Protein AF-0000000079720265 (afdb_homodimer)

pLDDT: mean 91.58, std 14.28, range [25.3, 98.75]

Structure (mmCIF, N/CA/C/O backbone):
data_AF-0000000079720265-model_v1
#
loop_
_entity.id
_entity.type
_entity.pdbx_description
1 polymer 'Stress responsive alpha/beta barrel protein'
#
loop_
_atom_site.group_PDB
_atom_site.id
_atom_site.type_symbol
_atom_site.label_atom_id
_atom_site.label_alt_id
_atom_site.label_comp_id
_atom_site.label_asym_id
_atom_site.label_entity_id
_atom_site.label_seq_id
_atom_site.pdbx_PDB_ins_code
_atom_site.Cartn_x
_atom_site.Cartn_y
_atom_site.Cartn_z
_atom_site.occupancy
_atom_site.B_iso_or_equiv
_atom_site.auth_seq_id
_atom_site.auth_comp_id
_atom_site.auth_asym_id
_atom_site.auth_atom_id
_atom_site.pdbx_PDB_model_num
ATOM 1 N N . MET A 1 1 ? 69.688 6.43 7.168 1 25.67 1 MET A N 1
ATOM 2 C CA . MET A 1 1 ? 68.438 6.352 7.965 1 25.67 1 MET A CA 1
ATOM 3 C C . MET A 1 1 ? 67.75 7.707 8.016 1 25.67 1 MET A C 1
ATOM 5 O O . MET A 1 1 ? 66.875 7.93 8.867 1 25.67 1 MET A O 1
ATOM 9 N N . ASN A 1 2 ? 68.062 8.562 7.059 1 28.03 2 ASN A N 1
ATOM 10 C CA . ASN A 1 2 ? 67.688 9.969 6.941 1 28.03 2 ASN A CA 1
ATOM 11 C C . ASN A 1 2 ? 66.188 10.156 6.898 1 28.03 2 ASN A C 1
ATOM 13 O O . ASN A 1 2 ? 65.438 9.445 6.164 1 28.03 2 ASN A O 1
ATOM 17 N N . ILE A 1 3 ? 65.625 10.688 8.023 1 25.3 3 ILE A N 1
ATOM 18 C CA . ILE A 1 3 ? 64.312 11.031 8.57 1 25.3 3 ILE A CA 1
ATOM 19 C C . ILE A 1 3 ? 63.594 12.008 7.633 1 25.3 3 ILE A C 1
ATOM 21 O O . ILE A 1 3 ? 64 13.164 7.5 1 25.3 3 ILE A O 1
ATOM 25 N N . ILE A 1 4 ? 63.344 11.609 6.371 1 27.45 4 ILE A N 1
ATOM 26 C CA . ILE A 1 4 ? 62.656 12.516 5.449 1 27.45 4 ILE A CA 1
ATOM 27 C C . ILE A 1 4 ? 61.375 13.023 6.09 1 27.45 4 ILE A C 1
ATOM 29 O O . ILE A 1 4 ? 60.469 12.242 6.406 1 27.45 4 ILE A O 1
ATOM 33 N N . LYS A 1 5 ? 61.562 14.031 7 1 27.06 5 LYS A N 1
ATOM 34 C CA . LYS A 1 5 ? 60.531 14.766 7.707 1 27.06 5 LYS A CA 1
ATOM 35 C C . LYS A 1 5 ? 59.469 15.312 6.734 1 27.06 5 LYS A C 1
ATOM 37 O O . LYS A 1 5 ? 59.781 16.234 5.965 1 27.06 5 LYS A O 1
ATOM 42 N N . ILE A 1 6 ? 58.594 14.43 6.055 1 28.48 6 ILE A N 1
ATOM 43 C CA . ILE A 1 6 ? 57.531 14.875 5.148 1 28.48 6 ILE A CA 1
ATOM 44 C C . ILE A 1 6 ? 56.625 15.852 5.871 1 28.48 6 ILE A C 1
ATOM 46 O O . ILE A 1 6 ? 56.062 15.523 6.91 1 28.48 6 ILE A O 1
ATOM 50 N N . SER A 1 7 ? 57.031 17.125 5.887 1 27.53 7 SER A N 1
ATOM 51 C CA . SER A 1 7 ? 56.188 18.234 6.348 1 27.53 7 SER A CA 1
ATOM 52 C C . SER A 1 7 ? 54.781 18.172 5.762 1 27.53 7 SER A C 1
ATOM 54 O O . SER A 1 7 ? 54.625 18.172 4.543 1 27.53 7 SER A O 1
ATOM 56 N N . ILE A 1 8 ? 53.938 17.406 6.434 1 28 8 ILE A N 1
ATOM 57 C CA . ILE A 1 8 ? 52.5 17.266 6.152 1 28 8 ILE A CA 1
ATOM 58 C C . ILE A 1 8 ? 51.844 18.625 6.223 1 28 8 ILE A C 1
ATOM 60 O O . ILE A 1 8 ? 51.781 19.25 7.281 1 28 8 ILE A O 1
ATOM 64 N N . VAL A 1 9 ? 52.031 19.484 5.164 1 28.59 9 VAL A N 1
ATOM 65 C CA . VAL A 1 9 ? 51.312 20.75 5.035 1 28.59 9 VAL A CA 1
ATOM 66 C C . VAL A 1 9 ? 49.812 20.5 5.164 1 28.59 9 VAL A C 1
ATOM 68 O O . VAL A 1 9 ? 49.25 19.703 4.422 1 28.59 9 VAL A O 1
ATOM 71 N N . PHE A 1 10 ? 49.312 20.672 6.363 1 27.56 10 PHE A N 1
ATOM 72 C CA . PHE A 1 10 ? 47.906 20.719 6.742 1 27.56 10 PHE A CA 1
ATOM 73 C C . PHE A 1 10 ? 47.156 21.75 5.91 1 27.56 10 PHE A C 1
ATOM 75 O O . PHE A 1 10 ? 47.375 22.953 6.039 1 27.56 10 PHE A O 1
ATOM 82 N N . ILE A 1 11 ? 46.938 21.516 4.598 1 28.59 11 ILE A N 1
ATOM 83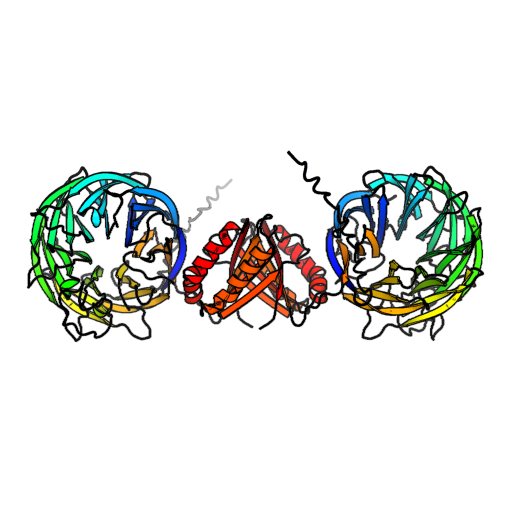 C CA . ILE A 1 11 ? 46.062 22.391 3.83 1 28.59 11 ILE A CA 1
ATOM 84 C C . ILE A 1 11 ? 44.688 22.469 4.512 1 28.59 11 ILE A C 1
ATOM 86 O O . ILE A 1 11 ? 44 21.453 4.656 1 28.59 11 ILE A O 1
ATOM 90 N N . ALA A 1 12 ? 44.469 23.406 5.449 1 29.94 12 ALA A N 1
ATOM 91 C CA . ALA A 1 12 ? 43.219 23.875 6.016 1 29.94 12 ALA A CA 1
ATOM 92 C C . ALA A 1 12 ? 42.219 24.188 4.914 1 29.94 12 ALA A C 1
ATOM 94 O O . ALA A 1 12 ? 42.375 25.156 4.172 1 29.94 12 ALA A O 1
ATOM 95 N N . LEU A 1 13 ? 41.688 23.234 4.227 1 27.17 13 LEU A N 1
ATOM 96 C CA . LEU A 1 13 ? 40.531 23.5 3.375 1 27.17 13 LEU A CA 1
ATOM 97 C C . LEU A 1 13 ? 39.469 24.25 4.148 1 27.17 13 LEU A C 1
ATOM 99 O O . LEU A 1 13 ? 38.906 23.719 5.117 1 27.17 13 LEU A O 1
ATOM 103 N N . LEU A 1 14 ? 39.594 25.562 4.18 1 27.28 14 LEU A N 1
ATOM 104 C CA . LEU A 1 14 ? 38.5 26.438 4.551 1 27.28 14 LEU A CA 1
ATOM 105 C C . LEU A 1 14 ? 37.188 26 3.9 1 27.28 14 LEU A C 1
ATOM 107 O O . LEU A 1 14 ? 37.062 26.016 2.674 1 27.28 14 LEU A O 1
ATOM 111 N N . LEU A 1 15 ? 36.594 24.984 4.395 1 28.19 15 LEU A N 1
ATOM 112 C CA . LEU A 1 15 ? 35.219 24.688 4.086 1 28.19 15 LEU A CA 1
ATOM 113 C C . LEU A 1 15 ? 34.375 25.953 4.176 1 28.19 15 LEU A C 1
ATOM 115 O O . LEU A 1 15 ? 34.219 26.531 5.258 1 28.19 15 LEU A O 1
ATOM 119 N N . SER A 1 16 ? 34.5 26.844 3.189 1 27.86 16 SER A N 1
ATOM 120 C CA . SER A 1 16 ? 33.469 27.875 3.014 1 27.86 16 SER A CA 1
ATOM 121 C C . SER A 1 16 ? 32.062 27.328 3.227 1 27.86 16 SER A C 1
ATOM 123 O O . SER A 1 16 ? 31.672 26.344 2.584 1 27.86 16 SER A O 1
ATOM 125 N N . GLN A 1 17 ? 31.609 27.344 4.363 1 29 17 GLN A N 1
ATOM 126 C CA . GLN A 1 17 ? 30.172 27.234 4.621 1 29 17 GLN A CA 1
ATOM 127 C C . GLN A 1 17 ? 29.375 28.062 3.635 1 29 17 GLN A C 1
ATOM 129 O O . GLN A 1 17 ? 29.375 29.297 3.713 1 29 17 GLN A O 1
ATOM 134 N N . ILE A 1 18 ? 29.312 27.766 2.381 1 32.91 18 ILE A N 1
ATOM 135 C CA . ILE A 1 18 ? 28.219 28.281 1.554 1 32.91 18 ILE A CA 1
ATOM 136 C C . ILE A 1 18 ? 26.906 28.234 2.332 1 32.91 18 ILE A C 1
ATOM 138 O O . ILE A 1 18 ? 26.391 27.156 2.609 1 32.91 18 ILE A O 1
ATOM 142 N N . SER A 1 19 ? 26.734 29.078 3.236 1 32.56 19 SER A N 1
ATOM 143 C CA . SER A 1 19 ? 25.375 29.312 3.707 1 32.56 19 SER A CA 1
ATOM 144 C C . SER A 1 19 ? 24.406 29.422 2.543 1 32.56 19 SER A C 1
ATOM 146 O O . SER A 1 19 ? 24.5 30.344 1.732 1 32.56 19 SER A O 1
ATOM 148 N N . TRP A 1 20 ? 24.031 28.422 1.814 1 37.41 20 TRP A N 1
ATOM 149 C CA . TRP A 1 20 ? 22.844 28.5 0.97 1 37.41 20 TRP A CA 1
ATOM 150 C C . TRP A 1 20 ? 21.75 29.344 1.626 1 37.41 20 TRP A C 1
ATOM 152 O O . TRP A 1 20 ? 21.094 28.891 2.559 1 37.41 20 TRP A O 1
ATOM 162 N N . SER A 1 21 ? 21.953 30.562 1.741 1 40.72 21 SER A N 1
ATOM 163 C CA . SER A 1 21 ? 20.859 31.469 2.051 1 40.72 21 SER A CA 1
ATOM 164 C C . SER A 1 21 ? 19.609 31.141 1.226 1 40.72 21 SER A C 1
ATOM 166 O O . SER A 1 21 ? 19.641 31.234 -0.003 1 40.72 21 SER A O 1
ATOM 168 N N . GLN A 1 22 ? 18.828 30.203 1.482 1 51.47 22 GLN A N 1
ATOM 169 C CA . GLN A 1 22 ? 17.531 29.891 0.902 1 51.47 22 GLN A CA 1
ATOM 170 C C . GLN A 1 22 ? 16.781 31.172 0.519 1 51.47 22 GLN A C 1
ATOM 172 O O . GLN A 1 22 ? 16.594 32.062 1.349 1 51.47 22 GLN A O 1
ATOM 177 N N . SER A 1 23 ? 16.797 31.516 -0.761 1 61.38 23 SER A N 1
ATOM 178 C CA . SER A 1 23 ? 16.031 32.656 -1.226 1 61.38 23 SER A CA 1
ATOM 179 C C . SER A 1 23 ? 14.633 32.688 -0.611 1 61.38 23 SER A C 1
ATOM 181 O O . SER A 1 23 ? 13.883 31.719 -0.726 1 61.38 23 SER A O 1
ATOM 183 N N . SER A 1 24 ? 14.297 33.531 0.271 1 71.69 24 SER A N 1
ATOM 184 C CA . SER A 1 24 ? 13.031 33.75 0.964 1 71.69 24 SER A CA 1
ATOM 185 C C . SER A 1 24 ? 11.914 34.094 -0.017 1 71.69 24 SER A C 1
ATOM 187 O O . SER A 1 24 ? 10.75 34.219 0.374 1 71.69 24 SER A O 1
ATOM 189 N N . ASP A 1 25 ? 12.164 33.969 -1.338 1 83.81 25 ASP A N 1
ATOM 190 C CA . ASP A 1 25 ? 11.195 34.562 -2.264 1 83.81 25 ASP A CA 1
ATOM 191 C C . ASP A 1 25 ? 10.203 33.5 -2.748 1 83.81 25 ASP A C 1
ATOM 193 O O . ASP A 1 25 ? 9.203 33.844 -3.396 1 83.81 25 ASP A O 1
ATOM 197 N N . ASP A 1 26 ? 10.438 32.344 -2.35 1 94.44 26 ASP A N 1
ATOM 198 C CA . ASP A 1 26 ? 9.508 31.359 -2.863 1 94.44 26 ASP A CA 1
ATOM 199 C C . ASP A 1 26 ? 9.273 30.25 -1.835 1 94.44 26 ASP A C 1
ATOM 201 O O . ASP A 1 26 ? 9.414 29.062 -2.145 1 94.44 26 ASP A O 1
ATOM 205 N N . VAL A 1 27 ? 8.883 30.609 -0.659 1 97.19 27 VAL A N 1
ATOM 206 C CA . VAL A 1 27 ? 8.656 29.641 0.407 1 97.19 27 VAL A CA 1
ATOM 207 C C . VAL A 1 27 ? 7.172 29.312 0.501 1 97.19 27 VAL A C 1
ATOM 209 O O . VAL A 1 27 ? 6.324 30.109 0.092 1 97.19 27 VAL A O 1
ATOM 212 N N . MET A 1 28 ? 6.906 28.172 0.991 1 97.25 28 MET A N 1
ATOM 213 C CA . MET A 1 28 ? 5.559 27.641 1.189 1 97.25 28 MET A CA 1
ATOM 214 C C . MET A 1 28 ? 5.492 26.766 2.438 1 97.25 28 MET A C 1
ATOM 216 O O . MET A 1 28 ? 6.488 26.141 2.818 1 97.25 28 MET A O 1
ATOM 220 N N . PRO A 1 29 ? 4.332 26.797 3.107 1 98.19 29 PRO A N 1
ATOM 221 C CA . PRO A 1 29 ? 4.18 25.875 4.223 1 98.19 29 PRO A CA 1
ATOM 222 C C . PRO A 1 29 ? 3.91 24.438 3.762 1 98.19 29 PRO A C 1
ATOM 224 O O . PRO A 1 29 ? 3.166 24.219 2.801 1 98.19 29 PRO A O 1
ATOM 227 N N . TYR A 1 30 ? 4.551 23.5 4.445 1 97.81 30 TYR A N 1
ATOM 228 C CA . TYR A 1 30 ? 4.301 22.078 4.199 1 97.81 30 TYR A CA 1
ATOM 229 C C . TYR A 1 30 ? 3.963 21.359 5.496 1 97.81 30 TYR A C 1
ATOM 231 O O . TYR A 1 30 ? 4.719 21.422 6.469 1 97.81 30 TYR A O 1
ATOM 239 N N . LEU A 1 31 ? 2.893 20.672 5.516 1 97.69 31 LEU A N 1
ATOM 240 C CA . LEU A 1 31 ? 2.451 19.922 6.68 1 97.69 31 LEU A CA 1
ATOM 241 C C . LEU A 1 31 ? 3.516 18.922 7.105 1 97.69 31 LEU A C 1
ATOM 243 O O . LEU A 1 31 ? 4.105 18.234 6.266 1 97.69 31 LEU A O 1
ATOM 247 N N . GLN A 1 32 ? 3.758 18.812 8.414 1 97.38 32 GLN A N 1
ATOM 248 C CA . GLN A 1 32 ? 4.754 17.891 8.938 1 97.38 32 GLN A CA 1
ATOM 249 C C . GLN A 1 32 ? 4.109 16.844 9.859 1 97.38 32 GLN A C 1
ATOM 251 O O . GLN A 1 32 ? 4.543 15.695 9.906 1 97.38 32 GLN A O 1
ATOM 256 N N . ASP A 1 33 ? 3.211 17.328 10.656 1 95.94 33 ASP A N 1
ATOM 257 C CA . ASP A 1 33 ? 2.588 16.484 11.672 1 95.94 33 ASP A CA 1
ATOM 258 C C . ASP A 1 33 ? 1.251 17.062 12.125 1 95.94 33 ASP A C 1
ATOM 260 O O . ASP A 1 33 ? 1 18.266 11.961 1 95.94 33 ASP A O 1
ATOM 264 N N . PHE A 1 34 ? 0.459 16.25 12.594 1 94.94 34 PHE A N 1
ATOM 265 C CA . PHE A 1 34 ? -0.745 16.688 13.289 1 94.94 34 PHE A CA 1
ATOM 266 C C . PHE A 1 34 ? -1.145 15.672 14.359 1 94.94 34 PHE A C 1
ATOM 268 O O . PHE A 1 34 ? -0.93 14.469 14.203 1 94.94 34 PHE A O 1
ATOM 275 N N . LYS A 1 35 ? -1.627 16.203 15.453 1 93.31 35 LYS A N 1
ATOM 276 C CA . LYS A 1 35 ? -1.983 15.391 16.609 1 93.31 35 LYS A CA 1
ATOM 277 C C . LYS A 1 35 ? -3.35 15.789 17.156 1 93.31 35 LYS A C 1
ATOM 279 O O . LYS A 1 35 ? -3.76 16.938 17.047 1 93.31 35 LYS A O 1
ATOM 284 N N . SER A 1 36 ? -3.945 14.82 17.766 1 90.44 36 SER A N 1
ATOM 285 C CA . SER A 1 36 ? -5.199 15.078 18.469 1 90.44 36 SER A CA 1
ATOM 286 C C . SER A 1 36 ? -4.965 15.875 19.734 1 90.44 36 SER A C 1
ATOM 288 O O . SER A 1 36 ? -3.92 15.742 20.375 1 90.44 36 SER A O 1
ATOM 290 N N . VAL A 1 37 ? -5.918 16.688 20.078 1 90.56 37 VAL A N 1
ATOM 291 C CA . VAL A 1 37 ? -5.883 17.469 21.312 1 90.56 37 VAL A CA 1
ATOM 292 C C . VAL A 1 37 ? -7.047 17.047 22.219 1 90.56 37 VAL A C 1
ATOM 294 O O . VAL A 1 37 ? -8.086 16.594 21.719 1 90.56 37 VAL A O 1
ATOM 297 N N . SER A 1 38 ? -6.777 17.141 23.469 1 84.5 38 SER A N 1
ATOM 298 C CA . SER A 1 38 ? -7.809 16.797 24.453 1 84.5 38 SER A CA 1
ATOM 299 C C . SER A 1 38 ? -8.805 17.938 24.625 1 84.5 38 SER A C 1
ATOM 301 O O . SER A 1 38 ? -9.977 17.703 24.906 1 84.5 38 SER A O 1
ATOM 303 N N . ALA A 1 39 ? -8.211 19.156 24.562 1 77.31 39 ALA A N 1
ATOM 304 C CA . ALA A 1 39 ? -9.07 20.344 24.688 1 77.31 39 ALA A CA 1
ATOM 305 C C . ALA A 1 39 ? -9.93 20.516 23.438 1 77.31 39 ALA A C 1
ATOM 307 O O . ALA A 1 39 ? -9.484 20.234 22.328 1 77.31 39 ALA A O 1
ATOM 308 N N . ASN A 1 40 ? -11.227 20.891 23.781 1 79.19 40 ASN A N 1
ATOM 309 C CA . ASN A 1 40 ? -12.078 21.188 22.625 1 79.19 40 ASN A CA 1
ATOM 310 C C . ASN A 1 40 ? -11.648 22.484 21.938 1 79.19 40 ASN A C 1
ATOM 312 O O . ASN A 1 40 ? -11.5 23.516 22.578 1 79.19 40 ASN A O 1
ATOM 316 N N . ASN A 1 41 ? -11.422 22.391 20.75 1 73.88 41 ASN A N 1
ATOM 317 C CA . ASN A 1 41 ? -11.023 23.516 19.906 1 73.88 41 ASN A CA 1
ATOM 318 C C . ASN A 1 41 ? -9.656 24.047 20.297 1 73.88 41 ASN A C 1
ATOM 320 O O . ASN A 1 41 ? -9.18 23.812 21.406 1 73.88 41 ASN A O 1
ATOM 324 N N . THR A 1 42 ? -8.906 24.438 19.391 1 77.81 42 THR A N 1
ATOM 325 C CA . THR A 1 42 ? -7.691 25.203 19.641 1 77.81 42 THR A CA 1
ATOM 326 C C . THR A 1 42 ? -7.938 26.703 19.453 1 77.81 42 THR A C 1
ATOM 328 O O . THR A 1 42 ? -8.07 27.172 18.328 1 77.81 42 THR A O 1
ATOM 331 N N . VAL A 1 43 ? -7.906 27.406 20.562 1 78.38 43 VAL A N 1
ATOM 332 C CA . VAL A 1 43 ? -8.211 28.828 20.531 1 78.38 43 VAL A CA 1
ATOM 333 C C . VAL A 1 43 ? -6.91 29.641 20.5 1 78.38 43 VAL A C 1
ATOM 335 O O . VAL A 1 43 ? -6.852 30.703 19.891 1 78.38 43 VAL A O 1
ATOM 338 N N . THR A 1 44 ? -5.938 29.125 21.125 1 92.31 44 THR A N 1
ATOM 339 C CA . THR A 1 44 ? -4.66 29.828 21.141 1 92.31 44 THR A CA 1
ATOM 340 C C . THR A 1 44 ? -3.5 28.844 21.188 1 92.31 44 THR A C 1
ATOM 342 O O . THR A 1 44 ? -3.641 27.734 21.703 1 92.31 44 THR A O 1
ATOM 345 N N . ILE A 1 45 ? -2.475 29.203 20.578 1 95.5 45 ILE A N 1
ATOM 346 C CA . ILE A 1 45 ? -1.252 28.422 20.609 1 95.5 45 ILE A CA 1
ATOM 347 C C . ILE A 1 45 ? -0.055 29.312 20.906 1 95.5 45 ILE A C 1
ATOM 349 O O . ILE A 1 45 ? 0.033 30.438 20.391 1 95.5 45 ILE A O 1
ATOM 353 N N . THR A 1 46 ? 0.807 28.891 21.781 1 96.62 46 THR A N 1
ATOM 354 C CA . THR A 1 46 ? 2.109 29.516 21.969 1 96.62 46 THR A CA 1
ATOM 355 C C . THR A 1 46 ? 3.207 28.469 22.078 1 96.62 46 THR A C 1
ATOM 357 O O . THR A 1 46 ? 2.932 27.266 22.031 1 96.62 46 THR A O 1
ATOM 360 N N . SER A 1 47 ? 4.395 28.891 22 1 98 47 SER A N 1
ATOM 361 C CA . SER A 1 47 ? 5.543 28 22.094 1 98 47 SER A CA 1
ATOM 362 C C . SER A 1 47 ? 6.652 28.609 22.938 1 98 47 SER A C 1
ATOM 364 O O . SER A 1 47 ? 6.656 29.812 23.188 1 98 47 SER A O 1
ATOM 366 N N . TYR A 1 48 ? 7.527 27.75 23.422 1 98.38 48 TYR A N 1
ATOM 367 C CA . TYR A 1 48 ? 8.578 28.203 24.312 1 98.38 48 TYR A CA 1
ATOM 368 C C . TYR A 1 48 ? 9.781 27.281 24.266 1 98.38 48 TYR A C 1
ATOM 370 O O . TYR A 1 48 ? 9.625 26.047 24.219 1 98.38 48 TYR A O 1
ATOM 378 N N . GLU A 1 49 ? 10.914 27.859 24.188 1 98.19 49 GLU A N 1
ATOM 379 C CA . GLU A 1 49 ? 12.156 27.094 24.281 1 98.19 49 GLU A CA 1
ATOM 380 C C . GLU A 1 49 ? 12.734 27.156 25.703 1 98.19 49 GLU A C 1
ATOM 382 O O . GLU A 1 49 ? 12.969 28.25 26.234 1 98.19 49 GLU A O 1
ATOM 387 N N . LYS A 1 50 ? 12.945 26.078 26.312 1 97.75 50 LYS A N 1
ATOM 388 C CA . LYS A 1 50 ? 13.562 25.984 27.625 1 97.75 50 LYS A CA 1
ATOM 389 C C . LYS A 1 50 ? 14.75 25.031 27.609 1 97.75 50 LYS A C 1
ATOM 391 O O . LYS A 1 50 ? 14.578 23.812 27.438 1 97.75 50 LYS A O 1
ATOM 396 N N . ASP A 1 51 ? 15.953 25.578 27.828 1 95.81 51 ASP A N 1
ATOM 397 C CA . ASP A 1 51 ? 17.188 24.812 27.938 1 95.81 51 ASP A CA 1
ATOM 398 C C . ASP A 1 51 ? 17.375 23.891 26.734 1 95.81 51 ASP A C 1
ATOM 400 O O . ASP A 1 51 ? 17.672 22.703 26.875 1 95.81 51 ASP A O 1
ATOM 404 N N . GLY A 1 52 ? 17.047 24.375 25.594 1 96.19 52 GLY A N 1
ATOM 405 C CA . GLY A 1 52 ? 17.297 23.656 24.359 1 96.19 52 GLY A CA 1
ATOM 406 C C . GLY A 1 52 ? 16.125 22.797 23.922 1 96.19 52 GLY A C 1
ATOM 407 O O . GLY A 1 52 ? 16.109 22.297 22.797 1 96.19 52 GLY A O 1
ATOM 408 N N . SER A 1 53 ? 15.188 22.625 24.797 1 98.19 53 SER A N 1
ATOM 409 C CA . SER A 1 53 ? 13.969 21.906 24.453 1 98.19 53 SER A CA 1
ATOM 410 C C . SER A 1 53 ? 12.859 22.844 24.016 1 98.19 53 SER A C 1
ATOM 412 O O . SER A 1 53 ? 12.781 23.984 24.484 1 98.19 53 SER A O 1
ATOM 414 N N . HIS A 1 54 ? 12.055 22.391 23.141 1 98.75 54 HIS A N 1
ATOM 415 C CA . HIS A 1 54 ? 11.008 23.219 22.562 1 98.75 54 HIS A CA 1
ATOM 416 C C . HIS A 1 54 ? 9.625 22.656 22.875 1 98.75 54 HIS A C 1
ATOM 418 O O . HIS A 1 54 ? 9.359 21.469 22.656 1 98.75 54 HIS A O 1
ATOM 424 N N . TYR A 1 55 ? 8.758 23.469 23.375 1 98.69 55 TYR A N 1
ATOM 425 C CA . TYR A 1 55 ? 7.434 23.031 23.797 1 98.69 55 TYR A CA 1
ATOM 426 C C . TYR A 1 55 ? 6.344 23.859 23.125 1 98.69 55 TYR A C 1
ATOM 428 O O . TYR A 1 55 ? 6.559 25.031 22.797 1 98.69 55 TYR A O 1
ATOM 436 N N . VAL A 1 56 ? 5.219 23.25 22.859 1 98 56 VAL A N 1
ATOM 437 C CA . VAL A 1 56 ? 4.023 23.891 22.312 1 98 56 VAL A CA 1
ATOM 438 C C . VAL A 1 56 ? 2.871 23.766 23.312 1 98 56 VAL A C 1
ATOM 440 O O . VAL A 1 56 ? 2.623 22.688 23.844 1 98 56 VAL A O 1
ATOM 443 N N . TYR A 1 57 ? 2.25 24.859 23.594 1 97.56 57 TYR A N 1
ATOM 444 C CA . TYR A 1 57 ? 1.068 24.906 24.453 1 97.56 57 TYR A CA 1
ATOM 445 C C . TYR A 1 57 ? -0.168 25.297 23.641 1 97.56 57 TYR A C 1
ATOM 447 O O . TYR A 1 57 ? -0.26 26.422 23.141 1 97.56 57 TYR A O 1
ATOM 455 N N . ALA A 1 58 ? -1.069 24.359 23.531 1 95.5 58 ALA A N 1
ATOM 456 C CA . ALA A 1 58 ? -2.322 24.594 22.828 1 95.5 58 ALA A CA 1
ATOM 457 C C . ALA A 1 58 ? -3.488 24.75 23.797 1 95.5 58 ALA A C 1
ATOM 459 O O . ALA A 1 58 ? -3.852 23.797 24.5 1 95.5 58 ALA A O 1
ATOM 460 N N . GLY A 1 59 ? -4.055 25.984 23.812 1 93.94 59 GLY A N 1
ATOM 461 C CA . GLY A 1 59 ? -5.121 26.281 24.75 1 93.94 59 GLY A CA 1
ATOM 462 C C . GLY A 1 59 ? -6.504 26.219 24.125 1 93.94 59 GLY A C 1
ATOM 463 O O . GLY A 1 59 ? -6.719 26.719 23.016 1 93.94 59 GLY A O 1
ATOM 464 N N . GLY A 1 60 ? -7.41 25.531 24.766 1 90.94 60 GLY A N 1
ATOM 465 C CA . GLY A 1 60 ? -8.812 25.453 24.391 1 90.94 60 GLY A CA 1
ATOM 466 C C . GLY A 1 60 ? -9.75 25.375 25.562 1 90.94 60 GLY A C 1
ATOM 467 O O . GLY A 1 60 ? -9.453 25.906 26.641 1 90.94 60 GLY A O 1
ATOM 468 N N . PHE A 1 61 ? -10.945 24.953 25.234 1 90.69 61 PHE A N 1
ATOM 469 C CA . PHE A 1 61 ? -11.898 24.75 26.312 1 90.69 61 PHE A CA 1
ATOM 470 C C . PHE A 1 61 ? -11.453 23.609 27.234 1 90.69 61 PHE A C 1
ATOM 472 O O . PHE A 1 61 ? -11.031 22.547 26.75 1 90.69 61 PHE A O 1
ATOM 479 N N . GLY A 1 62 ? -11.391 23.906 28.438 1 86.81 62 GLY A N 1
ATOM 480 C CA . GLY A 1 62 ? -11.086 22.859 29.406 1 86.81 62 GLY A CA 1
ATOM 481 C C . GLY A 1 62 ? -9.641 22.891 29.875 1 86.81 62 GLY A C 1
ATOM 482 O O . GLY A 1 62 ? -9.344 22.625 31.031 1 86.81 62 GLY A O 1
ATOM 483 N N . GLY A 1 63 ? -8.82 23.219 28.938 1 93.38 63 GLY A N 1
ATOM 484 C CA . GLY A 1 63 ? -7.438 23.172 29.391 1 93.38 63 GLY A CA 1
ATOM 485 C C . GLY A 1 63 ? -6.441 23.453 28.281 1 93.38 63 GLY A C 1
ATOM 486 O O . GLY A 1 63 ? -6.758 24.172 27.328 1 93.38 63 GLY A O 1
ATOM 487 N N . ILE A 1 64 ? -5.18 23.031 28.625 1 95.88 64 ILE A N 1
ATOM 488 C CA . ILE A 1 64 ? -4.039 23.234 27.734 1 95.88 64 ILE A CA 1
ATOM 489 C C . ILE A 1 64 ? -3.395 21.891 27.406 1 95.88 64 ILE A C 1
ATOM 491 O O . ILE A 1 64 ? -3.088 21.109 28.312 1 95.88 64 ILE A O 1
ATOM 495 N N . ASP A 1 65 ? -3.281 21.594 26.141 1 96.5 65 ASP A N 1
ATOM 496 C CA . ASP A 1 65 ? -2.484 20.438 25.719 1 96.5 65 ASP A CA 1
ATOM 497 C C . ASP A 1 65 ? -1.017 20.828 25.547 1 96.5 65 ASP A C 1
ATOM 499 O O . ASP A 1 65 ? -0.708 21.891 25 1 96.5 65 ASP A O 1
ATOM 503 N N . ILE A 1 66 ? -0.127 19.969 26.016 1 97.88 66 ILE A N 1
ATOM 504 C CA . ILE A 1 66 ? 1.303 20.266 26.016 1 97.88 66 ILE A CA 1
ATOM 505 C C . ILE A 1 66 ? 2.031 19.266 25.109 1 97.88 66 ILE A C 1
ATOM 507 O O . ILE A 1 66 ? 1.87 18.047 25.266 1 97.88 66 ILE A O 1
ATOM 511 N N . PHE A 1 67 ? 2.848 19.812 24.203 1 98 67 PHE A N 1
ATOM 512 C CA . PHE A 1 67 ? 3.615 18.969 23.297 1 98 67 PHE A CA 1
ATOM 513 C C . PHE A 1 67 ? 5.09 19.344 23.328 1 98 67 PHE A C 1
ATOM 515 O O . PHE A 1 67 ? 5.438 20.5 23.547 1 98 67 PHE A O 1
ATOM 522 N N . SER A 1 68 ? 5.914 18.391 23.172 1 98.62 68 SER A N 1
ATOM 523 C CA . SER A 1 68 ? 7.27 18.688 22.719 1 98.62 68 SER A CA 1
ATOM 524 C C . SER A 1 68 ? 7.34 18.766 21.203 1 98.62 68 SER A C 1
ATOM 526 O O . SER A 1 68 ? 6.605 18.062 20.5 1 98.62 68 SER A O 1
ATOM 528 N N . LEU A 1 69 ? 8.141 19.672 20.719 1 98.56 69 LEU A N 1
ATOM 529 C CA . LEU A 1 69 ? 8.32 19.906 19.297 1 98.56 69 LEU A CA 1
ATOM 530 C C . LEU A 1 69 ? 9.773 19.703 18.891 1 98.56 69 LEU A C 1
ATOM 532 O O . LEU A 1 69 ? 10.68 20.219 19.547 1 98.56 69 LEU A O 1
ATOM 536 N N . ASP A 1 70 ? 10.016 18.969 17.844 1 98.38 70 ASP A N 1
ATOM 537 C CA . ASP A 1 70 ? 11.398 18.797 17.391 1 98.38 70 ASP A CA 1
ATOM 538 C C . ASP A 1 70 ? 11.617 19.469 16.031 1 98.38 70 ASP A C 1
ATOM 540 O O . ASP A 1 70 ? 10.719 20.109 15.5 1 98.38 70 ASP A O 1
ATOM 544 N N . LYS A 1 71 ? 12.836 19.344 15.562 1 98.06 71 LYS A N 1
ATOM 545 C CA . LYS A 1 71 ? 13.25 20.062 14.359 1 98.06 71 LYS A CA 1
ATOM 546 C C . LYS A 1 71 ? 12.531 19.531 13.125 1 98.06 71 LYS A C 1
ATOM 548 O O . LYS A 1 71 ? 12.438 20.234 12.109 1 98.06 71 LYS A O 1
ATOM 553 N N . GLU A 1 72 ? 11.992 18.359 13.156 1 97.12 72 GLU A N 1
ATOM 554 C CA . GLU A 1 72 ? 11.273 17.766 12.031 1 97.12 72 GLU A CA 1
ATOM 555 C C . GLU A 1 72 ? 9.812 18.203 12.023 1 97.12 72 GLU A C 1
ATOM 557 O O . GLU A 1 72 ? 9.078 17.922 11.07 1 97.12 72 GLU A O 1
ATOM 562 N N . GLY A 1 73 ? 9.445 18.922 13.031 1 98 73 GLY A N 1
ATOM 563 C CA . GLY A 1 73 ? 8.07 19.375 13.141 1 98 73 GLY A CA 1
ATOM 564 C C . GLY A 1 73 ? 7.16 18.359 13.812 1 98 73 GLY A C 1
ATOM 565 O O . GLY A 1 73 ? 5.938 18.453 13.703 1 98 73 GLY A O 1
ATOM 566 N N . LYS A 1 74 ? 7.758 17.391 14.469 1 97.69 74 LYS A N 1
ATOM 567 C CA . LYS A 1 74 ? 6.98 16.344 15.125 1 97.69 74 LYS A CA 1
ATOM 568 C C . LYS A 1 74 ? 6.488 16.812 16.5 1 97.69 74 LYS A C 1
ATOM 570 O O . LYS A 1 74 ? 7.27 17.328 17.297 1 97.69 74 LYS A O 1
ATOM 575 N N . LEU A 1 75 ? 5.238 16.609 16.719 1 97.62 75 LEU A N 1
ATOM 576 C CA . LEU A 1 75 ? 4.617 16.875 18 1 97.62 75 LEU A CA 1
ATOM 577 C C . LEU A 1 75 ? 4.508 15.609 18.844 1 97.62 75 LEU A C 1
ATOM 579 O O . LEU A 1 75 ? 3.891 14.633 18.406 1 97.62 75 LEU A O 1
ATOM 583 N N . THR A 1 76 ? 5.059 15.656 20 1 97.88 76 THR A N 1
ATOM 584 C CA . THR A 1 76 ? 4.918 14.555 20.938 1 97.88 76 THR A CA 1
ATOM 585 C C . THR A 1 76 ? 4.148 14.992 22.188 1 97.88 76 THR A C 1
ATOM 587 O O . THR A 1 76 ? 4.594 15.875 22.922 1 97.88 76 THR A O 1
ATOM 590 N N . PRO A 1 77 ? 3.043 14.406 22.422 1 97.25 77 PRO A N 1
ATOM 591 C CA . PRO A 1 77 ? 2.293 14.789 23.625 1 97.25 77 PRO A CA 1
ATOM 592 C C . PRO A 1 77 ? 3.049 14.484 24.922 1 97.25 77 PRO A C 1
ATOM 594 O O . PRO A 1 77 ? 3.57 13.375 25.094 1 97.25 77 PRO A O 1
ATOM 597 N N . ILE A 1 78 ? 3.07 15.414 25.781 1 96.69 78 ILE A N 1
ATOM 598 C CA . ILE A 1 78 ? 3.803 15.148 27.016 1 96.69 78 ILE A CA 1
ATOM 599 C C . ILE A 1 78 ? 2.893 15.383 28.219 1 96.69 78 ILE A C 1
ATOM 601 O O . ILE A 1 78 ? 3.266 15.086 29.359 1 96.69 78 ILE A O 1
ATOM 605 N N . GLY A 1 79 ? 1.734 16.047 27.984 1 95.31 79 GLY A N 1
ATOM 606 C CA . GLY A 1 79 ? 0.8 16.203 29.094 1 95.31 79 GLY A CA 1
ATOM 607 C C . GLY A 1 79 ? -0.321 17.172 28.781 1 95.31 79 GLY A C 1
ATOM 608 O O . GLY A 1 79 ? -0.414 17.703 27.672 1 95.31 79 GLY A O 1
ATOM 609 N N . THR A 1 80 ? -1.198 17.312 29.766 1 96.19 80 THR A N 1
ATOM 610 C CA . THR A 1 80 ? -2.281 18.297 29.75 1 96.19 80 THR A CA 1
ATOM 611 C C . THR A 1 80 ? -2.332 19.062 31.062 1 96.19 80 THR A C 1
ATOM 613 O O . THR A 1 80 ? -1.78 18.609 32.062 1 96.19 80 THR A O 1
ATOM 616 N N . GLN A 1 81 ? -2.875 20.266 31.016 1 96.06 81 GLN A N 1
ATOM 617 C CA . GLN A 1 81 ? -3.061 21.109 32.188 1 96.06 81 GLN A CA 1
ATOM 618 C C . GLN A 1 81 ? -4.488 21.641 32.281 1 96.06 81 GLN A C 1
ATOM 620 O O . GLN A 1 81 ? -4.969 22.281 31.328 1 96.06 81 GLN A O 1
ATOM 625 N N . GLU A 1 82 ? -5.148 21.359 33.375 1 94.75 82 GLU A N 1
ATOM 626 C CA . GLU A 1 82 ? -6.488 21.891 33.562 1 94.75 82 GLU A CA 1
ATOM 627 C C . GLU A 1 82 ? -6.441 23.375 33.969 1 94.75 82 GLU A C 1
ATOM 629 O O . GLU A 1 82 ? -5.562 23.781 34.719 1 94.75 82 GLU A O 1
ATOM 634 N N . LEU A 1 83 ? -7.363 24.125 33.5 1 95.12 83 LEU A N 1
ATOM 635 C CA . LEU A 1 83 ? -7.484 25.516 33.906 1 95.12 83 LEU A CA 1
ATOM 636 C C . LEU A 1 83 ? -8.414 25.672 35.094 1 95.12 83 LEU A C 1
ATOM 638 O O . LEU A 1 83 ? -9.211 24.781 35.375 1 95.12 83 LEU A O 1
ATOM 642 N N . TYR A 1 84 ? -8.234 26.812 35.719 1 94 84 TYR A N 1
ATOM 643 C CA . TYR A 1 84 ? -9.141 27.172 36.812 1 94 84 TYR A CA 1
ATOM 644 C C . TYR A 1 84 ? -10.594 27.109 36.344 1 94 84 TYR A C 1
ATOM 646 O O . TYR A 1 84 ? -10.938 27.609 35.281 1 94 84 TYR A O 1
ATOM 654 N N . LYS A 1 85 ? -11.516 26.359 37.031 1 93.75 85 LYS A N 1
ATOM 655 C CA . LYS A 1 85 ? -12.938 26.125 36.781 1 93.75 85 LYS A CA 1
ATOM 656 C C . LYS A 1 85 ? -13.148 25.141 35.625 1 93.75 85 LYS A C 1
ATOM 658 O O . LYS A 1 85 ? -14.289 24.812 35.312 1 93.75 85 LYS A O 1
ATOM 663 N N . GLN A 1 86 ? -12.18 24.828 34.906 1 91.31 86 GLN A N 1
ATOM 664 C CA . GLN A 1 86 ? -12.164 23.797 33.875 1 91.31 86 GLN A CA 1
ATOM 665 C C . GLN A 1 86 ? -13.086 24.156 32.719 1 91.31 86 GLN A C 1
ATOM 667 O O . GLN A 1 86 ? -13.648 23.266 32.094 1 91.31 86 GLN A O 1
ATOM 672 N N . GLU A 1 87 ? -13.234 25.391 32.562 1 89.69 87 GLU A N 1
ATOM 673 C CA . GLU A 1 87 ? -14.102 25.844 31.484 1 89.69 87 GLU A CA 1
ATOM 674 C C . GLU A 1 87 ? -13.297 26.438 30.328 1 89.69 87 GLU A C 1
ATOM 676 O O . GLU A 1 87 ? -13.531 26.109 29.156 1 89.69 87 GLU A O 1
ATOM 681 N N . GLY A 1 88 ? -12.328 27.297 30.812 1 88.44 88 GLY A N 1
ATOM 682 C CA . GLY A 1 88 ? -11.578 27.984 29.781 1 88.44 88 GLY A CA 1
ATOM 683 C C . GLY A 1 88 ? -12.445 28.906 28.938 1 88.44 88 GLY A C 1
ATOM 684 O O . GLY A 1 88 ? -13.445 29.453 29.422 1 88.44 88 GLY A O 1
ATOM 685 N N . PRO A 1 89 ? -12.094 29 27.641 1 90.38 89 PRO A N 1
ATOM 686 C CA . PRO A 1 89 ? -10.836 28.609 27 1 90.38 89 PRO A CA 1
ATOM 687 C C . PRO A 1 89 ? -9.656 29.469 27.453 1 90.38 89 PRO A C 1
ATOM 689 O O . PRO A 1 89 ? -9.852 30.547 28.031 1 90.38 89 PRO A O 1
ATOM 692 N N . ALA A 1 90 ? -8.484 28.984 27.234 1 92.56 90 ALA A N 1
ATOM 693 C CA . ALA A 1 90 ? -7.293 29.828 27.25 1 92.56 90 ALA A CA 1
ATOM 694 C C . ALA A 1 90 ? -7.27 30.766 26.031 1 92.56 90 ALA A C 1
ATOM 696 O O . ALA A 1 90 ? -6.898 30.359 24.938 1 92.56 90 ALA A O 1
ATOM 697 N N . ARG A 1 91 ? -7.586 31.984 26.172 1 90.12 91 ARG A N 1
ATOM 698 C CA . ARG A 1 91 ? -7.746 32.906 25.062 1 90.12 91 ARG A CA 1
ATOM 699 C C . ARG A 1 91 ? -6.434 33.625 24.734 1 90.12 91 ARG A C 1
ATOM 701 O O . ARG A 1 91 ? -6.223 34.031 23.594 1 90.12 91 ARG A O 1
ATOM 708 N N . GLY A 1 92 ? -5.602 33.75 25.641 1 92.5 92 GLY A N 1
ATOM 709 C CA . GLY A 1 92 ? -4.277 34.312 25.469 1 92.5 92 GLY A CA 1
ATOM 710 C C . GLY A 1 92 ? -3.209 33.594 26.266 1 92.5 92 GLY A C 1
ATOM 711 O O . GLY A 1 92 ? -3.445 33.219 27.406 1 92.5 92 GLY A O 1
ATOM 712 N N . MET A 1 93 ? -2.162 33.406 25.609 1 96.12 93 MET A N 1
ATOM 713 C CA . MET A 1 93 ? -1.034 32.781 26.281 1 96.12 93 MET A CA 1
ATOM 714 C C . MET A 1 93 ? 0.283 33.438 25.875 1 96.12 93 MET A C 1
ATOM 716 O O . MET A 1 93 ? 0.466 33.781 24.703 1 96.12 93 MET A O 1
ATOM 720 N N . VAL A 1 94 ? 1.156 33.625 26.859 1 97.44 94 VAL A N 1
ATOM 721 C CA . VAL A 1 94 ? 2.512 34.094 26.578 1 97.44 94 VAL A CA 1
ATOM 722 C C . VAL A 1 94 ? 3.484 33.469 27.578 1 97.44 94 VAL A C 1
ATOM 724 O O . VAL A 1 94 ? 3.16 33.312 28.766 1 97.44 94 VAL A O 1
ATOM 727 N N . ALA A 1 95 ? 4.559 33.031 27.062 1 98.19 95 ALA A N 1
ATOM 728 C CA . ALA A 1 95 ? 5.598 32.438 27.906 1 98.19 95 ALA A CA 1
ATOM 729 C C . ALA A 1 95 ? 6.852 33.312 27.922 1 98.19 95 ALA A C 1
ATOM 731 O O . ALA A 1 95 ? 7.137 34 26.938 1 98.19 95 ALA A O 1
ATOM 732 N N . GLY A 1 96 ? 7.574 33.281 29.031 1 97.62 96 GLY A N 1
ATOM 733 C CA . GLY A 1 96 ? 8.828 34 29.141 1 97.62 96 GLY A CA 1
ATOM 734 C C . GLY A 1 96 ? 9.57 33.719 30.438 1 97.62 96 GLY A C 1
ATOM 735 O O . GLY A 1 96 ? 9.008 33.094 31.344 1 97.62 96 GLY A O 1
ATOM 736 N N . SER A 1 97 ? 10.781 34.156 30.453 1 97.75 97 SER A N 1
ATOM 737 C CA . SER A 1 97 ? 11.625 34 31.625 1 97.75 97 SER A CA 1
ATOM 738 C C . SER A 1 97 ? 11.672 35.25 32.469 1 97.75 97 SER A C 1
ATOM 740 O O . SER A 1 97 ? 11.883 36.344 31.938 1 97.75 97 SER A O 1
ATOM 742 N N . ILE A 1 98 ? 11.406 35.156 33.719 1 97.56 98 ILE A N 1
ATOM 743 C CA . ILE A 1 98 ? 11.461 36.25 34.688 1 97.56 98 ILE A CA 1
ATOM 744 C C . ILE A 1 98 ? 12.5 35.938 35.75 1 97.56 98 ILE A C 1
ATOM 746 O O . ILE A 1 98 ? 12.258 35.094 36.625 1 97.56 98 ILE A O 1
ATOM 750 N N . LYS A 1 99 ? 13.625 36.625 35.688 1 94.5 99 LYS A N 1
ATOM 751 C CA . LYS A 1 99 ? 14.711 36.438 36.625 1 94.5 99 LYS A CA 1
ATOM 752 C C . LYS A 1 99 ? 15.07 34.969 36.781 1 94.5 99 LYS A C 1
ATOM 754 O O . LYS A 1 99 ? 15.156 34.469 37.906 1 94.5 99 LYS A O 1
ATOM 759 N N . GLY A 1 100 ? 15.102 34.25 35.719 1 94.25 100 GLY A N 1
ATOM 760 C CA . GLY A 1 100 ? 15.594 32.906 35.719 1 94.25 100 GLY A CA 1
ATOM 761 C C . GLY A 1 100 ? 14.492 31.859 35.812 1 94.25 100 GLY A C 1
ATOM 762 O O . GLY A 1 100 ? 14.742 30.656 35.625 1 94.25 100 GLY A O 1
ATOM 763 N N . THR A 1 101 ? 13.336 32.281 36.156 1 97.5 101 THR A N 1
ATOM 764 C CA . THR A 1 101 ? 12.211 31.359 36.219 1 97.5 101 THR A CA 1
ATOM 765 C C . THR A 1 101 ? 11.336 31.484 34.969 1 97.5 101 THR A C 1
ATOM 767 O O . THR A 1 101 ? 10.969 32.594 34.594 1 97.5 101 THR A O 1
ATOM 770 N N . ASP A 1 102 ? 11.023 30.312 34.406 1 98.5 102 ASP A N 1
ATOM 771 C CA . ASP A 1 102 ? 10.211 30.312 33.188 1 98.5 102 ASP A CA 1
ATOM 772 C C . ASP A 1 102 ? 8.727 30.188 33.531 1 98.5 102 ASP A C 1
ATOM 774 O O . ASP A 1 102 ? 8.32 29.266 34.25 1 98.5 102 ASP A O 1
ATOM 778 N N . PHE A 1 103 ? 7.93 31.125 32.969 1 98.75 103 PHE A N 1
ATOM 779 C CA . PHE A 1 103 ? 6.5 31.125 33.281 1 98.75 103 PHE A CA 1
ATOM 780 C C . PHE A 1 103 ? 5.684 31.094 31.984 1 98.75 103 PHE A C 1
ATOM 782 O O . PHE A 1 103 ? 6.141 31.547 30.938 1 98.75 103 PHE A O 1
ATOM 789 N N . LEU A 1 104 ? 4.562 30.469 32.031 1 98.69 104 LEU A N 1
ATOM 790 C CA . LEU A 1 104 ? 3.469 30.625 31.094 1 98.69 104 LEU A CA 1
ATOM 791 C C . LEU A 1 104 ? 2.301 31.375 31.734 1 98.69 104 LEU A C 1
ATOM 793 O O . LEU A 1 104 ? 1.767 30.953 32.75 1 98.69 104 LEU A O 1
ATOM 797 N N . PHE A 1 105 ? 1.967 32.5 31.156 1 98.5 105 PHE A N 1
ATOM 798 C CA . PHE A 1 105 ? 0.799 33.25 31.578 1 98.5 105 PHE A CA 1
ATOM 799 C C . PHE A 1 105 ? -0.399 32.969 30.688 1 98.5 105 PHE A C 1
ATOM 801 O O . PHE A 1 105 ? -0.278 32.938 29.469 1 98.5 105 PHE A O 1
ATOM 808 N N . VAL A 1 106 ? -1.566 32.719 31.344 1 97.06 106 VAL A N 1
ATOM 809 C CA . VAL A 1 106 ? -2.75 32.281 30.594 1 97.06 106 VAL A CA 1
ATOM 810 C C . VAL A 1 106 ? -3.938 33.156 30.969 1 97.06 106 VAL A C 1
ATOM 812 O O . VAL A 1 106 ? -4.273 33.312 32.156 1 97.06 106 VAL A O 1
ATOM 815 N N . ALA A 1 107 ? -4.492 33.781 29.969 1 95.06 107 ALA A N 1
ATOM 816 C CA . ALA A 1 107 ? -5.766 34.469 30.141 1 95.06 107 ALA A CA 1
ATOM 817 C C . ALA A 1 107 ? -6.938 33.5 30.062 1 95.06 107 ALA A C 1
ATOM 819 O O . ALA A 1 107 ? -7.277 33 28.969 1 95.06 107 ALA A O 1
ATOM 820 N N . ASN A 1 108 ? -7.516 33.188 31.141 1 93.31 108 ASN A N 1
ATOM 821 C CA . ASN A 1 108 ? -8.648 32.281 31.25 1 93.31 108 ASN A CA 1
ATOM 822 C C . ASN A 1 108 ? -9.977 33.031 31.141 1 93.31 108 ASN A C 1
ATOM 824 O O . ASN A 1 108 ? -10.414 33.688 32.094 1 93.31 108 ASN A O 1
ATOM 828 N N . LYS A 1 109 ? -10.633 32.906 30.062 1 89.88 109 LYS A N 1
ATOM 829 C CA . LYS A 1 109 ? -11.797 33.719 29.734 1 89.88 109 LYS A CA 1
ATOM 830 C C . LYS A 1 109 ? -12.914 33.5 30.766 1 89.88 109 LYS A C 1
ATOM 832 O O . LYS A 1 109 ? -13.328 34.469 31.422 1 89.88 109 LYS A O 1
ATOM 837 N N . TYR A 1 110 ? -13.367 32.312 30.922 1 89.62 110 TYR A N 1
ATOM 838 C CA . TYR A 1 110 ? -14.531 32.094 31.781 1 89.62 110 TYR A CA 1
ATOM 839 C C . TYR A 1 110 ? -14.125 31.984 33.25 1 89.62 110 TYR A C 1
ATOM 841 O O . TYR A 1 110 ? -14.977 32.062 34.125 1 89.62 110 TYR A O 1
ATOM 849 N N . GLY A 1 111 ? -12.875 31.844 33.438 1 88.12 111 GLY A N 1
ATOM 850 C CA . GLY A 1 111 ? -12.375 31.984 34.812 1 88.12 111 GLY A CA 1
ATOM 851 C C . GLY A 1 111 ? -12.242 33.438 35.25 1 88.12 111 GLY A C 1
ATOM 852 O O . GLY A 1 111 ? -12.109 33.719 36.438 1 88.12 111 GLY A O 1
ATOM 853 N N . ASN A 1 112 ? -12.25 34.281 34.281 1 85.81 112 ASN A N 1
ATOM 854 C CA . ASN A 1 112 ? -12.047 35.719 34.531 1 85.81 112 ASN A CA 1
ATOM 855 C C . ASN A 1 112 ? -10.781 35.969 35.344 1 85.81 112 ASN A C 1
ATOM 857 O O . ASN A 1 112 ? -10.82 36.625 36.406 1 85.81 112 ASN A O 1
ATOM 861 N N . ALA A 1 113 ? -9.773 35.375 34.906 1 91.75 113 ALA A N 1
ATOM 862 C CA . ALA A 1 113 ? -8.531 35.406 35.656 1 91.75 113 ALA A CA 1
ATOM 863 C C . ALA A 1 113 ? -7.316 35.25 34.781 1 91.75 113 ALA A C 1
ATOM 865 O O . ALA A 1 113 ? -7.445 34.812 33.625 1 91.75 113 ALA A O 1
ATOM 866 N N . ILE A 1 114 ? -6.273 35.688 35.344 1 96.12 114 ILE A N 1
ATOM 867 C CA . ILE A 1 114 ? -4.969 35.344 34.781 1 96.12 114 ILE A CA 1
ATOM 868 C C . ILE A 1 114 ? -4.309 34.25 35.625 1 96.12 114 ILE A C 1
ATOM 870 O O . ILE A 1 114 ? -4.133 34.406 36.812 1 96.12 114 ILE A O 1
ATOM 874 N N . GLU A 1 115 ? -4.027 33.188 34.938 1 97.38 115 GLU A N 1
ATOM 875 C CA . GLU A 1 115 ? -3.307 32.094 35.594 1 97.38 115 GLU A CA 1
ATOM 876 C C . GLU A 1 115 ? -1.825 32.125 35.25 1 97.38 115 GLU A C 1
ATOM 878 O O . GLU A 1 115 ? -1.471 32.25 34.062 1 97.38 115 GLU A O 1
ATOM 883 N N . THR A 1 116 ? -1.001 32.062 36.281 1 98.5 116 THR A N 1
ATOM 884 C CA . THR A 1 116 ? 0.44 31.953 36.062 1 98.5 116 THR A CA 1
ATOM 885 C C . THR A 1 116 ? 0.928 30.531 36.375 1 98.5 116 THR A C 1
ATOM 887 O O . THR A 1 116 ? 0.697 30 37.469 1 98.5 116 THR A O 1
ATOM 890 N N . PHE A 1 117 ? 1.582 29.969 35.375 1 98.69 117 PHE A N 1
ATOM 891 C CA . PHE A 1 117 ? 2.152 28.625 35.531 1 98.69 117 PHE A CA 1
ATOM 892 C C . PHE A 1 117 ? 3.674 28.672 35.438 1 98.69 117 PHE A C 1
ATOM 894 O O . PHE A 1 117 ? 4.23 29.375 34.594 1 98.69 117 PHE A O 1
ATOM 901 N N . LYS A 1 118 ? 4.324 28 36.312 1 98.62 118 LYS A N 1
ATOM 902 C CA . LYS A 1 118 ? 5.746 27.719 36.156 1 98.62 118 LYS A CA 1
ATOM 903 C C . LYS A 1 118 ? 5.961 26.609 35.125 1 98.62 118 LYS A C 1
ATOM 905 O O . LYS A 1 118 ? 5.285 25.578 35.156 1 98.62 118 LYS A O 1
ATOM 910 N N . ILE A 1 119 ? 6.82 26.828 34.188 1 98.62 119 ILE A N 1
ATOM 911 C CA . ILE A 1 119 ? 7.188 25.797 33.25 1 98.62 119 ILE A CA 1
ATOM 912 C C . ILE A 1 119 ? 8.297 24.922 33.844 1 98.62 119 ILE A C 1
ATOM 914 O O . ILE A 1 119 ? 9.406 25.406 34.062 1 98.62 119 ILE A O 1
ATOM 918 N N . LEU A 1 120 ? 8.039 23.703 34 1 98.38 120 LEU A N 1
ATOM 919 C CA . LEU A 1 120 ? 8.984 22.781 34.594 1 98.38 120 LEU A CA 1
ATOM 920 C C . LEU A 1 120 ? 9.992 22.266 33.594 1 98.38 120 LEU A C 1
ATOM 922 O O . LEU A 1 120 ? 9.859 22.547 32.375 1 98.38 120 LEU A O 1
ATOM 926 N N . ASP A 1 121 ? 10.977 21.516 34.031 1 97.31 121 ASP A N 1
ATOM 927 C CA . ASP A 1 121 ? 12.086 21.078 33.156 1 97.31 121 ASP A CA 1
ATOM 928 C C . ASP A 1 121 ? 11.594 20.172 32.031 1 97.31 121 ASP A C 1
ATOM 930 O O . ASP A 1 121 ? 12.18 20.156 30.953 1 97.31 121 ASP A O 1
ATOM 934 N N . ASN A 1 122 ? 10.5 19.5 32.344 1 97.19 122 ASN A N 1
ATOM 935 C CA . ASN A 1 122 ? 9.977 18.594 31.328 1 97.19 122 ASN A CA 1
ATOM 936 C C . ASN A 1 122 ? 8.906 19.25 30.469 1 97.19 122 ASN A C 1
ATOM 938 O O . ASN A 1 122 ? 8.227 18.594 29.688 1 97.19 122 ASN A O 1
ATOM 942 N N . GLY A 1 123 ? 8.719 20.562 30.625 1 98.06 123 GLY A N 1
ATOM 943 C CA . GLY A 1 123 ? 7.781 21.312 29.812 1 98.06 123 GLY A CA 1
ATOM 944 C C . GLY A 1 123 ? 6.387 21.375 30.406 1 98.06 123 GLY A C 1
ATOM 945 O O . GLY A 1 123 ? 5.566 22.188 30 1 98.06 123 GLY A O 1
ATOM 946 N N . THR A 1 124 ? 6.09 20.5 31.375 1 98.31 124 THR A N 1
ATOM 947 C CA . THR A 1 124 ? 4.777 20.531 32 1 98.31 124 THR A CA 1
ATOM 948 C C . THR A 1 124 ? 4.625 21.781 32.875 1 98.31 124 THR A C 1
ATOM 950 O O . THR A 1 124 ? 5.566 22.562 33.031 1 98.31 124 THR A O 1
ATOM 953 N N . LEU A 1 125 ? 3.43 21.922 33.406 1 98.25 125 LEU A N 1
ATOM 954 C CA . LEU A 1 125 ? 3.1 23.188 34.062 1 98.25 125 LEU A CA 1
ATOM 955 C C . LEU A 1 125 ? 2.707 22.984 35.5 1 98.25 125 LEU A C 1
ATOM 957 O O . LEU A 1 125 ? 2.09 21.969 35.844 1 98.25 125 LEU A O 1
ATOM 961 N N . GLU A 1 126 ? 3.094 23.906 36.281 1 98 126 GLU A N 1
ATOM 962 C CA . GLU A 1 126 ? 2.654 24.016 37.688 1 98 126 GLU A CA 1
ATOM 963 C C . GLU A 1 126 ? 2.051 25.391 37.969 1 98 126 GLU A C 1
ATOM 965 O O . GLU A 1 126 ? 2.73 26.406 37.844 1 98 126 GLU A O 1
ATOM 970 N N . GLN A 1 127 ? 0.787 25.438 38.344 1 97.75 127 GLN A N 1
ATOM 971 C CA . GLN A 1 127 ? 0.168 26.719 38.625 1 97.75 127 GLN A CA 1
ATOM 972 C C . GLN A 1 127 ? 0.77 27.344 39.875 1 97.75 127 GLN A C 1
ATOM 974 O O . GLN A 1 127 ? 0.812 26.703 40.938 1 97.75 127 GLN A O 1
ATOM 979 N N . VAL A 1 128 ? 1.147 28.609 39.812 1 98.12 128 VAL A N 1
ATOM 980 C CA . VAL A 1 128 ? 1.811 29.219 40.969 1 98.12 128 VAL A CA 1
ATOM 981 C C . VAL A 1 128 ? 1.034 30.453 41.406 1 98.12 128 VAL A C 1
ATOM 983 O O . VAL A 1 128 ? 1.238 30.953 42.531 1 98.12 128 VAL A O 1
ATOM 986 N N . SER A 1 129 ? 0.19 30.953 40.594 1 97.5 129 SER A N 1
ATOM 987 C CA . SER A 1 129 ? -0.588 32.125 40.969 1 97.5 129 SER A CA 1
ATOM 988 C C . SER A 1 129 ? -1.886 32.219 40.156 1 97.5 129 SER A C 1
ATOM 990 O O . SER A 1 129 ? -1.974 31.688 39.062 1 97.5 129 SER A O 1
ATOM 992 N N . LEU A 1 130 ? -2.887 32.719 40.781 1 96.12 130 LEU A N 1
ATOM 993 C CA . LEU A 1 130 ? -4.184 33.031 40.188 1 96.12 130 LEU A CA 1
ATOM 994 C C . LEU A 1 130 ? -4.574 34.469 40.5 1 96.12 130 LEU A C 1
ATOM 996 O O . LEU A 1 130 ? -4.762 34.812 41.656 1 96.12 130 LEU A O 1
ATOM 1000 N N . THR A 1 131 ? -4.641 35.25 39.438 1 93.88 131 THR A N 1
ATOM 1001 C CA . THR A 1 131 ? -5.016 36.656 39.594 1 93.88 131 THR A CA 1
ATOM 1002 C C . THR A 1 131 ? -6.43 36.906 39.094 1 93.88 131 THR A C 1
ATOM 1004 O O . THR A 1 131 ? -6.68 36.844 37.875 1 93.88 131 THR A O 1
ATOM 1007 N N . MET A 1 132 ? -7.258 37.312 39.938 1 89.94 132 MET A N 1
ATOM 1008 C CA . MET A 1 132 ? -8.664 37.5 39.594 1 89.94 132 MET A CA 1
ATOM 1009 C C . MET A 1 132 ? -8.914 38.938 39.156 1 89.94 132 MET A C 1
ATOM 1011 O O . MET A 1 132 ? -8.203 39.875 39.594 1 89.94 132 MET A O 1
ATOM 1015 N N . ASP A 1 133 ? -9.867 39.062 38.344 1 83.31 133 ASP A N 1
ATOM 1016 C CA . ASP A 1 133 ? -10.312 40.406 37.969 1 83.31 133 ASP A CA 1
ATOM 1017 C C . ASP A 1 133 ? -10.977 41.125 39.125 1 83.31 133 ASP A C 1
ATOM 1019 O O . ASP A 1 133 ? -11.617 40.5 39.969 1 83.31 133 ASP A O 1
ATOM 1023 N N . THR A 1 134 ? -10.688 42.406 39.188 1 79.56 134 THR A N 1
ATOM 1024 C CA . THR A 1 134 ? -11.352 43.281 40.156 1 79.56 134 THR A CA 1
ATOM 1025 C C . THR A 1 134 ? -11.867 44.531 39.469 1 79.56 134 THR A C 1
ATOM 1027 O O . THR A 1 134 ? -11.555 44.781 38.312 1 79.56 134 THR A O 1
ATOM 1030 N N . ASP A 1 135 ? -12.625 45.344 40.219 1 75.69 135 ASP A N 1
ATOM 1031 C CA . ASP A 1 135 ? -13.133 46.594 39.656 1 75.69 135 ASP A CA 1
ATOM 1032 C C . ASP A 1 135 ? -11.984 47.531 39.312 1 75.69 135 ASP A C 1
ATOM 1034 O O . ASP A 1 135 ? -12.117 48.375 38.406 1 75.69 135 ASP A O 1
ATOM 1038 N N . GLY A 1 136 ? -10.883 47.375 39.906 1 76.56 136 GLY A N 1
ATOM 1039 C CA . GLY A 1 136 ? -9.75 48.281 39.688 1 76.56 136 GLY A CA 1
ATOM 1040 C C . GLY A 1 136 ? -8.82 47.781 38.594 1 76.56 136 GLY A C 1
ATOM 1041 O O . GLY A 1 136 ? -8.047 48.562 38.031 1 76.56 136 GLY A O 1
ATOM 1042 N N . THR A 1 137 ? -8.914 46.562 38.25 1 78.75 137 THR A N 1
ATOM 1043 C CA . THR A 1 137 ? -7.898 46.031 37.344 1 78.75 137 THR A CA 1
ATOM 1044 C C . THR A 1 137 ? -8.406 46.031 35.906 1 78.75 137 THR A C 1
ATOM 1046 O O . THR A 1 137 ? -7.609 45.906 34.969 1 78.75 137 THR A O 1
ATOM 1049 N N . HIS A 1 138 ? -9.664 46.156 35.625 1 72.81 138 HIS A N 1
ATOM 1050 C CA . HIS A 1 138 ? -10.266 46.219 34.312 1 72.81 138 HIS A CA 1
ATOM 1051 C C . HIS A 1 138 ? -9.781 45.062 33.438 1 72.81 138 HIS A C 1
ATOM 1053 O O . HIS A 1 138 ? -9.398 45.281 32.281 1 72.81 138 HIS A O 1
ATOM 1059 N N . LEU A 1 139 ? -9.656 43.875 33.969 1 75.06 139 LEU A N 1
ATOM 1060 C CA . LEU A 1 139 ? -9.25 42.75 33.125 1 75.06 139 LEU A CA 1
ATOM 1061 C C . LEU A 1 139 ? -10.383 42.312 32.188 1 75.06 139 LEU A C 1
ATOM 1063 O O . LEU A 1 139 ? -10.141 41.969 31.031 1 75.06 139 LEU A O 1
ATOM 1067 N N . GLY A 1 140 ? -11.641 42.469 32.781 1 70.94 140 GLY A N 1
ATOM 1068 C CA . GLY A 1 140 ? -12.75 41.969 32 1 70.94 140 GLY A CA 1
ATOM 1069 C C . GLY A 1 140 ? -12.539 40.562 31.484 1 70.94 140 GLY A C 1
ATOM 1070 O O . GLY A 1 140 ? -12.172 39.688 32.25 1 70.94 140 GLY A O 1
ATOM 1071 N N . ILE A 1 141 ? -12.859 40.375 30.219 1 82.25 141 ILE A N 1
ATOM 1072 C CA . ILE A 1 141 ? -12.461 39.125 29.547 1 82.25 141 ILE A CA 1
ATOM 1073 C C . ILE A 1 141 ? -11.07 39.312 28.922 1 82.25 141 ILE A C 1
ATOM 1075 O O . ILE A 1 141 ? -10.93 39.906 27.859 1 82.25 141 ILE A O 1
ATOM 1079 N N . ALA A 1 142 ? -10.102 38.844 29.656 1 83.81 142 ALA A N 1
ATOM 1080 C CA . ALA A 1 142 ? -8.719 38.938 29.203 1 83.81 142 ALA A CA 1
ATOM 1081 C C . ALA A 1 142 ? -8.484 38.094 27.953 1 83.81 142 ALA A C 1
ATOM 1083 O O . ALA A 1 142 ? -8.875 36.938 27.906 1 83.81 142 ALA A O 1
ATOM 1084 N N . ILE A 1 143 ? -7.887 38.719 26.969 1 86.88 143 ILE A N 1
ATOM 1085 C CA . ILE A 1 143 ? -7.719 38.031 25.688 1 86.88 143 ILE A CA 1
ATOM 1086 C C . ILE A 1 143 ? -6.238 38.031 25.312 1 86.88 143 ILE A C 1
ATOM 1088 O O . ILE A 1 143 ? -5.727 37 24.844 1 86.88 143 ILE A O 1
ATOM 1092 N N . THR A 1 144 ? -5.559 39.125 25.5 1 92.56 144 THR A N 1
ATOM 1093 C CA . THR A 1 144 ? -4.195 39.25 25 1 92.56 144 THR A CA 1
ATOM 1094 C C . THR A 1 144 ? -3.232 39.594 26.141 1 92.56 144 THR A C 1
ATOM 1096 O O . THR A 1 144 ? -3.555 40.375 27.016 1 92.56 144 THR A O 1
ATOM 1099 N N . LEU A 1 145 ? -2.133 38.969 26.094 1 96.25 145 LEU A N 1
ATOM 1100 C CA . LEU A 1 145 ? -1.067 39.156 27.078 1 96.25 145 LEU A CA 1
ATOM 1101 C C . LEU A 1 145 ? 0.25 39.5 26.375 1 96.25 145 LEU A C 1
ATOM 1103 O O . LEU A 1 145 ? 0.534 39 25.297 1 96.25 145 LEU A O 1
ATOM 1107 N N . GLN A 1 146 ? 1.004 40.312 27.031 1 97.5 146 GLN A N 1
ATOM 1108 C CA . GLN A 1 146 ? 2.336 40.656 26.547 1 97.5 146 GLN A CA 1
ATOM 1109 C C . GLN A 1 146 ? 3.303 40.906 27.703 1 97.5 146 GLN A C 1
ATOM 1111 O O . GLN A 1 146 ? 3.025 41.719 28.594 1 97.5 146 GLN A O 1
ATOM 1116 N N . ILE A 1 147 ? 4.375 40.188 27.672 1 98.19 147 ILE A N 1
ATOM 1117 C CA . ILE A 1 147 ? 5.426 40.438 28.656 1 98.19 147 ILE A CA 1
ATOM 1118 C C . ILE A 1 147 ? 6.32 41.594 28.172 1 98.19 147 ILE A C 1
ATOM 1120 O O . ILE A 1 147 ? 6.785 41.562 27.016 1 98.19 147 ILE A O 1
ATOM 1124 N N . VAL A 1 148 ? 6.578 42.5 29 1 98.31 148 VAL A N 1
ATOM 1125 C CA . VAL A 1 148 ? 7.496 43.594 28.719 1 98.31 148 VAL A CA 1
ATOM 1126 C C . VAL A 1 148 ? 8.648 43.594 29.719 1 98.31 148 VAL A C 1
ATOM 1128 O O . VAL A 1 148 ? 8.445 43.781 30.922 1 98.31 148 VAL A O 1
ATOM 1131 N N . HIS A 1 149 ? 9.82 43.406 29.234 1 97.31 149 HIS A N 1
ATOM 1132 C CA . HIS A 1 149 ? 11.008 43.438 30.078 1 97.31 149 HIS A CA 1
ATOM 1133 C C . HIS A 1 149 ? 11.602 44.812 30.172 1 97.31 149 HIS A C 1
ATOM 1135 O O . HIS A 1 149 ? 12.055 45.375 29.172 1 97.31 149 HIS A O 1
ATOM 1141 N N . MET A 1 150 ? 11.68 45.344 31.312 1 97.5 150 MET A N 1
ATOM 1142 C CA . MET A 1 150 ? 12.367 46.594 31.578 1 97.5 150 MET A CA 1
ATOM 1143 C C . MET A 1 150 ? 13.711 46.344 32.25 1 97.5 150 MET A C 1
ATOM 1145 O O . MET A 1 150 ? 14.117 45.188 32.438 1 97.5 150 MET A O 1
ATOM 1149 N N . GLN A 1 151 ? 14.414 47.375 32.594 1 95.75 151 GLN A N 1
ATOM 1150 C CA . GLN A 1 151 ? 15.758 47.219 33.156 1 95.75 151 GLN A CA 1
ATOM 1151 C C . GLN A 1 151 ? 15.703 46.562 34.531 1 95.75 151 GLN A C 1
ATOM 1153 O O . GLN A 1 151 ? 16.516 45.688 34.844 1 95.75 151 GLN A O 1
ATOM 1158 N N . LYS A 1 152 ? 14.75 46.938 35.312 1 95.5 152 LYS A N 1
ATOM 1159 C CA . LYS A 1 152 ? 14.766 46.5 36.688 1 95.5 152 LYS A CA 1
ATOM 1160 C C . LYS A 1 152 ? 13.695 45.438 36.969 1 95.5 152 LYS A C 1
ATOM 1162 O O . LYS A 1 152 ? 13.789 44.688 37.938 1 95.5 152 LYS A O 1
ATOM 1167 N N . ALA A 1 153 ? 12.703 45.469 36.188 1 97.31 153 ALA A N 1
ATOM 1168 C CA . ALA A 1 153 ? 11.578 44.562 36.406 1 97.31 153 ALA A CA 1
ATOM 1169 C C . ALA A 1 153 ? 10.898 44.219 35.094 1 97.31 153 ALA A C 1
ATOM 1171 O O . ALA A 1 153 ? 11.211 44.781 34.031 1 97.31 153 ALA A O 1
ATOM 1172 N N . SER A 1 154 ? 10.102 43.156 35.188 1 98.44 154 SER A N 1
ATOM 1173 C CA . SER A 1 154 ? 9.258 42.781 34.062 1 98.44 154 SER A CA 1
ATOM 1174 C C . SER A 1 154 ? 7.781 42.969 34.375 1 98.44 154 SER A C 1
ATOM 1176 O O . SER A 1 154 ? 7.379 42.875 35.531 1 98.44 154 SER A O 1
ATOM 1178 N N . TYR A 1 155 ? 7.035 43.25 33.375 1 98.69 155 TYR A N 1
ATOM 1179 C CA . TYR A 1 155 ? 5.617 43.562 33.531 1 98.69 155 TYR A CA 1
ATOM 1180 C C . TYR A 1 155 ? 4.773 42.75 32.562 1 98.69 155 TYR A C 1
ATOM 1182 O O . TYR A 1 155 ? 5.219 42.469 31.438 1 98.69 155 TYR A O 1
ATOM 1190 N N . LEU A 1 156 ? 3.633 42.375 33 1 98.25 156 LEU A N 1
ATOM 1191 C CA . LEU A 1 156 ? 2.633 41.75 32.125 1 98.25 156 LEU A CA 1
ATOM 1192 C C . LEU A 1 156 ? 1.545 42.75 31.75 1 98.25 156 LEU A C 1
ATOM 1194 O O . LEU A 1 156 ? 0.849 43.281 32.625 1 98.25 156 LEU A O 1
ATOM 1198 N N . PHE A 1 157 ? 1.483 43 30.484 1 97.5 157 PHE A N 1
ATOM 1199 C CA . PHE A 1 157 ? 0.397 43.844 29.984 1 97.5 157 PHE A CA 1
ATOM 1200 C C . PHE A 1 157 ? -0.776 42.969 29.531 1 97.5 157 PHE A C 1
ATOM 1202 O O . PHE A 1 157 ? -0.581 41.938 28.891 1 97.5 157 PHE A O 1
ATOM 1209 N N . ILE A 1 158 ? -1.979 43.438 29.891 1 94.69 158 ILE A N 1
ATOM 1210 C CA . ILE A 1 158 ? -3.184 42.656 29.656 1 94.69 158 ILE A CA 1
ATOM 1211 C C . ILE A 1 158 ? -4.246 43.531 28.984 1 94.69 158 ILE A C 1
ATOM 1213 O O . ILE A 1 158 ? -4.527 44.625 29.438 1 94.69 158 ILE A O 1
ATOM 1217 N N . GLY A 1 159 ? -4.73 43 27.859 1 90.69 159 GLY A N 1
ATOM 1218 C CA . GLY A 1 159 ? -5.852 43.656 27.188 1 90.69 159 GLY A CA 1
ATOM 1219 C C . GLY A 1 159 ? -7.121 42.812 27.234 1 90.69 159 GLY A C 1
ATOM 1220 O O . GLY A 1 159 ? -7.074 41.594 27.188 1 90.69 159 GLY A O 1
ATOM 1221 N N . GLY A 1 160 ? -8.297 43.594 27.312 1 80.44 160 GLY A N 1
ATOM 1222 C CA . GLY A 1 160 ? -9.562 42.875 27.453 1 80.44 160 GLY A CA 1
ATOM 1223 C C . GLY A 1 160 ? -10.617 43.344 26.469 1 80.44 160 GLY A C 1
ATOM 1224 O O . GLY A 1 160 ? -10.383 44.281 25.672 1 80.44 160 GLY A O 1
ATOM 1225 N N . LEU A 1 161 ? -11.711 42.812 26.281 1 75.75 161 LEU A N 1
ATOM 1226 C CA . LEU A 1 161 ? -12.781 43.125 25.344 1 75.75 161 LEU A CA 1
ATOM 1227 C C . LEU A 1 161 ? -14.055 43.531 26.078 1 75.75 161 LEU A C 1
ATOM 1229 O O . LEU A 1 161 ? -14.688 44.531 25.734 1 75.75 161 LEU A O 1
ATOM 1233 N N . GLU A 1 162 ? -14.695 42.781 26.922 1 69.19 162 GLU A N 1
ATOM 1234 C CA . GLU A 1 162 ? -16.078 42.906 27.344 1 69.19 162 GLU A CA 1
ATOM 1235 C C . GLU A 1 162 ? -16.172 43.562 28.719 1 69.19 162 GLU A C 1
ATOM 1237 O O . GLU A 1 162 ? -15.227 43.531 29.5 1 69.19 162 GLU A O 1
ATOM 1242 N N . GLU A 1 163 ? -17.172 44.375 28.891 1 71 163 GLU A N 1
ATOM 1243 C CA . GLU A 1 163 ? -17.766 45 30.062 1 71 163 GLU A CA 1
ATOM 1244 C C . GLU A 1 163 ? -16.938 46.188 30.531 1 71 163 GLU A C 1
ATOM 1246 O O . GLU A 1 163 ? -17.453 47.312 30.672 1 71 163 GLU A O 1
ATOM 1251 N N . THR A 1 164 ? -15.57 45.906 30.75 1 78.06 164 THR A N 1
ATOM 1252 C CA . THR A 1 164 ? -14.695 47 31.156 1 78.06 164 THR A CA 1
ATOM 1253 C C . THR A 1 164 ? -13.367 46.938 30.422 1 78.06 164 THR A C 1
ATOM 1255 O O . THR A 1 164 ? -12.32 46.719 31.031 1 78.06 164 THR A O 1
ATOM 1258 N N . PRO A 1 165 ? -13.5 47.25 29.109 1 83.75 165 PRO A N 1
ATOM 1259 C CA . PRO A 1 165 ? -12.281 47.094 28.312 1 83.75 165 PRO A CA 1
ATOM 1260 C C . PRO A 1 165 ? -11.227 48.125 28.656 1 83.75 165 PRO A C 1
ATOM 1262 O O . PRO A 1 165 ? -11.562 49.25 29.062 1 83.75 165 PRO A O 1
ATOM 1265 N N . GLY A 1 166 ? -10.016 47.75 28.484 1 87.25 166 GLY A N 1
ATOM 1266 C CA . GLY A 1 166 ? -8.883 48.625 28.734 1 87.25 166 GLY A CA 1
ATOM 1267 C C . GLY A 1 166 ? -7.551 47.938 28.672 1 87.25 166 GLY A C 1
ATOM 1268 O O . GLY A 1 166 ? -7.453 46.812 28.125 1 87.25 166 GLY A O 1
ATOM 1269 N N . LEU A 1 167 ? -6.527 48.625 29.047 1 93.38 167 LEU A N 1
ATOM 1270 C CA . LEU A 1 167 ? -5.156 48.125 29.125 1 93.38 167 LEU A CA 1
ATOM 1271 C C . LEU A 1 167 ? -4.637 48.219 30.562 1 93.38 167 LEU A C 1
ATOM 1273 O O . LEU A 1 167 ? -4.781 49.219 31.219 1 93.38 167 LEU A O 1
ATOM 1277 N N . SER A 1 168 ? -4.105 47.094 31 1 94.38 168 SER A N 1
ATOM 1278 C CA . SER A 1 168 ? -3.602 47.031 32.375 1 94.38 168 SER A CA 1
ATOM 1279 C C . SER A 1 168 ? -2.172 46.5 32.406 1 94.38 168 SER A C 1
ATOM 1281 O O . SER A 1 168 ? -1.789 45.688 31.594 1 94.38 168 SER A O 1
ATOM 1283 N N . SER A 1 169 ? -1.43 47.031 33.375 1 97.19 169 SER A N 1
ATOM 1284 C CA . SER A 1 169 ? -0.053 46.625 33.625 1 97.19 169 SER A CA 1
ATOM 1285 C C . SER A 1 169 ? 0.109 46.031 35 1 97.19 169 SER A C 1
ATOM 1287 O O . SER A 1 169 ? -0.404 46.562 35.969 1 97.19 169 SER A O 1
ATOM 1289 N N . PHE A 1 170 ? 0.764 44.906 35.062 1 97.62 170 PHE A N 1
ATOM 1290 C CA . PHE A 1 170 ? 1.076 44.219 36.312 1 97.62 170 PHE A CA 1
ATOM 1291 C C . PHE A 1 170 ? 2.57 43.938 36.438 1 97.62 170 PHE A C 1
ATOM 1293 O O . PHE A 1 170 ? 3.191 43.469 35.469 1 97.62 170 PHE A O 1
ATOM 1300 N N . LYS A 1 171 ? 3.143 44.188 37.531 1 98.25 171 LYS A N 1
ATOM 1301 C CA . LYS A 1 171 ? 4.512 43.75 37.812 1 98.25 171 LYS A CA 1
ATOM 1302 C C . LYS A 1 171 ? 4.57 42.25 38.062 1 98.25 171 LYS A C 1
ATOM 1304 O O . LYS A 1 171 ? 3.777 41.719 38.844 1 98.25 171 LYS A O 1
ATOM 1309 N N . ILE A 1 172 ? 5.457 41.594 37.406 1 98.56 172 ILE A N 1
ATOM 1310 C CA . ILE A 1 172 ? 5.637 40.156 37.625 1 98.56 172 ILE A CA 1
ATOM 1311 C C . ILE A 1 172 ? 6.652 39.906 38.719 1 98.56 172 ILE A C 1
ATOM 1313 O O . ILE A 1 172 ? 7.832 40.25 38.594 1 98.56 172 ILE A O 1
ATOM 1317 N N . GLN A 1 173 ? 6.227 39.344 39.75 1 97.94 173 GLN A N 1
ATOM 1318 C CA . GLN A 1 173 ? 7.109 39 40.875 1 97.94 173 GLN A CA 1
ATOM 1319 C C . GLN A 1 173 ? 7.914 37.75 40.594 1 97.94 173 GLN A C 1
ATOM 1321 O O . GLN A 1 173 ? 7.531 36.938 39.75 1 97.94 173 GLN A O 1
ATOM 1326 N N . PRO A 1 174 ? 9.055 37.531 41.312 1 96.44 174 PRO A N 1
ATOM 1327 C CA . PRO A 1 174 ? 9.906 36.375 41.062 1 96.44 174 PRO A CA 1
ATOM 1328 C C . PRO A 1 174 ? 9.172 35.031 41.281 1 96.44 174 PRO A C 1
ATOM 1330 O O . PRO A 1 174 ? 9.539 34.031 40.719 1 96.44 174 PRO A O 1
ATOM 1333 N N . ASP A 1 175 ? 8.117 35.062 42.062 1 96.62 175 ASP A N 1
ATOM 1334 C CA . ASP A 1 175 ? 7.375 33.844 42.344 1 96.62 175 ASP A CA 1
ATOM 1335 C C . ASP A 1 175 ? 6.188 33.688 41.406 1 96.62 175 ASP A C 1
ATOM 1337 O O . ASP A 1 175 ? 5.395 32.75 41.562 1 96.62 175 ASP A O 1
ATOM 1341 N N . GLY A 1 176 ? 6.031 34.562 40.5 1 97.31 176 GLY A N 1
ATOM 1342 C CA . GLY A 1 176 ? 4.996 34.469 39.5 1 97.31 176 GLY A CA 1
ATOM 1343 C C . GLY A 1 176 ? 3.746 35.25 39.812 1 97.31 176 GLY A C 1
ATOM 1344 O O . GLY A 1 176 ? 2.846 35.375 39 1 97.31 176 GLY A O 1
ATOM 1345 N N . LYS A 1 177 ? 3.66 35.781 40.969 1 97.5 177 LYS A N 1
ATOM 1346 C CA . LYS A 1 177 ? 2.518 36.625 41.344 1 97.5 177 LYS A CA 1
ATOM 1347 C C . LYS A 1 177 ? 2.498 37.906 40.562 1 97.5 177 LYS A C 1
ATOM 1349 O O . LYS A 1 177 ? 3.551 38.438 40.156 1 97.5 177 LYS A O 1
ATOM 1354 N N . LEU A 1 178 ? 1.331 38.438 40.406 1 97.44 178 LEU A N 1
ATOM 1355 C CA . LEU A 1 178 ? 1.16 39.688 39.656 1 97.44 178 LEU A CA 1
ATOM 1356 C C . LEU A 1 178 ? 0.703 40.812 40.594 1 97.44 178 LEU A C 1
ATOM 1358 O O . LEU A 1 178 ? -0.248 40.656 41.375 1 97.44 178 LEU A O 1
ATOM 1362 N N . THR A 1 179 ? 1.435 41.906 40.531 1 96.44 179 THR A N 1
ATOM 1363 C CA . THR A 1 179 ? 1.052 43.094 41.281 1 96.44 179 THR A CA 1
ATOM 1364 C C . THR A 1 179 ? 0.583 44.188 40.344 1 96.44 179 THR A C 1
ATOM 1366 O O . THR A 1 179 ? 1.333 44.656 39.469 1 96.44 179 THR A O 1
ATOM 1369 N N . HIS A 1 180 ? -0.571 44.719 40.594 1 95.69 180 HIS A N 1
ATOM 1370 C CA . HIS A 1 180 ? -1.171 45.719 39.75 1 95.69 180 HIS A CA 1
ATOM 1371 C C . HIS A 1 180 ? -0.393 47.031 39.812 1 95.69 180 HIS A C 1
ATOM 1373 O O . HIS A 1 180 ? -0.033 47.5 40.875 1 95.69 180 HIS A O 1
ATOM 1379 N N . ILE A 1 181 ? -0.154 47.594 38.625 1 96.94 181 ILE A N 1
ATOM 1380 C CA . ILE A 1 181 ? 0.555 48.875 38.531 1 96.94 181 ILE A CA 1
ATOM 1381 C C . ILE A 1 181 ? -0.396 49.969 38.062 1 96.94 181 ILE A C 1
ATOM 1383 O O . ILE A 1 181 ? -0.575 50.969 38.719 1 96.94 181 ILE A O 1
ATOM 1387 N N . GLN A 1 182 ? -0.969 49.719 36.938 1 95.31 182 GLN A N 1
ATOM 1388 C CA . GLN A 1 182 ? -1.812 50.719 36.281 1 95.31 182 GLN A CA 1
ATOM 1389 C C . GLN A 1 182 ? -2.85 50.062 35.375 1 95.31 182 GLN A C 1
ATOM 1391 O O . GLN A 1 182 ? -2.576 49.031 34.75 1 95.31 182 GLN A O 1
ATOM 1396 N N . SER A 1 183 ? -4.02 50.719 35.438 1 92.88 183 SER A N 1
ATOM 1397 C CA . SER A 1 183 ? -5.035 50.406 34.438 1 92.88 183 SER A CA 1
ATOM 1398 C C . SER A 1 183 ? -5.543 51.656 33.75 1 92.88 183 SER A C 1
ATOM 1400 O O . SER A 1 183 ? -5.66 52.719 34.375 1 92.88 183 SER A O 1
ATOM 1402 N N . MET A 1 184 ? -5.668 51.469 32.5 1 91.44 184 MET A N 1
ATOM 1403 C CA . MET A 1 184 ? -6.266 52.531 31.688 1 91.44 184 MET A CA 1
ATOM 1404 C C . MET A 1 184 ? -7.551 52.062 31.016 1 91.44 184 MET A C 1
ATOM 1406 O O . MET A 1 184 ? -7.531 51.125 30.234 1 91.44 184 MET A O 1
ATOM 1410 N N . ALA A 1 185 ? -8.625 52.688 31.328 1 87.94 185 ALA A N 1
ATOM 1411 C CA . ALA A 1 185 ? -9.906 52.375 30.734 1 87.94 185 ALA A CA 1
ATOM 1412 C C . ALA A 1 185 ? -9.977 52.844 29.281 1 87.94 185 ALA A C 1
ATOM 1414 O O . ALA A 1 185 ? -9.398 53.875 28.938 1 87.94 185 ALA A O 1
ATOM 1415 N N . ASP A 1 186 ? -10.711 52.125 28.531 1 89.44 186 ASP A N 1
ATOM 1416 C CA . ASP A 1 186 ? -10.992 52.562 27.172 1 89.44 186 ASP A CA 1
ATOM 1417 C C . ASP A 1 186 ? -11.805 53.844 27.156 1 89.44 186 ASP A C 1
ATOM 1419 O O . ASP A 1 186 ? -12.602 54.094 28.078 1 89.44 186 ASP A O 1
ATOM 1423 N N . ASP A 1 187 ? -11.508 54.594 26.188 1 87.69 187 ASP A N 1
ATOM 1424 C CA . ASP A 1 187 ? -12.336 55.781 25.969 1 87.69 187 ASP A CA 1
ATOM 1425 C C . ASP A 1 187 ? -12.492 56.094 24.469 1 87.69 187 ASP A C 1
ATOM 1427 O O . ASP A 1 187 ? -12.211 55.219 23.641 1 87.69 187 ASP A O 1
ATOM 1431 N N . ASP A 1 188 ? -13.07 57.25 24.141 1 86.56 188 ASP A N 1
ATOM 1432 C CA . ASP A 1 188 ? -13.438 57.531 22.75 1 86.56 188 ASP A CA 1
ATOM 1433 C C . ASP A 1 188 ? -12.203 57.844 21.906 1 86.56 188 ASP A C 1
ATOM 1435 O O . ASP A 1 188 ? -12.266 57.812 20.672 1 86.56 188 ASP A O 1
ATOM 1439 N N . LYS A 1 189 ? -11.102 58.062 22.469 1 90.56 189 LYS A N 1
ATOM 1440 C CA . LYS A 1 189 ? -9.922 58.5 21.734 1 90.56 189 LYS A CA 1
ATOM 1441 C C . LYS A 1 189 ? -8.93 57.344 21.578 1 90.56 189 LYS A C 1
ATOM 1443 O O . LYS A 1 189 ? -8.18 57.312 20.594 1 90.56 189 LYS A O 1
ATOM 1448 N N . ILE A 1 190 ? -8.852 56.531 22.562 1 93.75 190 ILE A N 1
ATOM 1449 C CA . ILE A 1 190 ? -7.883 55.469 22.578 1 93.75 190 ILE A CA 1
ATOM 1450 C C . ILE A 1 190 ? -8.547 54.156 22.109 1 93.75 190 ILE A C 1
ATOM 1452 O O . ILE A 1 190 ? -9.695 53.875 22.469 1 93.75 190 ILE A O 1
ATOM 1456 N N . TYR A 1 191 ? -7.945 53.406 21.375 1 92.75 191 TYR A N 1
ATOM 1457 C CA . TYR A 1 191 ? -8.523 52.188 20.797 1 92.75 191 TYR A CA 1
ATOM 1458 C C . TYR A 1 191 ? -8.102 50.969 21.594 1 92.75 191 TYR A C 1
ATOM 1460 O O . TYR A 1 191 ? -7.273 50.156 21.125 1 92.75 191 TYR A O 1
ATOM 1468 N N . THR A 1 192 ? -8.703 50.75 22.719 1 91.69 192 THR A N 1
ATOM 1469 C CA . THR A 1 192 ? -8.32 49.656 23.609 1 91.69 192 THR A CA 1
ATOM 1470 C C . THR A 1 192 ? -9.531 48.781 23.938 1 91.69 192 THR A C 1
ATOM 1472 O O . THR A 1 192 ? -9.477 47.938 24.844 1 91.69 192 THR A O 1
ATOM 1475 N N . ASP A 1 193 ? -10.656 49 23.266 1 90.88 193 ASP A N 1
ATOM 1476 C CA . ASP A 1 193 ? -11.789 48.094 23.422 1 90.88 193 ASP A CA 1
ATOM 1477 C C . ASP A 1 193 ? -11.617 46.844 22.547 1 90.88 193 ASP A C 1
ATOM 1479 O O . ASP A 1 193 ? -11.828 46.906 21.344 1 90.88 193 ASP A O 1
ATOM 1483 N N . GLY A 1 194 ? -11.297 45.812 23.281 1 90 194 GLY A N 1
ATOM 1484 C CA . GLY A 1 194 ? -11.055 44.562 22.578 1 90 194 GLY A CA 1
ATOM 1485 C C . GLY A 1 194 ? -9.641 44.438 22.047 1 90 194 GLY A C 1
ATOM 1486 O O . GLY A 1 194 ? -9.43 44.188 20.859 1 90 194 GLY A O 1
ATOM 1487 N N . ILE A 1 195 ? -8.68 44.562 22.875 1 92.19 195 ILE A N 1
ATOM 1488 C CA . ILE A 1 195 ? -7.281 44.406 22.484 1 92.19 195 ILE A CA 1
ATOM 1489 C C . ILE A 1 195 ? -7.004 42.938 22.156 1 92.19 195 ILE A C 1
ATOM 1491 O O . ILE A 1 195 ? -6.898 42.094 23.047 1 92.19 195 ILE A O 1
ATOM 1495 N N . ILE A 1 196 ? -6.891 42.656 20.891 1 90.88 196 ILE A N 1
ATOM 1496 C CA . ILE A 1 196 ? -6.535 41.312 20.422 1 90.88 196 ILE A CA 1
ATOM 1497 C C . ILE A 1 196 ? -5.207 41.375 19.656 1 90.88 196 ILE A C 1
ATOM 1499 O O . ILE A 1 196 ? -5.16 41.094 18.453 1 90.88 196 ILE A O 1
ATOM 1503 N N . GLY A 1 197 ? -4.16 41.719 20.297 1 92.62 197 GLY A N 1
ATOM 1504 C CA . GLY A 1 197 ? -2.803 41.812 19.797 1 92.62 197 GLY A CA 1
ATOM 1505 C C . GLY A 1 197 ? -1.999 42.938 20.422 1 92.62 197 GLY A C 1
ATOM 1506 O O . GLY A 1 197 ? -2.523 44.031 20.641 1 92.62 197 GLY A O 1
ATOM 1507 N N . MET A 1 198 ? -0.818 42.625 20.719 1 96.69 198 MET A N 1
ATOM 1508 C CA . MET A 1 198 ? 0.126 43.594 21.266 1 96.69 198 MET A CA 1
ATOM 1509 C C . MET A 1 198 ? 1.541 43.312 20.781 1 96.69 198 MET A C 1
ATOM 1511 O O . MET A 1 198 ? 1.889 42.156 20.484 1 96.69 198 MET A O 1
ATOM 1515 N N . TYR A 1 199 ? 2.26 44.375 20.75 1 97.75 199 TYR A N 1
ATOM 1516 C CA . TYR A 1 199 ? 3.672 44.25 20.406 1 97.75 199 TYR A CA 1
ATOM 1517 C C . TYR A 1 199 ? 4.48 45.406 21 1 97.75 199 TYR A C 1
ATOM 1519 O O . TYR A 1 199 ? 3.941 46.469 21.25 1 97.75 199 TYR A O 1
ATOM 1527 N N . THR A 1 200 ? 5.762 45.156 21.234 1 98.19 200 THR A N 1
ATOM 1528 C CA . THR A 1 200 ? 6.602 46.188 21.812 1 98.19 200 THR A CA 1
ATOM 1529 C C . THR A 1 200 ? 7.828 46.438 20.938 1 98.19 200 THR A C 1
ATOM 1531 O O . THR A 1 200 ? 8.375 45.5 20.344 1 98.19 200 THR A O 1
ATOM 1534 N N . HIS A 1 201 ? 8.188 47.656 20.844 1 98.19 201 HIS A N 1
ATOM 1535 C CA . HIS A 1 201 ? 9.477 48.094 20.312 1 98.19 201 HIS A CA 1
ATOM 1536 C C . HIS A 1 201 ? 10.312 48.781 21.375 1 98.19 201 HIS A C 1
ATOM 1538 O O . HIS A 1 201 ? 9.773 49.469 22.25 1 98.19 201 HIS A O 1
ATOM 1544 N N . LYS A 1 202 ? 11.625 48.562 21.312 1 97 202 LYS A N 1
ATOM 1545 C CA . LYS A 1 202 ? 12.578 49.375 22.047 1 97 202 LYS A CA 1
ATOM 1546 C C . LYS A 1 202 ? 13.383 50.281 21.125 1 97 202 LYS A C 1
ATOM 1548 O O . LYS A 1 202 ? 14.125 49.812 20.266 1 97 202 LYS A O 1
ATOM 1553 N N . ILE A 1 203 ? 13.266 51.5 21.266 1 96.88 203 ILE A N 1
ATOM 1554 C CA . ILE A 1 203 ? 13.922 52.5 20.406 1 96.88 203 ILE A CA 1
ATOM 1555 C C . ILE A 1 203 ? 14.766 53.438 21.266 1 96.88 203 ILE A C 1
ATOM 1557 O O . ILE A 1 203 ? 14.227 54.219 22.047 1 96.88 203 ILE A O 1
ATOM 1561 N N . LYS A 1 204 ? 16.078 53.375 21.078 1 94.12 204 LYS A N 1
ATOM 1562 C CA . LYS A 1 204 ? 17.031 54.25 21.797 1 94.12 204 LYS A CA 1
ATOM 1563 C C . LYS A 1 204 ? 16.781 54.188 23.297 1 94.12 204 LYS A C 1
ATOM 1565 O O . LYS A 1 204 ? 16.641 55.25 23.938 1 94.12 204 LYS A O 1
ATOM 1570 N N . GLY A 1 205 ? 16.562 53.062 23.797 1 94 205 GLY A N 1
ATOM 1571 C CA . GLY A 1 205 ? 16.453 52.844 25.234 1 94 205 GLY A CA 1
ATOM 1572 C C . GLY A 1 205 ? 15.055 53.031 25.766 1 94 205 GLY A C 1
ATOM 1573 O O . GLY A 1 205 ? 14.797 52.812 26.953 1 94 205 GLY A O 1
ATOM 1574 N N . LYS A 1 206 ? 14.109 53.469 24.969 1 97.5 206 LYS A N 1
ATOM 1575 C CA . LYS A 1 206 ? 12.719 53.656 25.375 1 97.5 206 LYS A CA 1
ATOM 1576 C C . LYS A 1 206 ? 11.844 52.531 24.875 1 97.5 206 LYS A C 1
ATOM 1578 O O . LYS A 1 206 ? 12.031 52.031 23.75 1 97.5 206 LYS A O 1
ATOM 1583 N N . THR A 1 207 ? 10.961 52.156 25.781 1 98.44 207 THR A N 1
ATOM 1584 C CA . THR A 1 207 ? 10.07 51.031 25.438 1 98.44 207 THR A CA 1
ATOM 1585 C C . THR A 1 207 ? 8.695 51.562 25.031 1 98.44 207 THR A C 1
ATOM 1587 O O . THR A 1 207 ? 8.117 52.406 25.719 1 98.44 207 THR A O 1
ATOM 1590 N N . PHE A 1 208 ? 8.203 51.031 23.922 1 98.69 208 PHE A N 1
ATOM 1591 C CA . PHE A 1 208 ? 6.891 51.406 23.422 1 98.69 208 PHE A CA 1
ATOM 1592 C C . PHE A 1 208 ? 6.016 50.156 23.219 1 98.69 208 PHE A C 1
ATOM 1594 O O . PHE A 1 208 ? 6.516 49.094 22.859 1 98.69 208 PHE A O 1
ATOM 1601 N N . LEU A 1 209 ? 4.758 50.312 23.516 1 98.62 209 LEU A N 1
ATOM 1602 C CA . LEU A 1 209 ? 3.771 49.25 23.359 1 98.62 209 LEU A CA 1
ATOM 1603 C C . LEU A 1 209 ? 2.693 49.656 22.359 1 98.62 209 LEU A C 1
ATOM 1605 O O . LEU A 1 209 ? 2.225 50.781 22.359 1 98.62 209 LEU A O 1
ATOM 1609 N N . TYR A 1 210 ? 2.322 48.719 21.531 1 98.44 210 TYR A N 1
ATOM 1610 C CA . TYR A 1 210 ? 1.308 48.938 20.5 1 98.44 210 TYR A CA 1
ATOM 1611 C C . TYR A 1 210 ? 0.153 47.969 20.672 1 98.44 210 TYR A C 1
ATOM 1613 O O . TYR A 1 210 ? 0.369 46.781 20.938 1 98.44 210 TYR A O 1
ATOM 1621 N N . THR A 1 211 ? -1.087 48.438 20.516 1 97.12 211 THR A N 1
ATOM 1622 C CA . THR A 1 211 ? -2.279 47.594 20.672 1 97.12 211 THR A CA 1
ATOM 1623 C C . THR A 1 211 ? -3.234 47.812 19.5 1 97.12 211 THR A C 1
ATOM 1625 O O . THR A 1 211 ? -3.178 48.844 18.828 1 97.12 211 THR A O 1
ATOM 1628 N N . GLY A 1 212 ? -4.004 46.812 19.219 1 94.94 212 GLY A N 1
ATOM 1629 C CA . GLY A 1 212 ? -5.133 46.906 18.297 1 94.94 212 GLY A CA 1
ATOM 1630 C C . GLY A 1 212 ? -6.473 46.656 18.984 1 94.94 212 GLY A C 1
ATOM 1631 O O . GLY A 1 212 ? -6.648 45.688 19.703 1 94.94 212 GLY A O 1
ATOM 1632 N N . GLY A 1 213 ? -7.387 47.594 18.781 1 94.19 213 GLY A N 1
ATOM 1633 C CA . GLY A 1 213 ? -8.719 47.469 19.359 1 94.19 213 GLY A CA 1
ATOM 1634 C C . GLY A 1 213 ? -9.75 46.969 18.359 1 94.19 213 GLY A C 1
ATOM 1635 O O . GLY A 1 213 ? -10.195 47.719 17.484 1 94.19 213 GLY A O 1
ATOM 1636 N N . PHE A 1 214 ? -10.234 45.812 18.547 1 93.94 214 PHE A N 1
ATOM 1637 C CA . PHE A 1 214 ? -11.164 45.156 17.656 1 93.94 214 PHE A CA 1
ATOM 1638 C C . PHE A 1 214 ? -12.477 45.938 17.547 1 93.94 214 PHE A C 1
ATOM 1640 O O . PHE A 1 214 ? -12.945 46.219 16.453 1 93.94 214 PHE A O 1
ATOM 1647 N N . GLN A 1 215 ? -12.984 46.312 18.641 1 92.12 215 GLN A N 1
ATOM 1648 C CA . GLN A 1 215 ? -14.289 46.969 18.656 1 92.12 215 GLN A CA 1
ATOM 1649 C C . GLN A 1 215 ? -14.18 48.406 18.188 1 92.12 215 GLN A C 1
ATOM 1651 O O . GLN A 1 215 ? -15.117 48.969 17.594 1 92.12 215 GLN A O 1
ATOM 1656 N N . ASP A 1 216 ? -12.953 49 18.391 1 91.62 216 ASP A N 1
ATOM 1657 C CA . ASP A 1 216 ? -12.742 50.406 18.109 1 91.62 216 ASP A CA 1
ATOM 1658 C C . ASP A 1 216 ? -12.289 50.625 16.672 1 91.62 216 ASP A C 1
ATOM 1660 O O . ASP A 1 216 ? -12.289 51.75 16.188 1 91.62 216 ASP A O 1
ATOM 1664 N N . ASN A 1 217 ? -11.891 49.625 16.078 1 93.44 217 ASN A N 1
ATOM 1665 C CA . ASN A 1 217 ? -11.406 49.719 14.695 1 93.44 217 ASN A CA 1
ATOM 1666 C C . ASN A 1 217 ? -10.18 50.625 14.602 1 93.44 217 ASN A C 1
ATOM 1668 O O . ASN A 1 217 ? -10.141 51.562 13.797 1 93.44 217 ASN A O 1
ATOM 1672 N N . GLY A 1 218 ? -9.164 50.281 15.367 1 95.38 218 GLY A N 1
ATOM 1673 C CA . GLY A 1 218 ? -7.973 51.094 15.32 1 95.38 218 GLY A CA 1
ATOM 1674 C C . GLY A 1 218 ? -6.82 50.562 16.141 1 95.38 218 GLY A C 1
ATOM 1675 O O . GLY A 1 218 ? -6.922 49.469 16.703 1 95.38 218 GLY A O 1
ATOM 1676 N N . VAL A 1 219 ? -5.699 51.344 16.125 1 97.44 219 VAL A N 1
ATOM 1677 C CA . VAL A 1 219 ? -4.477 50.969 16.812 1 97.44 219 VAL A CA 1
ATOM 1678 C C . VAL A 1 219 ? -3.992 52.156 17.672 1 97.44 219 VAL A C 1
ATOM 1680 O O . VAL A 1 219 ? -4.27 53.312 17.375 1 97.44 219 VAL A O 1
ATOM 1683 N N . SER A 1 220 ? -3.332 51.781 18.734 1 98.25 220 SER A N 1
ATOM 1684 C CA . SER A 1 220 ? -2.805 52.781 19.656 1 98.25 220 SER A CA 1
ATOM 1685 C C . SER A 1 220 ? -1.368 52.469 20.062 1 98.25 220 SER A C 1
ATOM 1687 O O . SER A 1 220 ? -0.954 51.312 20.031 1 98.25 220 SER A O 1
ATOM 1689 N N . SER A 1 221 ? -0.639 53.531 20.359 1 98.56 221 SER A N 1
ATOM 1690 C CA . SER A 1 221 ? 0.729 53.375 20.859 1 98.56 221 SER A CA 1
ATOM 1691 C C . SER A 1 221 ? 0.888 54 22.25 1 98.56 221 SER A C 1
ATOM 1693 O O . SER A 1 221 ? 0.217 54.969 22.578 1 98.56 221 SER A O 1
ATOM 1695 N N . PHE A 1 222 ? 1.764 53.406 23.016 1 98.62 222 PHE A N 1
ATOM 1696 C CA . PHE A 1 222 ? 1.989 53.844 24.406 1 98.62 222 PHE A CA 1
ATOM 1697 C C . PHE A 1 222 ? 3.48 53.875 24.719 1 98.62 222 PHE A C 1
ATOM 1699 O O . PHE A 1 222 ? 4.238 53 24.266 1 98.62 222 PHE A O 1
ATOM 1706 N N . ARG A 1 223 ? 3.885 54.844 25.5 1 98.69 223 ARG A N 1
ATOM 1707 C CA . ARG A 1 223 ? 5.188 54.812 26.172 1 98.69 223 ARG A CA 1
ATOM 1708 C C . ARG A 1 223 ? 5.121 54.031 27.469 1 98.69 223 ARG A C 1
ATOM 1710 O O . ARG A 1 223 ? 4.242 54.281 28.297 1 98.69 223 ARG A O 1
ATOM 1717 N N . VAL A 1 224 ? 6.031 53.094 27.641 1 98.69 224 VAL A N 1
ATOM 1718 C CA . VAL A 1 224 ? 6.121 52.344 28.891 1 98.69 224 VAL A CA 1
ATOM 1719 C C . VAL A 1 224 ? 7.336 52.781 29.688 1 98.69 224 VAL A C 1
ATOM 1721 O O . VAL A 1 224 ? 8.453 52.844 29.172 1 98.69 224 VAL A O 1
ATOM 1724 N N . TYR A 1 225 ? 7.125 53.062 30.906 1 98.5 225 TYR A N 1
ATOM 1725 C CA . TYR A 1 225 ? 8.195 53.562 31.766 1 98.5 225 TYR A CA 1
ATOM 1726 C C . TYR A 1 225 ? 8.758 52.469 32.656 1 98.5 225 TYR A C 1
ATOM 1728 O O . TYR A 1 225 ? 8.18 51.375 32.75 1 98.5 225 TYR A O 1
ATOM 1736 N N . GLU A 1 226 ? 9.891 52.781 33.25 1 98 226 GLU A N 1
ATOM 1737 C CA . GLU A 1 226 ? 10.648 51.781 34 1 98 226 GLU A CA 1
ATOM 1738 C C . GLU A 1 226 ? 9.828 51.188 35.156 1 98 226 GLU A C 1
ATOM 1740 O O . GLU A 1 226 ? 10.016 50.031 35.531 1 98 226 GLU A O 1
ATOM 1745 N N . ASN A 1 227 ? 8.883 51.969 35.688 1 97.88 227 ASN A N 1
ATOM 1746 C CA . ASN A 1 227 ? 8.102 51.5 36.812 1 97.88 227 ASN A CA 1
ATOM 1747 C C . ASN A 1 227 ? 6.844 50.75 36.375 1 97.88 227 ASN A C 1
ATOM 1749 O O . ASN A 1 227 ? 5.977 50.438 37.188 1 97.88 227 ASN A O 1
ATOM 1753 N N . GLY A 1 228 ? 6.73 50.594 35.094 1 98 228 GLY A N 1
ATOM 1754 C CA . GLY A 1 228 ? 5.617 49.812 34.594 1 98 228 GLY A CA 1
ATOM 1755 C C . GLY A 1 228 ? 4.414 50.656 34.219 1 98 228 GLY A C 1
ATOM 1756 O O . GLY A 1 228 ? 3.449 50.156 33.625 1 98 228 GLY A O 1
ATOM 1757 N N . SER A 1 229 ? 4.426 51.875 34.562 1 98.38 229 SER A N 1
ATOM 1758 C CA . SER A 1 229 ? 3.367 52.781 34.125 1 98.38 229 SER A CA 1
ATOM 1759 C C . SER A 1 229 ? 3.465 53.062 32.625 1 98.38 229 SER A C 1
ATOM 1761 O O . SER A 1 229 ? 4.488 52.75 32 1 98.38 229 SER A O 1
ATOM 1763 N N . PHE A 1 230 ? 2.398 53.562 32.094 1 98.12 230 PHE A N 1
ATOM 1764 C CA . PHE A 1 230 ? 2.4 53.812 30.656 1 98.12 230 PHE A CA 1
ATOM 1765 C C . PHE A 1 230 ? 1.519 55 30.312 1 98.12 230 PHE A C 1
ATOM 1767 O O . PHE A 1 230 ? 0.644 55.375 31.094 1 98.12 230 PHE A O 1
ATOM 1774 N N . LYS A 1 231 ? 1.801 55.594 29.172 1 98 231 LYS A N 1
ATOM 1775 C CA . LYS A 1 231 ? 1.063 56.75 28.672 1 98 231 LYS A CA 1
ATOM 1776 C C . LYS A 1 231 ? 0.823 56.625 27.172 1 98 231 LYS A C 1
ATOM 1778 O O . LYS A 1 231 ? 1.715 56.219 26.422 1 98 231 LYS A O 1
ATOM 1783 N N . ASN A 1 232 ? -0.361 57 26.797 1 98 232 ASN A N 1
ATOM 1784 C CA . ASN A 1 232 ? -0.719 56.969 25.375 1 98 232 ASN A CA 1
ATOM 1785 C C . ASN A 1 232 ? 0.073 58 24.578 1 98 232 ASN A C 1
ATOM 1787 O O . ASN A 1 232 ? 0.274 59.125 25.031 1 98 232 ASN A O 1
ATOM 1791 N N . ILE A 1 233 ? 0.484 57.594 23.422 1 98.19 233 ILE A N 1
ATOM 1792 C CA . ILE A 1 233 ? 1.216 58.5 22.516 1 98.19 233 ILE A CA 1
ATOM 1793 C C . ILE A 1 233 ? 0.298 58.969 21.391 1 98.19 233 ILE A C 1
ATOM 1795 O O . ILE A 1 233 ? 0.036 60.156 21.266 1 98.19 233 ILE A O 1
ATOM 1799 N N . ASN A 1 234 ? -0.14 58.031 20.562 1 97.38 234 ASN A N 1
ATOM 1800 C CA . ASN A 1 234 ? -1.089 58.406 19.516 1 97.38 234 ASN A CA 1
ATOM 1801 C C . ASN A 1 234 ? -2.006 57.25 19.141 1 97.38 234 ASN A C 1
ATOM 1803 O O . ASN A 1 234 ? -1.798 56.125 19.609 1 97.38 234 ASN A O 1
ATOM 1807 N N . ASN A 1 235 ? -3.055 57.562 18.422 1 97.44 235 ASN A N 1
ATOM 1808 C CA . ASN A 1 235 ? -4.109 56.656 18.031 1 97.44 235 ASN A CA 1
ATOM 1809 C C . ASN A 1 235 ? -4.496 56.844 16.562 1 97.44 235 ASN A C 1
ATOM 1811 O O . ASN A 1 235 ? -4.582 57.969 16.078 1 97.44 235 ASN A O 1
ATOM 1815 N N . ILE A 1 236 ? -4.59 55.719 15.898 1 96.62 236 ILE A N 1
ATOM 1816 C CA . ILE A 1 236 ? -5 55.75 14.5 1 96.62 236 ILE A CA 1
ATOM 1817 C C . ILE A 1 236 ? -6.23 54.875 14.297 1 96.62 236 ILE A C 1
ATOM 1819 O O . ILE A 1 236 ? -6.188 53.688 14.562 1 96.62 236 ILE A O 1
ATOM 1823 N N . GLY A 1 237 ? -7.312 55.469 13.805 1 94 237 GLY A N 1
ATOM 1824 C CA . GLY A 1 237 ? -8.539 54.75 13.508 1 94 237 GLY A CA 1
ATOM 1825 C C . GLY A 1 237 ? -8.656 54.344 12.055 1 94 237 GLY A C 1
ATOM 1826 O O . GLY A 1 237 ? -7.883 54.812 11.211 1 94 237 GLY A O 1
ATOM 1827 N N . ASP A 1 238 ? -9.656 53.531 11.836 1 92.19 238 ASP A N 1
ATOM 1828 C CA . ASP A 1 238 ? -9.93 53.094 10.477 1 92.19 238 ASP A CA 1
ATOM 1829 C C . ASP A 1 238 ? -10.5 54.219 9.625 1 92.19 238 ASP A C 1
ATOM 1831 O O . ASP A 1 238 ? -10.844 55.281 10.156 1 92.19 238 ASP A O 1
ATOM 1835 N N . ASN A 1 239 ? -10.352 53.969 8.414 1 85.5 239 ASN A N 1
ATOM 1836 C CA . ASN A 1 239 ? -11.055 54.781 7.422 1 85.5 239 ASN A CA 1
ATOM 1837 C C . ASN A 1 239 ? -11.586 53.938 6.27 1 85.5 239 ASN A C 1
ATOM 1839 O O . ASN A 1 239 ? -11.484 52.688 6.309 1 85.5 239 ASN A O 1
ATOM 1843 N N . THR A 1 240 ? -12.273 54.562 5.383 1 81.69 240 THR A N 1
ATOM 1844 C CA . THR A 1 240 ? -12.945 53.781 4.34 1 81.69 240 THR A CA 1
ATOM 1845 C C . THR A 1 240 ? -12.078 53.719 3.082 1 81.69 240 THR A C 1
ATOM 1847 O O . THR A 1 240 ? -12.57 53.344 2.01 1 81.69 240 THR A O 1
ATOM 1850 N N . THR A 1 241 ? -10.789 53.969 3.203 1 81.12 241 THR A N 1
ATOM 1851 C CA . THR A 1 241 ? -10.008 54.062 1.976 1 81.12 241 THR A CA 1
ATOM 1852 C C . THR A 1 241 ? -8.758 53.188 2.07 1 81.12 241 THR A C 1
ATOM 1854 O O . THR A 1 241 ? -8.586 52.25 1.29 1 81.12 241 THR A O 1
ATOM 1857 N N . ASP A 1 242 ? -7.965 53.375 3.031 1 84.19 242 ASP A N 1
ATOM 1858 C CA . ASP A 1 242 ? -6.645 52.75 2.861 1 84.19 242 ASP A CA 1
ATOM 1859 C C . ASP A 1 242 ? -6.09 52.281 4.199 1 84.19 242 ASP A C 1
ATOM 1861 O O . ASP A 1 242 ? -4.879 52.094 4.348 1 84.19 242 ASP A O 1
ATOM 1865 N N . ARG A 1 243 ? -6.848 52.031 5.246 1 90 243 ARG A N 1
ATOM 1866 C CA . ARG A 1 243 ? -6.25 51.656 6.523 1 90 243 ARG A CA 1
ATOM 1867 C C . ARG A 1 243 ? -6.598 50.219 6.898 1 90 243 ARG A C 1
ATOM 1869 O O . ARG A 1 243 ? -5.789 49.5 7.504 1 90 243 ARG A O 1
ATOM 1876 N N . TYR A 1 244 ? -7.871 49.781 6.562 1 92.81 244 TYR A N 1
ATOM 1877 C CA . TYR A 1 244 ? -8.305 48.406 6.801 1 92.81 244 TYR A CA 1
ATOM 1878 C C . TYR A 1 244 ? -8.125 48 8.266 1 92.81 244 TYR A C 1
ATOM 1880 O O . TYR A 1 244 ? -7.41 47.062 8.57 1 92.81 244 TYR A O 1
ATOM 1888 N N . LEU A 1 245 ? -8.711 48.656 9.164 1 95.25 245 LEU A N 1
ATOM 1889 C CA . LEU A 1 245 ? -8.555 48.438 10.594 1 95.25 245 LEU A CA 1
ATOM 1890 C C . LEU A 1 245 ? -9.883 48.062 11.25 1 95.25 245 LEU A C 1
ATOM 1892 O O . LEU A 1 245 ? -9.961 47.938 12.469 1 95.25 245 LEU A O 1
ATOM 1896 N N . THR A 1 246 ? -11.023 48 10.422 1 94.44 246 THR A N 1
ATOM 1897 C CA . THR A 1 246 ? -12.273 47.562 11.008 1 94.44 246 THR A CA 1
ATOM 1898 C C . THR A 1 246 ? -12.117 46.156 11.586 1 94.44 246 THR A C 1
ATOM 1900 O O . THR A 1 246 ? -11.961 45.188 10.836 1 94.44 246 THR A O 1
ATOM 1903 N N . GLY A 1 247 ? -12.211 46.094 12.922 1 93.81 247 GLY A N 1
ATOM 1904 C CA . GLY A 1 247 ? -11.859 44.844 13.578 1 93.81 247 GLY A CA 1
ATOM 1905 C C . GLY A 1 247 ? -10.367 44.625 13.656 1 93.81 247 GLY A C 1
ATOM 1906 O O . GLY A 1 247 ? -9.883 43.531 13.281 1 93.81 247 GLY A O 1
ATOM 1907 N N . ALA A 1 248 ? -9.648 45.5 14.18 1 92.19 248 ALA A N 1
ATOM 1908 C CA . ALA A 1 248 ? -8.188 45.5 14.148 1 92.19 248 ALA A CA 1
ATOM 1909 C C . ALA A 1 248 ? -7.598 44.438 15.062 1 92.19 248 ALA A C 1
ATOM 1911 O O . ALA A 1 248 ? -7.605 44.594 16.281 1 92.19 248 ALA A O 1
ATOM 1912 N N . TYR A 1 249 ? -7.09 43.375 14.531 1 89.19 249 TYR A N 1
ATOM 1913 C CA . TYR A 1 249 ? -6.25 42.344 15.125 1 89.19 249 TYR A CA 1
ATOM 1914 C C . TYR A 1 249 ? -5.762 41.375 14.07 1 89.19 249 TYR A C 1
ATOM 1916 O O . TYR A 1 249 ? -6.391 41.188 13.023 1 89.19 249 TYR A O 1
ATOM 1924 N N . PRO A 1 250 ? -4.637 40.688 14.242 1 94.06 250 PRO A N 1
ATOM 1925 C CA . PRO A 1 250 ? -3.697 40.812 15.359 1 94.06 250 PRO A CA 1
ATOM 1926 C C . PRO A 1 250 ? -2.699 41.938 15.172 1 94.06 250 PRO A C 1
ATOM 1928 O O . PRO A 1 250 ? -2.812 42.719 14.219 1 94.06 250 PRO A O 1
ATOM 1931 N N . VAL A 1 251 ? -1.831 42.125 16.156 1 96.75 251 VAL A N 1
ATOM 1932 C CA . VAL A 1 251 ? -0.759 43.125 16.094 1 96.75 251 VAL A CA 1
ATOM 1933 C C . VAL A 1 251 ? 0.588 42.438 16.312 1 96.75 251 VAL A C 1
ATOM 1935 O O . VAL A 1 251 ? 0.736 41.625 17.234 1 96.75 251 VAL A O 1
ATOM 1938 N N . THR A 1 252 ? 1.443 42.656 15.453 1 97.44 252 THR A N 1
ATOM 1939 C CA . THR A 1 252 ? 2.818 42.188 15.617 1 97.44 252 THR A CA 1
ATOM 1940 C C . THR A 1 252 ? 3.801 43.25 15.102 1 97.44 252 THR A C 1
ATOM 1942 O O . THR A 1 252 ? 3.414 44.375 14.82 1 97.44 252 THR A O 1
ATOM 1945 N N . GLY A 1 253 ? 5.102 42.938 15.133 1 98.06 253 GLY A N 1
ATOM 1946 C CA . GLY A 1 253 ? 6.086 43.906 14.664 1 98.06 253 GLY A CA 1
ATOM 1947 C C . GLY A 1 253 ? 7.457 43.281 14.43 1 98.06 253 GLY A C 1
ATOM 1948 O O . GLY A 1 253 ? 7.68 42.125 14.734 1 98.06 253 GLY A O 1
ATOM 1949 N N . VAL A 1 254 ? 8.211 44.125 13.836 1 97.94 254 VAL A N 1
ATOM 1950 C CA . VAL A 1 254 ? 9.586 43.719 13.539 1 97.94 254 VAL A CA 1
ATOM 1951 C C . VAL A 1 254 ? 10.445 44.938 13.258 1 97.94 254 VAL A C 1
ATOM 1953 O O . VAL A 1 254 ? 9.938 45.969 12.836 1 97.94 254 VAL A O 1
ATOM 1956 N N . ASN A 1 255 ? 11.648 44.844 13.609 1 97.06 255 ASN A N 1
ATOM 1957 C CA . ASN A 1 255 ? 12.609 45.875 13.211 1 97.06 255 ASN A CA 1
ATOM 1958 C C . ASN A 1 255 ? 13.492 45.406 12.062 1 97.06 255 ASN A C 1
ATOM 1960 O O . ASN A 1 255 ? 13.984 44.281 12.078 1 97.06 255 ASN A O 1
ATOM 1964 N N . LEU A 1 256 ? 13.672 46.156 11.086 1 97.19 256 LEU A N 1
ATOM 1965 C CA . LEU A 1 256 ? 14.547 45.906 9.945 1 97.19 256 LEU A CA 1
ATOM 1966 C C . LEU A 1 256 ? 15.578 47.031 9.812 1 97.19 256 LEU A C 1
ATOM 1968 O O . LEU A 1 256 ? 15.273 48.125 9.305 1 97.19 256 LEU A O 1
ATOM 1972 N N . GLY A 1 257 ? 16.828 46.719 10.188 1 95.31 257 GLY A N 1
ATOM 1973 C CA . GLY A 1 257 ? 17.812 47.781 10.266 1 95.31 257 GLY A CA 1
ATOM 1974 C C . GLY A 1 257 ? 17.438 48.906 11.234 1 95.31 257 GLY A C 1
ATOM 1975 O O . GLY A 1 257 ? 17.203 48.625 12.422 1 95.31 257 GLY A O 1
ATOM 1976 N N . GLU A 1 258 ? 17.266 50.062 10.688 1 94.75 258 GLU A N 1
ATOM 1977 C CA . GLU A 1 258 ? 16.953 51.188 11.539 1 94.75 258 GLU A CA 1
ATOM 1978 C C . GLU A 1 258 ? 15.461 51.5 11.531 1 94.75 258 GLU A C 1
ATOM 1980 O O . GLU A 1 258 ? 15.016 52.469 12.156 1 94.75 258 GLU A O 1
ATOM 1985 N N . ASN A 1 259 ? 14.812 50.688 10.867 1 97.88 259 ASN A N 1
ATOM 1986 C CA . ASN A 1 259 ? 13.375 50.906 10.758 1 97.88 259 ASN A CA 1
ATOM 1987 C C . ASN A 1 259 ? 12.594 50 11.719 1 97.88 259 ASN A C 1
ATOM 1989 O O . ASN A 1 259 ? 12.961 48.875 11.945 1 97.88 259 ASN A O 1
ATOM 1993 N N . TYR A 1 260 ? 11.539 50.594 12.273 1 98.38 260 TYR A N 1
ATOM 1994 C CA . TYR A 1 260 ? 10.633 49.875 13.156 1 98.38 260 TYR A CA 1
ATOM 1995 C C . TYR A 1 260 ? 9.227 49.812 12.57 1 98.38 260 TYR A C 1
ATOM 1997 O O . TYR A 1 260 ? 8.664 50.844 12.203 1 98.38 260 TYR A O 1
ATOM 2005 N N . TYR A 1 261 ? 8.727 48.594 12.469 1 98.75 261 TYR A N 1
ATOM 2006 C CA . TYR A 1 261 ? 7.414 48.438 11.852 1 98.75 261 TYR A CA 1
ATOM 2007 C C . TYR A 1 261 ? 6.461 47.688 12.789 1 98.75 261 TYR A C 1
ATOM 2009 O O . TYR A 1 261 ? 6.875 46.812 13.539 1 98.75 261 TYR A O 1
ATOM 2017 N N . VAL A 1 262 ? 5.234 48.094 12.797 1 98.62 262 VAL A N 1
ATOM 2018 C CA . VAL A 1 262 ? 4.109 47.344 13.375 1 98.62 262 VAL A CA 1
ATOM 2019 C C . VAL A 1 262 ? 3.176 46.875 12.266 1 98.62 262 VAL A C 1
ATOM 2021 O O . VAL A 1 262 ? 2.818 47.656 11.375 1 98.62 262 VAL A O 1
ATOM 2024 N N . ILE A 1 263 ? 2.879 45.625 12.234 1 98.5 263 ILE A N 1
ATOM 2025 C CA . ILE A 1 263 ? 1.996 45.031 11.25 1 98.5 263 ILE A CA 1
ATOM 2026 C C . ILE A 1 263 ? 0.669 44.656 11.906 1 98.5 263 ILE A C 1
ATOM 2028 O O . ILE A 1 263 ? 0.649 44.031 12.969 1 98.5 263 ILE A O 1
ATOM 2032 N N . VAL A 1 264 ? -0.425 45.031 11.281 1 97.62 264 VAL A N 1
ATOM 2033 C CA . VAL A 1 264 ? -1.746 44.844 11.875 1 97.62 264 VAL A CA 1
ATOM 2034 C C . VAL A 1 264 ? -2.682 44.188 10.875 1 97.62 264 VAL A C 1
ATOM 2036 O O . VAL A 1 264 ? -2.764 44.594 9.719 1 97.62 264 VAL A O 1
ATOM 2039 N N . GLY A 1 265 ? -3.307 43.125 11.344 1 95.69 265 GLY A N 1
ATOM 2040 C CA . GLY A 1 265 ? -4.402 42.562 10.578 1 95.69 265 GLY A CA 1
ATOM 2041 C C . GLY A 1 265 ? -5.762 43.094 10.984 1 95.69 265 GLY A C 1
ATOM 2042 O O . GLY A 1 265 ? -5.855 44.031 11.773 1 95.69 265 GLY A O 1
ATOM 2043 N N . HIS A 1 266 ? -6.781 42.531 10.344 1 93.12 266 HIS A N 1
ATOM 2044 C CA . HIS A 1 266 ? -8.148 42.875 10.734 1 93.12 266 HIS A CA 1
ATOM 2045 C C . HIS A 1 266 ? -9.125 41.781 10.336 1 93.12 266 HIS A C 1
ATOM 2047 O O . HIS A 1 266 ? -9.023 41.219 9.234 1 93.12 266 HIS A O 1
ATOM 2053 N N . ARG A 1 267 ? -9.93 41.406 11.203 1 90.56 267 ARG A N 1
ATOM 2054 C CA . ARG A 1 267 ? -11.109 40.625 10.836 1 90.56 267 ARG A CA 1
ATOM 2055 C C . ARG A 1 267 ? -12.344 41.531 10.766 1 90.56 267 ARG A C 1
ATOM 2057 O O . ARG A 1 267 ? -13 41.75 11.781 1 90.56 267 ARG A O 1
ATOM 2064 N N . HIS A 1 268 ? -12.656 41.844 9.586 1 90.75 268 HIS A N 1
ATOM 2065 C CA . HIS A 1 268 ? -13.703 42.844 9.352 1 90.75 268 HIS A CA 1
ATOM 2066 C C . HIS A 1 268 ? -15 42.438 10.055 1 90.75 268 HIS A C 1
ATOM 2068 O O . HIS A 1 268 ? -15.367 41.281 10.078 1 90.75 268 HIS 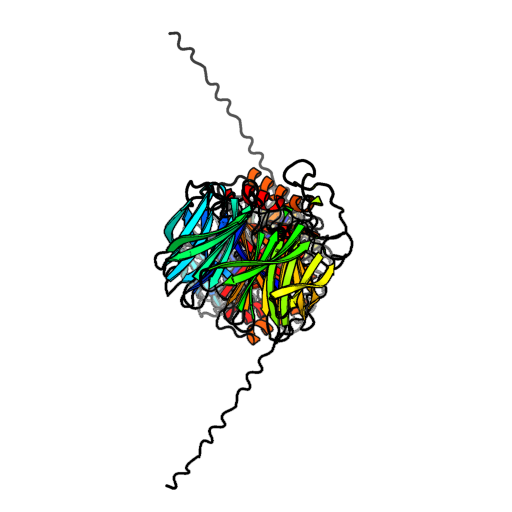A O 1
ATOM 2074 N N . HIS A 1 269 ? -15.664 43.406 10.531 1 92.19 269 HIS A N 1
ATOM 2075 C CA . HIS A 1 269 ? -16.891 43.188 11.281 1 92.19 269 HIS A CA 1
ATOM 2076 C C . HIS A 1 269 ? -17.984 42.594 10.398 1 92.19 269 HIS A C 1
ATOM 2078 O O . HIS A 1 269 ? -18.969 42.062 10.906 1 92.19 269 HIS A O 1
ATOM 2084 N N . LYS A 1 270 ? -17.781 42.656 9.102 1 91.19 270 LYS A N 1
ATOM 2085 C CA . LYS A 1 270 ? -18.734 42.062 8.172 1 91.19 270 LYS A CA 1
ATOM 2086 C C . LYS A 1 270 ? -18.875 40.562 8.43 1 91.19 270 LYS A C 1
ATOM 2088 O O . LYS A 1 270 ? -19.906 39.969 8.086 1 91.19 270 LYS A O 1
ATOM 2093 N N . TYR A 1 271 ? -17.844 40 9.031 1 90.25 271 TYR A N 1
ATOM 2094 C CA . TYR A 1 271 ? -17.859 38.562 9.258 1 90.25 271 TYR A CA 1
ATOM 2095 C C . TYR A 1 271 ? -18.656 38.219 10.5 1 90.25 271 TYR A C 1
ATOM 2097 O O . TYR A 1 271 ? -18.812 37.031 10.844 1 90.25 271 TYR A O 1
ATOM 2105 N N . TYR A 1 272 ? -19.188 39.25 11.188 1 90.56 272 TYR A N 1
ATOM 2106 C CA . TYR A 1 272 ? -20.016 39.094 12.367 1 90.56 272 TYR A CA 1
ATOM 2107 C C . TYR A 1 272 ? -21.438 39.594 12.109 1 90.56 272 TYR A C 1
ATOM 2109 O O . TYR A 1 272 ? -21.688 40.281 11.133 1 90.56 272 TYR A O 1
ATOM 2117 N N . GLU A 1 273 ? -22.359 39.188 13.055 1 90.44 273 GLU A N 1
ATOM 2118 C CA . GLU A 1 273 ? -23.703 39.781 13 1 90.44 273 GLU A CA 1
ATOM 2119 C C . GLU A 1 273 ? -23.688 41.25 13.383 1 90.44 273 GLU A C 1
ATOM 2121 O O . GLU A 1 273 ? -23.094 41.625 14.391 1 90.44 273 GLU A O 1
ATOM 2126 N N . ARG A 1 274 ? -24.297 42 12.578 1 85.75 274 ARG A N 1
ATOM 2127 C CA . ARG A 1 274 ? -24.266 43.469 12.727 1 85.75 274 ARG A CA 1
ATOM 2128 C C . ARG A 1 274 ? -24.891 43.906 14.047 1 85.75 274 ARG A C 1
ATOM 2130 O O . ARG A 1 274 ? -24.422 44.844 14.688 1 85.75 274 ARG A O 1
ATOM 2137 N N . ASN A 1 275 ? -26.078 43.219 14.461 1 83.69 275 ASN A N 1
ATOM 2138 C CA . ASN A 1 275 ? -26.766 43.594 15.695 1 83.69 275 ASN A CA 1
ATOM 2139 C C . ASN A 1 275 ? -26.469 42.594 16.812 1 83.69 275 ASN A C 1
ATOM 2141 O O . ASN A 1 275 ? -27.016 41.5 16.828 1 83.69 275 ASN A O 1
ATOM 2145 N N . GLY A 1 276 ? -25.312 42.656 17.469 1 83.69 276 GLY A N 1
ATOM 2146 C CA . GLY A 1 276 ? -24.953 41.781 18.547 1 83.69 276 GLY A CA 1
ATOM 2147 C C . GLY A 1 276 ? -23.641 42.125 19.219 1 83.69 276 GLY A C 1
ATOM 2148 O O . GLY A 1 276 ? -23.562 43.156 19.938 1 83.69 276 GLY A O 1
ATOM 2149 N N . PHE A 1 277 ? -22.672 41.406 18.812 1 86.62 277 PHE A N 1
ATOM 2150 C CA . PHE A 1 277 ? -21.359 41.469 19.438 1 86.62 277 PHE A CA 1
ATOM 2151 C C . PHE A 1 277 ? -20.656 42.75 19.016 1 86.62 277 PHE A C 1
ATOM 2153 O O . PHE A 1 277 ? -19.906 43.344 19.812 1 86.62 277 PHE A O 1
ATOM 2160 N N . ILE A 1 278 ? -20.969 43.312 17.844 1 90.88 278 ILE A N 1
ATOM 2161 C CA . ILE A 1 278 ? -20.312 44.5 17.297 1 90.88 278 ILE A CA 1
ATOM 2162 C C . ILE A 1 278 ? -20.984 45.75 17.828 1 90.88 278 ILE A C 1
ATOM 2164 O O . ILE A 1 278 ? -22.188 45.938 17.656 1 90.88 278 ILE A O 1
ATOM 2168 N N . LYS A 1 279 ? -20.219 46.625 18.406 1 88.12 279 LYS A N 1
ATOM 2169 C CA . LYS A 1 279 ? -20.75 47.844 19.047 1 88.12 279 LYS A CA 1
ATOM 2170 C C . LYS A 1 279 ? -21.031 48.938 18.016 1 88.12 279 LYS A C 1
ATOM 2172 O O . LYS A 1 279 ? -22.062 49.562 18.062 1 88.12 279 LYS A O 1
ATOM 2177 N N . ASN A 1 280 ? -20.078 49.188 17.172 1 87.25 280 ASN A N 1
ATOM 2178 C CA . ASN A 1 280 ? -20.25 50.156 16.109 1 87.25 280 ASN A CA 1
ATOM 2179 C C . ASN A 1 280 ? -20.688 49.5 14.805 1 87.25 280 ASN A C 1
ATOM 2181 O O . ASN A 1 280 ? -19.859 48.969 14.07 1 87.25 280 ASN A O 1
ATOM 2185 N N . THR A 1 281 ? -21.891 49.719 14.445 1 89.75 281 THR A N 1
ATOM 2186 C CA . THR A 1 281 ? -22.469 48.969 13.336 1 89.75 281 THR A CA 1
ATOM 2187 C C . THR A 1 281 ? -22.391 49.75 12.031 1 89.75 281 THR A C 1
ATOM 2189 O O . THR A 1 281 ? -22.797 49.25 10.977 1 89.75 281 THR A O 1
ATOM 2192 N N . ASP A 1 282 ? -21.938 50.969 12.109 1 87.62 282 ASP A N 1
ATOM 2193 C CA . ASP A 1 282 ? -21.859 51.781 10.906 1 87.62 282 ASP A CA 1
ATOM 2194 C C . ASP A 1 282 ? -20.516 51.594 10.211 1 87.62 282 ASP A C 1
ATOM 2196 O O . ASP A 1 282 ? -19.734 52.562 10.094 1 87.62 282 ASP A O 1
ATOM 2200 N N . PHE A 1 283 ? -20.219 50.406 9.82 1 87.75 283 PHE A N 1
ATOM 2201 C CA . PHE A 1 283 ? -18.969 50.125 9.117 1 87.75 283 PHE A CA 1
ATOM 2202 C C . PHE A 1 283 ? -19.234 49.812 7.648 1 87.75 283 PHE A C 1
ATOM 2204 O O . PHE A 1 283 ? -20.344 49.406 7.285 1 87.75 283 PHE A O 1
ATOM 2211 N N . VAL A 1 284 ? -18.266 50.094 6.805 1 89.06 284 VAL A N 1
ATOM 2212 C CA . VAL A 1 284 ? -18.297 49.812 5.379 1 89.06 284 VAL A CA 1
ATOM 2213 C C . VAL A 1 284 ? -17.219 48.781 5.043 1 89.06 284 VAL A C 1
ATOM 2215 O O . VAL A 1 284 ? -16.062 48.938 5.441 1 89.06 284 VAL A O 1
ATOM 2218 N N . TYR A 1 285 ? -17.688 47.719 4.379 1 91.19 285 TYR A N 1
ATOM 2219 C CA . TYR A 1 285 ? -16.703 46.719 3.961 1 91.19 285 TYR A CA 1
ATOM 2220 C C . TYR A 1 285 ? -16 4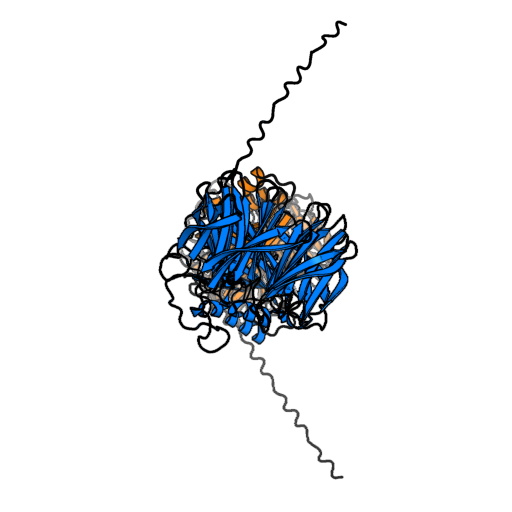7.156 2.684 1 91.19 285 TYR A C 1
ATOM 2222 O O . TYR A 1 285 ? -16.625 47.312 1.639 1 91.19 285 TYR A O 1
ATOM 2230 N N . HIS A 1 286 ? -14.719 47.344 2.732 1 87.75 286 HIS A N 1
ATOM 2231 C CA . HIS A 1 286 ? -13.961 47.719 1.55 1 87.75 286 HIS A CA 1
ATOM 2232 C C . HIS A 1 286 ? -12.773 46.812 1.312 1 87.75 286 HIS A C 1
ATOM 2234 O O . HIS A 1 286 ? -11.734 47.219 0.817 1 87.75 286 HIS A O 1
ATOM 2240 N N . GLY A 1 287 ? -12.953 45.562 1.778 1 90.5 287 GLY A N 1
ATOM 2241 C CA . GLY A 1 287 ? -11.953 44.531 1.497 1 90.5 287 GLY A CA 1
ATOM 2242 C C . GLY A 1 287 ? -11.172 44.125 2.727 1 90.5 287 GLY A C 1
ATOM 2243 O O . GLY A 1 287 ? -11.398 44.625 3.824 1 90.5 287 GLY A O 1
ATOM 2244 N N . ASP A 1 288 ? -10.359 43.094 2.527 1 94.5 288 ASP A N 1
ATOM 2245 C CA . ASP A 1 288 ? -9.43 42.625 3.543 1 94.5 288 ASP A CA 1
ATOM 2246 C C . ASP A 1 288 ? -7.992 43 3.195 1 94.5 288 ASP A C 1
ATOM 2248 O O . ASP A 1 288 ? -7.641 43.094 2.018 1 94.5 288 ASP A O 1
ATOM 2252 N N . GLY A 1 289 ? -7.219 43.188 4.23 1 95.5 289 GLY A N 1
ATOM 2253 C CA . GLY A 1 289 ? -5.828 43.562 4 1 95.5 289 GLY A CA 1
ATOM 2254 C C . GLY A 1 289 ? -4.988 43.531 5.262 1 95.5 289 GLY A C 1
ATOM 2255 O O . GLY A 1 289 ? -5.52 43.406 6.367 1 95.5 289 GLY A O 1
ATOM 2256 N N . VAL A 1 290 ? -3.727 43.594 5.078 1 97.56 290 VAL A N 1
ATOM 2257 C CA . VAL A 1 290 ? -2.748 43.719 6.156 1 97.56 290 VAL A CA 1
ATOM 2258 C C . VAL A 1 290 ? -2.09 45.094 6.105 1 97.56 290 VAL A C 1
ATOM 2260 O O . VAL A 1 290 ? -1.576 45.5 5.062 1 97.56 290 VAL A O 1
ATOM 2263 N N . SER A 1 291 ? -2.055 45.719 7.227 1 97.81 291 SER A N 1
ATOM 2264 C CA . SER A 1 291 ? -1.562 47.094 7.273 1 97.81 291 SER A CA 1
ATOM 2265 C C . SER A 1 291 ? -0.21 47.188 7.977 1 97.81 291 SER A C 1
ATOM 2267 O O . SER A 1 291 ? 0.02 46.5 8.969 1 97.81 291 SER A O 1
ATOM 2269 N N . VAL A 1 292 ? 0.6 48.094 7.441 1 98.5 292 VAL A N 1
ATOM 2270 C CA . VAL A 1 292 ? 1.915 48.344 8.031 1 98.5 292 VAL A CA 1
ATOM 2271 C C . VAL A 1 292 ? 2.008 49.781 8.523 1 98.5 292 VAL A C 1
ATOM 2273 O O . VAL A 1 292 ? 1.636 50.719 7.805 1 98.5 292 VAL A O 1
ATOM 2276 N N . PHE A 1 293 ? 2.494 49.906 9.703 1 98.56 293 PHE A N 1
ATOM 2277 C CA . PHE A 1 293 ? 2.805 51.219 10.281 1 98.56 293 PHE A CA 1
ATOM 2278 C C . PHE A 1 293 ? 4.297 51.344 10.547 1 98.56 293 PHE A C 1
ATOM 2280 O O . PHE A 1 293 ? 4.918 50.438 11.102 1 98.56 293 PHE A O 1
ATOM 2287 N N . LYS A 1 294 ? 4.812 52.406 10.125 1 98.5 294 LYS A N 1
ATOM 2288 C CA . LYS A 1 294 ? 6.172 52.75 10.523 1 98.5 294 LYS A CA 1
ATOM 2289 C C . LYS A 1 294 ? 6.176 53.562 11.836 1 98.5 294 LYS A C 1
ATOM 2291 O O . LYS A 1 294 ? 5.285 54.375 12.07 1 98.5 294 LYS A O 1
ATOM 2296 N N . ILE A 1 295 ? 7.148 53.281 12.68 1 98.56 295 ILE A N 1
ATOM 2297 C CA . ILE A 1 295 ? 7.211 53.938 13.977 1 98.56 295 ILE A CA 1
ATOM 2298 C C . ILE A 1 295 ? 8.242 55.062 13.93 1 98.56 295 ILE A C 1
ATOM 2300 O O . ILE A 1 295 ? 9.391 54.844 13.523 1 98.56 295 ILE A O 1
ATOM 2304 N N . ASN A 1 296 ? 7.871 56.156 14.312 1 97.69 296 ASN A N 1
ATOM 2305 C CA . ASN A 1 296 ? 8.828 57.25 14.312 1 97.69 296 ASN A CA 1
ATOM 2306 C C . ASN A 1 296 ? 9.641 57.312 15.602 1 97.69 296 ASN A C 1
ATOM 2308 O O . ASN A 1 296 ? 9.492 56.438 16.469 1 97.69 296 ASN A O 1
ATOM 2312 N N . ARG A 1 297 ? 10.445 58.312 15.789 1 95 297 ARG A N 1
ATOM 2313 C CA . ARG A 1 297 ? 11.414 58.375 16.875 1 95 297 ARG A CA 1
ATOM 2314 C C . ARG A 1 297 ? 10.711 58.562 18.219 1 95 297 ARG A C 1
ATOM 2316 O O . ARG A 1 297 ? 11.281 58.25 19.266 1 95 297 ARG A O 1
ATOM 2323 N N . LYS A 1 298 ? 9.469 59.062 18.203 1 97.19 298 LYS A N 1
ATOM 2324 C CA . LYS A 1 298 ? 8.727 59.312 19.422 1 97.19 298 LYS A CA 1
ATOM 2325 C C . LYS A 1 298 ? 7.836 58.125 19.781 1 97.19 298 LYS A C 1
ATOM 2327 O O . LYS A 1 298 ? 7.055 58.188 20.734 1 97.19 298 LYS A O 1
ATOM 2332 N N . GLY A 1 299 ? 7.945 57.094 19 1 98.25 299 GLY A N 1
ATOM 2333 C CA . GLY A 1 299 ? 7.168 55.906 19.281 1 98.25 299 GLY A CA 1
ATOM 2334 C C . GLY A 1 299 ? 5.773 55.938 18.688 1 98.25 299 GLY A C 1
ATOM 2335 O O . GLY A 1 299 ? 4.941 55.062 18.969 1 98.25 299 GLY A O 1
ATOM 2336 N N . ALA A 1 300 ? 5.461 56.938 17.875 1 98.56 300 ALA A N 1
ATOM 2337 C CA . ALA A 1 300 ? 4.133 57.094 17.281 1 98.56 300 ALA A CA 1
ATOM 2338 C C . ALA A 1 300 ? 3.965 56.25 16.047 1 98.56 300 ALA A C 1
ATOM 2340 O O . ALA A 1 300 ? 4.914 56.031 15.281 1 98.56 300 ALA A O 1
ATOM 2341 N N . LEU A 1 301 ? 2.762 55.844 15.836 1 98.25 301 LEU A N 1
ATOM 2342 C CA . LEU A 1 301 ? 2.385 55.094 14.633 1 98.25 301 LEU A CA 1
ATOM 2343 C C . LEU A 1 301 ? 2.219 56.031 13.445 1 98.25 301 LEU A C 1
ATOM 2345 O O . LEU A 1 301 ? 1.601 57.094 13.578 1 98.25 301 LEU A O 1
ATOM 2349 N N . VAL A 1 302 ? 2.75 55.594 12.344 1 98.12 302 VAL A N 1
ATOM 2350 C CA . VAL A 1 302 ? 2.564 56.344 11.102 1 98.12 302 VAL A CA 1
ATOM 2351 C C . VAL A 1 302 ? 2.104 55.375 10 1 98.12 302 VAL A C 1
ATOM 2353 O O . VAL A 1 302 ? 2.83 54.438 9.633 1 98.12 302 VAL A O 1
ATOM 2356 N N . PRO A 1 303 ? 0.82 55.625 9.484 1 97.44 303 PRO A N 1
ATOM 2357 C CA . PRO A 1 303 ? 0.407 54.781 8.383 1 97.44 303 PRO A CA 1
ATOM 2358 C C . PRO A 1 303 ? 1.453 54.688 7.27 1 97.44 303 PRO A C 1
ATOM 2360 O O . PRO A 1 303 ? 2.025 55.719 6.883 1 97.44 303 PRO A O 1
ATOM 2363 N N . HIS A 1 304 ? 1.655 53.469 6.727 1 97.81 304 HIS A N 1
ATOM 2364 C CA . HIS A 1 304 ? 2.805 53.312 5.836 1 97.81 304 HIS A CA 1
ATOM 2365 C C . HIS A 1 304 ? 2.451 52.531 4.594 1 97.81 304 HIS A C 1
ATOM 2367 O O . HIS A 1 304 ? 2.783 52.906 3.475 1 97.81 304 HIS A O 1
ATOM 2373 N N . PHE A 1 305 ? 1.865 51.344 4.703 1 97.44 305 PHE A N 1
ATOM 2374 C CA . PHE A 1 305 ? 1.572 50.469 3.57 1 97.44 305 PHE A CA 1
ATOM 2375 C C . PHE A 1 305 ? 0.42 49.531 3.895 1 97.44 305 PHE A C 1
ATOM 2377 O O . PHE A 1 305 ? 0.211 49.156 5.055 1 97.44 305 PHE A O 1
ATOM 2384 N N . VAL A 1 306 ? -0.338 49.125 2.854 1 97.12 306 VAL A N 1
ATOM 2385 C CA . VAL A 1 306 ? -1.39 48.125 2.996 1 97.12 306 VAL A CA 1
ATOM 2386 C C . VAL A 1 306 ? -1.286 47.094 1.869 1 97.12 306 VAL A C 1
ATOM 2388 O O . VAL A 1 306 ? -1.173 47.469 0.697 1 97.12 306 VAL A O 1
ATOM 2391 N N . LEU A 1 307 ? -1.221 45.844 2.23 1 97.38 307 LEU A N 1
ATOM 2392 C CA . LEU A 1 307 ? -1.424 44.781 1.261 1 97.38 307 LEU A CA 1
ATOM 2393 C C . LEU A 1 307 ? -2.893 44.375 1.202 1 97.38 307 LEU A C 1
ATOM 2395 O O . LEU A 1 307 ? -3.414 43.781 2.148 1 97.38 307 LEU A O 1
ATOM 2399 N N . LYS A 1 308 ? -3.506 44.562 0.109 1 95.75 308 LYS A N 1
ATOM 2400 C CA . LYS A 1 308 ? -4.926 44.281 -0.061 1 95.75 308 LYS A CA 1
ATOM 2401 C C . LYS A 1 308 ? -5.121 42.875 -0.613 1 95.75 308 LYS A C 1
ATOM 2403 O O . LYS A 1 308 ? -4.355 42.406 -1.468 1 95.75 308 LYS A O 1
ATOM 2408 N N . ASP A 1 309 ? -6.109 42.219 -0.109 1 96.25 309 ASP A N 1
ATOM 2409 C CA . ASP A 1 309 ? -6.488 40.906 -0.63 1 96.25 309 ASP A CA 1
ATOM 2410 C C . ASP A 1 309 ? -6.973 41.031 -2.076 1 96.25 309 ASP A C 1
ATOM 2412 O O . ASP A 1 309 ? -7.625 42 -2.449 1 96.25 309 ASP A O 1
ATOM 2416 N N . ASP A 1 310 ? -6.574 40.094 -2.857 1 95.5 310 ASP A N 1
ATOM 2417 C CA . ASP A 1 310 ? -7.062 39.969 -4.227 1 95.5 310 ASP A CA 1
ATOM 2418 C C . ASP A 1 310 ? -7.164 38.5 -4.633 1 95.5 310 ASP A C 1
ATOM 2420 O O . ASP A 1 310 ? -7.219 37.594 -3.775 1 95.5 310 ASP A O 1
ATOM 2424 N N . GLU A 1 311 ? -7.301 38.25 -5.918 1 94.25 311 GLU A N 1
ATOM 2425 C CA . GLU A 1 311 ? -7.531 36.875 -6.402 1 94.25 311 GLU A CA 1
ATOM 2426 C C . GLU A 1 311 ? -6.297 36 -6.207 1 94.25 311 GLU A C 1
ATOM 2428 O O . GLU A 1 311 ? -6.395 34.781 -6.207 1 94.25 311 GLU A O 1
ATOM 2433 N N . ASN A 1 312 ? -5.156 36.562 -5.969 1 95.12 312 ASN A N 1
ATOM 2434 C CA . ASN A 1 312 ? -3.91 35.812 -5.879 1 95.12 312 ASN A CA 1
ATOM 2435 C C . ASN A 1 312 ? -3.463 35.656 -4.43 1 95.12 312 ASN A C 1
ATOM 2437 O O . ASN A 1 312 ? -2.42 35.031 -4.164 1 95.12 312 ASN A O 1
ATOM 2441 N N . THR A 1 313 ? -4.191 36.188 -3.467 1 97.25 313 THR A N 1
ATOM 2442 C CA . THR A 1 313 ? -3.83 36.094 -2.057 1 97.25 313 THR A CA 1
ATOM 2443 C C . THR A 1 313 ? -4.969 35.469 -1.248 1 97.25 313 THR A C 1
ATOM 2445 O O . THR A 1 313 ? -6.105 35.406 -1.717 1 97.25 313 THR A O 1
ATOM 2448 N N . LYS A 1 314 ? -4.656 34.906 -0.179 1 97.5 314 LYS A N 1
ATOM 2449 C CA . LYS A 1 314 ? -5.617 34.375 0.782 1 97.5 314 LYS A CA 1
ATOM 2450 C C . LYS A 1 314 ? -5.566 35.156 2.098 1 97.5 314 LYS A C 1
ATOM 2452 O O . LYS A 1 314 ? -4.961 34.688 3.068 1 97.5 314 LYS A O 1
ATOM 2457 N N . LEU A 1 315 ? -6.297 36.281 2.172 1 97 315 LEU A N 1
ATOM 2458 C CA . LEU A 1 315 ? -6.203 37.125 3.346 1 97 315 LEU A CA 1
ATOM 2459 C C . LEU A 1 315 ? -7.582 37.375 3.957 1 97 315 LEU A C 1
ATOM 2461 O O . LEU A 1 315 ? -7.738 38.219 4.832 1 97 315 LEU A O 1
ATOM 2465 N N . GLN A 1 316 ? -8.555 36.625 3.492 1 95 316 GLN A N 1
ATOM 2466 C CA . GLN A 1 316 ? -9.891 36.844 4.031 1 95 316 GLN A CA 1
ATOM 2467 C C . GLN A 1 316 ? -10.008 36.25 5.441 1 95 316 GLN A C 1
ATOM 2469 O O . GLN A 1 316 ? -9.719 35.094 5.668 1 95 316 GLN A O 1
ATOM 2474 N N . GLY A 1 317 ? -10.414 37.188 6.324 1 92.19 317 GLY A N 1
ATOM 2475 C CA . GLY A 1 317 ? -10.641 36.75 7.695 1 92.19 317 GLY A CA 1
ATOM 2476 C C . GLY A 1 317 ? -9.359 36.469 8.461 1 92.19 317 GLY A C 1
ATOM 2477 O O . GLY A 1 317 ? -9.18 35.406 9.039 1 92.19 317 GLY A O 1
ATOM 2478 N N . GLN A 1 318 ? -8.492 37.375 8.484 1 93.06 318 GLN A N 1
ATOM 2479 C CA . GLN A 1 318 ? -7.227 37.25 9.203 1 93.06 318 GLN A CA 1
ATOM 2480 C C . GLN A 1 318 ? -7.461 37.125 10.703 1 93.06 318 GLN A C 1
ATOM 2482 O O . GLN A 1 318 ? -8.312 37.812 11.273 1 93.06 318 GLN A O 1
ATOM 2487 N N . THR A 1 319 ? -6.719 36.219 11.242 1 91.81 319 THR A N 1
ATOM 2488 C CA . THR A 1 319 ? -6.875 36 12.68 1 91.81 319 THR A CA 1
ATOM 2489 C C . THR A 1 319 ? -5.523 36.062 13.383 1 91.81 319 THR A C 1
ATOM 2491 O O . THR A 1 319 ? -5.449 36.344 14.578 1 91.81 319 THR A O 1
ATOM 2494 N N . ARG A 1 320 ? -4.52 35.75 12.688 1 94.62 320 ARG A N 1
ATOM 2495 C CA . ARG A 1 320 ? -3.186 35.719 13.281 1 94.62 320 ARG A CA 1
ATOM 2496 C C . ARG A 1 320 ? -2.135 36.156 12.266 1 94.62 320 ARG A C 1
ATOM 2498 O O . ARG A 1 320 ? -2.271 35.906 11.07 1 94.62 320 ARG A O 1
ATOM 2505 N N . ILE A 1 321 ? -1.129 36.812 12.742 1 97.38 321 ILE A N 1
ATOM 2506 C CA . ILE A 1 321 ? 0.063 37.156 11.961 1 97.38 321 ILE A CA 1
ATOM 2507 C C . ILE A 1 321 ? 1.313 36.844 12.781 1 97.38 321 ILE A C 1
ATOM 2509 O O . ILE A 1 321 ? 1.474 37.344 13.898 1 97.38 321 ILE A O 1
ATOM 2513 N N . GLU A 1 322 ? 2.133 36 12.25 1 97.69 322 GLU A N 1
ATOM 2514 C CA . GLU A 1 322 ? 3.369 35.594 12.906 1 97.69 322 GLU A CA 1
ATOM 2515 C C . GLU A 1 322 ? 4.59 35.938 12.062 1 97.69 322 GLU A C 1
ATOM 2517 O O . GLU A 1 322 ? 4.562 35.812 10.836 1 97.69 322 GLU A O 1
ATOM 2522 N N . ILE A 1 323 ? 5.641 36.438 12.75 1 98.12 323 ILE A N 1
ATOM 2523 C CA . ILE A 1 323 ? 6.918 36.594 12.07 1 98.12 323 ILE A CA 1
ATOM 2524 C C . ILE A 1 323 ? 7.625 35.25 11.969 1 98.12 323 ILE A C 1
ATOM 2526 O O . ILE A 1 323 ? 7.984 34.656 12.992 1 98.12 323 ILE A O 1
ATOM 2530 N N . VAL A 1 324 ? 7.844 34.812 10.812 1 98.25 324 VAL A N 1
ATOM 2531 C CA . VAL A 1 324 ? 8.453 33.5 10.578 1 98.25 324 VAL A CA 1
ATOM 2532 C C . VAL A 1 324 ? 9.977 33.625 10.648 1 98.25 324 VAL A C 1
ATOM 2534 O O . VAL A 1 324 ? 10.648 32.781 11.258 1 98.25 324 VAL A O 1
ATOM 2537 N N . SER A 1 325 ? 10.477 34.562 9.969 1 97.25 325 SER A N 1
ATOM 2538 C CA . SER A 1 325 ? 11.898 34.875 9.953 1 97.25 325 SER A CA 1
ATOM 2539 C C . SER A 1 325 ? 12.133 36.344 9.688 1 97.25 325 SER A C 1
ATOM 2541 O O . SER A 1 325 ? 11.289 37.031 9.102 1 97.25 325 SER A O 1
ATOM 2543 N N . ALA A 1 326 ? 13.273 36.812 10.18 1 96.62 326 ALA A N 1
ATOM 2544 C CA . ALA A 1 326 ? 13.633 38.219 9.969 1 96.62 326 ALA A CA 1
ATOM 2545 C C . ALA A 1 326 ? 15.141 38.406 9.859 1 96.62 326 ALA A C 1
ATOM 2547 O O . ALA A 1 326 ? 15.898 37.75 10.586 1 96.62 326 ALA A O 1
ATOM 2548 N N . THR A 1 327 ? 15.555 39.156 8.93 1 95.56 327 THR A N 1
ATOM 2549 C CA . THR A 1 327 ? 16.906 39.656 8.805 1 95.56 327 THR A CA 1
ATOM 2550 C C . THR A 1 327 ? 16.922 41.188 8.93 1 95.56 327 THR A C 1
ATOM 2552 O O . THR A 1 327 ? 15.906 41.781 9.305 1 95.56 327 THR A O 1
ATOM 2555 N N . ASP A 1 328 ? 18.062 41.75 8.633 1 95.56 328 ASP A N 1
ATOM 2556 C CA . ASP A 1 328 ? 18.141 43.188 8.695 1 95.56 328 ASP A CA 1
ATOM 2557 C C . ASP A 1 328 ? 17.406 43.844 7.527 1 95.56 328 ASP A C 1
ATOM 2559 O O . ASP A 1 328 ? 17.078 45.031 7.574 1 95.56 328 ASP A O 1
ATOM 2563 N N . LYS A 1 329 ? 17.094 43.062 6.57 1 96.19 329 LYS A N 1
ATOM 2564 C CA . LYS A 1 329 ? 16.609 43.656 5.336 1 96.19 329 LYS A CA 1
ATOM 2565 C C . LYS A 1 329 ? 15.18 43.219 5.039 1 96.19 329 LYS A C 1
ATOM 2567 O O . LYS A 1 329 ? 14.477 43.844 4.25 1 96.19 329 LYS A O 1
ATOM 2572 N N . GLU A 1 330 ? 14.812 42.156 5.586 1 97.5 330 GLU A N 1
ATOM 2573 C CA . GLU A 1 330 ? 13.492 41.656 5.246 1 97.5 330 GLU A CA 1
ATOM 2574 C C . GLU A 1 330 ? 12.961 40.719 6.336 1 97.5 330 GLU A C 1
ATOM 2576 O O . GLU A 1 330 ? 13.711 40.281 7.203 1 97.5 330 GLU A O 1
ATOM 2581 N N . ALA A 1 331 ? 11.664 40.5 6.297 1 98.12 331 ALA A N 1
ATOM 2582 C CA . ALA A 1 331 ? 10.992 39.531 7.164 1 98.12 331 ALA A CA 1
ATOM 2583 C C . ALA A 1 331 ? 9.945 38.75 6.395 1 98.12 331 ALA A C 1
ATOM 2585 O O . ALA A 1 331 ? 9.336 39.25 5.449 1 98.12 331 ALA A O 1
ATOM 2586 N N . VAL A 1 332 ? 9.82 37.469 6.734 1 98.38 332 VAL A N 1
ATOM 2587 C CA . VAL A 1 332 ? 8.734 36.656 6.23 1 98.38 332 VAL A CA 1
ATOM 2588 C C . VAL A 1 332 ? 7.656 36.5 7.305 1 98.38 332 VAL A C 1
ATOM 2590 O O . VAL A 1 332 ? 7.957 36.156 8.453 1 98.38 332 VAL A O 1
ATOM 2593 N N . LEU A 1 333 ? 6.441 36.781 6.934 1 98.44 333 LEU A N 1
ATOM 2594 C CA . LEU A 1 333 ? 5.289 36.688 7.824 1 98.44 333 LEU A CA 1
ATOM 2595 C C . LEU A 1 333 ? 4.367 35.562 7.402 1 98.44 333 LEU A C 1
ATOM 2597 O O . LEU A 1 333 ? 4.289 35.219 6.215 1 98.44 333 LEU A O 1
ATOM 2601 N N . ALA A 1 334 ? 3.711 34.969 8.344 1 98.56 334 ALA A N 1
ATOM 2602 C CA . ALA A 1 334 ? 2.605 34.031 8.102 1 98.56 334 ALA A CA 1
ATOM 2603 C C . ALA A 1 334 ? 1.284 34.625 8.594 1 98.56 334 ALA A C 1
ATOM 2605 O O . ALA A 1 334 ? 1.167 35.031 9.75 1 98.56 334 ALA A O 1
ATOM 2606 N N . VAL A 1 335 ? 0.32 34.688 7.719 1 97.94 335 VAL A N 1
ATOM 2607 C CA . VAL A 1 335 ? -1.017 35.156 8.062 1 97.94 335 VAL A CA 1
ATOM 2608 C C . VAL A 1 335 ? -1.991 33.969 8.086 1 97.94 335 VAL A C 1
ATOM 2610 O O . VAL A 1 335 ? -2.24 33.344 7.055 1 97.94 335 VAL A O 1
ATOM 2613 N N . GLY A 1 336 ? -2.479 33.656 9.266 1 96.81 336 GLY A N 1
ATOM 2614 C CA . GLY A 1 336 ? -3.549 32.688 9.375 1 96.81 336 GLY A CA 1
ATOM 2615 C C . GLY A 1 336 ? -4.922 33.25 9.109 1 96.81 336 GLY A C 1
ATOM 2616 O O . GLY A 1 336 ? -5.223 34.375 9.547 1 96.81 336 GLY A O 1
ATOM 2617 N N . THR A 1 337 ? -5.77 32.531 8.375 1 96.06 337 THR A N 1
ATOM 2618 C CA . THR A 1 337 ? -7.078 33.062 8 1 96.06 337 THR A CA 1
ATOM 2619 C C . THR A 1 337 ? -8.188 32.062 8.367 1 96.06 337 THR A C 1
ATOM 2621 O O . THR A 1 337 ? -8.008 30.859 8.25 1 96.06 337 THR A O 1
ATOM 2624 N N . ARG A 1 338 ? -9.258 32.625 8.789 1 94.12 338 ARG A N 1
ATOM 2625 C CA . ARG A 1 338 ? -10.43 31.812 9.117 1 94.12 338 ARG A CA 1
ATOM 2626 C C . ARG A 1 338 ? -11.281 31.562 7.879 1 94.12 338 ARG A C 1
ATOM 2628 O O . ARG A 1 338 ? -11.688 30.422 7.621 1 94.12 338 ARG A O 1
ATOM 2635 N N . ASP A 1 339 ? -11.547 32.562 7.043 1 93.44 339 ASP A N 1
ATOM 2636 C CA . ASP A 1 339 ? -12.531 32.469 5.973 1 93.44 339 ASP A CA 1
ATOM 2637 C C . ASP A 1 339 ? -11.938 31.828 4.723 1 93.44 339 ASP A C 1
ATOM 2639 O O . ASP A 1 339 ? -12.609 31.078 4.02 1 93.44 339 ASP A O 1
ATOM 2643 N N . ASP A 1 340 ? -10.656 32.094 4.484 1 95 340 ASP A N 1
ATOM 2644 C CA . ASP A 1 340 ? -9.953 31.375 3.42 1 95 340 ASP A CA 1
ATOM 2645 C C . ASP A 1 340 ? -9.469 30.016 3.904 1 95 340 ASP A C 1
ATOM 2647 O O . ASP A 1 340 ? -9.078 29.156 3.098 1 95 340 ASP A O 1
ATOM 2651 N N . ALA A 1 341 ? -9.43 29.812 5.219 1 95.19 341 ALA A N 1
ATOM 2652 C CA . ALA A 1 341 ? -8.867 28.594 5.805 1 95.19 341 ALA A CA 1
ATOM 2653 C C . ALA A 1 341 ? -7.477 28.312 5.242 1 95.19 341 ALA A C 1
ATOM 2655 O O . ALA A 1 341 ? -7.238 27.25 4.664 1 95.19 341 ALA A O 1
ATOM 2656 N N . SER A 1 342 ? -6.539 29.281 5.551 1 97.06 342 SER A N 1
ATOM 2657 C CA . SER A 1 342 ? -5.242 29.203 4.891 1 97.06 342 SER A CA 1
ATOM 2658 C C . SER A 1 342 ? -4.145 29.812 5.746 1 97.06 342 SER A C 1
ATOM 2660 O O . SER A 1 342 ? -4.43 30.469 6.754 1 97.06 342 SER A O 1
ATOM 2662 N N . ILE A 1 343 ? -2.984 29.5 5.367 1 98.12 343 ILE A N 1
ATOM 2663 C CA . ILE A 1 343 ? -1.797 30.234 5.77 1 98.12 343 ILE A CA 1
ATOM 2664 C C . ILE A 1 343 ? -1.192 30.938 4.555 1 98.12 343 ILE A C 1
ATOM 2666 O O . ILE A 1 343 ? -0.729 30.281 3.619 1 98.12 343 ILE A O 1
ATOM 2670 N N . GLN A 1 344 ? -1.216 32.25 4.559 1 98.38 344 GLN A N 1
ATOM 2671 C CA . GLN A 1 344 ? -0.601 33.062 3.521 1 98.38 344 GLN A CA 1
ATOM 2672 C C . GLN A 1 344 ? 0.75 33.625 3.98 1 98.38 344 GLN A C 1
ATOM 2674 O O . GLN A 1 344 ? 0.831 34.312 4.984 1 98.38 344 GLN A O 1
ATOM 2679 N N . LEU A 1 345 ? 1.8 33.25 3.281 1 98.56 345 LEU A N 1
ATOM 2680 C CA . LEU A 1 345 ? 3.105 33.844 3.564 1 98.56 345 LEU A CA 1
ATOM 2681 C C . LEU A 1 345 ? 3.287 35.156 2.812 1 98.56 345 LEU A C 1
ATOM 2683 O O . LEU A 1 345 ? 2.859 35.281 1.662 1 98.56 345 LEU A O 1
ATOM 2687 N N . ILE A 1 346 ? 3.92 36.094 3.523 1 98.38 346 ILE A N 1
ATOM 2688 C CA . ILE A 1 346 ? 4.16 37.406 2.977 1 98.38 346 ILE A CA 1
ATOM 2689 C C . ILE A 1 346 ? 5.582 37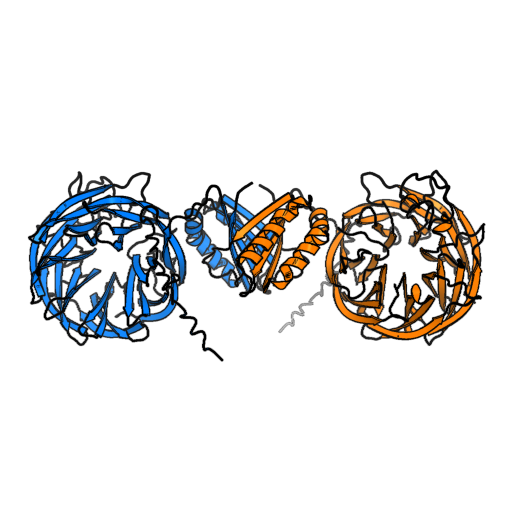.844 3.311 1 98.38 346 ILE A C 1
ATOM 2691 O O . ILE A 1 346 ? 6.109 37.531 4.375 1 98.38 346 ILE A O 1
ATOM 2695 N N . LYS A 1 347 ? 6.129 38.594 2.428 1 98.25 347 LYS A N 1
ATOM 2696 C CA . LYS A 1 347 ? 7.441 39.188 2.674 1 98.25 347 LYS A CA 1
ATOM 2697 C C . LYS A 1 347 ? 7.324 40.688 2.947 1 98.25 347 LYS A C 1
ATOM 2699 O O . LYS A 1 347 ? 6.602 41.406 2.246 1 98.25 347 LYS A O 1
ATOM 2704 N N . LEU A 1 348 ? 7.91 41.125 4.035 1 98.38 348 LEU A N 1
ATOM 2705 C CA . LEU A 1 348 ? 8.109 42.562 4.32 1 98.38 348 LEU A CA 1
ATOM 2706 C C . LEU A 1 348 ? 9.531 42.969 3.979 1 98.38 348 LEU A C 1
ATOM 2708 O O . LEU A 1 348 ? 10.5 42.406 4.5 1 98.38 348 LEU A O 1
ATOM 2712 N N . ASP A 1 349 ? 9.664 43.938 3.143 1 97.5 349 ASP A N 1
ATOM 2713 C CA . ASP A 1 349 ? 11.008 44.344 2.762 1 97.5 349 ASP A CA 1
ATOM 2714 C C . ASP A 1 349 ? 11.484 45.531 3.629 1 97.5 349 ASP A C 1
ATOM 2716 O O . ASP A 1 349 ? 10.766 45.969 4.52 1 97.5 349 ASP A O 1
ATOM 2720 N N . GLU A 1 350 ? 12.641 46 3.406 1 96.5 350 GLU A N 1
ATOM 2721 C CA . GLU A 1 350 ? 13.297 47.031 4.234 1 96.5 350 GLU A CA 1
ATOM 2722 C C . GLU A 1 350 ? 12.555 48.344 4.164 1 96.5 350 GLU A C 1
ATOM 2724 O O . GLU A 1 350 ? 12.648 49.156 5.086 1 96.5 350 GLU A O 1
ATOM 2729 N N . ASN A 1 351 ? 11.797 48.562 3.129 1 97.19 351 ASN A N 1
ATOM 2730 C CA . ASN A 1 351 ? 11.062 49.812 2.947 1 97.19 351 ASN A CA 1
ATOM 2731 C C . ASN A 1 351 ? 9.656 49.719 3.539 1 97.19 351 ASN A C 1
ATOM 2733 O O . ASN A 1 351 ? 8.859 50.656 3.404 1 97.19 351 ASN A O 1
ATOM 2737 N N . GLY A 1 352 ? 9.375 48.656 4.148 1 97.94 352 GLY A N 1
ATOM 2738 C CA . GLY A 1 352 ? 8.094 48.5 4.828 1 97.94 352 GLY A CA 1
ATOM 2739 C C . GLY A 1 352 ? 6.957 48.125 3.893 1 97.94 352 GLY A C 1
ATOM 2740 O O . GLY A 1 352 ? 5.801 48.469 4.156 1 97.94 352 GLY A O 1
ATOM 2741 N N . ARG A 1 353 ? 7.305 47.5 2.75 1 98.25 353 ARG A N 1
ATOM 2742 C CA . ARG A 1 353 ? 6.289 47.062 1.806 1 98.25 353 ARG A CA 1
ATOM 2743 C C . ARG A 1 353 ? 6.078 45.562 1.902 1 98.25 353 ARG A C 1
ATOM 2745 O O . ARG A 1 353 ? 7.039 44.781 2.066 1 98.25 353 ARG A O 1
ATOM 2752 N N . LEU A 1 354 ? 4.809 45.219 1.794 1 97.94 354 LEU A N 1
ATOM 2753 C CA . LEU A 1 354 ? 4.457 43.812 1.831 1 97.94 354 LEU A CA 1
ATOM 2754 C C . LEU A 1 354 ? 4.285 43.25 0.421 1 97.94 354 LEU A C 1
ATOM 2756 O O . LEU A 1 354 ? 3.727 43.938 -0.45 1 97.94 354 LEU A O 1
ATOM 2760 N N . LYS A 1 355 ? 4.82 42.125 0.194 1 97.69 355 LYS A N 1
ATOM 2761 C CA . LYS A 1 355 ? 4.629 41.375 -1.036 1 97.69 355 LYS A CA 1
ATOM 2762 C C . LYS A 1 355 ? 4.168 39.938 -0.735 1 97.69 355 LYS A C 1
ATOM 2764 O O . LYS A 1 355 ? 4.773 39.25 0.086 1 97.69 355 LYS A O 1
ATOM 2769 N N . PRO A 1 356 ? 3.143 39.531 -1.433 1 97.69 356 PRO A N 1
ATOM 2770 C CA . PRO A 1 356 ? 2.682 38.188 -1.187 1 97.69 356 PRO A CA 1
ATOM 2771 C C . PRO A 1 356 ? 3.662 37.125 -1.696 1 97.69 356 PRO A C 1
ATOM 2773 O O . PRO A 1 356 ? 4.281 37.312 -2.748 1 97.69 356 PRO A O 1
ATOM 2776 N N . LEU A 1 357 ? 3.803 36.031 -0.934 1 97.88 357 LEU A N 1
ATOM 2777 C CA . LEU A 1 357 ? 4.473 34.812 -1.343 1 97.88 357 LEU A CA 1
ATOM 2778 C C . LEU A 1 357 ? 3.459 33.719 -1.62 1 97.88 357 LEU A C 1
ATOM 2780 O O . LEU A 1 357 ? 2.41 33.969 -2.217 1 97.88 357 LEU A O 1
ATOM 2784 N N . ASN A 1 358 ? 3.836 32.438 -1.296 1 97.62 358 ASN A N 1
ATOM 2785 C CA . ASN A 1 358 ? 2.898 31.344 -1.512 1 97.62 358 ASN A CA 1
ATOM 2786 C C . ASN A 1 358 ? 2 31.125 -0.297 1 97.62 358 ASN A C 1
ATOM 2788 O O . ASN A 1 358 ? 2.281 31.641 0.788 1 97.62 358 ASN A O 1
ATOM 2792 N N . TYR A 1 359 ? 0.881 30.453 -0.547 1 98.12 359 TYR A N 1
ATOM 2793 C CA . TYR A 1 359 ? -0.04 30.109 0.526 1 98.12 359 TYR A CA 1
ATOM 2794 C C . TYR A 1 359 ? -0.34 28.609 0.512 1 98.12 359 TYR A C 1
ATOM 2796 O O . TYR A 1 359 ? 0.031 27.906 -0.429 1 98.12 359 TYR A O 1
ATOM 2804 N N . LEU A 1 360 ? -0.88 28.141 1.573 1 98.12 360 LEU A N 1
ATOM 2805 C CA . LEU A 1 360 ? -1.444 26.797 1.688 1 98.12 360 LEU A CA 1
ATOM 2806 C C . LEU A 1 360 ? -2.873 26.844 2.221 1 98.12 360 LEU A C 1
ATOM 2808 O O . LEU A 1 360 ? -3.123 27.438 3.273 1 98.12 360 LEU A O 1
ATOM 2812 N N . GLU A 1 361 ? -3.777 26.328 1.471 1 97.56 361 GLU A N 1
ATOM 2813 C CA . GLU A 1 361 ? -5.098 26.078 2.029 1 97.56 361 GLU A CA 1
ATOM 2814 C C . GLU A 1 361 ? -5.07 24.891 2.99 1 97.56 361 GLU A C 1
ATOM 2816 O O . GLU A 1 361 ? -4.871 23.75 2.57 1 97.56 361 GLU A O 1
ATOM 2821 N N . THR A 1 362 ? -5.332 25.141 4.246 1 96.12 362 THR A N 1
ATOM 2822 C CA . THR A 1 362 ? -5.012 24.188 5.309 1 96.12 362 THR A CA 1
ATOM 2823 C C . THR A 1 362 ? -6.129 23.156 5.469 1 96.12 362 THR A C 1
ATOM 2825 O O . THR A 1 362 ? -5.945 22.141 6.125 1 96.12 362 THR A O 1
ATOM 2828 N N . GLY A 1 363 ? -7.305 23.469 4.98 1 94.75 363 GLY A N 1
ATOM 2829 C CA . GLY A 1 363 ? -8.438 22.562 5.141 1 94.75 363 GLY A CA 1
ATOM 2830 C C . GLY A 1 363 ? -9.242 22.844 6.395 1 94.75 363 GLY A C 1
ATOM 2831 O O . GLY A 1 363 ? -10.281 22.219 6.621 1 94.75 363 GLY A O 1
ATOM 2832 N N . PHE A 1 364 ? -8.75 23.703 7.191 1 94.31 364 PHE A N 1
ATOM 2833 C CA . PHE A 1 364 ? -9.492 24.141 8.367 1 94.31 364 PHE A CA 1
ATOM 2834 C C . PHE A 1 364 ? -9.258 25.625 8.648 1 94.31 364 PHE A C 1
ATOM 2836 O O . PHE A 1 364 ? -8.227 26.172 8.266 1 94.31 364 PHE A O 1
ATOM 2843 N N . SER A 1 365 ? -10.211 26.25 9.32 1 93.69 365 SER A N 1
ATOM 2844 C CA . SER A 1 365 ? -10.133 27.672 9.664 1 93.69 365 SER A CA 1
ATOM 2845 C C . SER A 1 365 ? -9.133 27.906 10.789 1 93.69 365 SER A C 1
ATOM 2847 O O . SER A 1 365 ? -9.25 27.312 11.867 1 93.69 365 SER A O 1
ATOM 2849 N N . ILE A 1 366 ? -8.25 28.766 10.531 1 91.12 366 ILE A N 1
ATOM 2850 C CA . ILE A 1 366 ? -7.344 29.188 11.602 1 91.12 366 ILE A CA 1
ATOM 2851 C C . ILE A 1 366 ? -7.977 30.328 12.398 1 91.12 366 ILE A C 1
ATOM 2853 O O . ILE A 1 366 ? -8.305 31.375 11.836 1 91.12 366 ILE A O 1
ATOM 2857 N N . TYR A 1 367 ? -8.25 30.188 13.586 1 81.5 367 TYR A N 1
ATOM 2858 C CA . TYR A 1 367 ? -8.906 31.219 14.375 1 81.5 367 TYR A CA 1
ATOM 2859 C C . TYR A 1 367 ? -7.922 31.891 15.32 1 81.5 367 TYR A C 1
ATOM 2861 O O . TYR A 1 367 ? -7.555 33.062 15.133 1 81.5 367 TYR A O 1
ATOM 2869 N N . TYR A 1 368 ? -7.504 31.328 16.422 1 70.62 368 TYR A N 1
ATOM 2870 C CA . TYR A 1 368 ? -6.555 31.953 17.344 1 70.62 368 TYR A CA 1
ATOM 2871 C C . TYR A 1 368 ? -5.348 31.047 17.578 1 70.62 368 TYR A C 1
ATOM 2873 O O . TYR A 1 368 ? -4.637 31.188 18.578 1 70.62 368 TYR A O 1
ATOM 2881 N N . GLY A 1 369 ? -5.23 30.141 16.609 1 84.19 369 GLY A N 1
ATOM 2882 C CA . GLY A 1 369 ? -4.215 29.125 16.859 1 84.19 369 GLY A CA 1
ATOM 2883 C C . GLY A 1 369 ? -3.125 29.094 15.805 1 84.19 369 GLY A C 1
ATOM 2884 O O . GLY A 1 369 ? -3.066 28.172 14.984 1 84.19 369 GLY A O 1
ATOM 2885 N N . LEU A 1 370 ? -2.279 30.141 15.641 1 94.88 370 LEU A N 1
ATOM 2886 C CA . LEU A 1 370 ? -1.092 30.094 14.789 1 94.88 370 LEU A CA 1
ATOM 2887 C C . LEU A 1 370 ? 0.131 30.609 15.539 1 94.88 370 LEU A C 1
ATOM 2889 O O . LEU A 1 370 ? 0.073 31.672 16.172 1 94.88 370 LEU A O 1
ATOM 2893 N N . ARG A 1 371 ? 1.174 29.891 15.469 1 97.12 371 ARG A N 1
ATOM 2894 C CA . ARG A 1 371 ? 2.42 30.25 16.141 1 97.12 371 ARG A CA 1
ATOM 2895 C C . ARG A 1 371 ? 3.627 29.906 15.273 1 97.12 371 ARG A C 1
ATOM 2897 O O . ARG A 1 371 ? 3.676 28.844 14.656 1 97.12 371 ARG A O 1
ATOM 2904 N N . SER A 1 372 ? 4.496 30.875 15.164 1 98.19 372 SER A N 1
ATOM 2905 C CA . SER A 1 372 ? 5.785 30.609 14.531 1 98.19 372 SER A CA 1
ATOM 2906 C C . SER A 1 372 ? 6.836 30.203 15.562 1 98.19 372 SER A C 1
ATOM 2908 O O . SER A 1 372 ? 6.855 30.734 16.672 1 98.19 372 SER A O 1
ATOM 2910 N N . HIS A 1 373 ? 7.629 29.266 15.219 1 98.44 373 HIS A N 1
ATOM 2911 C CA . HIS A 1 373 ? 8.688 28.766 16.078 1 98.44 373 HIS A CA 1
ATOM 2912 C C . HIS A 1 373 ? 9.891 28.297 15.273 1 98.44 373 HIS A C 1
ATOM 2914 O O . HIS A 1 373 ? 9.727 27.594 14.266 1 98.44 373 HIS A O 1
ATOM 2920 N N . GLN A 1 374 ? 11.078 28.734 15.695 1 97.94 374 GLN A N 1
ATOM 2921 C CA . GLN A 1 374 ? 12.281 28.328 14.977 1 97.94 374 GLN A CA 1
ATOM 2922 C C . GLN A 1 374 ? 13.125 27.359 15.805 1 97.94 374 GLN A C 1
ATOM 2924 O O . GLN A 1 374 ? 13.328 27.578 17 1 97.94 374 GLN A O 1
ATOM 2929 N N . ILE A 1 375 ? 13.5 26.312 15.273 1 98.31 375 ILE A N 1
ATOM 2930 C CA . ILE A 1 375 ? 14.477 25.391 15.852 1 98.31 375 ILE A CA 1
ATOM 2931 C C . ILE A 1 375 ? 15.695 25.297 14.938 1 98.31 375 ILE A C 1
ATOM 2933 O O . ILE A 1 375 ? 15.609 24.75 13.836 1 98.31 375 ILE A O 1
ATOM 2937 N N . GLU A 1 376 ? 16.844 25.828 15.43 1 96.25 376 GLU A N 1
ATOM 2938 C CA . GLU A 1 376 ? 18.031 25.938 14.586 1 96.25 376 GLU A CA 1
ATOM 2939 C C . GLU A 1 376 ? 17.719 26.719 13.312 1 96.25 376 GLU A C 1
ATOM 2941 O O . GLU A 1 376 ? 17.25 27.859 13.367 1 96.25 376 GLU A O 1
ATOM 2946 N N . ASP A 1 377 ? 17.859 26.094 12.164 1 95.06 377 ASP A N 1
ATOM 2947 C CA . ASP A 1 377 ? 17.672 26.797 10.898 1 95.06 377 ASP A CA 1
ATOM 2948 C C . ASP A 1 377 ? 16.312 26.453 10.281 1 95.06 377 ASP A C 1
ATOM 2950 O O . ASP A 1 377 ? 16.062 26.781 9.117 1 95.06 377 ASP A O 1
ATOM 2954 N N . VAL A 1 378 ? 15.453 25.844 11.078 1 97.44 378 VAL A N 1
ATOM 2955 C CA . VAL A 1 378 ? 14.164 25.406 10.547 1 97.44 378 VAL A CA 1
ATOM 2956 C C . VAL A 1 378 ? 13.047 26.297 11.078 1 97.44 378 VAL A C 1
ATOM 2958 O O . VAL A 1 378 ? 12.898 26.453 12.289 1 97.44 378 VAL A O 1
ATOM 2961 N N . ASN A 1 379 ? 12.305 26.906 10.18 1 98.44 379 ASN A N 1
ATOM 2962 C CA . ASN A 1 379 ? 11.133 27.703 10.539 1 98.44 379 ASN A CA 1
ATOM 2963 C C . ASN A 1 379 ? 9.859 26.844 10.562 1 98.44 379 ASN A C 1
ATOM 2965 O O . ASN A 1 379 ? 9.508 26.219 9.555 1 98.44 379 ASN A O 1
ATOM 2969 N N . LEU A 1 380 ? 9.203 26.828 11.688 1 98.62 380 LEU A N 1
ATOM 2970 C CA . LEU A 1 380 ? 8.008 26.016 11.875 1 98.62 380 LEU A CA 1
ATOM 2971 C C . LEU A 1 380 ? 6.797 26.891 12.164 1 98.62 380 LEU A C 1
ATOM 2973 O O . LEU A 1 380 ? 6.934 27.984 12.711 1 98.62 380 LEU A O 1
ATOM 2977 N N . LEU A 1 381 ? 5.684 26.453 11.711 1 98.5 381 LEU A N 1
ATOM 2978 C CA . LEU A 1 381 ? 4.387 27 12.094 1 98.5 381 LEU A CA 1
ATOM 2979 C C . LEU A 1 381 ? 3.527 25.938 12.773 1 98.5 381 LEU A C 1
ATOM 2981 O O . LEU A 1 381 ? 3.545 24.766 12.375 1 98.5 381 LEU A O 1
ATOM 2985 N N . ILE A 1 382 ? 2.826 26.281 13.789 1 97.94 382 ILE A N 1
ATOM 2986 C CA . ILE A 1 382 ? 1.869 25.422 14.484 1 97.94 382 ILE A CA 1
ATOM 2987 C C . ILE A 1 382 ? 0.478 26.062 14.422 1 97.94 382 ILE A C 1
ATOM 2989 O O . ILE A 1 382 ? 0.302 27.234 14.766 1 97.94 382 ILE A O 1
ATOM 2993 N N . ALA A 1 383 ? -0.465 25.297 13.977 1 95.88 383 ALA A N 1
ATOM 2994 C CA . ALA A 1 383 ? -1.791 25.875 13.75 1 95.88 383 ALA A CA 1
ATOM 2995 C C . ALA A 1 383 ? -2.879 24.969 14.328 1 95.88 383 ALA A C 1
ATOM 2997 O O . ALA A 1 383 ? -2.723 23.75 14.383 1 95.88 383 ALA A O 1
ATOM 2998 N N . GLY A 1 384 ? -3.928 25.578 14.742 1 91.94 384 GLY A N 1
ATOM 2999 C CA . GLY A 1 384 ? -5.125 24.922 15.227 1 91.94 384 GLY A CA 1
ATOM 3000 C C . GLY A 1 384 ? -6.406 25.594 14.773 1 91.94 384 GLY A C 1
ATOM 3001 O O . GLY A 1 384 ? -6.367 26.625 14.102 1 91.94 384 GLY A O 1
ATOM 3002 N N . SER A 1 385 ? -7.508 24.922 15.055 1 87.75 385 SER A N 1
ATOM 3003 C CA . SER A 1 385 ? -8.789 25.406 14.555 1 87.75 385 SER A CA 1
ATOM 3004 C C . SER A 1 385 ? -9.805 25.547 15.688 1 87.75 385 SER A C 1
ATOM 3006 O O . SER A 1 385 ? -9.625 24.969 16.766 1 87.75 385 SER A O 1
ATOM 3008 N N . ASN A 1 386 ? -10.812 26.375 15.43 1 81.25 386 ASN A N 1
ATOM 3009 C CA . ASN A 1 386 ? -11.93 26.484 16.359 1 81.25 386 ASN A CA 1
ATOM 3010 C C . ASN A 1 386 ? -13.062 25.531 16 1 81.25 386 ASN A C 1
ATOM 3012 O O . ASN A 1 386 ? -14.156 25.625 16.562 1 81.25 386 ASN A O 1
ATOM 3016 N N . ARG A 1 387 ? -12.797 24.672 15.164 1 84.38 387 ARG A N 1
ATOM 3017 C CA . ARG A 1 387 ? -13.781 23.656 14.797 1 84.38 387 ARG A CA 1
ATOM 3018 C C . ARG A 1 387 ? -13.836 22.547 15.844 1 84.38 387 ARG A C 1
ATOM 3020 O O . ARG A 1 387 ? -12.867 21.812 16.031 1 84.38 387 ARG A O 1
ATOM 3027 N N . PHE A 1 388 ? -15 22.328 16.375 1 81.69 388 PHE A N 1
ATOM 3028 C CA . PHE A 1 388 ? -15.148 21.422 17.5 1 81.69 388 PHE A CA 1
ATOM 3029 C C . PHE A 1 388 ? -14.969 19.969 17.047 1 81.69 388 PHE A C 1
ATOM 3031 O O . PHE A 1 388 ? -14.641 19.109 17.859 1 81.69 388 PHE A O 1
ATOM 3038 N N . ASP A 1 389 ? -15.172 19.766 15.789 1 82.81 389 ASP A N 1
ATOM 3039 C CA . ASP A 1 389 ? -15.078 18.391 15.305 1 82.81 389 ASP A CA 1
ATOM 3040 C C . ASP A 1 389 ? -13.641 18.047 14.914 1 82.81 389 ASP A C 1
ATOM 3042 O O . ASP A 1 389 ? -13.297 16.875 14.75 1 82.81 389 ASP A O 1
ATOM 3046 N N . LEU A 1 390 ? -12.805 19.016 14.703 1 86.88 390 LEU A N 1
ATOM 3047 C CA . LEU A 1 390 ? -11.461 18.75 14.203 1 86.88 390 LEU A CA 1
ATOM 3048 C C . LEU A 1 390 ? -10.578 18.156 15.289 1 86.88 390 LEU A C 1
ATOM 3050 O O . LEU A 1 390 ? -10.055 17.047 15.133 1 86.88 390 LEU A O 1
ATOM 3054 N N . LYS A 1 391 ? -10.398 18.875 16.438 1 87.88 391 LYS A N 1
ATOM 3055 C CA . LYS A 1 391 ? -9.648 18.438 17.625 1 87.88 391 LYS A CA 1
ATOM 3056 C C . LYS A 1 391 ? -8.227 18.047 17.25 1 87.88 391 LYS A C 1
ATOM 3058 O O . LYS A 1 391 ? -7.758 16.969 17.641 1 87.88 391 LYS A O 1
ATOM 3063 N N . LYS A 1 392 ? -7.605 18.922 16.5 1 91.56 392 LYS A N 1
ATOM 3064 C CA . LYS A 1 392 ? -6.23 18.641 16.109 1 91.56 392 LYS A CA 1
ATOM 3065 C C . LYS A 1 392 ? -5.406 19.922 16.047 1 91.56 392 LYS A C 1
ATOM 3067 O O . LYS A 1 392 ? -5.953 21.016 15.859 1 91.56 392 LYS A O 1
ATOM 3072 N N . VAL A 1 393 ? -4.137 19.734 16.234 1 94.88 393 VAL A N 1
ATOM 3073 C CA . VAL A 1 393 ? -3.129 20.75 15.961 1 94.88 393 VAL A CA 1
ATOM 3074 C C . VAL A 1 393 ? -2.154 20.234 14.906 1 94.88 393 VAL A C 1
ATOM 3076 O O . VAL A 1 393 ? -1.812 19.047 14.891 1 94.88 393 VAL A O 1
ATOM 3079 N N . ALA A 1 394 ? -1.78 21.094 14.031 1 96.12 394 ALA A N 1
ATOM 3080 C CA . ALA A 1 394 ? -0.907 20.703 12.93 1 96.12 394 ALA A CA 1
ATOM 3081 C C . ALA A 1 394 ? 0.359 21.562 12.906 1 96.12 394 ALA A C 1
ATOM 3083 O O . ALA A 1 394 ? 0.339 22.719 13.297 1 96.12 394 ALA A O 1
ATOM 3084 N N . THR A 1 395 ? 1.425 20.969 12.492 1 97.75 395 THR A N 1
ATOM 3085 C CA . THR A 1 395 ? 2.676 21.703 12.305 1 97.75 395 THR A CA 1
ATOM 3086 C C . THR A 1 395 ? 3.061 21.75 10.828 1 97.75 395 THR A C 1
ATOM 3088 O O . THR A 1 395 ? 2.756 20.828 10.07 1 97.75 395 THR A O 1
ATOM 3091 N N . TYR A 1 396 ? 3.654 22.797 10.469 1 98.25 396 TYR A N 1
ATOM 3092 C CA . TYR A 1 396 ? 4.133 23.031 9.109 1 98.25 396 TYR A CA 1
ATOM 3093 C C . TYR A 1 396 ? 5.59 23.484 9.117 1 98.25 396 TYR A C 1
ATOM 3095 O O . TYR A 1 396 ? 6.02 24.203 10.016 1 98.25 396 TYR A O 1
ATOM 3103 N N . LYS A 1 397 ? 6.336 23.109 8.148 1 98.19 397 LYS A N 1
ATOM 3104 C CA . LYS A 1 397 ? 7.633 23.703 7.844 1 98.19 397 LYS A CA 1
ATOM 3105 C C . LYS A 1 397 ? 7.512 24.734 6.723 1 98.19 397 LYS A C 1
ATOM 3107 O O . LYS A 1 397 ? 6.781 24.516 5.754 1 98.19 397 LYS A O 1
ATOM 3112 N N . VAL A 1 398 ? 8.117 25.797 6.902 1 98.31 398 VAL A N 1
ATOM 3113 C CA . VAL A 1 398 ? 8.227 26.766 5.824 1 98.31 398 VAL A CA 1
ATOM 3114 C C . VAL A 1 398 ? 9.492 26.5 5.008 1 98.31 398 VAL A C 1
ATOM 3116 O O . VAL A 1 398 ? 10.602 26.75 5.477 1 98.31 398 VAL A O 1
ATOM 3119 N N . LEU A 1 399 ? 9.312 26.031 3.785 1 97.12 399 LEU A N 1
ATOM 3120 C CA . LEU A 1 399 ? 10.398 25.594 2.914 1 97.12 399 LEU A CA 1
ATOM 3121 C C . LEU A 1 399 ? 10.242 26.188 1.515 1 97.12 399 LEU A C 1
ATOM 3123 O O . LEU A 1 399 ? 9.164 26.672 1.158 1 97.12 399 LEU A O 1
ATOM 3127 N N . PRO A 1 400 ? 11.398 26.219 0.814 1 96.94 400 PRO A N 1
ATOM 3128 C CA . PRO A 1 400 ? 11.242 26.578 -0.594 1 96.94 400 PRO A CA 1
ATOM 3129 C C . PRO A 1 400 ? 10.18 25.75 -1.31 1 96.94 400 PRO A C 1
ATOM 3131 O O . PRO A 1 400 ? 10.078 24.547 -1.07 1 96.94 400 PRO A O 1
ATOM 3134 N N . LYS A 1 401 ? 9.477 26.406 -2.061 1 96.69 401 LYS A N 1
ATOM 3135 C CA . LYS A 1 401 ? 8.398 25.719 -2.785 1 96.69 401 LYS A CA 1
ATOM 3136 C C . LYS A 1 401 ? 8.953 24.625 -3.693 1 96.69 401 LYS A C 1
ATOM 3138 O O . LYS A 1 401 ? 9.922 24.859 -4.426 1 96.69 401 LYS A O 1
ATOM 3143 N N . ILE A 1 402 ? 8.352 23.469 -3.65 1 94.75 402 ILE A N 1
ATOM 3144 C CA . ILE A 1 402 ? 8.719 22.344 -4.5 1 94.75 402 ILE A CA 1
ATOM 3145 C C . ILE A 1 402 ? 8.016 22.469 -5.852 1 94.75 402 ILE A C 1
ATOM 3147 O O . ILE A 1 402 ? 6.797 22.625 -5.91 1 94.75 402 ILE A O 1
ATOM 3151 N N . ASP A 1 403 ? 8.789 22.422 -6.867 1 93.19 403 ASP A N 1
ATOM 3152 C CA . ASP A 1 403 ? 8.195 22.422 -8.203 1 93.19 403 ASP A CA 1
ATOM 3153 C C . ASP A 1 403 ? 7.609 21.062 -8.547 1 93.19 403 ASP A C 1
ATOM 3155 O O . ASP A 1 403 ? 8.344 20.125 -8.875 1 93.19 403 ASP A O 1
ATOM 3159 N N . ARG A 1 404 ? 6.34 21 -8.547 1 93.31 404 ARG A N 1
ATOM 3160 C CA . ARG A 1 404 ? 5.656 19.734 -8.812 1 93.31 404 ARG A CA 1
ATOM 3161 C C . ARG A 1 404 ? 5.363 19.578 -10.297 1 93.31 404 ARG A C 1
ATOM 3163 O O . ARG A 1 404 ? 4.977 18.484 -10.742 1 93.31 404 ARG A O 1
ATOM 3170 N N . GLY A 1 405 ? 5.574 20.516 -11.039 1 92.06 405 GLY A N 1
ATOM 3171 C CA . GLY A 1 405 ? 5.23 20.438 -12.453 1 92.06 405 GLY A CA 1
ATOM 3172 C C . GLY A 1 405 ? 3.779 20.062 -12.688 1 92.06 405 GLY A C 1
ATOM 3173 O O . GLY A 1 405 ? 2.873 20.672 -12.133 1 92.06 405 GLY A O 1
ATOM 3174 N N . GLU A 1 406 ? 3.562 19.078 -13.516 1 93.19 406 GLU A N 1
ATOM 3175 C CA . GLU A 1 406 ? 2.213 18.625 -13.82 1 93.19 406 GLU A CA 1
ATOM 3176 C C . GLU A 1 406 ? 1.878 17.344 -13.062 1 93.19 406 GLU A C 1
ATOM 3178 O O . GLU A 1 406 ? 0.955 16.609 -13.438 1 93.19 406 GLU A O 1
ATOM 3183 N N . LYS A 1 407 ? 2.58 17.062 -12.062 1 96.56 407 LYS A N 1
ATOM 3184 C CA . LYS A 1 407 ? 2.373 15.836 -11.289 1 96.56 407 LYS A CA 1
ATOM 3185 C C . LYS A 1 407 ? 1.093 15.914 -10.461 1 96.56 407 LYS A C 1
ATOM 3187 O O . LYS A 1 407 ? 0.639 17 -10.117 1 96.56 407 LYS A O 1
ATOM 3192 N N . VAL A 1 408 ? 0.555 14.773 -10.195 1 97.44 408 VAL A N 1
ATOM 3193 C CA . VAL A 1 408 ? -0.574 14.641 -9.281 1 97.44 408 VAL A CA 1
ATOM 3194 C C . VAL A 1 408 ? -0.151 13.828 -8.062 1 97.44 408 VAL A C 1
ATOM 3196 O O . VAL A 1 408 ? 0.896 13.172 -8.07 1 97.44 408 VAL A O 1
ATOM 3199 N N . LEU A 1 409 ? -0.918 13.961 -7.062 1 98.06 409 LEU A N 1
ATOM 3200 C CA . LEU A 1 409 ? -0.64 13.234 -5.828 1 98.06 409 LEU A CA 1
ATOM 3201 C C . LEU A 1 409 ? -1.528 12 -5.715 1 98.06 409 LEU A C 1
ATOM 3203 O O . LEU A 1 409 ? -2.752 12.102 -5.816 1 98.06 409 LEU A O 1
ATOM 3207 N N . ARG A 1 410 ? -0.883 10.844 -5.582 1 98.19 410 ARG A N 1
ATOM 3208 C CA . ARG A 1 410 ? -1.599 9.625 -5.223 1 98.19 410 ARG A CA 1
ATOM 3209 C C . ARG A 1 410 ? -1.641 9.438 -3.707 1 98.19 410 ARG A C 1
ATOM 3211 O O . ARG A 1 410 ? -0.608 9.516 -3.039 1 98.19 410 ARG A O 1
ATOM 3218 N N . HIS A 1 411 ? -2.816 9.305 -3.229 1 98.56 411 HIS A N 1
ATOM 3219 C CA . HIS A 1 411 ? -3.062 8.938 -1.838 1 98.56 411 HIS A CA 1
ATOM 3220 C C . HIS A 1 411 ? -3.623 7.527 -1.729 1 98.56 411 HIS A C 1
ATOM 3222 O O . HIS A 1 411 ? -4.797 7.297 -2.027 1 98.56 411 HIS A O 1
ATOM 3228 N N . ILE A 1 412 ? -2.795 6.59 -1.291 1 98.75 412 ILE A N 1
ATOM 3229 C CA . ILE A 1 412 ? -3.176 5.184 -1.273 1 98.75 412 ILE A CA 1
ATOM 3230 C C . ILE A 1 412 ? -3.432 4.734 0.164 1 98.75 412 ILE A C 1
ATOM 3232 O O . ILE A 1 412 ? -2.547 4.836 1.019 1 98.75 412 ILE A O 1
ATOM 3236 N N . VAL A 1 413 ? -4.605 4.211 0.398 1 98.62 413 VAL A N 1
ATOM 3237 C CA . VAL A 1 413 ? -5.012 3.715 1.708 1 98.62 413 VAL A CA 1
ATOM 3238 C C . VAL A 1 413 ? -5.262 2.211 1.636 1 98.62 413 VAL A C 1
ATOM 3240 O O . VAL A 1 413 ? -6.113 1.752 0.869 1 98.62 413 VAL A O 1
ATOM 3243 N N . ASN A 1 414 ? -4.504 1.44 2.342 1 98.75 414 ASN A N 1
ATOM 3244 C CA . ASN A 1 414 ? -4.703 0.003 2.496 1 98.75 414 ASN A CA 1
ATOM 3245 C C . ASN A 1 414 ? -5.297 -0.339 3.859 1 98.75 414 ASN A C 1
ATOM 3247 O O . ASN A 1 414 ? -4.805 0.127 4.891 1 98.75 414 ASN A O 1
ATOM 3251 N N . LEU A 1 415 ? -6.355 -1.167 3.863 1 98.62 415 LEU A N 1
ATOM 3252 C CA . LEU A 1 415 ? -7.074 -1.437 5.105 1 98.62 415 LEU A CA 1
ATOM 3253 C C . LEU A 1 415 ? -7.172 -2.938 5.359 1 98.62 415 LEU A C 1
ATOM 3255 O O . LEU A 1 415 ? -7.297 -3.725 4.418 1 98.62 415 LEU A O 1
ATOM 3259 N N . LYS A 1 416 ? -7.035 -3.295 6.551 1 98.44 416 LYS A N 1
ATOM 3260 C CA . LYS A 1 416 ? -7.438 -4.59 7.098 1 98.44 416 LYS A CA 1
ATOM 3261 C C . LYS A 1 416 ? -8.594 -4.438 8.086 1 98.44 416 LYS A C 1
ATOM 3263 O O . LYS A 1 416 ? -8.523 -3.613 9 1 98.44 416 LYS A O 1
ATOM 3268 N N . TYR A 1 417 ? -9.68 -5.098 7.871 1 98.06 417 TYR A N 1
ATOM 3269 C CA . TYR A 1 417 ? -10.812 -5.055 8.789 1 98.06 417 TYR A CA 1
ATOM 3270 C C . TYR A 1 417 ? -10.672 -6.109 9.883 1 98.06 417 TYR A C 1
ATOM 3272 O O . TYR A 1 417 ? -10 -7.129 9.688 1 98.06 417 TYR A O 1
ATOM 3280 N N . LYS A 1 418 ? -11.281 -5.812 10.961 1 97.69 418 LYS A N 1
ATOM 3281 C CA . LYS A 1 418 ? -11.297 -6.785 12.055 1 97.69 418 LYS A CA 1
ATOM 3282 C C . LYS A 1 418 ? -12.039 -8.055 11.641 1 97.69 418 LYS A C 1
ATOM 3284 O O . LYS A 1 418 ? -12.953 -8.008 10.82 1 97.69 418 LYS A O 1
ATOM 3289 N N . GLU A 1 419 ? -11.648 -9.148 12.227 1 95.94 419 GLU A N 1
ATOM 3290 C CA . GLU A 1 419 ? -12.25 -10.445 11.906 1 95.94 419 GLU A CA 1
ATOM 3291 C C . GLU A 1 419 ? -13.742 -10.445 12.211 1 95.94 419 GLU A C 1
ATOM 3293 O O . GLU A 1 419 ? -14.523 -11.109 11.516 1 95.94 419 GLU A O 1
ATOM 3298 N N . GLU A 1 420 ? -14.125 -9.656 13.219 1 96.62 420 GLU A N 1
ATOM 3299 C CA . GLU A 1 420 ? -15.516 -9.656 13.672 1 96.62 420 GLU A CA 1
ATOM 3300 C C . GLU A 1 420 ? -16.375 -8.742 12.812 1 96.62 420 GLU A C 1
ATOM 3302 O O . GLU A 1 420 ? -17.609 -8.742 12.93 1 96.62 420 GLU A O 1
ATOM 3307 N N . ALA A 1 421 ? -15.688 -7.957 12.023 1 97.12 421 ALA A N 1
ATOM 3308 C CA . ALA A 1 421 ? -16.484 -7.074 11.172 1 97.12 421 ALA A CA 1
ATOM 3309 C C . ALA A 1 421 ? -17.328 -7.875 10.188 1 97.12 421 ALA A C 1
ATOM 3311 O O . ALA A 1 421 ? -16.828 -8.781 9.516 1 97.12 421 ALA A O 1
ATOM 3312 N N . SER A 1 422 ? -18.641 -7.59 10.062 1 97.12 422 SER A N 1
ATOM 3313 C CA . SER A 1 422 ? -19.531 -8.289 9.141 1 97.12 422 SER A CA 1
ATOM 3314 C C . SER A 1 422 ? -19.344 -7.793 7.711 1 97.12 422 SER A C 1
ATOM 3316 O O . SER A 1 422 ? -18.812 -6.699 7.492 1 97.12 422 SER A O 1
ATOM 3318 N N . LYS A 1 423 ? -19.812 -8.57 6.781 1 96 423 LYS A N 1
ATOM 3319 C CA . LYS A 1 423 ? -19.75 -8.172 5.375 1 96 423 LYS A CA 1
ATOM 3320 C C . LYS A 1 423 ? -20.562 -6.906 5.133 1 96 423 LYS A C 1
ATOM 3322 O O . LYS A 1 423 ? -20.156 -6.039 4.355 1 96 423 LYS A O 1
ATOM 3327 N N . ALA A 1 424 ? -21.656 -6.844 5.789 1 96.81 424 ALA A N 1
ATOM 3328 C CA . ALA A 1 424 ? -22.516 -5.672 5.641 1 96.81 424 ALA A CA 1
ATOM 3329 C C . ALA A 1 424 ? -21.797 -4.406 6.117 1 96.81 424 ALA A C 1
ATOM 3331 O O . ALA A 1 424 ? -21.906 -3.355 5.484 1 96.81 424 ALA A O 1
ATOM 3332 N N . GLN A 1 425 ? -21.094 -4.512 7.258 1 96.62 425 GLN A N 1
ATOM 3333 C CA . GLN A 1 425 ? -20.344 -3.381 7.785 1 96.62 425 GLN A CA 1
ATOM 3334 C C . GLN A 1 425 ? -19.25 -2.953 6.816 1 96.62 425 GLN A C 1
ATOM 3336 O O . GLN A 1 425 ? -19.047 -1.76 6.582 1 96.62 425 GLN A O 1
ATOM 3341 N N . ILE A 1 426 ? -18.594 -3.92 6.297 1 97.56 426 ILE A N 1
ATOM 3342 C CA . ILE A 1 426 ? -17.5 -3.654 5.367 1 97.56 426 ILE A CA 1
ATOM 3343 C C . ILE A 1 426 ? -18.062 -3.031 4.086 1 97.56 426 ILE A C 1
ATOM 3345 O O . ILE A 1 426 ? -17.5 -2.053 3.576 1 97.56 426 ILE A O 1
ATOM 3349 N N . ASP A 1 427 ? -19.141 -3.559 3.561 1 97.12 427 ASP A N 1
ATOM 3350 C CA . ASP A 1 427 ? -19.766 -3.012 2.357 1 97.12 427 ASP A CA 1
ATOM 3351 C C . ASP A 1 427 ? -20.188 -1.56 2.568 1 97.12 427 ASP A C 1
ATOM 3353 O O . ASP A 1 427 ? -20.031 -0.724 1.677 1 97.12 427 ASP A O 1
ATOM 3357 N N . GLU A 1 428 ? -20.719 -1.329 3.68 1 96.38 428 GLU A N 1
ATOM 3358 C CA . GLU A 1 428 ? -21.109 0.041 4.004 1 96.38 428 GLU A CA 1
ATOM 3359 C C . GLU A 1 428 ? -19.891 0.956 4.066 1 96.38 428 GLU A C 1
ATOM 3361 O O . GLU A 1 428 ? -19.922 2.08 3.564 1 96.38 428 GLU A O 1
ATOM 3366 N N . ALA A 1 429 ? -18.844 0.489 4.742 1 96.25 429 ALA A N 1
ATOM 3367 C CA . ALA A 1 429 ? -17.609 1.264 4.84 1 96.25 429 ALA A CA 1
ATOM 3368 C C . ALA A 1 429 ? -17.062 1.598 3.455 1 96.25 429 ALA A C 1
ATOM 3370 O O . ALA A 1 429 ? -16.672 2.736 3.197 1 96.25 429 ALA A O 1
ATOM 3371 N N . VAL A 1 430 ? -17.078 0.613 2.586 1 97.06 430 VAL A N 1
ATOM 3372 C CA . VAL A 1 430 ? -16.578 0.791 1.229 1 97.06 430 VAL A CA 1
ATOM 3373 C C . VAL A 1 430 ? -17.422 1.82 0.49 1 97.06 430 VAL A C 1
ATOM 3375 O O . VAL A 1 430 ? -16.891 2.709 -0.181 1 97.06 430 VAL A O 1
ATOM 3378 N N . THR A 1 431 ? -18.719 1.738 0.651 1 96.56 431 THR A N 1
ATOM 3379 C CA . THR A 1 431 ? -19.641 2.645 -0.023 1 96.56 431 THR A CA 1
ATOM 3380 C C . THR A 1 431 ? -19.438 4.082 0.451 1 96.56 431 THR A C 1
ATOM 3382 O O . THR A 1 431 ? -19.406 5.008 -0.359 1 96.56 431 THR A O 1
ATOM 3385 N N . VAL A 1 432 ? -19.297 4.25 1.721 1 95.38 432 VAL A N 1
ATOM 3386 C CA . VAL A 1 432 ? -19.094 5.578 2.285 1 95.38 432 VAL A CA 1
ATOM 3387 C C . VAL A 1 432 ? -17.781 6.16 1.785 1 95.38 432 VAL A C 1
ATOM 3389 O O . VAL A 1 432 ? -17.703 7.34 1.439 1 95.38 432 VAL A O 1
ATOM 3392 N N . PHE A 1 433 ? -16.766 5.336 1.784 1 96.5 433 PHE A N 1
ATOM 3393 C CA . PHE A 1 433 ? -15.469 5.773 1.293 1 96.5 433 PHE A CA 1
ATOM 3394 C C . PHE A 1 433 ? -15.562 6.199 -0.167 1 96.5 433 PHE A C 1
ATOM 3396 O O . PHE A 1 433 ? -15.07 7.27 -0.537 1 96.5 433 PHE A O 1
ATOM 3403 N N . GLU A 1 434 ? -16.156 5.426 -0.943 1 94.19 434 GLU A N 1
ATOM 3404 C CA . GLU A 1 434 ? -16.281 5.715 -2.369 1 94.19 434 GLU A CA 1
ATOM 3405 C C . GLU A 1 434 ? -17.062 7.004 -2.605 1 94.19 434 GLU A C 1
ATOM 3407 O O . GLU A 1 434 ? -16.781 7.742 -3.551 1 94.19 434 GLU A O 1
ATOM 3412 N N . ASN A 1 435 ? -18 7.289 -1.797 1 95.19 435 ASN A N 1
ATOM 3413 C CA . ASN A 1 435 ? -18.891 8.43 -1.981 1 95.19 435 ASN A CA 1
ATOM 3414 C C . ASN A 1 435 ? -18.281 9.711 -1.437 1 95.19 435 ASN A C 1
ATOM 3416 O O . ASN A 1 435 ? -18.875 10.789 -1.546 1 95.19 435 ASN A O 1
ATOM 3420 N N . LEU A 1 436 ? -17.094 9.672 -0.846 1 96.31 436 LEU A N 1
ATOM 3421 C CA . LEU A 1 436 ? -16.422 10.859 -0.309 1 96.31 436 LEU A CA 1
ATOM 3422 C C . LEU A 1 436 ? -16.266 11.922 -1.388 1 96.31 436 LEU A C 1
ATOM 3424 O O . LEU A 1 436 ? -16.281 13.125 -1.091 1 96.31 436 LEU A O 1
ATOM 3428 N N . LYS A 1 437 ? -16.047 11.492 -2.611 1 95.81 437 LYS A N 1
ATOM 3429 C CA . LYS A 1 437 ? -15.836 12.422 -3.721 1 95.81 437 LYS A CA 1
ATOM 3430 C C . LYS A 1 437 ? -17.047 13.32 -3.938 1 95.81 437 LYS A C 1
ATOM 3432 O O . LYS A 1 437 ? -16.938 14.406 -4.508 1 95.81 437 LYS A O 1
ATOM 3437 N N . ASN A 1 438 ? -18.219 12.852 -3.531 1 96.81 438 ASN A N 1
ATOM 3438 C CA . ASN A 1 438 ? -19.438 13.656 -3.645 1 96.81 438 ASN A CA 1
ATOM 3439 C C . ASN A 1 438 ? -19.422 14.836 -2.678 1 96.81 438 ASN A C 1
ATOM 3441 O O . ASN A 1 438 ? -20.031 15.867 -2.943 1 96.81 438 ASN A O 1
ATOM 3445 N N . ASP A 1 439 ? -18.688 14.742 -1.6 1 97 439 ASP A N 1
ATOM 3446 C CA . ASP A 1 439 ? -18.656 15.766 -0.564 1 97 439 ASP A CA 1
ATOM 3447 C C . ASP A 1 439 ? -17.375 16.594 -0.653 1 97 439 ASP A C 1
ATOM 3449 O O . ASP A 1 439 ? -17.328 17.734 -0.204 1 97 439 ASP A O 1
ATOM 3453 N N . ILE A 1 440 ? -16.359 16.016 -1.21 1 97.88 440 ILE A N 1
ATOM 3454 C CA . ILE A 1 440 ? -15.062 16.672 -1.27 1 97.88 440 ILE A CA 1
ATOM 3455 C C . ILE A 1 440 ? -14.609 16.797 -2.725 1 97.88 440 ILE A C 1
ATOM 3457 O O . ILE A 1 440 ? -13.883 15.938 -3.232 1 97.88 440 ILE A O 1
ATOM 3461 N N . PRO A 1 441 ? -14.914 17.828 -3.318 1 97.25 441 PRO A N 1
ATOM 3462 C CA . PRO A 1 441 ? -14.633 18 -4.746 1 97.25 441 PRO A CA 1
ATOM 3463 C C . PRO A 1 441 ? -13.141 17.969 -5.062 1 97.25 441 PRO A C 1
ATOM 3465 O O . PRO A 1 441 ? -12.75 17.75 -6.215 1 97.25 441 PRO A O 1
ATOM 3468 N N . GLU A 1 442 ? -12.273 18.156 -4.047 1 97.56 442 GLU A N 1
ATOM 3469 C CA . GLU A 1 442 ? -10.828 18.141 -4.246 1 97.56 442 GLU A CA 1
ATOM 3470 C C . GLU A 1 442 ? -10.328 16.734 -4.586 1 97.56 442 GLU A C 1
ATOM 3472 O O . GLU A 1 442 ? -9.195 16.562 -5.039 1 97.56 442 GLU A O 1
ATOM 3477 N N . ILE A 1 443 ? -11.148 15.75 -4.352 1 97.81 443 ILE A N 1
ATOM 3478 C CA . ILE A 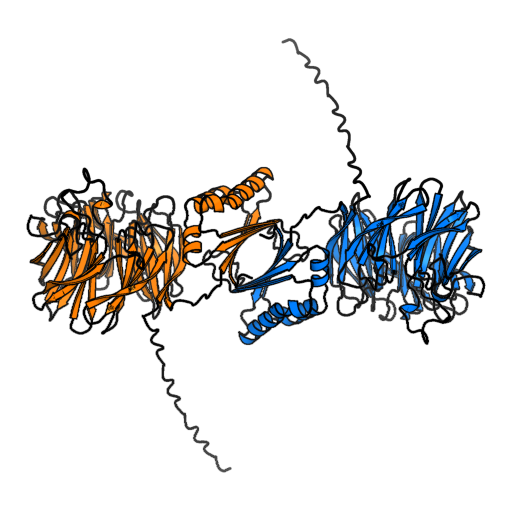1 443 ? -10.828 14.398 -4.812 1 97.81 443 ILE A CA 1
ATOM 3479 C C . ILE A 1 443 ? -11.094 14.297 -6.312 1 97.81 443 ILE A C 1
ATOM 3481 O O . ILE A 1 443 ? -12.242 14.188 -6.738 1 97.81 443 ILE A O 1
ATOM 3485 N N . GLU A 1 444 ? -10.078 14.266 -7.062 1 96.25 444 GLU A N 1
ATOM 3486 C CA . GLU A 1 444 ? -10.234 14.219 -8.516 1 96.25 444 GLU A CA 1
ATOM 3487 C C . GLU A 1 444 ? -10.711 12.844 -8.969 1 96.25 444 GLU A C 1
ATOM 3489 O O . GLU A 1 444 ? -11.508 12.734 -9.906 1 96.25 444 GLU A O 1
ATOM 3494 N N . LYS A 1 445 ? -10.109 11.883 -8.43 1 95.19 445 LYS A N 1
ATOM 3495 C CA . LYS A 1 445 ? -10.438 10.5 -8.758 1 95.19 445 LYS A CA 1
ATOM 3496 C C . LYS A 1 445 ? -10.32 9.594 -7.531 1 95.19 445 LYS A C 1
ATOM 3498 O O . LYS A 1 445 ? -9.445 9.805 -6.688 1 95.19 445 LYS A O 1
ATOM 3503 N N . ILE A 1 446 ? -11.211 8.609 -7.449 1 96.88 446 ILE A N 1
ATOM 3504 C CA . ILE A 1 446 ? -11.117 7.578 -6.422 1 96.88 446 ILE A CA 1
ATOM 3505 C C . ILE A 1 446 ? -11.352 6.203 -7.047 1 96.88 446 ILE A C 1
ATOM 3507 O O . ILE A 1 446 ? -12.273 6.031 -7.848 1 96.88 446 ILE A O 1
ATOM 3511 N N . GLU A 1 447 ? -10.516 5.27 -6.852 1 96.88 447 GLU A N 1
ATOM 3512 C CA . GLU A 1 447 ? -10.68 3.865 -7.211 1 96.88 447 GLU A CA 1
ATOM 3513 C C . GLU A 1 447 ? -10.352 2.953 -6.035 1 96.88 447 GLU A C 1
ATOM 3515 O O . GLU A 1 447 ? -9.672 3.367 -5.094 1 96.88 447 GLU A O 1
ATOM 3520 N N . TRP A 1 448 ? -10.852 1.734 -6.082 1 97.12 448 TRP A N 1
ATOM 3521 C CA . TRP A 1 448 ? -10.562 0.786 -5.012 1 97.12 448 TRP A CA 1
ATOM 3522 C C . TRP A 1 448 ? -10.758 -0.649 -5.484 1 97.12 448 TRP A C 1
ATOM 3524 O O . TRP A 1 448 ? -11.273 -0.881 -6.582 1 97.12 448 TRP A O 1
ATOM 3534 N N . GLY A 1 449 ? -10.273 -1.589 -4.711 1 97.56 449 GLY A N 1
ATOM 3535 C CA . GLY A 1 449 ? -10.523 -3 -4.957 1 97.56 449 GLY A CA 1
ATOM 3536 C C . GLY A 1 449 ? -10.055 -3.895 -3.824 1 97.56 449 GLY A C 1
ATOM 3537 O O . GLY A 1 449 ? -9.477 -3.418 -2.848 1 97.56 449 GLY A O 1
ATOM 3538 N N . VAL A 1 450 ? -10.445 -5.152 -3.977 1 97.75 450 VAL A N 1
ATOM 3539 C CA . VAL A 1 450 ? -10.07 -6.176 -3.002 1 97.75 450 VAL A CA 1
ATOM 3540 C C . VAL A 1 450 ? -8.797 -6.883 -3.461 1 97.75 450 VAL A C 1
ATOM 3542 O O . VAL A 1 450 ? -8.664 -7.242 -4.633 1 97.75 450 VAL A O 1
ATOM 3545 N N . ASN A 1 451 ? -7.887 -7.039 -2.494 1 98.31 451 ASN A N 1
ATOM 3546 C CA . ASN A 1 451 ? -6.59 -7.641 -2.797 1 98.31 451 ASN A CA 1
ATOM 3547 C C . ASN A 1 451 ? -6.742 -9.086 -3.277 1 98.31 451 ASN A C 1
ATOM 3549 O O . ASN A 1 451 ? -7.453 -9.875 -2.662 1 98.31 451 ASN A O 1
ATOM 3553 N N . ASP A 1 452 ? -6.086 -9.391 -4.363 1 96.19 452 ASP A N 1
ATOM 3554 C CA . ASP A 1 452 ? -6.051 -10.797 -4.766 1 96.19 452 ASP A CA 1
ATOM 3555 C C . ASP A 1 452 ? -4.633 -11.227 -5.133 1 96.19 452 ASP A C 1
ATOM 3557 O O . ASP A 1 452 ? -4.449 -12.164 -5.906 1 96.19 452 ASP A O 1
ATOM 3561 N N . SER A 1 453 ? -3.629 -10.445 -4.625 1 96.75 453 SER A N 1
ATOM 3562 C CA . SER A 1 453 ? -2.236 -10.828 -4.828 1 96.75 453 SER A CA 1
ATOM 3563 C C . SER A 1 453 ? -1.938 -12.18 -4.176 1 96.75 453 SER A C 1
ATOM 3565 O O . SER A 1 453 ? -2.373 -12.438 -3.053 1 96.75 453 SER A O 1
ATOM 3567 N N . LYS A 1 454 ? -1.176 -12.992 -4.859 1 95.25 454 LYS A N 1
ATOM 3568 C CA . LYS A 1 454 ? -0.802 -14.297 -4.316 1 95.25 454 LYS A CA 1
ATOM 3569 C C . LYS A 1 454 ? 0.68 -14.336 -3.957 1 95.25 454 LYS A C 1
ATOM 3571 O O . LYS A 1 454 ? 1.237 -15.414 -3.721 1 95.25 454 LYS A O 1
ATOM 3576 N N . GLU A 1 455 ? 1.282 -13.219 -3.93 1 94.12 455 GLU A N 1
ATOM 3577 C CA . GLU A 1 455 ? 2.705 -13.133 -3.617 1 94.12 455 GLU A CA 1
ATOM 3578 C C . GLU A 1 455 ? 2.953 -13.281 -2.119 1 94.12 455 GLU A C 1
ATOM 3580 O O . GLU A 1 455 ? 4.094 -13.469 -1.689 1 94.12 455 GLU A O 1
ATOM 3585 N N . GLY A 1 456 ? 1.925 -13.156 -1.368 1 92.56 456 GLY A N 1
ATOM 3586 C CA . GLY A 1 456 ? 2.053 -13.375 0.064 1 92.56 456 GLY A CA 1
ATOM 3587 C C . GLY A 1 456 ? 2.654 -12.188 0.794 1 92.56 456 GLY A C 1
ATOM 3588 O O . GLY A 1 456 ? 3.191 -12.336 1.895 1 92.56 456 GLY A O 1
ATOM 3589 N N . ALA A 1 457 ? 2.58 -11.008 0.217 1 96.06 457 ALA A N 1
ATOM 3590 C CA . ALA A 1 457 ? 3.234 -9.836 0.8 1 96.06 457 ALA A CA 1
ATOM 3591 C C . ALA A 1 457 ? 2.219 -8.742 1.113 1 96.06 457 ALA A C 1
ATOM 3593 O O . ALA A 1 457 ? 2.533 -7.555 1.022 1 96.06 457 ALA A O 1
ATOM 3594 N N . SER A 1 458 ? 0.975 -9.07 1.415 1 97.56 458 SER A N 1
ATOM 3595 C CA . SER A 1 458 ? -0.072 -8.086 1.656 1 97.56 458 SER A CA 1
ATOM 3596 C C . SER A 1 458 ? -0.171 -7.734 3.137 1 97.56 458 SER A C 1
ATOM 3598 O O . SER A 1 458 ? -0.846 -6.77 3.51 1 97.56 458 SER A O 1
ATOM 3600 N N . LYS A 1 459 ? 0.474 -8.523 4.027 1 96.31 459 LYS A N 1
ATOM 3601 C CA . LYS A 1 459 ? 0.482 -8.336 5.477 1 96.31 459 LYS A CA 1
ATOM 3602 C C . LYS A 1 459 ? -0.936 -8.344 6.039 1 96.31 459 LYS A C 1
ATOM 3604 O O . LYS A 1 459 ? -1.243 -7.59 6.969 1 96.31 459 LYS A O 1
ATOM 3609 N N . GLY A 1 460 ? -1.786 -9.055 5.387 1 96.62 460 GLY A N 1
ATOM 3610 C CA . GLY A 1 460 ? -3.146 -9.227 5.875 1 96.62 460 GLY A CA 1
ATOM 3611 C C . GLY A 1 460 ? -4.078 -8.109 5.441 1 96.62 460 GLY A C 1
ATOM 3612 O O . GLY A 1 460 ? -5.281 -8.172 5.699 1 96.62 460 GLY A O 1
ATOM 3613 N N . LEU A 1 461 ? -3.59 -7.062 4.809 1 98.44 461 LEU A N 1
ATOM 3614 C CA . LEU A 1 461 ? -4.441 -6.004 4.273 1 98.44 461 LEU A CA 1
ATOM 3615 C C . LEU A 1 461 ? -5.312 -6.531 3.141 1 98.44 461 LEU A C 1
ATOM 3617 O O . LEU A 1 461 ? -4.863 -7.34 2.328 1 98.44 461 LEU A O 1
ATOM 3621 N N . THR A 1 462 ? -6.559 -6.008 3.02 1 98.06 462 THR A N 1
ATOM 3622 C CA . THR A 1 462 ? -7.508 -6.66 2.123 1 98.06 462 THR A CA 1
ATOM 3623 C C . THR A 1 462 ? -8.062 -5.664 1.111 1 98.06 462 THR A C 1
ATOM 3625 O O . THR A 1 462 ? -8.5 -6.051 0.026 1 98.06 462 THR A O 1
ATOM 3628 N N . HIS A 1 463 ? -8.156 -4.398 1.506 1 98.44 463 HIS A N 1
ATOM 3629 C CA . HIS A 1 463 ? -8.75 -3.389 0.638 1 98.44 463 HIS A CA 1
ATOM 3630 C C . HIS A 1 463 ? -7.773 -2.252 0.365 1 98.44 463 HIS A C 1
ATOM 3632 O O . HIS A 1 463 ? -7.051 -1.819 1.265 1 98.44 463 HIS A O 1
ATOM 3638 N N . THR A 1 464 ? -7.766 -1.811 -0.833 1 98.62 464 THR A N 1
ATOM 3639 C CA . THR A 1 464 ? -6.961 -0.66 -1.225 1 98.62 464 THR A CA 1
ATOM 3640 C C . THR A 1 464 ? -7.832 0.42 -1.86 1 98.62 464 THR A C 1
ATOM 3642 O O . THR A 1 464 ? -8.633 0.132 -2.75 1 98.62 464 THR A O 1
ATOM 3645 N N . PHE A 1 465 ? -7.738 1.636 -1.38 1 98.31 465 PHE A N 1
ATOM 3646 C CA . PHE A 1 465 ? -8.328 2.828 -1.977 1 98.31 465 PHE A CA 1
ATOM 3647 C C . PHE A 1 465 ? -7.246 3.771 -2.488 1 98.31 465 PHE A C 1
ATOM 3649 O O . PHE A 1 465 ? -6.293 4.074 -1.771 1 98.31 465 PHE A O 1
ATOM 3656 N N . THR A 1 466 ? -7.352 4.172 -3.73 1 98.06 466 THR A N 1
ATOM 3657 C CA . THR A 1 466 ? -6.434 5.145 -4.309 1 98.06 466 THR A CA 1
ATOM 3658 C C . THR A 1 466 ? -7.168 6.422 -4.699 1 98.06 466 THR A C 1
ATOM 3660 O O . THR A 1 466 ? -8.078 6.391 -5.527 1 98.06 466 THR A O 1
ATOM 3663 N N . LEU A 1 467 ? -6.801 7.473 -4.055 1 97.94 467 LEU A N 1
ATOM 3664 C CA . LEU A 1 467 ? -7.324 8.797 -4.383 1 97.94 467 LEU A CA 1
ATOM 3665 C C . LEU A 1 467 ? -6.285 9.625 -5.133 1 97.94 467 LEU A C 1
ATOM 3667 O O . LEU A 1 467 ? -5.086 9.484 -4.891 1 97.94 467 LEU A O 1
ATOM 3671 N N . THR A 1 468 ? -6.734 10.508 -5.988 1 97.62 468 THR A N 1
ATOM 3672 C CA . THR A 1 468 ? -5.867 11.414 -6.738 1 97.62 468 THR A CA 1
ATOM 3673 C C . THR A 1 468 ? -6.195 12.867 -6.418 1 97.62 468 THR A C 1
ATOM 3675 O O . THR A 1 468 ? -7.363 13.266 -6.449 1 97.62 468 THR A O 1
ATOM 3678 N N . PHE A 1 469 ? -5.152 13.617 -6.074 1 97.88 469 PHE A N 1
ATOM 3679 C CA . PHE A 1 469 ? -5.285 15.047 -5.809 1 97.88 469 PHE A CA 1
ATOM 3680 C C . PHE A 1 469 ? -4.434 15.859 -6.773 1 97.88 469 PHE A C 1
ATOM 3682 O O . PHE A 1 469 ? -3.35 15.422 -7.172 1 97.88 469 PHE A O 1
ATOM 3689 N N . LYS A 1 470 ? -4.855 17.047 -7.098 1 96.75 470 LYS A N 1
ATOM 3690 C CA . LYS A 1 470 ? -4.176 17.891 -8.086 1 96.75 470 LYS A CA 1
ATOM 3691 C C . LYS A 1 470 ? -2.949 18.562 -7.477 1 96.75 470 LYS A C 1
ATOM 3693 O O . LYS A 1 470 ? -1.979 18.844 -8.18 1 96.75 470 LYS A O 1
ATOM 3698 N N . ASP A 1 471 ? -3.029 18.859 -6.188 1 95.94 471 ASP A N 1
ATOM 3699 C CA . ASP A 1 471 ? -1.934 19.609 -5.562 1 95.94 471 ASP A CA 1
ATOM 3700 C C . ASP A 1 471 ? -1.975 19.469 -4.039 1 95.94 471 ASP A C 1
ATOM 3702 O O . ASP A 1 471 ? -2.809 18.734 -3.502 1 95.94 471 ASP A O 1
ATOM 3706 N N . ASP A 1 472 ? -1.054 20.156 -3.326 1 95.38 472 ASP A N 1
ATOM 3707 C CA . ASP A 1 472 ? -0.933 20.125 -1.871 1 95.38 472 ASP A CA 1
ATOM 3708 C C . ASP A 1 472 ? -2.211 20.625 -1.2 1 95.38 472 ASP A C 1
ATOM 3710 O O . ASP A 1 472 ? -2.65 20.062 -0.195 1 95.38 472 ASP A O 1
ATOM 3714 N N . HIS A 1 473 ? -2.82 21.656 -1.728 1 97.31 473 HIS A N 1
ATOM 3715 C CA . HIS A 1 473 ? -4.027 22.234 -1.151 1 97.31 473 HIS A CA 1
ATOM 3716 C C . HIS A 1 473 ? -5.141 21.188 -1.051 1 97.31 473 HIS A C 1
ATOM 3718 O O . HIS A 1 473 ? -5.785 21.062 -0.007 1 97.31 473 HIS A O 1
ATOM 3724 N N . ALA A 1 474 ? -5.273 20.469 -2.127 1 98 474 ALA A N 1
ATOM 3725 C CA . ALA A 1 474 ? -6.363 19.516 -2.219 1 98 474 ALA A CA 1
ATOM 3726 C C . ALA A 1 474 ? -6.211 18.406 -1.173 1 98 474 ALA A C 1
ATOM 3728 O O . ALA A 1 474 ? -7.188 18.016 -0.535 1 98 474 ALA A O 1
ATOM 3729 N N . ARG A 1 475 ? -5.02 17.891 -1.044 1 97.62 475 ARG A N 1
ATOM 3730 C CA . ARG A 1 475 ? -4.801 16.875 -0.032 1 97.62 475 ARG A CA 1
ATOM 3731 C C . ARG A 1 475 ? -5.113 17.406 1.363 1 97.62 475 ARG A C 1
ATOM 3733 O O . ARG A 1 475 ? -5.73 16.703 2.174 1 97.62 475 ARG A O 1
ATOM 3740 N N . GLU A 1 476 ? -4.617 18.609 1.665 1 97.19 476 GLU A N 1
ATOM 3741 C CA . GLU A 1 476 ? -4.867 19.188 2.982 1 97.19 476 GLU A CA 1
ATOM 3742 C C . GLU A 1 476 ? -6.363 19.344 3.242 1 97.19 476 GLU A C 1
ATOM 3744 O O . GLU A 1 476 ? -6.848 19 4.324 1 97.19 476 GLU A O 1
ATOM 3749 N N . ILE A 1 477 ? -7.051 19.859 2.293 1 97.56 477 ILE A N 1
ATOM 3750 C CA . ILE A 1 477 ? -8.492 20.047 2.418 1 97.56 477 ILE A CA 1
ATOM 3751 C C . ILE A 1 477 ? -9.164 18.703 2.689 1 97.56 477 ILE A C 1
ATOM 3753 O O . ILE A 1 477 ? -9.992 18.578 3.592 1 97.56 477 ILE A O 1
ATOM 3757 N N . TYR A 1 478 ? -8.773 17.781 1.973 1 97.62 478 TYR A N 1
ATOM 3758 C CA . TYR A 1 478 ? -9.312 16.438 2.164 1 97.62 478 TYR A CA 1
ATOM 3759 C C . TYR A 1 478 ? -9.039 15.938 3.578 1 97.62 478 TYR A C 1
ATOM 3761 O O . TYR A 1 478 ? -9.945 15.445 4.254 1 97.62 478 TYR A O 1
ATOM 3769 N N . LEU A 1 479 ? -7.809 16 4.023 1 96.56 479 LEU A N 1
ATOM 3770 C CA . LEU A 1 479 ? -7.355 15.43 5.289 1 96.56 479 LEU A CA 1
ATOM 3771 C C . LEU A 1 479 ? -8.188 15.969 6.449 1 96.56 479 LEU A C 1
ATOM 3773 O O . LEU A 1 479 ? -8.492 15.234 7.395 1 96.56 479 LEU A O 1
ATOM 3777 N N . PHE A 1 480 ? -8.586 17.203 6.332 1 95.44 480 PHE A N 1
ATOM 3778 C CA . PHE A 1 480 ? -9.219 17.844 7.48 1 95.44 480 PHE A CA 1
ATOM 3779 C C . PHE A 1 480 ? -10.688 18.141 7.191 1 95.44 480 PHE A C 1
ATOM 3781 O O . PHE A 1 480 ? -11.344 18.828 7.965 1 95.44 480 PHE A O 1
ATOM 3788 N N . HIS A 1 481 ? -11.211 17.672 6.117 1 95.88 481 HIS A N 1
ATOM 3789 C CA . HIS A 1 481 ? -12.602 17.875 5.746 1 95.88 481 HIS A CA 1
ATOM 3790 C C . HIS A 1 481 ? -13.547 17.156 6.703 1 95.88 481 HIS A C 1
ATOM 3792 O O . HIS A 1 481 ? -13.242 16.031 7.145 1 95.88 481 HIS A O 1
ATOM 3798 N N . GLU A 1 482 ? -14.672 17.75 6.941 1 94.44 482 GLU A N 1
ATOM 3799 C CA . GLU A 1 482 ? -15.641 17.188 7.875 1 94.44 482 GLU A CA 1
ATOM 3800 C C . GLU A 1 482 ? -16.094 15.797 7.426 1 94.44 482 GLU A C 1
ATOM 3802 O O . GLU A 1 482 ? -16.266 14.891 8.25 1 94.44 482 GLU A O 1
ATOM 3807 N N . ALA A 1 483 ? -16.281 15.633 6.133 1 96.38 483 ALA A N 1
ATOM 3808 C CA . ALA A 1 483 ? -16.734 14.352 5.602 1 96.38 483 ALA A CA 1
ATOM 3809 C C . ALA A 1 483 ? -15.672 13.273 5.812 1 96.38 483 ALA A C 1
ATOM 3811 O O . ALA A 1 483 ? -16 12.117 6.098 1 96.38 483 ALA A O 1
ATOM 3812 N N . HIS A 1 484 ? -14.438 13.555 5.59 1 96.56 484 HIS A N 1
ATOM 3813 C CA . HIS A 1 484 ? -13.352 12.609 5.828 1 96.56 484 HIS A CA 1
ATOM 3814 C C . HIS A 1 484 ? -13.266 12.227 7.305 1 96.56 484 HIS A C 1
ATOM 3816 O O . HIS A 1 484 ? -13.117 11.047 7.637 1 96.56 484 HIS A O 1
ATOM 3822 N N . ILE A 1 485 ? -13.375 13.219 8.164 1 93.56 485 ILE A N 1
ATOM 3823 C CA . ILE A 1 485 ? -13.328 12.977 9.602 1 93.56 485 ILE A CA 1
ATOM 3824 C C . ILE A 1 485 ? -14.492 12.078 10.008 1 93.56 485 ILE A C 1
ATOM 3826 O O . ILE A 1 485 ? -14.32 11.148 10.797 1 93.56 485 ILE A O 1
ATOM 3830 N N . ALA A 1 486 ? -15.641 12.383 9.484 1 94.19 486 ALA A N 1
ATOM 3831 C CA . ALA A 1 486 ? -16.812 11.562 9.766 1 94.19 486 ALA A CA 1
ATOM 3832 C C . ALA A 1 486 ? -16.578 10.117 9.328 1 94.19 486 ALA A C 1
ATOM 3834 O O . ALA A 1 486 ? -16.969 9.18 10.031 1 94.19 486 ALA A O 1
ATOM 3835 N N . LEU A 1 487 ? -16.016 9.914 8.188 1 95.19 487 LEU A N 1
ATOM 3836 C CA . LEU A 1 487 ? -15.688 8.578 7.691 1 95.19 487 LEU A CA 1
ATOM 3837 C C . LEU A 1 487 ? -14.758 7.852 8.656 1 95.19 487 LEU A C 1
ATOM 3839 O O . LEU A 1 487 ? -15.008 6.699 9.008 1 95.19 487 LEU A O 1
ATOM 3843 N N . VAL A 1 488 ? -13.688 8.508 9.039 1 93.88 488 VAL A N 1
ATOM 3844 C CA . VAL A 1 488 ? -12.695 7.914 9.93 1 93.88 488 VAL A CA 1
ATOM 3845 C C . VAL A 1 488 ? -13.359 7.492 11.234 1 93.88 488 VAL A C 1
ATOM 3847 O O . VAL A 1 488 ? -13.109 6.395 11.742 1 93.88 488 VAL A O 1
ATOM 3850 N N . ASN A 1 489 ? -14.219 8.328 11.719 1 92.19 489 ASN A N 1
ATOM 3851 C CA . ASN A 1 489 ? -14.93 8.016 12.953 1 92.19 489 ASN A CA 1
ATOM 3852 C C . ASN A 1 489 ? -15.875 6.828 12.773 1 92.19 489 ASN A C 1
ATOM 3854 O O . ASN A 1 489 ? -16.031 6.008 13.68 1 92.19 489 ASN A O 1
ATOM 3858 N N . LYS A 1 490 ? -16.469 6.77 11.68 1 93.06 490 LYS A N 1
ATOM 3859 C CA . LYS A 1 490 ? -17.453 5.723 11.406 1 93.06 490 LYS A CA 1
ATOM 3860 C C . LYS A 1 490 ? -16.766 4.367 11.25 1 93.06 490 LYS A C 1
ATOM 3862 O O . LYS A 1 490 ? -17.25 3.363 11.781 1 93.06 490 LYS A O 1
ATOM 3867 N N . ILE A 1 491 ? -15.688 4.301 10.547 1 94.5 491 ILE A N 1
ATOM 3868 C CA . ILE A 1 491 ? -15.141 3.002 10.18 1 94.5 491 ILE A CA 1
ATOM 3869 C C . ILE A 1 491 ? -14.023 2.617 11.156 1 94.5 491 ILE A C 1
ATOM 3871 O O . ILE A 1 491 ? -13.617 1.454 11.211 1 94.5 491 ILE A O 1
ATOM 3875 N N . GLY A 1 492 ? -13.539 3.537 11.906 1 94.56 492 GLY A N 1
ATOM 3876 C CA . GLY A 1 492 ? -12.461 3.307 12.859 1 94.56 492 GLY A CA 1
ATOM 3877 C C . GLY A 1 492 ? -12.672 2.068 13.711 1 94.56 492 GLY A C 1
ATOM 3878 O O . GLY A 1 492 ? -11.781 1.224 13.812 1 94.56 492 GLY A O 1
ATOM 3879 N N . PRO A 1 493 ? -13.789 1.886 14.211 1 95.88 493 PRO A N 1
ATOM 3880 C CA . PRO A 1 493 ? -14.039 0.782 15.141 1 95.88 493 PRO A CA 1
ATOM 3881 C C . PRO A 1 493 ? -13.883 -0.588 14.492 1 95.88 493 PRO A C 1
ATOM 3883 O O . PRO A 1 493 ? -13.703 -1.592 15.188 1 95.88 493 PRO A O 1
ATOM 3886 N N . ILE A 1 494 ? -14.016 -0.721 13.211 1 97.31 494 ILE A N 1
ATOM 3887 C CA . ILE A 1 494 ? -13.961 -2.037 12.578 1 97.31 494 ILE A CA 1
ATOM 3888 C C . ILE A 1 494 ? -12.641 -2.203 11.836 1 97.31 494 ILE A C 1
ATOM 3890 O O . ILE A 1 494 ? -12.422 -3.209 11.156 1 97.31 494 ILE A O 1
ATOM 3894 N N . ILE A 1 495 ? -11.742 -1.286 11.938 1 97.88 495 ILE A N 1
ATOM 3895 C CA . ILE A 1 495 ? -10.445 -1.353 11.273 1 97.88 495 ILE A CA 1
ATOM 3896 C C . ILE A 1 495 ? -9.438 -2.049 12.18 1 97.88 495 ILE A C 1
ATOM 3898 O O . ILE A 1 495 ? -9.344 -1.735 13.375 1 97.88 495 ILE A O 1
ATOM 3902 N N . ALA A 1 496 ? -8.75 -3.002 11.656 1 98.06 496 ALA A N 1
ATOM 3903 C CA . ALA A 1 496 ? -7.703 -3.707 12.391 1 98.06 496 ALA A CA 1
ATOM 3904 C C . ALA A 1 496 ? -6.328 -3.127 12.07 1 98.06 496 ALA A C 1
ATOM 3906 O O . ALA A 1 496 ? -5.438 -3.129 12.922 1 98.06 496 ALA A O 1
ATOM 3907 N N . ASP A 1 497 ? -6.125 -2.701 10.867 1 98 497 ASP A N 1
ATOM 3908 C CA . ASP A 1 497 ? -4.832 -2.174 10.438 1 98 497 ASP A CA 1
ATOM 3909 C C . ASP A 1 497 ? -4.992 -1.222 9.258 1 98 497 ASP A C 1
ATOM 3911 O O . ASP A 1 497 ? -5.969 -1.313 8.508 1 98 497 ASP A O 1
ATOM 3915 N N . VAL A 1 498 ? -4.066 -0.252 9.133 1 97.94 498 VAL A N 1
ATOM 3916 C CA . VAL A 1 498 ? -4.102 0.754 8.078 1 97.94 498 VAL A CA 1
ATOM 3917 C C . VAL A 1 498 ? -2.684 1.062 7.609 1 97.94 498 VAL A C 1
ATOM 3919 O O . VAL A 1 498 ? -1.745 1.069 8.406 1 97.94 498 VAL A O 1
ATOM 3922 N N . LEU A 1 499 ? -2.49 1.185 6.371 1 98.5 499 LEU A N 1
ATOM 3923 C CA . LEU A 1 499 ? -1.258 1.649 5.742 1 98.5 499 LEU A CA 1
ATOM 3924 C C . LEU A 1 499 ? -1.552 2.715 4.691 1 98.5 499 LEU A C 1
ATOM 3926 O O . LEU A 1 499 ? -2.375 2.5 3.799 1 98.5 499 LEU A O 1
ATOM 3930 N N . VAL A 1 500 ? -0.893 3.854 4.816 1 98.62 500 VAL A N 1
ATOM 3931 C CA . VAL A 1 500 ? -1.147 4.973 3.914 1 98.62 500 VAL A CA 1
ATOM 3932 C C . VAL A 1 500 ? 0.16 5.426 3.27 1 98.62 500 VAL A C 1
ATOM 3934 O O . VAL A 1 500 ? 1.165 5.617 3.959 1 98.62 500 VAL A O 1
ATOM 3937 N N . MET A 1 501 ? 0.155 5.598 1.996 1 98.56 501 MET A N 1
ATOM 3938 C CA . MET A 1 501 ? 1.262 6.145 1.214 1 98.56 501 MET A CA 1
ATOM 3939 C C . MET A 1 501 ? 0.791 7.293 0.333 1 98.56 501 MET A C 1
ATOM 3941 O O . MET A 1 501 ? -0.284 7.227 -0.266 1 98.56 501 MET A O 1
ATOM 3945 N N . ASP A 1 502 ? 1.574 8.359 0.266 1 98.5 502 ASP A N 1
ATOM 3946 C CA . ASP A 1 502 ? 1.366 9.477 -0.655 1 98.5 502 ASP A CA 1
ATOM 3947 C C . ASP A 1 502 ? 2.572 9.664 -1.572 1 98.5 502 ASP A C 1
ATOM 3949 O O . ASP A 1 502 ? 3.711 9.727 -1.104 1 98.5 502 ASP A O 1
ATOM 3953 N N . TYR A 1 503 ? 2.293 9.75 -2.822 1 98 503 TYR A N 1
ATOM 3954 C CA . TYR A 1 503 ? 3.426 10.047 -3.691 1 98 503 TYR A CA 1
ATOM 3955 C C . TYR A 1 503 ? 2.986 10.852 -4.906 1 98 503 TYR A C 1
ATOM 3957 O O . TYR A 1 503 ? 1.823 10.797 -5.309 1 98 503 TYR A O 1
ATOM 3965 N N . TRP A 1 504 ? 3.928 11.633 -5.434 1 97.69 504 TRP A N 1
ATOM 3966 C CA . TRP A 1 504 ? 3.701 12.477 -6.605 1 97.69 504 TRP A CA 1
ATOM 3967 C C . TRP A 1 504 ? 4.121 11.75 -7.883 1 97.69 504 TRP A C 1
ATOM 3969 O O . TRP A 1 504 ? 5.176 11.117 -7.926 1 97.69 504 TRP A O 1
ATOM 3979 N N . THR A 1 505 ? 3.244 11.781 -8.891 1 96.75 505 THR A N 1
ATOM 3980 C CA . THR A 1 505 ? 3.551 11.117 -10.148 1 96.75 505 THR A CA 1
ATOM 3981 C C . THR A 1 505 ? 2.926 11.867 -11.328 1 96.75 505 THR A C 1
ATOM 3983 O O . THR A 1 505 ? 2.027 12.688 -11.133 1 96.75 505 THR A O 1
ATOM 3986 N N . GLU A 1 506 ? 3.52 11.57 -12.523 1 91.88 506 GLU A N 1
ATOM 3987 C CA . GLU A 1 506 ? 2.965 12.18 -13.727 1 91.88 506 GLU A CA 1
ATOM 3988 C C . GLU A 1 506 ? 1.696 11.461 -14.18 1 91.88 506 GLU A C 1
ATOM 3990 O O . GLU A 1 506 ? 1.608 10.234 -14.086 1 91.88 506 GLU A O 1
ATOM 3995 N N . GLU A 1 507 ? 0.729 12.25 -14.484 1 79 507 GLU A N 1
ATOM 3996 C CA . GLU A 1 507 ? -0.5 11.641 -14.984 1 79 507 GLU A CA 1
ATOM 3997 C C . GLU A 1 507 ? -0.399 11.344 -16.484 1 79 507 GLU A C 1
ATOM 3999 O O . GLU A 1 507 ? 0.064 12.18 -17.25 1 79 507 GLU A O 1
ATOM 4004 N N . TRP A 1 508 ? -0.423 10.062 -16.875 1 62 508 TRP A N 1
ATOM 4005 C CA . TRP A 1 508 ? -0.407 9.734 -18.297 1 62 508 TRP A CA 1
ATOM 4006 C C . TRP A 1 508 ? -1.826 9.641 -18.844 1 62 508 TRP A C 1
ATOM 4008 O O . TRP A 1 508 ? -2.762 9.305 -18.109 1 62 508 TRP A O 1
ATOM 4018 N N . MET B 1 1 ? -53.656 -25.844 35.344 1 25.42 1 MET B N 1
ATOM 4019 C CA . MET B 1 1 ? -52.281 -26.312 35.25 1 25.42 1 MET B CA 1
ATOM 4020 C C . MET B 1 1 ? -52.062 -27.078 33.938 1 25.42 1 MET B C 1
ATOM 4022 O O . MET B 1 1 ? -51.062 -27.781 33.781 1 25.42 1 MET B O 1
ATOM 4026 N N . ASN B 1 2 ? -53 -26.953 33.031 1 27.73 2 ASN B N 1
ATOM 4027 C CA . ASN B 1 2 ? -53.125 -27.672 31.781 1 27.73 2 ASN B CA 1
ATOM 4028 C C . ASN B 1 2 ? -51.906 -27.406 30.891 1 27.73 2 ASN B C 1
ATOM 4030 O O . ASN B 1 2 ? -51.531 -26.25 30.672 1 27.73 2 ASN B O 1
ATOM 4034 N N . ILE B 1 3 ? -50.969 -28.406 30.891 1 25.42 3 ILE B N 1
ATOM 4035 C CA . ILE B 1 3 ? -49.656 -28.641 30.281 1 25.42 3 ILE B CA 1
ATOM 4036 C C . ILE B 1 3 ? -49.781 -28.516 28.766 1 25.42 3 ILE B C 1
ATOM 4038 O O . ILE B 1 3 ? -50.438 -29.312 28.109 1 25.42 3 ILE B O 1
ATOM 4042 N N . ILE B 1 4 ? -50.094 -27.266 28.281 1 28.39 4 ILE B N 1
ATOM 4043 C CA . ILE B 1 4 ? -50.125 -27.031 26.844 1 28.39 4 ILE B CA 1
ATOM 4044 C C . ILE B 1 4 ? -48.875 -27.609 26.188 1 28.39 4 ILE B C 1
ATOM 4046 O O . ILE B 1 4 ? -47.75 -27.203 26.5 1 28.39 4 ILE B O 1
ATOM 4050 N N . LYS B 1 5 ? -48.938 -28.953 26 1 27.39 5 LYS B N 1
ATOM 4051 C CA . LYS B 1 5 ? -47.969 -29.781 25.297 1 27.39 5 LYS B CA 1
ATOM 4052 C C . LYS B 1 5 ? -47.625 -29.203 23.938 1 27.39 5 LYS B C 1
ATOM 4054 O O . LYS B 1 5 ? -48.469 -29.203 23.016 1 27.39 5 LYS B O 1
ATOM 4059 N N . ILE B 1 6 ? -46.875 -28 23.859 1 27.78 6 ILE B N 1
ATOM 4060 C CA . ILE B 1 6 ? -46.438 -27.391 22.609 1 27.78 6 ILE B CA 1
ATOM 4061 C C . ILE B 1 6 ? -45.656 -28.406 21.781 1 27.78 6 ILE B C 1
ATOM 4063 O O . ILE B 1 6 ? -44.625 -28.906 22.234 1 27.78 6 ILE B O 1
ATOM 4067 N N . SER B 1 7 ? -46.375 -29.312 21.125 1 27.75 7 SER B N 1
ATOM 4068 C CA . SER B 1 7 ? -45.781 -30.203 20.141 1 27.75 7 SER B CA 1
ATOM 4069 C C . SER B 1 7 ? -44.875 -29.453 19.188 1 27.75 7 SER B C 1
ATOM 4071 O O . SER B 1 7 ? -45.312 -28.531 18.5 1 27.75 7 SER B O 1
ATOM 4073 N N . ILE B 1 8 ? -43.656 -29.266 19.641 1 27.8 8 ILE B N 1
ATOM 4074 C CA . ILE B 1 8 ? -42.562 -28.688 18.844 1 27.8 8 ILE B CA 1
ATOM 4075 C C . ILE B 1 8 ? -42.344 -29.516 17.594 1 27.8 8 ILE B C 1
ATOM 4077 O O . ILE B 1 8 ? -41.969 -30.703 17.672 1 27.8 8 ILE B O 1
ATOM 4081 N N . VAL B 1 9 ? -43.281 -29.391 16.578 1 28.17 9 VAL B N 1
ATOM 4082 C CA . VAL B 1 9 ? -43.062 -30 15.266 1 28.17 9 VAL B CA 1
ATOM 4083 C C . VAL B 1 9 ? -41.688 -29.609 14.719 1 28.17 9 VAL B C 1
ATOM 4085 O O . VAL B 1 9 ? -41.375 -28.422 14.617 1 28.17 9 VAL B O 1
ATOM 4088 N N . PHE B 1 10 ? -40.75 -30.484 14.953 1 27.52 10 PHE B N 1
ATOM 4089 C CA . PHE B 1 10 ? -39.438 -30.484 14.352 1 27.52 10 PHE B CA 1
ATOM 4090 C C . PHE B 1 10 ? -39.531 -30.391 12.836 1 27.52 10 PHE B C 1
ATOM 4092 O O . PHE B 1 10 ? -40 -31.312 12.18 1 27.52 10 PHE B O 1
ATOM 4099 N N . ILE B 1 1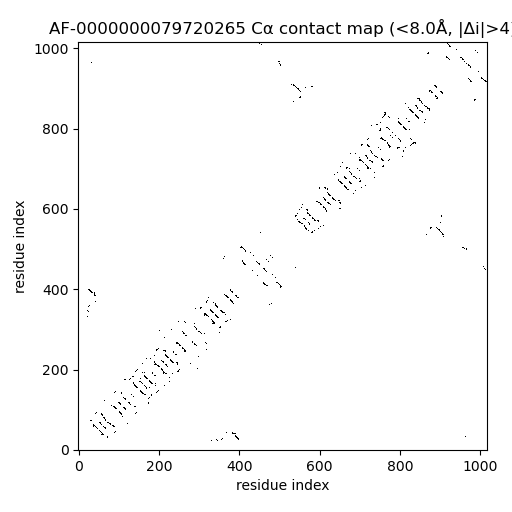1 ? -39.969 -29.234 12.273 1 27.75 11 ILE B N 1
ATOM 4100 C CA . ILE B 1 11 ? -39.844 -29.062 10.828 1 27.75 11 ILE B CA 1
ATOM 4101 C C . ILE B 1 11 ? -38.406 -29.297 10.391 1 27.75 11 ILE B C 1
ATOM 4103 O O . ILE B 1 11 ? -37.5 -28.578 10.82 1 27.75 11 ILE B O 1
ATOM 4107 N N . ALA B 1 12 ? -38 -30.547 10.141 1 29.66 12 ALA B N 1
ATOM 4108 C CA . ALA B 1 12 ? -36.812 -30.953 9.406 1 29.66 12 ALA B CA 1
ATOM 4109 C C . ALA B 1 12 ? -36.688 -30.172 8.102 1 29.66 12 ALA B C 1
ATOM 4111 O O . ALA B 1 12 ? -37.469 -30.375 7.172 1 29.66 12 ALA B O 1
ATOM 4112 N N . LEU B 1 13 ? -36.406 -28.922 8.164 1 27.75 13 LEU B N 1
ATOM 4113 C CA . LEU B 1 13 ? -35.969 -28.25 6.941 1 27.75 13 LEU B CA 1
ATOM 4114 C C . LEU B 1 13 ? -34.906 -29.078 6.203 1 27.75 13 LEU B C 1
ATOM 4116 O O . LEU B 1 13 ? -33.812 -29.297 6.727 1 27.75 13 LEU B O 1
ATOM 4120 N N . LEU B 1 14 ? -35.406 -30.031 5.434 1 26.86 14 LEU B N 1
ATOM 4121 C CA . LEU B 1 14 ? -34.594 -30.641 4.391 1 26.86 14 LEU B CA 1
ATOM 4122 C C . LEU B 1 14 ? -33.75 -29.594 3.66 1 26.86 14 LEU B C 1
ATOM 4124 O O . LEU B 1 14 ? -34.312 -28.719 2.979 1 26.86 14 LEU B O 1
ATOM 4128 N N . LEU B 1 15 ? -32.75 -29.094 4.281 1 28.72 15 LEU B N 1
ATOM 4129 C CA . LEU B 1 15 ? -31.719 -28.375 3.543 1 28.72 15 LEU B CA 1
ATOM 4130 C C . LEU B 1 15 ? -31.328 -29.125 2.273 1 28.72 15 LEU B C 1
ATOM 4132 O O . LEU B 1 15 ? -30.797 -30.234 2.342 1 28.72 15 LEU B O 1
ATOM 4136 N N . SER B 1 16 ? -32.219 -29.078 1.268 1 28.31 16 SER B N 1
ATOM 4137 C CA . SER B 1 16 ? -31.766 -29.422 -0.079 1 28.31 16 SER B CA 1
ATOM 4138 C C . SER B 1 16 ? -30.375 -28.875 -0.355 1 28.31 16 SER B C 1
ATOM 4140 O O . SER B 1 16 ? -30.125 -27.672 -0.202 1 28.31 16 SER B O 1
ATOM 4142 N N . GLN B 1 17 ? -29.406 -29.578 -0.057 1 28.95 17 GLN B N 1
ATOM 4143 C CA . GLN B 1 17 ? -28.094 -29.344 -0.635 1 28.95 17 GLN B CA 1
ATOM 4144 C C . GLN B 1 17 ? -28.188 -29.016 -2.123 1 28.95 17 GLN B C 1
ATOM 4146 O O . GLN B 1 17 ? -28.469 -29.891 -2.939 1 28.95 17 GLN B O 1
ATOM 4151 N N . ILE B 1 18 ? -28.734 -27.906 -2.545 1 32.94 18 ILE B N 1
ATOM 4152 C CA . ILE B 1 18 ? -28.438 -27.406 -3.881 1 32.94 18 ILE B CA 1
ATOM 4153 C C . ILE B 1 18 ? -26.938 -27.609 -4.172 1 32.94 18 ILE B C 1
ATOM 4155 O O . ILE B 1 18 ? -26.094 -26.953 -3.557 1 32.94 18 ILE B O 1
ATOM 4159 N N . SER B 1 19 ? -26.562 -28.766 -4.41 1 32.69 19 SER B N 1
ATOM 4160 C CA . SER B 1 19 ? -25.281 -28.922 -5.082 1 32.69 19 SER B CA 1
ATOM 4161 C C . SER B 1 19 ? -25.141 -27.922 -6.234 1 32.69 19 SER B C 1
ATOM 4163 O O . SER B 1 19 ? -25.875 -28 -7.219 1 32.69 19 SER B O 1
ATOM 4165 N N . TRP B 1 20 ? -24.969 -26.656 -6.066 1 37.91 20 TRP B N 1
ATOM 4166 C CA . TRP B 1 20 ? -24.484 -25.797 -7.152 1 37.91 20 TRP B CA 1
ATOM 4167 C C . TRP B 1 20 ? -23.484 -26.547 -8.016 1 37.91 20 TRP B C 1
ATOM 4169 O O . TRP B 1 20 ? -22.328 -26.734 -7.625 1 37.91 20 TRP B O 1
ATOM 4179 N N . SER B 1 21 ? -23.906 -27.5 -8.703 1 41.06 21 SER B N 1
ATOM 4180 C CA . SER B 1 21 ? -23.094 -28.047 -9.789 1 41.06 21 SER B CA 1
ATOM 4181 C C . SER B 1 21 ? -22.469 -26.922 -10.617 1 41.06 21 SER B C 1
ATOM 4183 O O . SER B 1 21 ? -23.172 -26.141 -11.25 1 41.06 21 SER B O 1
ATOM 4185 N N . GLN B 1 22 ? -21.469 -26.281 -10.258 1 51.81 22 GLN B N 1
ATOM 4186 C CA . GLN B 1 22 ? -20.656 -25.328 -11.031 1 51.81 22 GLN B CA 1
ATOM 4187 C C . GLN B 1 22 ? -20.578 -25.734 -12.492 1 51.81 22 GLN B C 1
ATOM 4189 O O . GLN B 1 22 ? -20.203 -26.875 -12.812 1 51.81 22 GLN B O 1
ATOM 4194 N N . SER B 1 23 ? -21.359 -25.094 -13.352 1 61.81 23 SER B N 1
ATOM 4195 C CA . SER B 1 23 ? -21.281 -25.359 -14.781 1 61.81 23 SER B CA 1
ATOM 4196 C C . SER B 1 23 ? -19.828 -25.438 -15.242 1 61.81 23 SER B C 1
ATOM 4198 O O . SER B 1 23 ? -19.047 -24.516 -15.031 1 61.81 23 SER B O 1
ATOM 4200 N N . SER B 1 24 ? -19.312 -26.562 -15.602 1 71.81 24 SER B N 1
ATOM 4201 C CA . SER B 1 24 ? -17.969 -26.875 -16.094 1 71.81 24 SER B CA 1
ATOM 4202 C C . SER B 1 24 ? -17.672 -26.141 -17.406 1 71.81 24 SER B C 1
ATOM 4204 O O . SER B 1 24 ? -16.562 -26.188 -17.906 1 71.81 24 SER B O 1
ATOM 4206 N N . ASP B 1 25 ? -18.562 -25.219 -17.828 1 83.56 25 ASP B N 1
ATOM 4207 C CA . ASP B 1 25 ? -18.422 -24.719 -19.203 1 83.56 25 ASP B CA 1
ATOM 4208 C C . ASP B 1 25 ? -17.609 -23.438 -19.234 1 83.56 25 ASP B C 1
ATOM 4210 O O . ASP B 1 25 ? -17.234 -22.969 -20.312 1 83.56 25 ASP B O 1
ATOM 4214 N N . ASP B 1 26 ? -17.297 -22.969 -18.125 1 94.38 26 ASP B N 1
ATOM 4215 C CA . ASP B 1 26 ? -16.578 -21.703 -18.172 1 94.38 26 ASP B CA 1
ATOM 4216 C C . ASP B 1 26 ? -15.555 -21.609 -17.047 1 94.38 26 ASP B C 1
ATOM 4218 O O . ASP B 1 26 ? -15.539 -20.625 -16.297 1 94.38 26 ASP B O 1
ATOM 4222 N N . VAL B 1 27 ? -14.711 -22.578 -16.938 1 97.25 27 VAL B N 1
ATOM 4223 C CA . VAL B 1 27 ? -13.719 -22.609 -15.867 1 97.25 27 VAL B CA 1
ATOM 4224 C C . VAL B 1 27 ? -12.383 -22.078 -16.391 1 97.25 27 VAL B C 1
ATOM 4226 O O . VAL B 1 27 ? -12.117 -22.125 -17.594 1 97.25 27 VAL B O 1
ATOM 4229 N N . MET B 1 28 ? -11.617 -21.578 -15.492 1 97.25 28 MET B N 1
ATOM 4230 C CA . MET B 1 28 ? -10.297 -21.031 -15.758 1 97.25 28 MET B CA 1
ATOM 4231 C C . MET B 1 28 ? -9.352 -21.281 -14.586 1 97.25 28 MET B C 1
ATOM 4233 O O . MET B 1 28 ? -9.797 -21.359 -13.438 1 97.25 28 MET B O 1
ATOM 4237 N N . PRO B 1 29 ? -8.07 -21.469 -14.914 1 98.12 29 PRO B N 1
ATOM 4238 C CA . PRO B 1 29 ? -7.117 -21.578 -13.805 1 98.12 29 PRO B CA 1
ATOM 4239 C C . PRO B 1 29 ? -6.789 -20.219 -13.188 1 98.12 29 PRO B C 1
ATOM 4241 O O . PRO B 1 29 ? -6.652 -19.219 -13.906 1 98.12 29 PRO B O 1
ATOM 4244 N N . TYR B 1 30 ? -6.695 -20.203 -11.859 1 97.81 30 TYR B N 1
ATOM 4245 C CA . TYR B 1 30 ? -6.273 -19.016 -11.141 1 97.81 30 TYR B CA 1
ATOM 4246 C C . TYR B 1 30 ? -5.125 -19.328 -10.188 1 97.81 30 TYR B C 1
ATOM 4248 O O . TYR B 1 30 ? -5.234 -20.234 -9.352 1 97.81 30 TYR B O 1
ATOM 4256 N N . LEU B 1 31 ? -4.086 -18.625 -10.297 1 97.69 31 LEU B N 1
ATOM 4257 C CA . LEU B 1 31 ? -2.918 -18.812 -9.438 1 97.69 31 LEU B CA 1
ATOM 4258 C C . LEU B 1 31 ? -3.297 -18.688 -7.969 1 97.69 31 LEU B C 1
ATOM 4260 O O . LEU B 1 31 ? -4.055 -17.797 -7.59 1 97.69 31 LEU B O 1
ATOM 4264 N N . GLN B 1 32 ? -2.758 -19.578 -7.129 1 97.38 32 GLN B N 1
ATOM 4265 C CA . GLN B 1 32 ? -3.051 -19.547 -5.699 1 97.38 32 GLN B CA 1
ATOM 4266 C C . GLN B 1 32 ? -1.782 -19.328 -4.883 1 97.38 32 GLN B C 1
ATOM 4268 O O . GLN B 1 32 ? -1.822 -18.672 -3.832 1 97.38 32 GLN B O 1
ATOM 4273 N N . ASP B 1 33 ? -0.748 -19.984 -5.309 1 96 33 ASP B N 1
ATOM 4274 C CA . ASP B 1 33 ? 0.508 -19.953 -4.566 1 96 33 ASP B CA 1
ATOM 4275 C C . ASP B 1 33 ? 1.686 -20.328 -5.461 1 96 33 ASP B C 1
ATOM 4277 O O . ASP B 1 33 ? 1.504 -20.969 -6.492 1 96 33 ASP B O 1
ATOM 4281 N N . PHE B 1 34 ? 2.773 -19.891 -5.09 1 95.06 34 PHE B N 1
ATOM 4282 C CA . PHE B 1 34 ? 4.008 -20.375 -5.695 1 95.06 34 PHE B CA 1
ATOM 4283 C C . PHE B 1 34 ? 5.156 -20.328 -4.691 1 95.06 34 PHE B C 1
ATOM 4285 O O . PHE B 1 34 ? 5.191 -19.453 -3.822 1 95.06 34 PHE B O 1
ATOM 4292 N N . LYS B 1 35 ? 6 -21.328 -4.797 1 93.5 35 LYS B N 1
ATOM 4293 C CA . LYS B 1 35 ? 7.113 -21.469 -3.863 1 93.5 35 LYS B CA 1
ATOM 4294 C C . LYS B 1 35 ? 8.414 -21.781 -4.602 1 93.5 35 LYS B C 1
ATOM 4296 O O . LYS B 1 35 ? 8.398 -22.406 -5.664 1 93.5 35 LYS B O 1
ATOM 4301 N N . SER B 1 36 ? 9.445 -21.375 -3.969 1 90.62 36 SER B N 1
ATOM 4302 C CA . SER B 1 36 ? 10.773 -21.734 -4.473 1 90.62 36 SER B CA 1
ATOM 4303 C C . SER B 1 36 ? 11.07 -23.219 -4.254 1 90.62 36 SER B C 1
ATOM 4305 O O . SER B 1 36 ? 10.602 -23.812 -3.279 1 90.62 36 SER B O 1
ATOM 4307 N N . VAL B 1 37 ? 11.836 -23.781 -5.164 1 91.19 37 VAL B N 1
ATOM 4308 C CA . VAL B 1 37 ? 12.273 -25.172 -5.047 1 91.19 37 VAL B CA 1
ATOM 4309 C C . VAL B 1 37 ? 13.797 -25.234 -4.938 1 91.19 37 VAL B C 1
ATOM 4311 O O . VAL B 1 37 ? 14.492 -24.344 -5.441 1 91.19 37 VAL B O 1
ATOM 4314 N N . SER B 1 38 ? 14.227 -26.219 -4.176 1 85.88 38 SER B N 1
ATOM 4315 C CA . SER B 1 38 ? 15.664 -26.438 -4.035 1 85.88 38 SER B CA 1
ATOM 4316 C C . SER B 1 38 ? 16.25 -27.094 -5.277 1 85.88 38 SER B C 1
ATOM 4318 O O . SER B 1 38 ? 17.406 -26.875 -5.621 1 85.88 38 SER B O 1
ATOM 4320 N N . ALA B 1 39 ? 15.422 -28.031 -5.824 1 79.12 39 ALA B N 1
ATOM 4321 C CA . ALA B 1 39 ? 15.852 -28.688 -7.055 1 79.12 39 ALA B CA 1
ATOM 4322 C C . ALA B 1 39 ? 15.867 -27.719 -8.227 1 79.12 39 ALA B C 1
ATOM 4324 O O . ALA B 1 39 ? 15.031 -26.812 -8.297 1 79.12 39 ALA B O 1
ATOM 4325 N N . ASN B 1 40 ? 17 -27.891 -9.016 1 80.5 40 ASN B N 1
ATOM 4326 C CA . ASN B 1 40 ? 17.047 -27.062 -10.219 1 80.5 40 ASN B CA 1
ATOM 4327 C C . ASN B 1 40 ? 15.977 -27.484 -11.227 1 80.5 40 ASN B C 1
ATOM 4329 O O . ASN B 1 40 ? 15.898 -28.672 -11.586 1 80.5 40 ASN B O 1
ATOM 4333 N N . ASN B 1 41 ? 15.18 -26.656 -11.586 1 75.69 41 ASN B N 1
ATOM 4334 C CA . ASN B 1 41 ? 14.109 -26.844 -12.555 1 75.69 41 ASN B CA 1
ATOM 4335 C C . ASN B 1 41 ? 13.086 -27.859 -12.07 1 75.69 41 ASN B C 1
ATOM 4337 O O . ASN B 1 41 ? 13.359 -28.625 -11.141 1 75.69 41 ASN B O 1
ATOM 4341 N N . THR B 1 42 ? 11.906 -27.781 -12.453 1 80 42 THR B N 1
ATOM 4342 C CA . THR B 1 42 ? 10.891 -28.812 -12.242 1 80 42 THR B CA 1
ATOM 4343 C C . THR B 1 42 ? 10.656 -29.609 -13.523 1 80 42 THR B C 1
ATOM 4345 O O . THR B 1 42 ? 10.148 -29.062 -14.516 1 80 42 THR B O 1
ATOM 4348 N N . VAL B 1 43 ? 11.008 -30.922 -13.438 1 80.44 43 VAL B N 1
ATOM 4349 C CA . VAL B 1 43 ? 10.875 -31.781 -14.609 1 80.44 43 VAL B CA 1
ATOM 4350 C C . VAL B 1 43 ? 9.602 -32.625 -14.5 1 80.44 43 VAL B C 1
ATOM 4352 O O . VAL B 1 43 ? 8.961 -32.906 -15.508 1 80.44 43 VAL B O 1
ATOM 4355 N N . THR B 1 44 ? 9.281 -32.969 -13.312 1 92.56 44 THR B N 1
ATOM 4356 C CA . THR B 1 44 ? 8.078 -33.75 -13.102 1 92.56 44 THR B CA 1
ATOM 4357 C C . THR B 1 44 ? 7.422 -33.406 -11.766 1 92.56 44 THR B C 1
ATOM 4359 O O . THR B 1 44 ? 8.102 -33 -10.828 1 92.56 44 THR B O 1
ATOM 4362 N N . ILE B 1 45 ? 6.18 -33.5 -11.742 1 95.62 45 ILE B N 1
ATOM 4363 C CA . ILE B 1 45 ? 5.414 -33.281 -10.523 1 95.62 45 ILE B CA 1
ATOM 4364 C C . ILE B 1 45 ? 4.383 -34.406 -10.352 1 95.62 45 ILE B C 1
ATOM 4366 O O . ILE B 1 45 ? 3.748 -34.812 -11.32 1 95.62 45 ILE B O 1
ATOM 4370 N N . THR B 1 46 ? 4.25 -34.906 -9.172 1 96.69 46 THR B N 1
ATOM 4371 C CA . THR B 1 46 ? 3.145 -35.781 -8.812 1 96.69 46 THR B CA 1
ATOM 4372 C C . THR B 1 46 ? 2.584 -35.438 -7.441 1 96.69 46 THR B C 1
ATOM 4374 O O . THR B 1 46 ? 3.084 -34.5 -6.785 1 96.69 46 THR B O 1
ATOM 4377 N N . SER B 1 47 ? 1.485 -35.969 -7.137 1 98.06 47 SER B N 1
ATOM 4378 C CA . SER B 1 47 ? 0.831 -35.688 -5.855 1 98.06 47 SER B CA 1
ATOM 4379 C C . SER B 1 47 ? 0.233 -36.969 -5.277 1 98.06 47 SER B C 1
ATOM 4381 O O . SER B 1 47 ? 0.065 -37.969 -5.988 1 98.06 47 SER B O 1
ATOM 4383 N N . TYR B 1 48 ? -0.007 -36.938 -3.977 1 98.38 48 TYR B N 1
ATOM 4384 C CA . TYR B 1 48 ? -0.493 -38.125 -3.293 1 98.38 48 TYR B CA 1
ATOM 4385 C C . TYR B 1 48 ? -1.259 -37.75 -2.029 1 98.38 48 TYR B C 1
ATOM 4387 O O . TYR B 1 48 ? -0.854 -36.844 -1.292 1 98.38 48 TYR B O 1
ATOM 4395 N N . GLU B 1 49 ? -2.357 -38.375 -1.867 1 98.19 49 GLU B N 1
ATOM 4396 C CA . GLU B 1 49 ? -3.115 -38.25 -0.627 1 98.19 49 GLU B CA 1
ATOM 4397 C C . GLU B 1 49 ? -2.834 -39.406 0.326 1 98.19 49 GLU B C 1
ATOM 4399 O O . GLU B 1 49 ? -3.008 -40.562 -0.037 1 98.19 49 GLU B O 1
ATOM 4404 N N . LYS B 1 50 ? -2.404 -39.156 1.476 1 97.75 50 LYS B N 1
ATOM 4405 C CA . LYS B 1 50 ? -2.17 -40.156 2.516 1 97.75 50 LYS B CA 1
ATOM 4406 C C . LYS B 1 50 ? -2.896 -39.781 3.805 1 97.75 50 LYS B C 1
ATOM 4408 O O . LYS B 1 50 ? -2.547 -38.781 4.461 1 97.75 50 LYS B O 1
ATOM 4413 N N . ASP B 1 51 ? -3.895 -40.594 4.176 1 95.81 51 ASP B N 1
ATOM 4414 C CA . ASP B 1 51 ? -4.629 -40.469 5.43 1 95.81 51 ASP B CA 1
ATOM 4415 C C . ASP B 1 51 ? -5.207 -39.062 5.57 1 95.81 51 ASP B C 1
ATOM 4417 O O . ASP B 1 51 ? -5.059 -38.406 6.613 1 95.81 51 ASP B O 1
ATOM 4421 N N . GLY B 1 52 ? -5.68 -38.531 4.508 1 96.12 52 GLY B N 1
ATOM 4422 C CA . GLY B 1 52 ? -6.363 -37.25 4.543 1 96.12 52 GLY B CA 1
ATOM 4423 C C . GLY B 1 52 ? -5.434 -36.062 4.293 1 96.12 52 GLY B C 1
ATOM 4424 O O . GLY B 1 52 ? -5.895 -34.938 4.086 1 96.12 52 GLY B O 1
ATOM 4425 N N . SER B 1 53 ? -4.164 -36.312 4.332 1 98.19 53 SER B N 1
ATOM 4426 C CA . SER B 1 53 ? -3.191 -35.281 4.016 1 98.19 53 SER B CA 1
ATOM 4427 C C . SER B 1 53 ? -2.762 -35.344 2.553 1 98.19 53 SER B C 1
ATOM 4429 O O . SER B 1 53 ? -2.727 -36.406 1.961 1 98.19 53 SER B O 1
ATOM 4431 N N . HIS B 1 54 ? -2.461 -34.219 2.018 1 98.75 54 HIS B N 1
ATOM 4432 C CA . HIS B 1 54 ? -2.131 -34.125 0.599 1 98.75 54 HIS B CA 1
ATOM 4433 C C . HIS B 1 54 ? -0.708 -33.625 0.396 1 98.75 54 HIS B C 1
ATOM 4435 O O . HIS B 1 54 ? -0.322 -32.594 0.963 1 98.75 54 HIS B O 1
ATOM 4441 N N . TYR B 1 55 ? 0.053 -34.312 -0.393 1 98.69 55 TYR B N 1
ATOM 4442 C CA . TYR B 1 55 ? 1.459 -33.969 -0.591 1 98.69 55 TYR B CA 1
ATOM 4443 C C . TYR B 1 55 ? 1.775 -33.812 -2.072 1 98.69 55 TYR B C 1
ATOM 4445 O O . TYR B 1 55 ? 1.132 -34.406 -2.926 1 98.69 55 TYR B O 1
ATOM 4453 N N . VAL B 1 56 ? 2.682 -32.938 -2.387 1 98.12 56 VAL B N 1
ATOM 4454 C CA . VAL B 1 56 ? 3.195 -32.688 -3.732 1 98.12 56 VAL B CA 1
ATOM 4455 C C . VAL B 1 56 ? 4.688 -33 -3.779 1 98.12 56 VAL B C 1
ATOM 4457 O O . VAL B 1 56 ? 5.445 -32.594 -2.902 1 98.12 56 VAL B O 1
ATOM 4460 N N . TYR B 1 57 ? 5.078 -33.781 -4.73 1 97.69 57 TYR B N 1
ATOM 4461 C CA . TYR B 1 57 ? 6.477 -34.094 -4.977 1 97.69 57 TYR B CA 1
ATOM 4462 C C . TYR B 1 57 ? 6.949 -33.5 -6.301 1 97.69 57 TYR B C 1
ATOM 4464 O O . TYR B 1 57 ? 6.469 -33.906 -7.367 1 97.69 57 TYR B O 1
ATOM 4472 N N . ALA B 1 58 ? 7.848 -32.594 -6.195 1 95.62 58 ALA B N 1
ATOM 4473 C CA . ALA B 1 58 ? 8.422 -31.938 -7.371 1 95.62 58 ALA B CA 1
ATOM 4474 C C . ALA B 1 58 ? 9.836 -32.438 -7.637 1 95.62 58 ALA B C 1
ATOM 4476 O O . ALA B 1 58 ? 10.742 -32.188 -6.836 1 95.62 58 ALA B O 1
ATOM 4477 N N . GLY B 1 59 ? 9.992 -33.125 -8.781 1 94.06 59 GLY B N 1
ATOM 4478 C CA . GLY B 1 59 ? 11.281 -33.719 -9.102 1 94.06 59 GLY B CA 1
ATOM 4479 C C . GLY B 1 59 ? 12.078 -32.875 -10.102 1 94.06 59 GLY B C 1
ATOM 4480 O O . GLY B 1 59 ? 11.531 -32.406 -11.102 1 94.06 59 GLY B O 1
ATOM 4481 N N . GLY B 1 60 ? 13.328 -32.656 -9.82 1 90.69 60 GLY B N 1
ATOM 4482 C CA . GLY B 1 60 ? 14.273 -32 -10.695 1 90.69 60 GLY B CA 1
ATOM 4483 C C . GLY B 1 60 ? 15.688 -32.531 -10.57 1 90.69 60 GLY B C 1
ATOM 4484 O O . GLY B 1 60 ? 15.883 -33.719 -10.25 1 90.69 60 GLY B O 1
ATOM 4485 N N . PHE B 1 61 ? 16.594 -31.719 -11.047 1 90.94 61 PHE B N 1
ATOM 4486 C CA . PHE B 1 61 ? 17.984 -32.094 -10.891 1 90.94 61 PHE B CA 1
ATOM 4487 C C . PHE B 1 61 ? 18.391 -32.094 -9.422 1 90.94 61 PHE B C 1
ATOM 4489 O O . PHE B 1 61 ? 18.031 -31.203 -8.672 1 90.94 61 PHE B O 1
ATOM 4496 N N . GLY B 1 62 ? 18.922 -33.156 -9.039 1 87.69 62 GLY B N 1
ATOM 4497 C CA . GLY B 1 62 ? 19.469 -33.219 -7.691 1 87.69 62 GLY B CA 1
ATOM 4498 C C . GLY B 1 62 ? 18.531 -33.875 -6.703 1 87.69 62 GLY B C 1
ATOM 4499 O O . GLY B 1 62 ? 18.984 -34.562 -5.773 1 87.69 62 GLY B O 1
ATOM 4500 N N . GLY B 1 63 ? 17.297 -33.688 -6.957 1 93.62 63 GLY B N 1
ATOM 4501 C CA . GLY B 1 63 ? 16.422 -34.25 -5.949 1 93.62 63 GLY B CA 1
ATOM 4502 C C . GLY B 1 63 ? 14.961 -33.938 -6.16 1 93.62 63 GLY B C 1
ATOM 4503 O O . GLY B 1 63 ? 14.531 -33.688 -7.289 1 93.62 63 GLY B O 1
ATOM 4504 N N . ILE B 1 64 ? 14.219 -34.188 -4.996 1 96.25 64 ILE B N 1
ATOM 4505 C CA . ILE B 1 64 ? 12.773 -33.969 -4.957 1 96.25 64 ILE B CA 1
ATOM 4506 C C . ILE B 1 64 ? 12.414 -33 -3.836 1 96.25 64 ILE B C 1
ATOM 4508 O O . ILE B 1 64 ? 12.852 -33.188 -2.695 1 96.25 64 ILE B O 1
ATOM 4512 N N . ASP B 1 65 ? 11.711 -31.953 -4.176 1 96.75 65 ASP B N 1
ATOM 4513 C CA . ASP B 1 65 ? 11.133 -31.078 -3.164 1 96.75 65 ASP B CA 1
ATOM 4514 C C . ASP B 1 65 ? 9.758 -31.594 -2.729 1 96.75 65 ASP B C 1
ATOM 4516 O O . ASP B 1 65 ? 8.953 -32 -3.564 1 96.75 65 ASP B O 1
ATOM 4520 N N . ILE B 1 66 ? 9.5 -31.562 -1.44 1 98.06 66 ILE B N 1
ATOM 4521 C CA . ILE B 1 66 ? 8.273 -32.094 -0.876 1 98.06 66 ILE B CA 1
ATOM 4522 C C . ILE B 1 66 ? 7.457 -30.984 -0.233 1 98.06 66 ILE B C 1
ATOM 4524 O O . ILE B 1 66 ? 7.973 -30.234 0.587 1 98.06 66 ILE B O 1
ATOM 4528 N N . PHE B 1 67 ? 6.18 -30.922 -0.609 1 98.12 67 PHE B N 1
ATOM 4529 C CA . PHE B 1 67 ? 5.281 -29.922 -0.068 1 98.12 67 PHE B CA 1
ATOM 4530 C C . PHE B 1 67 ? 4.008 -30.562 0.478 1 98.12 67 PHE B C 1
ATOM 4532 O O . PHE B 1 67 ? 3.562 -31.594 -0.027 1 98.12 67 PHE B O 1
ATOM 4539 N N . SER B 1 68 ? 3.508 -30.016 1.5 1 98.62 68 SER B N 1
ATOM 4540 C CA . SER B 1 68 ? 2.098 -30.234 1.803 1 98.62 68 SER B CA 1
ATOM 4541 C C . SER B 1 68 ? 1.208 -29.266 1.038 1 98.62 68 SER B C 1
ATOM 4543 O O . SER B 1 68 ? 1.606 -28.125 0.774 1 98.62 68 SER B O 1
ATOM 4545 N N . LEU B 1 69 ? 0.07 -29.734 0.622 1 98.56 69 LEU B N 1
ATOM 4546 C CA . LEU B 1 69 ? -0.896 -28.953 -0.142 1 98.56 69 LEU B CA 1
ATOM 4547 C C . LEU B 1 69 ? -2.242 -28.906 0.574 1 98.56 69 LEU B C 1
ATOM 4549 O O . LEU B 1 69 ? -2.746 -29.938 1.029 1 98.56 69 LEU B O 1
ATOM 4553 N N . ASP B 1 70 ? -2.816 -27.734 0.706 1 98.38 70 ASP B N 1
ATOM 4554 C CA . ASP B 1 70 ? -4.125 -27.656 1.346 1 98.38 70 ASP B CA 1
ATOM 4555 C C . ASP B 1 70 ? -5.195 -27.219 0.346 1 98.38 70 ASP B C 1
ATOM 4557 O O . ASP B 1 70 ? -4.918 -27.078 -0.844 1 98.38 70 ASP B O 1
ATOM 4561 N N . LYS B 1 71 ? -6.406 -27.125 0.844 1 98.06 71 LYS B N 1
ATOM 4562 C CA . LYS B 1 71 ? -7.566 -26.891 -0.01 1 98.06 71 LYS B CA 1
ATOM 4563 C C . LYS B 1 71 ? -7.516 -25.484 -0.632 1 98.06 71 LYS B C 1
ATOM 4565 O O . LYS B 1 71 ? -8.164 -25.234 -1.65 1 98.06 71 LYS B O 1
ATOM 4570 N N . GLU B 1 72 ? -6.758 -24.578 -0.092 1 97.06 72 GLU B N 1
ATOM 4571 C CA . GLU B 1 72 ? -6.633 -23.219 -0.624 1 97.06 72 GLU B CA 1
ATOM 4572 C C . GLU B 1 72 ? -5.562 -23.156 -1.707 1 97.06 72 GLU B C 1
ATOM 4574 O O . GLU B 1 72 ? -5.398 -22.125 -2.361 1 97.06 72 GLU B O 1
ATOM 4579 N N . GLY B 1 73 ? -4.914 -24.25 -1.908 1 98 73 GLY B N 1
ATOM 4580 C CA . GLY B 1 73 ? -3.854 -24.281 -2.902 1 98 73 GLY B CA 1
ATOM 4581 C C . GLY B 1 73 ? -2.51 -23.844 -2.359 1 98 73 GLY B C 1
ATOM 4582 O O . GLY B 1 73 ? -1.603 -23.516 -3.127 1 98 73 GLY B O 1
ATOM 4583 N N . LYS B 1 74 ? -2.396 -23.781 -1.055 1 97.75 74 LYS B N 1
ATOM 4584 C CA . LYS B 1 74 ? -1.154 -23.328 -0.43 1 97.75 74 LYS B CA 1
ATOM 4585 C C . LYS B 1 74 ? -0.142 -24.469 -0.343 1 97.75 74 LYS B C 1
ATOM 4587 O O . LYS B 1 74 ? -0.47 -25.562 0.115 1 97.75 74 LYS B O 1
ATOM 4592 N N . LEU B 1 75 ? 1.03 -24.172 -0.77 1 97.75 75 LEU B N 1
ATOM 4593 C CA . LEU B 1 75 ? 2.154 -25.094 -0.662 1 97.75 75 LEU B CA 1
ATOM 4594 C C . LEU B 1 75 ? 3.002 -24.781 0.565 1 97.75 75 LEU B C 1
ATOM 4596 O O . LEU B 1 75 ? 3.484 -23.656 0.719 1 97.75 75 LEU B O 1
ATOM 4600 N N . THR B 1 76 ? 3.178 -25.766 1.381 1 97.94 76 THR B N 1
ATOM 4601 C CA . THR B 1 76 ? 4.07 -25.625 2.527 1 97.94 76 THR B CA 1
ATOM 4602 C C . THR B 1 76 ? 5.246 -26.578 2.42 1 97.94 76 THR B C 1
ATOM 4604 O O . THR B 1 76 ? 5.059 -27.797 2.408 1 97.94 76 THR B O 1
ATOM 4607 N N . PRO B 1 77 ? 6.414 -26.078 2.357 1 97.38 77 PRO B N 1
ATOM 4608 C CA . PRO B 1 77 ? 7.566 -26.969 2.277 1 97.38 77 PRO B CA 1
ATOM 4609 C C . PRO B 1 77 ? 7.719 -27.844 3.52 1 97.38 77 PRO B C 1
ATOM 4611 O O . PRO B 1 77 ? 7.648 -27.344 4.645 1 97.38 77 PRO B O 1
ATOM 4614 N N . ILE B 1 78 ? 7.938 -29.094 3.307 1 96.88 78 ILE B N 1
ATOM 4615 C CA . ILE B 1 78 ? 8.07 -29.938 4.484 1 96.88 78 ILE B CA 1
ATOM 4616 C C . ILE B 1 78 ? 9.391 -30.703 4.422 1 96.88 78 ILE B C 1
ATOM 4618 O O . ILE B 1 78 ? 9.773 -31.375 5.379 1 96.88 78 ILE B O 1
ATOM 4622 N N . GLY B 1 79 ? 10.039 -30.734 3.236 1 95.62 79 GLY B N 1
ATOM 4623 C CA . GLY B 1 79 ? 11.344 -31.359 3.162 1 95.62 79 GLY B CA 1
ATOM 4624 C C . GLY B 1 79 ? 11.844 -31.531 1.74 1 95.62 79 GLY B C 1
ATOM 4625 O O . GLY B 1 79 ? 11.188 -31.094 0.79 1 95.62 79 GLY B O 1
ATOM 4626 N N . THR B 1 80 ? 13.047 -32.094 1.651 1 96.44 80 THR B N 1
ATOM 4627 C CA . THR B 1 80 ? 13.664 -32.469 0.388 1 96.44 80 THR B CA 1
ATOM 4628 C C . THR B 1 80 ? 14.219 -33.875 0.465 1 96.44 80 THR B C 1
ATOM 4630 O O . THR B 1 80 ? 14.438 -34.406 1.557 1 96.44 80 THR B O 1
ATOM 4633 N N . GLN B 1 81 ? 14.328 -34.531 -0.692 1 96.44 81 GLN B N 1
ATOM 4634 C CA . GLN B 1 81 ? 14.898 -35.844 -0.8 1 96.44 81 GLN B CA 1
ATOM 4635 C C . GLN B 1 81 ? 15.961 -35.906 -1.899 1 96.44 81 GLN B C 1
ATOM 4637 O O . GLN B 1 81 ? 15.68 -35.594 -3.057 1 96.44 81 GLN B O 1
ATOM 4642 N N . GLU B 1 82 ? 17.156 -36.312 -1.518 1 95.25 82 GLU B N 1
ATOM 4643 C CA . GLU B 1 82 ? 18.203 -36.5 -2.516 1 95.25 82 GLU B CA 1
ATOM 4644 C C . GLU B 1 82 ? 18.016 -37.781 -3.303 1 95.25 82 GLU B C 1
ATOM 4646 O O . GLU B 1 82 ? 17.609 -38.812 -2.74 1 95.25 82 GLU B O 1
ATOM 4651 N N . LEU B 1 83 ? 18.328 -37.75 -4.539 1 95.56 83 LEU B N 1
ATOM 4652 C CA . LEU B 1 83 ? 18.281 -38.938 -5.375 1 95.56 83 LEU B CA 1
ATOM 4653 C C . LEU B 1 83 ? 19.641 -39.656 -5.391 1 95.56 83 LEU B C 1
ATOM 4655 O O . LEU B 1 83 ? 20.656 -39.031 -5.047 1 95.56 83 LEU B O 1
ATOM 4659 N N . TYR B 1 84 ? 19.547 -40.906 -5.781 1 94.38 84 TYR B N 1
ATOM 4660 C CA . TYR B 1 84 ? 20.766 -41.656 -5.988 1 94.38 84 TYR B CA 1
ATOM 4661 C C . TYR B 1 84 ? 21.703 -40.938 -6.938 1 94.38 84 TYR B C 1
ATOM 4663 O O . TYR B 1 84 ? 21.297 -40.469 -7.992 1 94.38 84 TYR B O 1
ATOM 4671 N N . LYS B 1 85 ? 23 -40.688 -6.594 1 94.19 85 LYS B N 1
ATOM 4672 C CA . LYS B 1 85 ? 24.094 -40 -7.305 1 94.19 85 LYS B CA 1
ATOM 4673 C C . LYS B 1 85 ? 23.891 -38.5 -7.309 1 94.19 85 LYS B C 1
ATOM 4675 O O . LYS B 1 85 ? 24.719 -37.75 -7.852 1 94.19 85 LYS B O 1
ATOM 4680 N N . GLN B 1 86 ? 22.797 -38.031 -6.926 1 91.88 86 GLN B N 1
ATOM 4681 C CA . GLN B 1 86 ? 22.484 -36.594 -6.703 1 91.88 86 GLN B CA 1
ATOM 4682 C C . GLN B 1 86 ? 22.531 -35.812 -8.008 1 91.88 86 GLN B C 1
ATOM 4684 O O . GLN B 1 86 ? 22.906 -34.656 -8.016 1 91.88 86 GLN B O 1
ATOM 4689 N N . GLU B 1 87 ? 22.25 -36.5 -9.023 1 90.5 87 GLU B N 1
ATOM 4690 C CA . GLU B 1 87 ? 22.266 -35.844 -10.328 1 90.5 87 GLU B CA 1
ATOM 4691 C C . GLU B 1 87 ? 20.844 -35.656 -10.859 1 90.5 87 GLU B C 1
ATOM 4693 O O . GLU B 1 87 ? 20.5 -34.594 -11.32 1 90.5 87 GLU B O 1
ATOM 4698 N N . GLY B 1 88 ? 20.109 -36.844 -10.695 1 88.75 88 GLY B N 1
ATOM 4699 C CA . GLY B 1 88 ? 18.781 -36.781 -11.289 1 88.75 88 GLY B CA 1
ATOM 4700 C C . GLY B 1 88 ? 18.797 -36.625 -12.797 1 88.75 88 GLY B C 1
ATOM 4701 O O . GLY B 1 88 ? 19.719 -37.062 -13.461 1 88.75 88 GLY B O 1
ATOM 4702 N N . PRO B 1 89 ? 17.812 -35.875 -13.289 1 90.56 89 PRO B N 1
ATOM 4703 C CA . PRO B 1 89 ? 16.547 -35.469 -12.664 1 90.56 89 PRO B CA 1
ATOM 4704 C C . PRO B 1 89 ? 15.617 -36.656 -12.406 1 90.56 89 PRO B C 1
ATOM 4706 O O . PRO B 1 89 ? 15.812 -37.75 -12.977 1 90.56 89 PRO B O 1
ATOM 4709 N N . ALA B 1 90 ? 14.656 -36.469 -11.57 1 92.69 90 ALA B N 1
ATOM 4710 C CA . ALA B 1 90 ? 13.492 -37.344 -11.508 1 92.69 90 ALA B CA 1
ATOM 4711 C C . ALA B 1 90 ? 12.602 -37.156 -12.727 1 92.69 90 ALA B C 1
ATOM 4713 O O . ALA B 1 90 ? 11.82 -36.188 -12.789 1 92.69 90 ALA B O 1
ATOM 4714 N N . ARG B 1 91 ? 12.625 -38 -13.664 1 90.06 91 ARG B N 1
ATOM 4715 C CA . ARG B 1 91 ? 11.93 -37.812 -14.938 1 90.06 91 ARG B CA 1
ATOM 4716 C C . ARG B 1 91 ? 10.516 -38.375 -14.867 1 90.06 91 ARG B C 1
ATOM 4718 O O . ARG B 1 91 ? 9.633 -37.938 -15.617 1 90.06 91 ARG B O 1
ATOM 4725 N N . GLY B 1 92 ? 10.297 -39.312 -14.086 1 92.62 92 GLY B N 1
ATOM 4726 C CA . GLY B 1 92 ? 8.984 -39.906 -13.852 1 92.62 92 GLY B CA 1
ATOM 4727 C C . GLY B 1 92 ? 8.734 -40.25 -12.391 1 92.62 92 GLY B C 1
ATOM 4728 O O . GLY B 1 92 ? 9.633 -40.688 -11.688 1 92.62 92 GLY B O 1
ATOM 4729 N N . MET B 1 93 ? 7.574 -39.906 -12.016 1 96.25 93 MET B N 1
ATOM 4730 C CA . MET B 1 93 ? 7.184 -40.219 -10.641 1 96.25 93 MET B CA 1
ATOM 4731 C C . MET B 1 93 ? 5.734 -40.719 -10.586 1 96.25 93 MET B C 1
ATOM 4733 O O . MET B 1 93 ? 4.875 -40.188 -11.297 1 96.25 93 MET B O 1
ATOM 4737 N N . VAL B 1 94 ? 5.508 -41.719 -9.766 1 97.5 94 VAL B N 1
ATOM 4738 C CA . VAL B 1 94 ? 4.148 -42.188 -9.5 1 97.5 94 VAL B CA 1
ATOM 4739 C C . VAL B 1 94 ? 4.055 -42.719 -8.062 1 97.5 94 VAL B C 1
ATOM 4741 O O . VAL B 1 94 ? 4.98 -43.344 -7.566 1 97.5 94 VAL B O 1
ATOM 4744 N N . ALA B 1 95 ? 3.02 -42.312 -7.434 1 98.25 95 ALA B N 1
ATOM 4745 C CA . ALA B 1 95 ? 2.783 -42.75 -6.062 1 98.25 95 ALA B CA 1
ATOM 4746 C C . ALA B 1 95 ? 1.557 -43.656 -5.98 1 98.25 95 ALA B C 1
ATOM 4748 O O . ALA B 1 95 ? 0.629 -43.531 -6.785 1 98.25 95 ALA B O 1
ATOM 4749 N N . GLY B 1 96 ? 1.568 -44.594 -5.043 1 97.69 96 GLY B N 1
ATOM 4750 C CA . GLY B 1 96 ? 0.435 -45.469 -4.809 1 97.69 96 GLY B CA 1
ATOM 4751 C C . GLY B 1 96 ? 0.606 -46.344 -3.586 1 97.69 96 GLY B C 1
ATOM 4752 O O . GLY B 1 96 ? 1.701 -46.438 -3.025 1 97.69 96 GLY B O 1
ATOM 4753 N N . SER B 1 97 ? -0.483 -46.969 -3.223 1 97.75 97 SER B N 1
ATOM 4754 C CA . SER B 1 97 ? -0.493 -47.875 -2.082 1 97.75 97 SER B CA 1
ATOM 4755 C C . SER B 1 97 ? -0.396 -49.312 -2.535 1 97.75 97 SER B C 1
ATOM 4757 O O . SER B 1 97 ? -1.138 -49.75 -3.42 1 97.75 97 SER B O 1
ATOM 4759 N N . ILE B 1 98 ? 0.527 -50.031 -1.985 1 97.56 98 ILE B N 1
ATOM 4760 C CA . ILE B 1 98 ? 0.728 -51.469 -2.246 1 97.56 98 ILE B CA 1
ATOM 4761 C C . ILE B 1 98 ? 0.547 -52.25 -0.955 1 97.56 98 ILE B C 1
ATOM 4763 O O . ILE B 1 98 ? 1.426 -52.25 -0.089 1 97.56 98 ILE B O 1
ATOM 4767 N N . LYS B 1 99 ? -0.576 -52.938 -0.851 1 94.5 99 LYS B N 1
ATOM 4768 C CA . LYS B 1 99 ? -0.89 -53.75 0.317 1 94.5 99 LYS B CA 1
ATOM 4769 C C . LYS B 1 99 ? -0.734 -52.969 1.607 1 94.5 99 LYS B C 1
ATOM 4771 O O . LYS B 1 99 ? -0.074 -53.406 2.547 1 94.5 99 LYS B O 1
ATOM 4776 N N . GLY B 1 100 ? -1.146 -51.75 1.592 1 94.31 100 GLY B N 1
ATOM 4777 C CA . GLY B 1 100 ? -1.22 -50.938 2.791 1 94.31 100 GLY B CA 1
ATOM 4778 C C . GLY B 1 100 ? -0.015 -50.031 2.971 1 94.31 100 GLY B C 1
ATOM 4779 O O . GLY B 1 100 ? -0.012 -49.156 3.842 1 94.31 100 GLY B O 1
ATOM 4780 N N . THR B 1 101 ? 0.992 -50.25 2.217 1 97.5 101 THR B N 1
ATOM 4781 C CA . THR B 1 101 ? 2.16 -49.375 2.281 1 97.5 101 THR B CA 1
ATOM 4782 C C . THR B 1 101 ? 2.166 -48.406 1.118 1 97.5 101 THR B C 1
ATOM 4784 O O . THR B 1 101 ? 1.97 -48.781 -0.035 1 97.5 101 THR B O 1
ATOM 4787 N N . ASP B 1 102 ? 2.406 -47.125 1.479 1 98.5 102 ASP B N 1
ATOM 4788 C CA . ASP B 1 102 ? 2.42 -46.094 0.458 1 98.5 102 ASP B CA 1
ATOM 4789 C C . ASP B 1 102 ? 3.828 -45.875 -0.088 1 98.5 102 ASP B C 1
ATOM 4791 O O . ASP B 1 102 ? 4.77 -45.656 0.677 1 98.5 102 ASP B O 1
ATOM 4795 N N . PHE B 1 103 ? 3.941 -45.938 -1.435 1 98.75 103 PHE B N 1
ATOM 4796 C CA . PHE B 1 103 ? 5.25 -45.781 -2.059 1 98.75 103 PHE B CA 1
ATOM 4797 C C . PHE B 1 103 ? 5.234 -44.656 -3.094 1 98.75 103 PHE B C 1
ATOM 4799 O O . PHE B 1 103 ? 4.191 -44.375 -3.68 1 98.75 103 PHE B O 1
ATOM 4806 N N . LEU B 1 104 ? 6.328 -44 -3.238 1 98.69 104 LEU B N 1
ATOM 4807 C CA . LEU B 1 104 ? 6.66 -43.188 -4.398 1 98.69 104 LEU B CA 1
ATOM 4808 C C . LEU B 1 104 ? 7.754 -43.844 -5.234 1 98.69 104 LEU B C 1
ATOM 4810 O O . LEU B 1 104 ? 8.836 -44.156 -4.727 1 98.69 104 LEU B O 1
ATOM 4814 N N . PHE B 1 105 ? 7.445 -44.125 -6.465 1 98.5 105 PHE B N 1
ATOM 4815 C CA . PHE B 1 105 ? 8.422 -44.656 -7.41 1 98.5 105 PHE B CA 1
ATOM 4816 C C . PHE B 1 105 ? 8.992 -43.531 -8.281 1 98.5 105 PHE B C 1
ATOM 4818 O O . PHE B 1 105 ? 8.234 -42.719 -8.805 1 98.5 105 PHE B O 1
ATOM 4825 N N . VAL B 1 106 ? 10.336 -43.531 -8.422 1 97.12 106 VAL B N 1
ATOM 4826 C CA . VAL B 1 106 ? 11 -42.438 -9.125 1 97.12 106 VAL B CA 1
ATOM 4827 C C . VAL B 1 106 ? 11.938 -43 -10.188 1 97.12 106 VAL B C 1
ATOM 4829 O O . VAL B 1 106 ? 12.797 -43.844 -9.891 1 97.12 106 VAL B O 1
ATOM 4832 N N . ALA B 1 107 ? 11.695 -42.594 -11.398 1 95.19 107 ALA B N 1
ATOM 4833 C CA . ALA B 1 107 ? 12.648 -42.875 -12.469 1 95.19 107 ALA B CA 1
ATOM 4834 C C . ALA B 1 107 ? 13.797 -41.844 -12.461 1 95.19 107 ALA B C 1
ATOM 4836 O O . ALA B 1 107 ? 13.609 -40.688 -12.844 1 95.19 107 ALA B O 1
ATOM 4837 N N . ASN B 1 108 ? 14.922 -42.281 -12.031 1 93.62 108 ASN B N 1
ATOM 4838 C CA . ASN B 1 108 ? 16.125 -41.438 -11.953 1 93.62 108 ASN B CA 1
ATOM 4839 C C . ASN B 1 108 ? 16.953 -41.531 -13.227 1 93.62 108 ASN B C 1
ATOM 4841 O O . ASN B 1 108 ? 17.641 -42.531 -13.453 1 93.62 108 ASN B O 1
ATOM 4845 N N . LYS B 1 109 ? 16.938 -40.562 -14.023 1 90.06 109 LYS B N 1
ATOM 4846 C CA . LYS B 1 109 ? 17.5 -40.594 -15.367 1 90.06 109 LYS B CA 1
ATOM 4847 C C . LYS B 1 109 ? 18.984 -40.906 -15.328 1 90.06 109 LYS B C 1
ATOM 4849 O O . LYS B 1 109 ? 19.438 -41.906 -15.875 1 90.06 109 LYS B O 1
ATOM 4854 N N . TYR B 1 110 ? 19.75 -40.062 -14.672 1 89.81 110 TYR B N 1
ATOM 4855 C CA . TYR B 1 110 ? 21.203 -40.219 -14.727 1 89.81 110 TYR B CA 1
ATOM 4856 C C . TYR B 1 110 ? 21.688 -41.281 -13.727 1 89.81 110 TYR B C 1
ATOM 4858 O O . TYR B 1 110 ? 22.844 -41.719 -13.789 1 89.81 110 TYR B O 1
ATOM 4866 N N . GLY B 1 111 ? 20.812 -41.625 -12.859 1 88.62 111 GLY B N 1
ATOM 4867 C CA . GLY B 1 111 ? 21.109 -42.781 -12.016 1 88.62 111 GLY B CA 1
ATOM 4868 C C . GLY B 1 111 ? 20.875 -44.094 -12.727 1 88.62 111 GLY B C 1
ATOM 4869 O O . GLY B 1 111 ? 21.344 -45.156 -12.258 1 88.62 111 GLY B O 1
ATOM 4870 N N . ASN B 1 112 ? 20.156 -44.031 -13.781 1 86.56 112 ASN B N 1
ATOM 4871 C CA . ASN B 1 112 ? 19.781 -45.219 -14.531 1 86.56 112 ASN B CA 1
ATOM 4872 C C . ASN B 1 112 ? 19.125 -46.281 -13.633 1 86.56 112 ASN B C 1
ATOM 4874 O O . ASN B 1 112 ? 19.562 -47.406 -13.602 1 86.56 112 ASN B O 1
ATOM 4878 N N . ALA B 1 113 ? 18.219 -45.812 -12.914 1 91.88 113 ALA B N 1
ATOM 4879 C CA . ALA B 1 113 ? 17.609 -46.656 -11.898 1 91.88 113 ALA B CA 1
ATOM 4880 C C . ALA B 1 113 ? 16.203 -46.219 -11.562 1 91.88 113 ALA B C 1
ATOM 4882 O O . ALA B 1 113 ? 15.797 -45.094 -11.898 1 91.88 113 ALA B O 1
ATOM 4883 N N . ILE B 1 114 ? 15.539 -47.156 -11.023 1 96.12 114 ILE B N 1
ATOM 4884 C CA . ILE B 1 114 ? 14.273 -46.875 -10.375 1 96.12 114 ILE B CA 1
ATOM 4885 C C . ILE B 1 114 ? 14.453 -46.844 -8.859 1 96.12 114 ILE B C 1
ATOM 4887 O O . ILE B 1 114 ? 14.938 -47.844 -8.281 1 96.12 114 ILE B O 1
ATOM 4891 N N . GLU B 1 115 ? 14.133 -45.719 -8.297 1 97.44 115 GLU B N 1
ATOM 4892 C CA . GLU B 1 115 ? 14.172 -45.625 -6.844 1 97.44 115 GLU B CA 1
ATOM 4893 C C . GLU B 1 115 ? 12.781 -45.75 -6.242 1 97.44 115 GLU B C 1
ATOM 4895 O O . GLU B 1 115 ? 11.828 -45.125 -6.715 1 97.44 115 GLU B O 1
ATOM 4900 N N . THR B 1 116 ? 12.68 -46.625 -5.242 1 98.56 116 THR B N 1
ATOM 4901 C CA . THR B 1 116 ? 11.43 -46.781 -4.496 1 98.56 116 THR B CA 1
ATOM 4902 C C . THR B 1 116 ? 11.547 -46.156 -3.117 1 98.56 116 THR B C 1
ATOM 4904 O O . THR B 1 116 ? 12.445 -46.469 -2.344 1 98.56 116 THR B O 1
ATOM 4907 N N . PHE B 1 117 ? 10.641 -45.219 -2.857 1 98.69 117 PHE B N 1
ATOM 4908 C CA . PHE B 1 117 ? 10.594 -44.562 -1.562 1 98.69 117 PHE B CA 1
ATOM 4909 C C . PHE B 1 117 ? 9.312 -44.906 -0.822 1 98.69 117 PHE B C 1
ATOM 4911 O O . PHE B 1 117 ? 8.227 -44.938 -1.416 1 98.69 117 PHE B O 1
ATOM 4918 N N . LYS B 1 118 ? 9.414 -45.219 0.409 1 98.62 118 LYS B N 1
ATOM 4919 C CA . LYS B 1 118 ? 8.25 -45.25 1.288 1 98.62 118 LYS B CA 1
ATOM 4920 C C . LYS B 1 118 ? 7.809 -43.844 1.675 1 98.62 118 LYS B C 1
ATOM 4922 O O . LYS B 1 118 ? 8.633 -43.031 2.043 1 98.62 118 LYS B O 1
ATOM 4927 N N . ILE B 1 119 ? 6.562 -43.594 1.522 1 98.62 119 ILE B N 1
ATOM 4928 C CA . ILE B 1 119 ? 6.02 -42.312 1.975 1 98.62 119 ILE B CA 1
ATOM 4929 C C . ILE B 1 119 ? 5.656 -42.406 3.455 1 98.62 119 ILE B C 1
ATOM 4931 O O . ILE B 1 119 ? 4.766 -43.156 3.836 1 98.62 119 ILE B O 1
ATOM 4935 N N . LEU B 1 120 ? 6.258 -41.594 4.234 1 98.38 120 LEU B N 1
ATOM 4936 C CA . LEU B 1 120 ? 6.051 -41.625 5.68 1 98.38 120 LEU B CA 1
ATOM 4937 C C . LEU B 1 120 ? 4.812 -40.844 6.07 1 98.38 120 LEU B C 1
ATOM 4939 O O . LEU B 1 120 ? 4.203 -40.188 5.227 1 98.38 120 LEU B O 1
ATOM 4943 N N . ASP B 1 121 ? 4.438 -40.875 7.332 1 97.31 121 ASP B N 1
ATOM 4944 C CA . ASP B 1 121 ? 3.195 -40.25 7.805 1 97.31 121 ASP B CA 1
ATOM 4945 C C . ASP B 1 121 ? 3.217 -38.75 7.617 1 97.31 121 ASP B C 1
ATOM 4947 O O . ASP B 1 121 ? 2.17 -38.125 7.414 1 97.31 121 ASP B O 1
ATOM 4951 N N . ASN B 1 122 ? 4.418 -38.219 7.633 1 97.25 122 ASN B N 1
ATOM 4952 C CA . ASN B 1 122 ? 4.527 -36.781 7.492 1 97.25 122 ASN B CA 1
ATOM 4953 C C . ASN B 1 122 ? 4.77 -36.375 6.039 1 97.25 122 ASN B C 1
ATOM 4955 O O . ASN B 1 122 ? 5.066 -35.219 5.758 1 97.25 122 ASN B O 1
ATOM 4959 N N . GLY B 1 123 ? 4.691 -37.312 5.129 1 98.12 123 GLY B N 1
ATOM 4960 C CA . GLY B 1 123 ? 4.828 -37.031 3.709 1 98.12 123 GLY B CA 1
ATOM 4961 C C . GLY B 1 123 ? 6.258 -37.156 3.213 1 98.12 123 GLY B C 1
ATOM 4962 O O . GLY B 1 123 ? 6.496 -37.219 2.004 1 98.12 123 GLY B O 1
ATOM 4963 N N . THR B 1 124 ? 7.223 -37.156 4.125 1 98.38 124 THR B N 1
ATOM 4964 C CA . THR B 1 124 ? 8.617 -37.281 3.717 1 98.38 124 THR B CA 1
ATOM 4965 C C . THR B 1 124 ? 8.891 -38.688 3.197 1 98.38 124 THR B C 1
ATOM 4967 O O . THR B 1 124 ? 8.008 -39.562 3.236 1 98.38 124 THR B O 1
ATOM 4970 N N . LEU B 1 125 ? 10.117 -38.875 2.713 1 98.38 125 LEU B N 1
ATOM 4971 C CA . LEU B 1 125 ? 10.406 -40.094 1.968 1 98.38 125 LEU B CA 1
ATOM 4972 C C . LEU B 1 125 ? 11.555 -40.844 2.607 1 98.38 125 LEU B C 1
ATOM 4974 O O . LEU B 1 125 ? 12.492 -40.25 3.135 1 98.38 125 LEU B O 1
ATOM 4978 N N . GLU B 1 126 ? 11.422 -42.125 2.559 1 98.06 126 GLU B N 1
ATOM 4979 C CA . GLU B 1 126 ? 12.492 -43.031 2.928 1 98.06 126 GLU B CA 1
ATOM 4980 C C . GLU B 1 126 ? 12.789 -44.031 1.8 1 98.06 126 GLU B C 1
ATOM 4982 O O . GLU B 1 126 ? 11.914 -44.781 1.407 1 98.06 126 GLU B O 1
ATOM 4987 N N . GLN B 1 127 ? 13.992 -44 1.275 1 97.81 127 GLN B N 1
ATOM 4988 C CA . GLN B 1 127 ? 14.328 -44.938 0.204 1 97.81 127 GLN B CA 1
ATOM 4989 C C . GLN B 1 127 ? 14.359 -46.375 0.714 1 97.81 127 GLN B C 1
ATOM 4991 O O . GLN B 1 127 ? 15.055 -46.656 1.688 1 97.81 127 GLN B O 1
ATOM 4996 N N . VAL B 1 128 ? 13.695 -47.25 0.01 1 98.19 128 VAL B N 1
ATOM 4997 C CA . VAL B 1 128 ? 13.617 -48.625 0.505 1 98.19 128 VAL B CA 1
ATOM 4998 C C . VAL B 1 128 ? 14.18 -49.594 -0.544 1 98.19 128 VAL B C 1
ATOM 5000 O O . VAL B 1 128 ? 14.477 -50.75 -0.24 1 98.19 128 VAL B O 1
ATOM 5003 N N . SER B 1 129 ? 14.289 -49.156 -1.745 1 97.56 129 SER B N 1
ATOM 5004 C CA . SER B 1 129 ? 14.82 -50.031 -2.789 1 97.56 129 SER B CA 1
ATOM 5005 C C . SER B 1 129 ? 15.422 -49.219 -3.932 1 97.56 129 SER B C 1
ATOM 5007 O O . SER B 1 129 ? 15.031 -48.062 -4.164 1 97.56 129 SER B O 1
ATOM 5009 N N . LEU B 1 130 ? 16.438 -49.719 -4.512 1 96.19 130 LEU B N 1
ATOM 5010 C CA . LEU B 1 130 ? 17.094 -49.219 -5.711 1 96.19 130 LEU B CA 1
ATOM 5011 C C . LEU B 1 130 ? 17.219 -50.312 -6.762 1 96.19 130 LEU B C 1
ATOM 5013 O O . LEU B 1 130 ? 17.906 -51.312 -6.539 1 96.19 130 LEU B O 1
ATOM 5017 N N . THR B 1 131 ? 16.5 -50.094 -7.855 1 94.12 131 THR B N 1
ATOM 5018 C CA . THR B 1 131 ? 16.547 -51.062 -8.938 1 94.12 131 THR B CA 1
ATOM 5019 C C . THR B 1 131 ? 17.359 -50.531 -10.109 1 94.12 131 THR B C 1
ATOM 5021 O O . THR B 1 131 ? 16.938 -49.594 -10.797 1 94.12 131 THR B O 1
ATOM 5024 N N . MET B 1 132 ? 18.406 -51.219 -10.391 1 90.06 132 MET B N 1
ATOM 5025 C CA . MET B 1 132 ? 19.312 -50.75 -11.453 1 90.06 132 MET B CA 1
ATOM 5026 C C . MET B 1 132 ? 18.906 -51.375 -12.789 1 90.06 132 MET B C 1
ATOM 5028 O O . MET B 1 132 ? 18.344 -52.469 -12.844 1 90.06 132 MET B O 1
ATOM 5032 N N . ASP B 1 133 ? 19.219 -50.656 -13.797 1 83.5 133 ASP B N 1
ATOM 5033 C CA . ASP B 1 133 ? 19.047 -51.188 -15.141 1 83.5 133 ASP B CA 1
ATOM 5034 C C . ASP B 1 133 ? 20.031 -52.312 -15.406 1 83.5 133 ASP B C 1
ATOM 5036 O O . ASP B 1 133 ? 21.156 -52.312 -14.922 1 83.5 133 ASP B O 1
ATOM 5040 N N . THR B 1 134 ? 19.5 -53.312 -16.094 1 79.69 134 THR B N 1
ATOM 5041 C CA . THR B 1 134 ? 20.344 -54.406 -16.578 1 79.69 134 THR B CA 1
ATOM 5042 C C . THR B 1 134 ? 20.078 -54.688 -18.062 1 79.69 134 THR B C 1
ATOM 5044 O O . THR B 1 134 ? 19.156 -54.125 -18.641 1 79.69 134 THR B O 1
ATOM 5047 N N . ASP B 1 135 ? 20.891 -55.562 -18.641 1 75.44 135 ASP B N 1
ATOM 5048 C CA . ASP B 1 135 ? 20.703 -55.906 -20.047 1 75.44 135 ASP B CA 1
ATOM 5049 C C . ASP B 1 135 ? 19.328 -56.562 -20.266 1 75.44 135 ASP B C 1
ATOM 5051 O O . ASP B 1 135 ? 18.766 -56.469 -21.359 1 75.44 135 ASP B O 1
ATOM 5055 N N . GLY B 1 136 ? 18.781 -57.125 -19.266 1 75.94 136 GLY B N 1
ATOM 5056 C CA . GLY B 1 136 ? 17.516 -57.844 -19.391 1 75.94 136 GLY B CA 1
ATOM 5057 C C . GLY B 1 136 ? 16.312 -56.969 -19.109 1 75.94 136 GLY B C 1
ATOM 5058 O O . GLY B 1 136 ? 15.188 -57.281 -19.5 1 75.94 136 GLY B O 1
ATOM 5059 N N . THR B 1 137 ? 16.516 -55.844 -18.5 1 78.12 137 THR B N 1
ATOM 5060 C CA . THR B 1 137 ? 15.359 -55.094 -18.031 1 78.12 137 THR B CA 1
ATOM 5061 C C . THR B 1 137 ? 15.031 -53.969 -18.984 1 78.12 137 THR B C 1
ATOM 5063 O O . THR B 1 137 ? 13.922 -53.438 -18.953 1 78.12 137 THR B O 1
ATOM 5066 N N . HIS B 1 138 ? 15.891 -53.562 -19.844 1 72.06 138 HIS B N 1
ATOM 5067 C CA . HIS B 1 138 ? 15.688 -52.531 -20.859 1 72.06 138 HIS B CA 1
ATOM 5068 C C . HIS B 1 138 ? 15.117 -51.281 -20.25 1 72.06 138 HIS B C 1
ATOM 5070 O O . HIS B 1 138 ? 14.156 -50.719 -20.766 1 72.06 138 HIS B O 1
ATOM 5076 N N . LEU B 1 139 ? 15.617 -50.844 -19.078 1 75.06 139 LEU B N 1
ATOM 5077 C CA . LEU B 1 139 ? 15.117 -49.594 -18.484 1 75.06 139 LEU B CA 1
ATOM 5078 C C . LEU B 1 139 ? 15.672 -48.375 -19.219 1 75.06 139 LEU B C 1
ATOM 5080 O O . LEU B 1 139 ? 14.961 -47.406 -19.406 1 75.06 139 LEU B O 1
ATOM 5084 N N . GLY B 1 140 ? 16.969 -48.594 -19.703 1 70.88 140 GLY B N 1
ATOM 5085 C CA . GLY B 1 140 ? 17.578 -47.469 -20.359 1 70.88 140 GLY B CA 1
ATOM 5086 C C . GLY B 1 140 ? 17.438 -46.188 -19.578 1 70.88 140 GLY B C 1
ATOM 5087 O O . GLY B 1 140 ? 17.781 -46.125 -18.391 1 70.88 140 GLY B O 1
ATOM 5088 N N . ILE B 1 141 ? 16.938 -45.156 -20.234 1 81.88 141 ILE B N 1
ATOM 5089 C CA . ILE B 1 141 ? 16.531 -43.906 -19.562 1 81.88 141 ILE B CA 1
ATOM 5090 C C . ILE B 1 141 ? 15.039 -43.969 -19.25 1 81.88 141 ILE B C 1
ATOM 5092 O O . ILE B 1 141 ? 14.203 -43.719 -20.125 1 81.88 141 ILE B O 1
ATOM 5096 N N . ALA B 1 142 ? 14.766 -44.406 -18.047 1 83.69 142 ALA B N 1
ATOM 5097 C CA . ALA B 1 142 ? 13.383 -44.531 -17.609 1 83.69 142 ALA B CA 1
ATOM 5098 C C . ALA B 1 142 ? 12.727 -43.156 -17.5 1 83.69 142 ALA B C 1
ATOM 5100 O O . ALA B 1 142 ? 13.297 -42.219 -16.906 1 83.69 142 ALA B O 1
ATOM 5101 N N . ILE B 1 143 ? 11.562 -43.031 -18.078 1 86.5 143 ILE B N 1
ATOM 5102 C CA . ILE B 1 143 ? 10.906 -41.719 -18.125 1 86.5 143 ILE B CA 1
ATOM 5103 C C . ILE B 1 143 ? 9.516 -41.812 -17.5 1 86.5 143 ILE B C 1
ATOM 5105 O O . ILE B 1 143 ? 9.117 -40.938 -16.719 1 86.5 143 ILE B O 1
ATOM 5109 N N . THR B 1 144 ? 8.805 -42.875 -17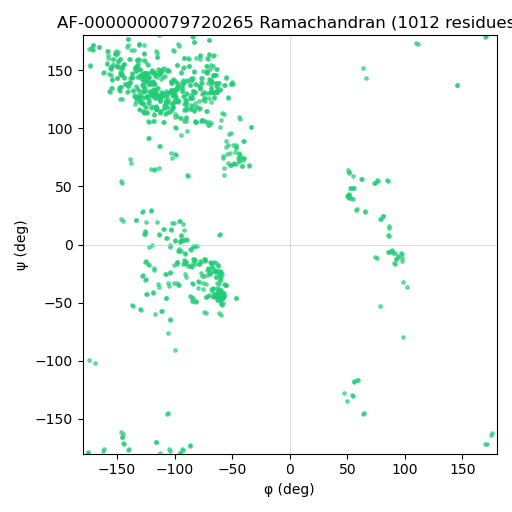.828 1 92.5 144 THR B N 1
ATOM 5110 C CA . THR B 1 144 ? 7.406 -42.938 -17.422 1 92.5 144 THR B CA 1
ATOM 5111 C C . THR B 1 144 ? 7.16 -44.188 -16.578 1 92.5 144 THR B C 1
ATOM 5113 O O . THR B 1 144 ? 7.691 -45.281 -16.875 1 92.5 144 THR B O 1
ATOM 5116 N N . LEU B 1 145 ? 6.41 -44 -15.586 1 96.25 145 LEU B N 1
ATOM 5117 C CA . LEU B 1 145 ? 6.031 -45.062 -14.664 1 96.25 145 LEU B CA 1
ATOM 5118 C C . LEU B 1 145 ? 4.512 -45.156 -14.523 1 96.25 145 LEU B C 1
ATOM 5120 O O . LEU B 1 145 ? 3.828 -44.125 -14.547 1 96.25 145 LEU B O 1
ATOM 5124 N N . GLN B 1 146 ? 4.047 -46.375 -14.375 1 97.44 146 GLN B N 1
ATOM 5125 C CA . GLN B 1 146 ? 2.625 -46.594 -14.133 1 97.44 146 GLN B CA 1
ATOM 5126 C C . GLN B 1 146 ? 2.402 -47.781 -13.219 1 97.44 146 GLN B C 1
ATOM 5128 O O . GLN B 1 146 ? 2.9 -48.875 -13.492 1 97.44 146 GLN B O 1
ATOM 5133 N N . ILE B 1 147 ? 1.702 -47.562 -12.164 1 98.19 147 ILE B N 1
ATOM 5134 C CA . ILE B 1 147 ? 1.315 -48.656 -11.297 1 98.19 147 ILE B CA 1
ATOM 5135 C C . ILE B 1 147 ? 0.048 -49.312 -11.844 1 98.19 147 ILE B C 1
ATOM 5137 O O . ILE B 1 147 ? -0.933 -48.625 -12.141 1 98.19 147 ILE B O 1
ATOM 5141 N N . VAL B 1 148 ? 0.061 -50.594 -11.93 1 98.31 148 VAL B N 1
ATOM 5142 C CA . VAL B 1 148 ? -1.106 -51.344 -12.336 1 98.31 148 VAL B CA 1
ATOM 5143 C C . VAL B 1 148 ? -1.5 -52.312 -11.219 1 98.31 148 VAL B C 1
ATOM 5145 O O . VAL B 1 148 ? -0.744 -53.25 -10.891 1 98.31 148 VAL B O 1
ATOM 5148 N N . HIS B 1 149 ? -2.66 -52.156 -10.719 1 97.31 149 HIS B N 1
ATOM 5149 C CA . HIS B 1 149 ? -3.17 -53.062 -9.68 1 97.31 149 HIS B CA 1
ATOM 5150 C C . HIS B 1 149 ? -3.953 -54.219 -10.281 1 97.31 149 HIS B C 1
ATOM 5152 O O . HIS B 1 149 ? -4.984 -54 -10.922 1 97.31 149 HIS B O 1
ATOM 5158 N N . MET B 1 150 ? -3.535 -55.375 -10.031 1 97.44 150 MET B N 1
ATOM 5159 C CA . MET B 1 150 ? -4.266 -56.562 -10.391 1 97.44 150 MET B CA 1
ATOM 5160 C C . MET B 1 150 ? -4.922 -57.188 -9.164 1 97.44 150 MET B C 1
ATOM 5162 O O . MET B 1 150 ? -4.895 -56.625 -8.078 1 97.44 150 MET B O 1
ATOM 5166 N N . GLN B 1 151 ? -5.566 -58.344 -9.344 1 95.69 151 GLN B N 1
ATOM 5167 C CA . GLN B 1 151 ? -6.305 -58.938 -8.25 1 95.69 151 GLN B CA 1
ATOM 5168 C C . GLN B 1 151 ? -5.363 -59.438 -7.152 1 95.69 151 GLN B C 1
ATOM 5170 O O . GLN B 1 151 ? -5.637 -59.25 -5.965 1 95.69 151 GLN B O 1
ATOM 5175 N N . LYS B 1 152 ? -4.273 -59.969 -7.543 1 95.56 152 LYS B N 1
ATOM 5176 C CA . LYS B 1 152 ? -3.426 -60.656 -6.566 1 95.56 152 LYS B CA 1
ATOM 5177 C C . LYS B 1 152 ? -2.158 -59.844 -6.285 1 95.56 152 LYS B C 1
ATOM 5179 O O . LYS B 1 152 ? -1.518 -60.031 -5.246 1 95.56 152 LYS B O 1
ATOM 5184 N N . ALA B 1 153 ? -1.782 -59.062 -7.203 1 97.31 153 ALA B N 1
ATOM 5185 C CA . ALA B 1 153 ? -0.525 -58.344 -7.082 1 97.31 153 ALA B CA 1
ATOM 5186 C C . ALA B 1 153 ? -0.591 -57 -7.836 1 97.31 153 ALA B C 1
ATOM 5188 O O . ALA B 1 153 ? -1.555 -56.75 -8.562 1 97.31 153 ALA B O 1
ATOM 5189 N N . SER B 1 154 ? 0.361 -56.188 -7.5 1 98.44 154 SER B N 1
ATOM 5190 C CA . SER B 1 154 ? 0.533 -54.938 -8.242 1 98.44 154 SER B CA 1
ATOM 5191 C C . SER B 1 154 ? 1.854 -54.938 -9 1 98.44 154 SER B C 1
ATOM 5193 O O . SER B 1 154 ? 2.83 -55.562 -8.57 1 98.44 154 SER B O 1
ATOM 5195 N N . TYR B 1 155 ? 1.849 -54.219 -10.086 1 98.69 155 TYR B N 1
ATOM 5196 C CA . TYR B 1 155 ? 3.006 -54.188 -10.977 1 98.69 155 TYR B CA 1
ATOM 5197 C C . TYR B 1 155 ? 3.357 -52.75 -11.352 1 98.69 155 TYR B C 1
ATOM 5199 O O . TYR B 1 155 ? 2.475 -51.906 -11.461 1 98.69 155 TYR B O 1
ATOM 5207 N N . LEU B 1 156 ? 4.617 -52.531 -11.477 1 98.19 156 LEU B N 1
ATOM 5208 C CA . LEU B 1 156 ? 5.113 -51.25 -12.008 1 98.19 156 LEU B CA 1
ATOM 5209 C C . LEU B 1 156 ? 5.539 -51.406 -13.461 1 98.19 156 LEU B C 1
ATOM 5211 O O . LEU B 1 156 ? 6.438 -52.188 -13.773 1 98.19 156 LEU B O 1
ATOM 5215 N N . PHE B 1 157 ? 4.84 -50.688 -14.297 1 97.38 157 PHE B N 1
ATOM 5216 C CA . PHE B 1 157 ? 5.234 -50.656 -15.695 1 97.38 157 PHE B CA 1
ATOM 5217 C C . PHE B 1 157 ? 6.156 -49.469 -15.953 1 97.38 157 PHE B C 1
ATOM 5219 O O . PHE B 1 157 ? 5.91 -48.344 -15.453 1 97.38 157 PHE B O 1
ATOM 5226 N N . ILE B 1 158 ? 7.211 -49.719 -16.719 1 94.56 158 ILE B N 1
ATOM 5227 C CA . ILE B 1 158 ? 8.25 -48.719 -16.953 1 94.56 158 ILE B CA 1
ATOM 5228 C C . ILE B 1 158 ? 8.531 -48.594 -18.453 1 94.56 158 ILE B C 1
ATOM 5230 O O . ILE B 1 158 ? 8.719 -49.594 -19.141 1 94.56 158 ILE B O 1
ATOM 5234 N N . GLY B 1 159 ? 8.445 -47.344 -18.891 1 90.75 159 GLY B N 1
ATOM 5235 C CA . GLY B 1 159 ? 8.82 -47.031 -20.25 1 90.75 159 GLY B CA 1
ATOM 5236 C C . GLY B 1 159 ? 10.07 -46.188 -20.344 1 90.75 159 GLY B C 1
ATOM 5237 O O . GLY B 1 159 ? 10.289 -45.312 -19.516 1 90.75 159 GLY B O 1
ATOM 5238 N N . GLY B 1 160 ? 10.938 -46.438 -21.359 1 81 160 GLY B N 1
ATOM 5239 C CA . GLY B 1 160 ? 12.195 -45.719 -21.453 1 81 160 GLY B CA 1
ATOM 5240 C C . GLY B 1 160 ? 12.406 -45.062 -22.812 1 81 160 GLY B C 1
ATOM 5241 O O . GLY B 1 160 ? 11.57 -45.188 -23.719 1 81 160 GLY B O 1
ATOM 5242 N N . LEU B 1 161 ? 13.531 -44.25 -22.734 1 75.25 161 LEU B N 1
ATOM 5243 C CA . LEU B 1 161 ? 13.992 -43.5 -23.906 1 75.25 161 LEU B CA 1
ATOM 5244 C C . LEU B 1 161 ? 15.43 -43.875 -24.25 1 75.25 161 LEU B C 1
ATOM 5246 O O . LEU B 1 161 ? 16.203 -44.281 -23.375 1 75.25 161 LEU B O 1
ATOM 5250 N N . GLU B 1 162 ? 15.938 -43.969 -25.766 1 70 162 GLU B N 1
ATOM 5251 C CA . GLU B 1 162 ? 17.25 -43.812 -26.375 1 70 162 GLU B CA 1
ATOM 5252 C C . GLU B 1 162 ? 17.891 -45.188 -26.609 1 70 162 GLU B C 1
ATOM 5254 O O . GLU B 1 162 ? 17.641 -45.812 -27.641 1 70 162 GLU B O 1
ATOM 5259 N N . GLU B 1 163 ? 18.516 -45.812 -25.391 1 70.31 163 GLU B N 1
ATOM 5260 C CA . GLU B 1 163 ? 19.484 -46.875 -25.719 1 70.31 163 GLU B CA 1
ATOM 5261 C C . GLU B 1 163 ? 18.781 -48.219 -25.953 1 70.31 163 GLU B C 1
ATOM 5263 O O . GLU B 1 163 ? 18.984 -48.844 -26.984 1 70.31 163 GLU B O 1
ATOM 5268 N N . THR B 1 164 ? 17.938 -48.531 -25.125 1 77.38 164 THR B N 1
ATOM 5269 C CA . THR B 1 164 ? 17.188 -49.781 -25.266 1 77.38 164 THR B CA 1
ATOM 5270 C C . THR B 1 164 ? 15.719 -49.562 -24.922 1 77.38 164 THR B C 1
ATOM 5272 O O . THR B 1 164 ? 15.234 -50.094 -23.906 1 77.38 164 THR B O 1
ATOM 5275 N N . PRO B 1 165 ? 15.078 -48.875 -25.906 1 83.94 165 PRO B N 1
ATOM 5276 C CA . PRO B 1 165 ? 13.695 -48.531 -25.562 1 83.94 165 PRO B CA 1
ATOM 5277 C C . PRO B 1 165 ? 12.773 -49.719 -25.562 1 83.94 165 PRO B C 1
ATOM 5279 O O . PRO B 1 165 ? 13.008 -50.688 -26.297 1 83.94 165 PRO B O 1
ATOM 5282 N N . GLY B 1 166 ? 11.797 -49.656 -24.75 1 87.5 166 GLY B N 1
ATOM 5283 C CA . GLY B 1 166 ? 10.805 -50.719 -24.625 1 87.5 166 GLY B CA 1
ATOM 5284 C C . GLY B 1 166 ? 9.883 -50.531 -23.422 1 87.5 166 GLY B C 1
ATOM 5285 O O . GLY B 1 166 ? 9.781 -49.438 -22.891 1 87.5 166 GLY B O 1
ATOM 5286 N N . LEU B 1 167 ? 9.109 -51.531 -23.172 1 93.25 167 LEU B N 1
ATOM 5287 C CA . LEU B 1 167 ? 8.172 -51.594 -22.062 1 93.25 167 LEU B CA 1
ATOM 5288 C C . LEU B 1 167 ? 8.508 -52.781 -21.141 1 93.25 167 LEU B C 1
ATOM 5290 O O . LEU B 1 167 ? 8.734 -53.875 -21.594 1 93.25 167 LEU B O 1
ATOM 5294 N N . SER B 1 168 ? 8.609 -52.438 -19.859 1 94.25 168 SER B N 1
ATOM 5295 C CA . SER B 1 168 ? 8.945 -53.469 -18.891 1 94.25 168 SER B CA 1
ATOM 5296 C C . SER B 1 168 ? 7.941 -53.5 -17.734 1 94.25 168 SER B C 1
ATOM 5298 O O . SER B 1 168 ? 7.406 -52.469 -17.359 1 94.25 168 SER B O 1
ATOM 5300 N N . SER B 1 169 ? 7.73 -54.719 -17.25 1 97 169 SER B N 1
ATOM 5301 C CA . SER B 1 169 ? 6.852 -54.938 -16.109 1 97 169 SER B CA 1
ATOM 5302 C C . SER B 1 169 ? 7.617 -55.531 -14.922 1 97 169 SER B C 1
ATOM 5304 O O . SER B 1 169 ? 8.422 -56.438 -15.102 1 97 169 SER B O 1
ATOM 5306 N N . PHE B 1 170 ? 7.402 -54.969 -13.758 1 97.56 170 PHE B N 1
ATOM 5307 C CA . PHE B 1 170 ? 7.988 -55.438 -12.516 1 97.56 170 PHE B CA 1
ATOM 5308 C C . PHE B 1 170 ? 6.91 -55.688 -11.469 1 97.56 170 PHE B C 1
ATOM 5310 O O . PHE B 1 170 ? 6.012 -54.875 -11.289 1 97.56 170 PHE B O 1
ATOM 5317 N N . LYS B 1 171 ? 6.984 -56.781 -10.789 1 98.25 171 LYS B N 1
ATOM 5318 C CA . LYS B 1 171 ? 6.129 -57 -9.633 1 98.25 171 LYS B CA 1
ATOM 5319 C C . LYS B 1 171 ? 6.594 -56.188 -8.438 1 98.25 171 LYS B C 1
ATOM 5321 O O . LYS B 1 171 ? 7.781 -56.156 -8.117 1 98.25 171 LYS B O 1
ATOM 5326 N N . ILE B 1 172 ? 5.699 -55.5 -7.809 1 98.56 172 ILE B N 1
ATOM 5327 C CA . ILE B 1 172 ? 6.027 -54.719 -6.625 1 98.56 172 ILE B CA 1
ATOM 5328 C C . ILE B 1 172 ? 5.859 -55.594 -5.375 1 98.56 172 ILE B C 1
ATOM 5330 O O . ILE B 1 172 ? 4.746 -56 -5.043 1 98.56 172 ILE B O 1
ATOM 5334 N N . GLN B 1 173 ? 6.902 -55.781 -4.711 1 97.94 173 GLN B N 1
ATOM 5335 C CA . GLN B 1 173 ? 6.863 -56.562 -3.471 1 97.94 173 GLN B CA 1
ATOM 5336 C C . GLN B 1 173 ? 6.375 -55.688 -2.307 1 97.94 173 GLN B C 1
ATOM 5338 O O . GLN B 1 173 ? 6.434 -54.469 -2.365 1 97.94 173 GLN B O 1
ATOM 5343 N N . PRO B 1 174 ? 5.898 -56.312 -1.202 1 96.44 174 PRO B N 1
ATOM 5344 C CA . PRO B 1 174 ? 5.371 -55.562 -0.059 1 96.44 174 PRO B CA 1
ATOM 5345 C C . PRO B 1 174 ? 6.414 -54.656 0.572 1 96.44 174 PRO B C 1
ATOM 5347 O O . PRO B 1 174 ? 6.059 -53.656 1.19 1 96.44 174 PRO B O 1
ATOM 5350 N N . ASP B 1 175 ? 7.672 -54.938 0.382 1 96.62 175 ASP B N 1
ATOM 5351 C CA . ASP B 1 175 ? 8.727 -54.125 0.973 1 96.62 175 ASP B CA 1
ATOM 5352 C C . ASP B 1 175 ? 9.227 -53.062 -0.012 1 96.62 175 ASP B C 1
ATOM 5354 O O . ASP B 1 175 ? 10.18 -52.344 0.279 1 96.62 175 ASP B O 1
ATOM 5358 N N . GLY B 1 176 ? 8.641 -53 -1.161 1 97.38 176 GLY B N 1
ATOM 5359 C CA . GLY B 1 176 ? 8.961 -51.969 -2.129 1 97.38 176 GLY B CA 1
ATOM 5360 C C . GLY B 1 176 ? 9.953 -52.438 -3.186 1 97.38 176 GLY B C 1
ATOM 5361 O O . GLY B 1 176 ? 10.211 -51.719 -4.152 1 97.38 176 GLY B O 1
ATOM 5362 N N . LYS B 1 177 ? 10.5 -53.562 -3.045 1 97.56 177 LYS B N 1
ATOM 5363 C CA . LYS B 1 177 ? 11.414 -54.094 -4.047 1 97.56 177 LYS B CA 1
ATOM 5364 C C . LYS B 1 177 ? 10.68 -54.438 -5.344 1 97.56 177 LYS B C 1
ATOM 5366 O O . LYS B 1 177 ? 9.492 -54.781 -5.32 1 97.56 177 LYS B O 1
ATOM 5371 N N . LEU B 1 178 ? 11.414 -54.406 -6.398 1 97.44 178 LEU B N 1
ATOM 5372 C CA . LEU B 1 178 ? 10.852 -54.719 -7.711 1 97.44 178 LEU B CA 1
ATOM 5373 C C . LEU B 1 178 ? 11.438 -56 -8.281 1 97.44 178 LEU B C 1
ATOM 5375 O O . LEU B 1 178 ? 12.656 -56.156 -8.305 1 97.44 178 LEU B O 1
ATOM 5379 N N . THR B 1 179 ? 10.539 -56.875 -8.68 1 96.44 179 THR B N 1
ATOM 5380 C CA . THR B 1 179 ? 10.953 -58.094 -9.336 1 96.44 179 THR B CA 1
ATOM 5381 C C . THR B 1 179 ? 10.555 -58.094 -10.812 1 96.44 179 THR B C 1
ATOM 5383 O O . THR B 1 179 ? 9.375 -57.969 -11.141 1 96.44 179 THR B O 1
ATOM 5386 N N . HIS B 1 180 ? 11.484 -58.344 -11.656 1 95.69 180 HIS B N 1
ATOM 5387 C CA . HIS B 1 180 ? 11.258 -58.281 -13.094 1 95.69 180 HIS B CA 1
ATOM 5388 C C . HIS B 1 180 ? 10.336 -59.406 -13.555 1 95.69 180 HIS B C 1
ATOM 5390 O O . HIS B 1 180 ? 10.508 -60.562 -13.148 1 95.69 180 HIS B O 1
ATOM 5396 N N . ILE B 1 181 ? 9.375 -59.031 -14.398 1 96.88 181 ILE B N 1
ATOM 5397 C CA . ILE B 1 181 ? 8.438 -60 -14.93 1 96.88 181 ILE B CA 1
ATOM 5398 C C . ILE B 1 181 ? 8.68 -60.188 -16.422 1 96.88 181 ILE B C 1
ATOM 5400 O O . ILE B 1 181 ? 8.938 -61.312 -16.891 1 96.88 181 ILE B O 1
ATOM 5404 N N . GLN B 1 182 ? 8.594 -59.094 -17.109 1 95.19 182 GLN B N 1
ATOM 5405 C CA . GLN B 1 182 ? 8.68 -59.125 -18.562 1 95.19 182 GLN B CA 1
ATOM 5406 C C . GLN B 1 182 ? 9.188 -57.781 -19.109 1 95.19 182 GLN B C 1
ATOM 5408 O O . GLN B 1 182 ? 8.883 -56.719 -18.562 1 95.19 182 GLN B O 1
ATOM 5413 N N . SER B 1 183 ? 10.008 -57.969 -20.156 1 92.69 183 SER B N 1
ATOM 5414 C CA . SER B 1 183 ? 10.367 -56.812 -20.969 1 92.69 183 SER B CA 1
ATOM 5415 C C . SER B 1 183 ? 10.102 -57.062 -22.453 1 92.69 183 SER B C 1
ATOM 5417 O O . SER B 1 183 ? 10.281 -58.188 -22.938 1 92.69 183 SER B O 1
ATOM 5419 N N . MET B 1 184 ? 9.562 -56.062 -23 1 91.25 184 MET B N 1
ATOM 5420 C CA . MET B 1 184 ? 9.352 -56.062 -24.438 1 91.25 184 MET B CA 1
ATOM 5421 C C . MET B 1 184 ? 10.148 -54.969 -25.125 1 91.25 184 MET B C 1
ATOM 5423 O O . MET B 1 184 ? 9.938 -53.781 -24.859 1 91.25 184 MET B O 1
ATOM 5427 N N . ALA B 1 185 ? 11.031 -55.344 -26 1 87.69 185 ALA B N 1
ATOM 5428 C CA . ALA B 1 185 ? 11.828 -54.375 -26.75 1 87.69 185 ALA B CA 1
ATOM 5429 C C . ALA B 1 185 ? 10.984 -53.719 -27.828 1 87.69 185 ALA B C 1
ATOM 5431 O O . ALA B 1 185 ? 10.07 -54.312 -28.375 1 87.69 185 ALA B O 1
ATOM 5432 N N . ASP B 1 186 ? 11.352 -52.5 -28.078 1 89.5 186 ASP B N 1
ATOM 5433 C CA . ASP B 1 186 ? 10.734 -51.812 -29.203 1 89.5 186 ASP B CA 1
ATOM 5434 C C . ASP B 1 186 ? 11.07 -52.469 -30.531 1 89.5 186 ASP B C 1
ATOM 5436 O O . ASP B 1 186 ? 12.148 -53.062 -30.688 1 89.5 186 ASP B O 1
ATOM 5440 N N . ASP B 1 187 ? 10.109 -52.406 -31.375 1 87.69 187 ASP B N 1
ATOM 5441 C CA . ASP B 1 187 ? 10.359 -52.844 -32.75 1 87.69 187 ASP B CA 1
ATOM 5442 C C . ASP B 1 187 ? 9.609 -52 -33.75 1 87.69 187 ASP B C 1
ATOM 5444 O O . ASP B 1 187 ? 9.148 -50.906 -33.406 1 87.69 187 ASP B O 1
ATOM 5448 N N . ASP B 1 188 ? 9.617 -52.406 -35.031 1 86.38 188 ASP B N 1
ATOM 5449 C CA . ASP B 1 188 ? 9.094 -51.562 -36.094 1 86.38 188 ASP B CA 1
ATOM 5450 C C . ASP B 1 188 ? 7.566 -51.5 -36.062 1 86.38 188 ASP B C 1
ATOM 5452 O O . ASP B 1 188 ? 6.961 -50.625 -36.688 1 86.38 188 ASP B O 1
ATOM 5456 N N . LYS B 1 189 ? 6.926 -52.312 -35.344 1 90.31 189 LYS B N 1
ATOM 5457 C CA . LYS B 1 189 ? 5.465 -52.375 -35.375 1 90.31 189 LYS B CA 1
ATOM 5458 C C . LYS B 1 189 ? 4.863 -51.75 -34.125 1 90.31 189 LYS B C 1
ATOM 5460 O O . LYS B 1 189 ? 3.754 -51.219 -34.188 1 90.31 189 LYS B O 1
ATOM 5465 N N . ILE B 1 190 ? 5.531 -51.875 -33.062 1 93.56 190 ILE B N 1
ATOM 5466 C CA . ILE B 1 190 ? 5.031 -51.375 -31.766 1 93.56 190 ILE B CA 1
ATOM 5467 C C . ILE B 1 190 ? 5.637 -50.031 -31.469 1 93.56 190 ILE B C 1
ATOM 5469 O O . ILE B 1 190 ? 6.816 -49.781 -31.734 1 93.56 190 ILE B O 1
ATOM 5473 N N . TYR B 1 191 ? 4.949 -49.125 -30.969 1 92.62 191 TYR B N 1
ATOM 5474 C CA . TYR B 1 191 ? 5.41 -47.781 -30.734 1 92.62 191 TYR B CA 1
ATOM 5475 C C . TYR B 1 191 ? 5.805 -47.594 -29.266 1 92.62 191 TYR B C 1
ATOM 5477 O O . TYR B 1 191 ? 5.09 -46.938 -28.516 1 92.62 191 TYR B O 1
ATOM 5485 N N . THR B 1 192 ? 6.945 -48.062 -28.891 1 91.62 192 THR B N 1
ATOM 5486 C CA . THR B 1 192 ? 7.395 -48.031 -27.5 1 91.62 192 THR B CA 1
ATOM 5487 C C . THR B 1 192 ? 8.766 -47.375 -27.391 1 91.62 192 THR B C 1
ATOM 5489 O O . THR B 1 192 ? 9.422 -47.469 -26.359 1 91.62 192 THR B O 1
ATOM 5492 N N . ASP B 1 193 ? 9.25 -46.781 -28.484 1 90.94 193 ASP B N 1
ATOM 5493 C CA . ASP B 1 193 ? 10.477 -46 -28.391 1 90.94 193 ASP B CA 1
ATOM 5494 C C . ASP B 1 193 ? 10.188 -44.594 -27.875 1 90.94 193 ASP B C 1
ATOM 5496 O O . ASP B 1 193 ? 9.672 -43.75 -28.594 1 90.94 193 ASP B O 1
ATOM 5500 N N . GLY B 1 194 ? 10.57 -44.469 -26.609 1 90.06 194 GLY B N 1
ATOM 5501 C CA . GLY B 1 194 ? 10.312 -43.188 -25.953 1 90.06 194 GLY B CA 1
ATOM 5502 C C . GLY B 1 194 ? 8.922 -43.094 -25.359 1 90.06 194 GLY B C 1
ATOM 5503 O O . GLY B 1 194 ? 8.18 -42.156 -25.656 1 90.06 194 GLY B O 1
ATOM 5504 N N . ILE B 1 195 ? 8.555 -44 -24.531 1 92.19 195 ILE B N 1
ATOM 5505 C CA . ILE B 1 195 ? 7.258 -43.969 -23.859 1 92.19 195 ILE B CA 1
ATOM 5506 C C . ILE B 1 195 ? 7.219 -42.812 -22.875 1 92.19 195 ILE B C 1
ATOM 5508 O O . ILE B 1 195 ? 7.816 -42.875 -21.797 1 92.19 195 ILE B O 1
ATOM 5512 N N . ILE B 1 196 ? 6.52 -41.75 -23.234 1 90.88 196 ILE B N 1
ATOM 5513 C CA . ILE B 1 196 ? 6.316 -40.625 -22.344 1 90.88 196 ILE B CA 1
ATOM 5514 C C . ILE B 1 196 ? 4.828 -40.469 -22.047 1 90.88 196 ILE B C 1
ATOM 5516 O O . ILE B 1 196 ? 4.207 -39.469 -22.438 1 90.88 196 ILE B O 1
ATOM 5520 N N . GLY B 1 197 ? 4.238 -41.406 -21.391 1 92.69 197 GLY B N 1
ATOM 5521 C CA . GLY B 1 197 ? 2.846 -41.438 -20.984 1 92.69 197 GLY B CA 1
ATOM 5522 C C . GLY B 1 197 ? 2.252 -42.844 -21.016 1 92.69 197 GLY B C 1
ATOM 5523 O O . GLY B 1 197 ? 2.523 -43.594 -21.938 1 92.69 197 GLY B O 1
ATOM 5524 N N . MET B 1 198 ? 1.539 -43.125 -20.031 1 96.69 198 MET B N 1
ATOM 5525 C CA . MET B 1 198 ? 0.836 -44.406 -19.906 1 96.69 198 MET B CA 1
ATOM 5526 C C . MET B 1 198 ? -0.503 -44.219 -19.203 1 96.69 198 MET B C 1
ATOM 5528 O O . MET B 1 198 ? -0.654 -43.312 -18.359 1 96.69 198 MET B O 1
ATOM 5532 N N . TYR B 1 199 ? -1.364 -45.094 -19.578 1 97.69 199 TYR B N 1
ATOM 5533 C CA . TYR B 1 199 ? -2.656 -45.125 -18.891 1 97.69 199 TYR B CA 1
ATOM 5534 C C . TYR B 1 199 ? -3.271 -46.531 -18.953 1 97.69 199 TYR B C 1
ATOM 5536 O O . TYR B 1 199 ? -2.986 -47.281 -19.875 1 97.69 199 TYR B O 1
ATOM 5544 N N . THR B 1 200 ? -4.121 -46.812 -17.984 1 98.19 200 THR B N 1
ATOM 5545 C CA . THR B 1 200 ? -4.754 -48.125 -17.969 1 98.19 200 THR B CA 1
ATOM 5546 C C . THR B 1 200 ? -6.273 -48 -17.906 1 98.19 200 THR B C 1
ATOM 5548 O O . THR B 1 200 ? -6.797 -47.094 -17.266 1 98.19 200 THR B O 1
ATOM 5551 N N . HIS B 1 201 ? -6.922 -48.875 -18.609 1 98.19 201 HIS B N 1
ATOM 5552 C CA . HIS B 1 201 ? -8.352 -49.094 -18.469 1 98.19 201 HIS B CA 1
ATOM 5553 C C . HIS B 1 201 ? -8.633 -50.531 -17.984 1 98.19 201 HIS B C 1
ATOM 5555 O O . HIS B 1 201 ? -7.898 -51.438 -18.328 1 98.19 201 HIS B O 1
ATOM 5561 N N . LYS B 1 202 ? -9.672 -50.656 -17.172 1 97 202 LYS B N 1
ATOM 5562 C CA . LYS B 1 202 ? -10.25 -51.969 -16.844 1 97 202 LYS B CA 1
ATOM 5563 C C . LYS B 1 202 ? -11.617 -52.125 -17.5 1 97 202 LYS B C 1
ATOM 5565 O O . LYS B 1 202 ? -12.555 -51.406 -17.172 1 97 202 LYS B O 1
ATOM 5570 N N . ILE B 1 203 ? -11.75 -53.031 -18.328 1 96.81 203 ILE B N 1
ATOM 5571 C CA . ILE B 1 203 ? -12.977 -53.281 -19.078 1 96.81 203 ILE B CA 1
ATOM 5572 C C . ILE B 1 203 ? -13.445 -54.719 -18.859 1 96.81 203 ILE B C 1
ATOM 5574 O O . ILE B 1 203 ? -12.781 -55.656 -19.297 1 96.81 203 ILE B O 1
ATOM 5578 N N . LYS B 1 204 ? -14.586 -54.906 -18.188 1 94 204 LYS B N 1
ATOM 5579 C CA . LYS B 1 204 ? -15.188 -56.188 -17.922 1 94 204 LYS B CA 1
ATOM 5580 C C . LYS B 1 204 ? -14.172 -57.156 -17.297 1 94 204 LYS B C 1
ATOM 5582 O O . LYS B 1 204 ? -13.969 -58.25 -17.781 1 94 204 LYS B O 1
ATOM 5587 N N . GLY B 1 205 ? -13.445 -56.688 -16.406 1 94 205 GLY B N 1
ATOM 5588 C CA . GLY B 1 205 ? -12.539 -57.5 -15.609 1 94 205 GLY B CA 1
ATOM 5589 C C . GLY B 1 205 ? -11.164 -57.656 -16.234 1 94 205 GLY B C 1
ATOM 5590 O O . GLY B 1 205 ? -10.273 -58.25 -15.648 1 94 205 GLY B O 1
ATOM 5591 N N . LYS B 1 206 ? -10.938 -57.156 -17.422 1 97.5 206 LYS B N 1
ATOM 5592 C CA . LYS B 1 206 ? -9.648 -57.219 -18.094 1 97.5 206 LYS B CA 1
ATOM 5593 C C . LYS B 1 206 ? -8.922 -55.875 -18.031 1 97.5 206 LYS B C 1
ATOM 5595 O O . LYS B 1 206 ? -9.547 -54.812 -18.156 1 97.5 206 LYS B O 1
ATOM 5600 N N . THR B 1 207 ? -7.629 -56 -17.797 1 98.44 207 THR B N 1
ATOM 5601 C CA . THR B 1 207 ? -6.82 -54.812 -17.688 1 98.44 207 THR B CA 1
ATOM 5602 C C . THR B 1 207 ? -6.066 -54.531 -18.984 1 98.44 207 THR B C 1
ATOM 5604 O O . THR B 1 207 ? -5.449 -55.438 -19.547 1 98.44 207 THR B O 1
ATOM 5607 N N . PHE B 1 208 ? -6.117 -53.281 -19.422 1 98.69 208 PHE B N 1
ATOM 5608 C CA . PHE B 1 208 ? -5.426 -52.875 -20.625 1 98.69 208 PHE B CA 1
ATOM 5609 C C . PHE B 1 208 ? -4.52 -51.688 -20.344 1 98.69 208 PHE B C 1
ATOM 5611 O O . PHE B 1 208 ? -4.859 -50.812 -19.531 1 98.69 208 PHE B O 1
ATOM 5618 N N . LEU B 1 209 ? -3.377 -51.688 -20.969 1 98.62 209 LEU B N 1
ATOM 5619 C CA . LEU B 1 209 ? -2.396 -50.594 -20.844 1 98.62 209 LEU B CA 1
ATOM 5620 C C . LEU B 1 209 ? -2.164 -49.906 -22.172 1 98.62 209 LEU B C 1
ATOM 5622 O O . LEU B 1 209 ? -2.072 -50.562 -23.219 1 98.62 209 LEU B O 1
ATOM 5626 N N . TYR B 1 210 ? -2.082 -48.625 -22.141 1 98.44 210 TYR B N 1
ATOM 5627 C CA . TYR B 1 210 ? -1.867 -47.812 -23.344 1 98.44 210 TYR B CA 1
ATOM 5628 C C . TYR B 1 210 ? -0.604 -46.969 -23.203 1 98.44 210 TYR B C 1
ATOM 5630 O O . TYR B 1 210 ? -0.333 -46.406 -22.141 1 98.44 210 TYR B O 1
ATOM 5638 N N . THR B 1 211 ? 0.2 -46.875 -24.266 1 97.06 211 THR B N 1
ATOM 5639 C CA . THR B 1 211 ? 1.454 -46.125 -24.266 1 97.06 211 THR B CA 1
ATOM 5640 C C . THR B 1 211 ? 1.552 -45.219 -25.5 1 97.06 211 THR B C 1
ATOM 5642 O O . THR B 1 211 ? 0.885 -45.469 -26.5 1 97.06 211 THR B O 1
ATOM 5645 N N . GLY B 1 212 ? 2.27 -44.156 -25.359 1 95 212 GLY B N 1
ATOM 5646 C CA . GLY B 1 212 ? 2.666 -43.312 -26.469 1 95 212 GLY B CA 1
ATOM 5647 C C . GLY B 1 212 ? 4.164 -43.281 -26.703 1 95 212 GLY B C 1
ATOM 5648 O O . GLY B 1 212 ? 4.941 -43.094 -25.781 1 95 212 GLY B O 1
ATOM 5649 N N . GLY B 1 213 ? 4.574 -43.531 -27.906 1 94.06 213 GLY B N 1
ATOM 5650 C CA . GLY B 1 213 ? 5.98 -43.531 -28.281 1 94.06 213 GLY B CA 1
ATOM 5651 C C . GLY B 1 213 ? 6.41 -42.25 -28.969 1 94.06 213 GLY B C 1
ATOM 5652 O O . GLY B 1 213 ? 6.117 -42.031 -30.156 1 94.06 213 GLY B O 1
ATOM 5653 N N . PHE B 1 214 ? 7.18 -41.469 -28.344 1 93.94 214 PHE B N 1
ATOM 5654 C CA . PHE B 1 214 ? 7.617 -40.156 -28.828 1 93.94 214 PHE B CA 1
ATOM 5655 C C . PHE B 1 214 ? 8.43 -40.312 -30.109 1 93.94 214 PHE B C 1
ATOM 5657 O O . PHE B 1 214 ? 8.141 -39.625 -31.094 1 93.94 214 PHE B O 1
ATOM 5664 N N . GLN B 1 215 ? 9.336 -41.188 -30.109 1 92.06 215 GLN B N 1
ATOM 5665 C CA . GLN B 1 215 ? 10.227 -41.312 -31.266 1 92.06 215 GLN B CA 1
ATOM 5666 C C . GLN B 1 215 ? 9.531 -42.031 -32.438 1 92.06 215 GLN B C 1
ATOM 5668 O O . GLN B 1 215 ? 9.828 -41.75 -33.594 1 92.06 215 GLN B O 1
ATOM 5673 N N . ASP B 1 216 ? 8.5 -42.844 -32.062 1 91.62 216 ASP B N 1
ATOM 5674 C CA . ASP B 1 216 ? 7.824 -43.688 -33.062 1 91.62 216 ASP B CA 1
ATOM 5675 C C . ASP B 1 216 ? 6.629 -42.938 -33.688 1 91.62 216 ASP B C 1
ATOM 5677 O O . ASP B 1 216 ? 6.078 -43.375 -34.688 1 91.62 216 ASP B O 1
ATOM 5681 N N . ASN B 1 217 ? 6.242 -41.938 -33.062 1 93.38 217 ASN B N 1
ATOM 5682 C CA . ASN B 1 217 ? 5.098 -41.188 -33.531 1 93.38 217 ASN B CA 1
ATOM 5683 C C . ASN B 1 217 ? 3.822 -42.031 -33.531 1 93.38 217 ASN B C 1
ATOM 5685 O O . ASN B 1 217 ? 3.125 -42.094 -34.562 1 93.38 217 ASN B O 1
ATOM 5689 N N . GLY B 1 218 ? 3.506 -42.562 -32.375 1 95.31 218 GLY B N 1
ATOM 5690 C CA . GLY B 1 218 ? 2.309 -43.406 -32.344 1 95.31 218 GLY B CA 1
ATOM 5691 C C . GLY B 1 218 ? 1.953 -43.875 -30.938 1 95.31 218 GLY B C 1
ATOM 5692 O O . GLY B 1 218 ? 2.609 -43.5 -29.969 1 95.31 218 GLY B O 1
ATOM 5693 N N . VAL B 1 219 ? 0.835 -44.688 -30.906 1 97.38 219 VAL B N 1
ATOM 5694 C CA . VAL B 1 219 ? 0.318 -45.219 -29.656 1 97.38 219 VAL B CA 1
ATOM 5695 C C . VAL B 1 219 ? 0.096 -46.719 -29.781 1 97.38 219 VAL B C 1
ATOM 5697 O O . VAL B 1 219 ? -0.143 -47.219 -30.875 1 97.38 219 VAL B O 1
ATOM 5700 N N . SER B 1 220 ? 0.223 -47.375 -28.672 1 98.19 220 SER B N 1
ATOM 5701 C CA . SER B 1 220 ? 0.039 -48.812 -28.625 1 98.19 220 SER B CA 1
ATOM 5702 C C . SER B 1 220 ? -0.827 -49.219 -27.438 1 98.19 220 SER B C 1
ATOM 5704 O O . SER B 1 220 ? -0.876 -48.531 -26.422 1 98.19 220 SER B O 1
ATOM 5706 N N . SER B 1 221 ? -1.519 -50.344 -27.625 1 98.56 221 SER B N 1
ATOM 5707 C CA . SER B 1 221 ? -2.324 -50.906 -26.547 1 98.56 221 SER B CA 1
ATOM 5708 C C . SER B 1 221 ? -1.856 -52.344 -26.203 1 98.56 221 SER B C 1
ATOM 5710 O O . SER B 1 221 ? -1.375 -53.062 -27.078 1 98.56 221 SER B O 1
ATOM 5712 N N . PHE B 1 222 ? -2.008 -52.688 -24.953 1 98.62 222 PHE B N 1
ATOM 5713 C CA . PHE B 1 222 ? -1.555 -54 -24.453 1 98.62 222 PHE B CA 1
ATOM 5714 C C . PHE B 1 222 ? -2.596 -54.594 -23.531 1 98.62 222 PHE B C 1
ATOM 5716 O O . PHE B 1 222 ? -3.23 -53.906 -22.75 1 98.62 222 PHE B O 1
ATOM 5723 N N . ARG B 1 223 ? -2.746 -55.906 -23.594 1 98.69 223 ARG B N 1
ATOM 5724 C CA . ARG B 1 223 ? -3.436 -56.656 -22.562 1 98.69 223 ARG B CA 1
ATOM 5725 C C . ARG B 1 223 ? -2.486 -57.031 -21.422 1 98.69 223 ARG B C 1
ATOM 5727 O O . ARG B 1 223 ? -1.391 -57.531 -21.641 1 98.69 223 ARG B O 1
ATOM 5734 N N . VAL B 1 224 ? -2.883 -56.719 -20.188 1 98.69 224 VAL B N 1
ATOM 5735 C CA . VAL B 1 224 ? -2.1 -57.094 -19.016 1 98.69 224 VAL B CA 1
ATOM 5736 C C . VAL B 1 224 ? -2.762 -58.25 -18.297 1 98.69 224 VAL B C 1
ATOM 5738 O O . VAL B 1 224 ? -3.955 -58.219 -17.984 1 98.69 224 VAL B O 1
ATOM 5741 N N . TYR B 1 225 ? -2.01 -59.219 -18 1 98.5 225 TYR B N 1
ATOM 5742 C CA . TYR B 1 225 ? -2.543 -60.438 -17.359 1 98.5 225 TYR B CA 1
ATOM 5743 C C . TYR B 1 225 ? -2.248 -60.438 -15.867 1 98.5 225 TYR B C 1
ATOM 5745 O O . TYR B 1 225 ? -1.444 -59.625 -15.383 1 98.5 225 TYR B O 1
ATOM 5753 N N . GLU B 1 226 ? -2.896 -61.344 -15.172 1 98 226 GLU B N 1
ATOM 5754 C CA . GLU B 1 226 ? -2.861 -61.375 -13.711 1 98 226 GLU B CA 1
ATOM 5755 C C . GLU B 1 226 ? -1.438 -61.562 -13.195 1 98 226 GLU B C 1
ATOM 5757 O O . GLU B 1 226 ? -1.09 -61.062 -12.117 1 98 226 GLU B O 1
ATOM 5762 N N . ASN B 1 227 ? -0.584 -62.219 -13.984 1 97.88 227 ASN B N 1
ATOM 5763 C CA . ASN B 1 227 ? 0.775 -62.469 -13.531 1 97.88 227 ASN B CA 1
ATOM 5764 C C . ASN B 1 227 ? 1.731 -61.344 -13.914 1 97.88 227 ASN B C 1
ATOM 5766 O O . ASN B 1 227 ? 2.947 -61.5 -13.758 1 97.88 227 ASN B O 1
ATOM 5770 N N . GLY B 1 228 ? 1.187 -60.344 -14.477 1 98 228 GLY B N 1
ATOM 5771 C CA . GLY B 1 228 ? 2.004 -59.188 -14.789 1 98 228 GLY B CA 1
ATOM 5772 C C . GLY B 1 228 ? 2.564 -59.188 -16.203 1 98 228 GLY B C 1
ATOM 5773 O O . GLY B 1 228 ? 3.158 -58.219 -16.656 1 98 228 GLY B O 1
ATOM 5774 N N . SER B 1 229 ? 2.426 -60.281 -16.875 1 98.38 229 SER B N 1
ATOM 5775 C CA . SER B 1 229 ? 2.814 -60.312 -18.281 1 98.38 229 SER B CA 1
ATOM 5776 C C . SER B 1 229 ? 1.864 -59.5 -19.141 1 98.38 229 SER B C 1
ATOM 5778 O O . SER B 1 229 ? 0.78 -59.125 -18.688 1 98.38 229 SER B O 1
ATOM 5780 N N . PHE B 1 230 ? 2.314 -59.219 -20.312 1 98.12 230 PHE B N 1
ATOM 5781 C CA . PHE B 1 230 ? 1.479 -58.375 -21.172 1 98.12 230 PHE B CA 1
ATOM 5782 C C . PHE B 1 230 ? 1.706 -58.75 -22.641 1 98.12 230 PHE B C 1
ATOM 5784 O O . PHE B 1 230 ? 2.738 -59.312 -23 1 98.12 230 PHE B O 1
ATOM 5791 N N . LYS B 1 231 ? 0.721 -58.406 -23.453 1 97.94 231 LYS B N 1
ATOM 5792 C CA . LYS B 1 231 ? 0.756 -58.688 -24.891 1 97.94 231 LYS B CA 1
ATOM 5793 C C . LYS B 1 231 ? 0.17 -57.5 -25.672 1 97.94 231 LYS B C 1
ATOM 5795 O O . LYS B 1 231 ? -0.85 -56.938 -25.281 1 97.94 231 LYS B O 1
ATOM 5800 N N . ASN B 1 232 ? 0.826 -57.219 -26.75 1 98 232 ASN B N 1
ATOM 5801 C CA . ASN B 1 232 ? 0.366 -56.125 -27.609 1 98 232 ASN B CA 1
ATOM 5802 C C . ASN B 1 232 ? -0.961 -56.469 -28.281 1 98 232 ASN B C 1
ATOM 5804 O O . ASN B 1 232 ? -1.164 -57.594 -28.734 1 98 232 ASN B O 1
ATOM 5808 N N . ILE B 1 233 ? -1.815 -55.5 -28.344 1 98.12 233 ILE B N 1
ATOM 5809 C CA . ILE B 1 233 ? -3.107 -55.656 -29 1 98.12 233 ILE B CA 1
ATOM 5810 C C . ILE B 1 233 ? -3.086 -54.969 -30.359 1 98.12 233 ILE B C 1
ATOM 5812 O O . ILE B 1 233 ? -3.23 -55.625 -31.391 1 98.12 233 ILE B O 1
ATOM 5816 N N . ASN B 1 234 ? -2.949 -53.656 -30.375 1 97.38 234 ASN B N 1
ATOM 5817 C CA . ASN B 1 234 ? -2.834 -52.938 -31.641 1 97.38 234 ASN B CA 1
ATOM 5818 C C . ASN B 1 234 ? -1.995 -51.688 -31.516 1 97.38 234 ASN B C 1
ATOM 5820 O O . ASN B 1 234 ? -1.635 -51.281 -30.406 1 97.38 234 ASN B O 1
ATOM 5824 N N . ASN B 1 235 ? -1.615 -51.156 -32.656 1 97.44 235 ASN B N 1
ATOM 5825 C CA . ASN B 1 235 ? -0.747 -50 -32.781 1 97.44 235 ASN B CA 1
ATOM 5826 C C . ASN B 1 235 ? -1.265 -49 -33.844 1 97.44 235 ASN B C 1
ATOM 5828 O O . ASN B 1 235 ? -1.722 -49.438 -34.906 1 97.44 235 ASN B O 1
ATOM 5832 N N . ILE B 1 236 ? -1.281 -47.75 -33.438 1 96.56 236 ILE B N 1
ATOM 5833 C CA . ILE B 1 236 ? -1.71 -46.719 -34.375 1 96.56 236 ILE B CA 1
ATOM 5834 C C . ILE B 1 236 ? -0.604 -45.688 -34.531 1 96.56 236 ILE B C 1
ATOM 5836 O O . ILE B 1 236 ? -0.196 -45.062 -33.531 1 96.56 236 ILE B O 1
ATOM 5840 N N . GLY B 1 237 ? -0.132 -45.469 -35.75 1 93.88 237 GLY B N 1
ATOM 5841 C CA . GLY B 1 237 ? 0.878 -44.469 -36.031 1 93.88 237 GLY B CA 1
ATOM 5842 C C . GLY B 1 237 ? 0.292 -43.156 -36.531 1 93.88 237 GLY B C 1
ATOM 5843 O O . GLY B 1 237 ? -0.9 -43.094 -36.844 1 93.88 237 GLY B O 1
ATOM 5844 N N . ASP B 1 238 ? 1.185 -42.219 -36.625 1 92.12 238 ASP B N 1
ATOM 5845 C CA . ASP B 1 238 ? 0.786 -40.906 -37.125 1 92.12 238 ASP B CA 1
ATOM 5846 C C . ASP B 1 238 ? 0.51 -40.969 -38.625 1 92.12 238 ASP B C 1
ATOM 5848 O O . ASP B 1 238 ? 0.835 -41.938 -39.281 1 92.12 238 ASP B O 1
ATOM 5852 N N . ASN B 1 239 ? -0.187 -40 -38.969 1 85.19 239 ASN B N 1
ATOM 5853 C CA . ASN B 1 239 ? -0.351 -39.719 -40.406 1 85.19 239 ASN B CA 1
ATOM 5854 C C . ASN B 1 239 ? -0.316 -38.219 -40.688 1 85.19 239 ASN B C 1
ATOM 5856 O O . ASN B 1 239 ? -0.048 -37.406 -39.781 1 85.19 239 ASN B O 1
ATOM 5860 N N . THR B 1 240 ? -0.393 -37.875 -41.906 1 81.5 240 THR B N 1
ATOM 5861 C CA . THR B 1 240 ? -0.207 -36.469 -42.25 1 81.5 240 THR B CA 1
ATOM 5862 C C . THR B 1 240 ? -1.552 -35.75 -42.375 1 81.5 240 THR B C 1
ATOM 5864 O O . THR B 1 240 ? -1.635 -34.656 -42.906 1 81.5 240 THR B O 1
ATOM 5867 N N . THR B 1 241 ? -2.609 -36.312 -41.781 1 80.94 241 THR B N 1
ATOM 5868 C CA . THR B 1 241 ? -3.916 -35.719 -42 1 80.94 241 THR B CA 1
ATOM 5869 C C . THR B 1 241 ? -4.652 -35.469 -40.688 1 80.94 241 THR B C 1
ATOM 5871 O O . THR B 1 241 ? -4.945 -34.344 -40.344 1 80.94 241 THR B O 1
ATOM 5874 N N . ASP B 1 242 ? -4.84 -36.469 -39.906 1 83.81 242 ASP B N 1
ATOM 5875 C CA . ASP B 1 242 ? -5.836 -36.25 -38.844 1 83.81 242 ASP B CA 1
ATOM 5876 C C . ASP B 1 242 ? -5.449 -36.969 -37.562 1 83.81 242 ASP B C 1
ATOM 5878 O O . ASP B 1 242 ? -6.301 -37.25 -36.719 1 83.81 242 ASP B O 1
ATOM 5882 N N . ARG B 1 243 ? -4.227 -37.375 -37.25 1 89.56 243 ARG B N 1
ATOM 5883 C CA . ARG B 1 243 ? -3.936 -38.156 -36.062 1 89.56 243 ARG B CA 1
ATOM 5884 C C . ARG B 1 243 ? -3.066 -37.344 -35.094 1 89.56 243 ARG B C 1
ATOM 5886 O O . ARG B 1 243 ? -3.215 -37.469 -33.875 1 89.56 243 ARG B O 1
ATOM 5893 N N . TYR B 1 244 ? -2.146 -36.469 -35.625 1 92.62 244 TYR B N 1
ATOM 5894 C CA . TYR B 1 244 ? -1.311 -35.594 -34.812 1 92.62 244 TYR B CA 1
ATOM 5895 C C . TYR B 1 244 ? -0.58 -36.375 -33.719 1 92.62 244 TYR B C 1
ATOM 5897 O O . TYR B 1 244 ? -0.746 -36.125 -32.531 1 92.62 244 TYR B O 1
ATOM 5905 N N . LEU B 1 245 ? 0.228 -37.281 -34.031 1 95.19 245 LEU B N 1
ATOM 5906 C CA . LEU B 1 245 ? 0.917 -38.188 -33.094 1 95.19 245 LEU B CA 1
ATOM 5907 C C . LEU B 1 245 ? 2.43 -38.062 -33.25 1 95.19 245 LEU B C 1
ATOM 5909 O O . LEU B 1 245 ? 3.182 -38.812 -32.625 1 95.19 245 LEU B O 1
ATOM 5913 N N . THR B 1 246 ? 2.928 -37.188 -34.25 1 94.38 246 THR B N 1
ATOM 5914 C CA . THR B 1 246 ? 4.367 -36.969 -34.312 1 94.38 246 THR B CA 1
ATOM 5915 C C . THR B 1 246 ? 4.895 -36.438 -32.969 1 94.38 246 THR B C 1
ATOM 5917 O O . THR B 1 246 ? 4.605 -35.312 -32.594 1 94.38 246 THR B O 1
ATOM 5920 N N . GLY B 1 247 ? 5.691 -37.312 -32.344 1 93.62 247 GLY B N 1
ATOM 5921 C CA . GLY B 1 247 ? 6.078 -37 -30.969 1 93.62 247 GLY B CA 1
ATOM 5922 C C . GLY B 1 247 ? 4.973 -37.25 -29.969 1 93.62 247 GLY B C 1
ATOM 5923 O O . GLY B 1 247 ? 4.652 -36.375 -29.141 1 93.62 247 GLY B O 1
ATOM 5924 N N . ALA B 1 248 ? 4.453 -38.375 -29.922 1 91.94 248 ALA B N 1
ATOM 5925 C CA . ALA B 1 248 ? 3.254 -38.719 -29.172 1 91.94 248 ALA B CA 1
ATOM 5926 C C . ALA B 1 248 ? 3.543 -38.781 -27.672 1 91.94 248 ALA B C 1
ATOM 5928 O O . ALA B 1 248 ? 4.172 -39.719 -27.188 1 91.94 248 ALA B O 1
ATOM 5929 N N . TYR B 1 249 ? 3.109 -37.812 -26.922 1 89.25 249 TYR B N 1
ATOM 5930 C CA . TYR B 1 249 ? 3.014 -37.719 -25.469 1 89.25 249 TYR B CA 1
ATOM 5931 C C . TYR B 1 249 ? 2.299 -36.438 -25.047 1 89.25 249 TYR B C 1
ATOM 5933 O O . TYR B 1 249 ? 2.285 -35.438 -25.781 1 89.25 249 TYR B O 1
ATOM 5941 N N . PRO B 1 250 ? 1.65 -36.406 -23.875 1 93.94 250 PRO B N 1
ATOM 5942 C CA . PRO B 1 250 ? 1.465 -37.5 -22.922 1 93.94 250 PRO B CA 1
ATOM 5943 C C . PRO B 1 250 ? 0.274 -38.375 -23.266 1 93.94 250 PRO B C 1
ATOM 5945 O O . PRO B 1 250 ? -0.34 -38.219 -24.328 1 93.94 250 PRO B O 1
ATOM 5948 N N . VAL B 1 251 ? 0.051 -39.406 -22.453 1 96.75 251 VAL B N 1
ATOM 5949 C CA . VAL B 1 251 ? -1.097 -40.281 -22.594 1 96.75 251 VAL B CA 1
ATOM 5950 C C . VAL B 1 251 ? -1.891 -40.312 -21.297 1 96.75 251 VAL B C 1
ATOM 5952 O O . VAL B 1 251 ? -1.313 -40.438 -20.203 1 96.75 251 VAL B O 1
ATOM 5955 N N . THR B 1 252 ? -3.096 -40.062 -21.391 1 97.38 252 THR B N 1
ATOM 5956 C CA . THR B 1 252 ? -4.004 -40.219 -20.266 1 97.38 252 THR B CA 1
ATOM 5957 C C . THR B 1 252 ? -5.336 -40.812 -20.719 1 97.38 252 THR B C 1
ATOM 5959 O O . THR B 1 252 ? -5.465 -41.281 -21.844 1 97.38 252 THR B O 1
ATOM 5962 N N . GLY B 1 253 ? -6.297 -40.938 -19.781 1 98.06 253 GLY B N 1
ATOM 5963 C CA . GLY B 1 253 ? -7.582 -41.531 -20.156 1 98.06 253 GLY B CA 1
ATOM 5964 C C . GLY B 1 253 ? -8.656 -41.281 -19.109 1 98.06 253 GLY B C 1
ATOM 5965 O O . GLY B 1 253 ? -8.383 -40.75 -18.031 1 98.06 253 GLY B O 1
ATOM 5966 N N . VAL B 1 254 ? -9.797 -41.625 -19.562 1 97.94 254 VAL B N 1
ATOM 5967 C CA . VAL B 1 254 ? -10.961 -41.469 -18.688 1 97.94 254 VAL B CA 1
ATOM 5968 C C . VAL B 1 254 ? -12.109 -42.344 -19.203 1 97.94 254 VAL B C 1
ATOM 5970 O O . VAL B 1 254 ? -12.188 -42.625 -20.406 1 97.94 254 VAL B O 1
ATOM 5973 N N . ASN B 1 255 ? -12.883 -42.812 -18.344 1 97 255 ASN B N 1
ATOM 5974 C CA . ASN B 1 255 ? -14.125 -43.469 -18.719 1 97 255 ASN B CA 1
ATOM 5975 C C . ASN B 1 255 ? -15.336 -42.562 -18.484 1 97 255 ASN B C 1
ATOM 5977 O O . ASN B 1 255 ? -15.438 -41.938 -17.438 1 97 255 ASN B O 1
ATOM 5981 N N . LEU B 1 256 ? -16.172 -42.469 -19.375 1 97.12 256 LEU B N 1
ATOM 5982 C CA . LEU B 1 256 ? -17.438 -41.719 -19.297 1 97.12 256 LEU B CA 1
ATOM 5983 C C . LEU B 1 256 ? -18.625 -42.656 -19.578 1 97.12 256 LEU B C 1
ATOM 5985 O O . LEU B 1 256 ? -18.906 -42.969 -20.734 1 97.12 256 LEU B O 1
ATOM 5989 N N . GLY B 1 257 ? -19.359 -43 -18.531 1 95.19 257 GLY B N 1
ATOM 5990 C CA . GLY B 1 257 ? -20.375 -44.031 -18.688 1 95.19 257 GLY B CA 1
ATOM 5991 C C . GLY B 1 257 ? -19.828 -45.344 -19.172 1 95.19 257 GLY B C 1
ATOM 5992 O O . GLY B 1 257 ? -18.938 -45.938 -18.531 1 95.19 257 GLY B O 1
ATOM 5993 N N . GLU B 1 258 ? -20.266 -45.719 -20.328 1 94.69 258 GLU B N 1
ATOM 5994 C CA . GLU B 1 258 ? -19.844 -47 -20.875 1 94.69 258 GLU B CA 1
ATOM 5995 C C . GLU B 1 258 ? -18.719 -46.844 -21.891 1 94.69 258 GLU B C 1
ATOM 5997 O O . GLU B 1 258 ? -18.266 -47.812 -22.484 1 94.69 258 GLU B O 1
ATOM 6002 N N . ASN B 1 259 ? -18.359 -45.656 -21.984 1 97.88 259 ASN B N 1
ATOM 6003 C CA . ASN B 1 259 ? -17.312 -45.375 -22.969 1 97.88 259 ASN B CA 1
ATOM 6004 C C . ASN B 1 259 ? -15.938 -45.25 -22.312 1 97.88 259 ASN B C 1
ATOM 6006 O O . ASN B 1 259 ? -15.828 -44.719 -21.203 1 97.88 259 ASN B O 1
ATOM 6010 N N . TYR B 1 260 ? -14.938 -45.781 -23 1 98.38 260 TYR B N 1
ATOM 6011 C CA . TYR B 1 260 ? -13.555 -45.656 -22.562 1 98.38 260 TYR B CA 1
ATOM 6012 C C . TYR B 1 260 ? -12.719 -44.875 -23.562 1 98.38 260 TYR B C 1
ATOM 6014 O O . TYR B 1 260 ? -12.711 -45.188 -24.75 1 98.38 260 TYR B O 1
ATOM 6022 N N . TYR B 1 261 ? -12.062 -43.844 -23.047 1 98.75 261 TYR B N 1
ATOM 6023 C CA . TYR B 1 261 ? -11.289 -43 -23.938 1 98.75 261 TYR B CA 1
ATOM 6024 C C . TYR B 1 261 ? -9.836 -42.906 -23.484 1 98.75 261 TYR B C 1
ATOM 6026 O O . TYR B 1 261 ? -9.547 -42.906 -22.281 1 98.75 261 TYR B O 1
ATOM 6034 N N . VAL B 1 262 ? -8.938 -42.875 -24.406 1 98.62 262 VAL B N 1
ATOM 6035 C CA . VAL B 1 262 ? -7.539 -42.5 -24.219 1 98.62 262 VAL B CA 1
ATOM 6036 C C . VAL B 1 262 ? -7.258 -41.188 -24.938 1 98.62 262 VAL B C 1
ATOM 6038 O O . VAL B 1 262 ? -7.645 -41 -26.094 1 98.62 262 VAL B O 1
ATOM 6041 N N . ILE B 1 263 ? -6.723 -40.219 -24.25 1 98.44 263 ILE B N 1
ATOM 6042 C CA . ILE B 1 263 ? -6.387 -38.906 -24.766 1 98.44 263 ILE B CA 1
ATOM 6043 C C . ILE B 1 263 ? -4.871 -38.781 -24.906 1 98.44 263 ILE B C 1
ATOM 6045 O O . ILE B 1 263 ? -4.129 -39.094 -23.969 1 98.44 263 ILE B O 1
ATOM 6049 N N . VAL B 1 264 ? -4.418 -38.344 -26.062 1 97.56 264 VAL B N 1
ATOM 6050 C CA . VAL B 1 264 ? -2.99 -38.312 -26.359 1 97.56 264 VAL B CA 1
ATOM 6051 C C . VAL B 1 264 ? -2.605 -36.938 -26.891 1 97.56 264 VAL B C 1
ATOM 6053 O O . VAL B 1 264 ? -3.264 -36.375 -27.781 1 97.56 264 VAL B O 1
ATOM 6056 N N . GLY B 1 265 ? -1.594 -36.375 -26.281 1 95.5 265 GLY B N 1
ATOM 6057 C CA . GLY B 1 265 ? -0.972 -35.188 -26.844 1 95.5 265 GLY B CA 1
ATOM 6058 C C . GLY B 1 265 ? 0.207 -35.5 -27.75 1 95.5 265 GLY B C 1
ATOM 6059 O O . GLY B 1 265 ? 0.452 -36.656 -28.078 1 95.5 265 GLY B O 1
ATOM 6060 N N . HIS B 1 266 ? 0.833 -34.406 -28.234 1 92.88 266 HIS B N 1
ATOM 6061 C CA . HIS B 1 266 ? 2.053 -34.594 -29.016 1 92.88 266 HIS B CA 1
ATOM 6062 C C . HIS B 1 266 ? 2.91 -33.344 -28.984 1 92.88 266 HIS B C 1
ATOM 6064 O O . HIS B 1 266 ? 2.389 -32.219 -29.094 1 92.88 266 HIS B O 1
ATOM 6070 N N . ARG B 1 267 ? 4.109 -33.5 -28.719 1 90.25 267 ARG B N 1
ATOM 6071 C CA . ARG B 1 267 ? 5.074 -32.438 -28.984 1 90.25 267 ARG B CA 1
ATOM 6072 C C . ARG B 1 267 ? 5.812 -32.688 -30.297 1 90.25 267 ARG B C 1
ATOM 6074 O O . ARG B 1 267 ? 6.824 -33.375 -30.312 1 90.25 267 ARG B O 1
ATOM 6081 N N . HIS B 1 268 ? 5.355 -32 -31.266 1 90.56 268 HIS B N 1
ATOM 6082 C CA . HIS B 1 268 ? 5.82 -32.25 -32.625 1 90.56 268 HIS B CA 1
ATOM 6083 C C . HIS B 1 268 ? 7.34 -32.156 -32.719 1 90.56 268 HIS B C 1
ATOM 6085 O O . HIS B 1 268 ? 7.941 -31.281 -32.094 1 90.56 268 HIS B O 1
ATOM 6091 N N . HIS B 1 269 ? 7.891 -32.969 -33.5 1 92.06 269 HIS B N 1
ATOM 6092 C CA . HIS B 1 269 ? 9.336 -33.031 -33.656 1 92.06 269 HIS B CA 1
ATOM 6093 C C . HIS B 1 269 ? 9.898 -31.75 -34.25 1 92.06 269 HIS B C 1
ATOM 6095 O O . HIS B 1 269 ? 11.102 -31.5 -34.156 1 92.06 269 HIS B O 1
ATOM 6101 N N . LYS B 1 270 ? 9.016 -30.953 -34.812 1 91.12 270 LYS B N 1
ATOM 6102 C CA . LYS B 1 270 ? 9.438 -29.656 -35.375 1 91.12 270 LYS B CA 1
ATOM 6103 C C . LYS B 1 270 ? 10.078 -28.797 -34.281 1 91.12 270 LYS B C 1
ATOM 6105 O O . LYS B 1 270 ? 10.859 -27.891 -34.594 1 91.12 270 LYS B O 1
ATOM 6110 N N . TYR B 1 271 ? 9.688 -29.078 -33.062 1 90.38 271 TYR B N 1
ATOM 6111 C CA . TYR B 1 271 ? 10.18 -28.25 -31.953 1 90.38 271 TYR B CA 1
ATOM 6112 C C . TYR B 1 271 ? 11.586 -28.672 -31.547 1 90.38 271 TYR B C 1
ATOM 6114 O O . TYR B 1 271 ? 12.18 -28.078 -30.656 1 90.38 271 TYR B O 1
ATOM 6122 N N . TYR B 1 272 ? 12.117 -29.703 -32.219 1 90.5 272 TYR B N 1
ATOM 6123 C CA . TYR B 1 272 ? 13.461 -30.203 -31.969 1 90.5 272 TYR B CA 1
ATOM 6124 C C . TYR B 1 272 ? 14.344 -30.016 -33.188 1 90.5 272 TYR B C 1
ATOM 6126 O O . TYR B 1 272 ? 13.844 -29.781 -34.281 1 90.5 272 TYR B O 1
ATOM 6134 N N . GLU B 1 273 ? 15.695 -30.188 -32.969 1 90.31 273 GLU B N 1
ATOM 6135 C CA . GLU B 1 273 ? 16.609 -30.203 -34.094 1 90.31 273 GLU B CA 1
ATOM 6136 C C . GLU B 1 273 ? 16.438 -31.484 -34.938 1 90.31 273 GLU B C 1
ATOM 6138 O O . GLU B 1 273 ? 16.406 -32.594 -34.375 1 90.31 273 GLU B O 1
ATOM 6143 N N . ARG B 1 274 ? 16.312 -31.312 -36.188 1 85.75 274 ARG B N 1
ATOM 6144 C CA . ARG B 1 274 ? 15.992 -32.406 -37.094 1 85.75 274 ARG B CA 1
ATOM 6145 C C . ARG B 1 274 ? 17.094 -33.469 -37.062 1 85.75 274 ARG B C 1
ATOM 6147 O O . ARG B 1 274 ? 16.828 -34.656 -37.125 1 85.75 274 ARG B O 1
ATOM 6154 N N . ASN B 1 275 ? 18.453 -33 -37.062 1 83.44 275 ASN B N 1
ATOM 6155 C CA . ASN B 1 275 ? 19.578 -33.938 -37.094 1 83.44 275 ASN B CA 1
ATOM 6156 C C . ASN B 1 275 ? 20.203 -34.094 -35.719 1 83.44 275 ASN B C 1
ATOM 6158 O O . ASN B 1 275 ? 21 -33.281 -35.281 1 83.44 275 ASN B O 1
ATOM 6162 N N . GLY B 1 276 ? 19.562 -34.812 -34.781 1 83.5 276 GLY B N 1
ATOM 6163 C CA . GLY B 1 276 ? 20.078 -35.062 -33.438 1 83.5 276 GLY B CA 1
ATOM 6164 C C . GLY B 1 276 ? 19.281 -36.094 -32.688 1 83.5 276 GLY B C 1
ATOM 6165 O O . GLY B 1 276 ? 19.359 -37.281 -32.969 1 83.5 276 GLY B O 1
ATOM 6166 N N . PHE B 1 277 ? 18.484 -35.562 -31.828 1 86.44 277 PHE B N 1
ATOM 6167 C CA . PHE B 1 277 ? 17.734 -36.375 -30.875 1 86.44 277 PHE B CA 1
ATOM 6168 C C . PHE B 1 277 ? 16.609 -37.156 -31.578 1 86.44 277 PHE B C 1
ATOM 6170 O O . PHE B 1 277 ? 16.281 -38.281 -31.203 1 86.44 277 PHE B O 1
ATOM 6177 N N . ILE B 1 278 ? 16.109 -36.625 -32.719 1 90.75 278 ILE B N 1
ATOM 6178 C CA . ILE B 1 278 ? 14.992 -37.219 -33.438 1 90.75 278 ILE B CA 1
ATOM 6179 C C . ILE B 1 278 ? 15.5 -38.281 -34.406 1 90.75 278 ILE B C 1
ATOM 6181 O O . ILE B 1 278 ? 16.344 -38 -35.25 1 90.75 278 ILE B O 1
ATOM 6185 N N . LYS B 1 279 ? 14.969 -39.469 -34.312 1 88 279 LYS B N 1
ATOM 6186 C CA . LYS B 1 279 ? 15.438 -40.594 -35.125 1 88 279 LYS B CA 1
ATOM 6187 C C . LYS B 1 279 ? 14.844 -40.562 -36.5 1 88 279 LYS B C 1
ATOM 6189 O O . LYS B 1 279 ? 15.555 -40.75 -37.5 1 88 279 LYS B O 1
ATOM 6194 N N . ASN B 1 280 ? 13.547 -40.406 -36.594 1 87.19 280 ASN B N 1
ATOM 6195 C CA . ASN B 1 280 ? 12.875 -40.281 -37.906 1 87.19 280 ASN B CA 1
ATOM 6196 C C . ASN B 1 280 ? 12.688 -38.844 -38.312 1 87.19 280 ASN B C 1
ATOM 6198 O O . ASN B 1 280 ? 11.781 -38.156 -37.812 1 87.19 280 ASN B O 1
ATOM 6202 N N . THR B 1 281 ? 13.43 -38.438 -39.281 1 89.75 281 THR B N 1
ATOM 6203 C CA . THR B 1 281 ? 13.484 -37 -39.594 1 89.75 281 THR B CA 1
ATOM 6204 C C . THR B 1 281 ? 12.508 -36.656 -40.719 1 89.75 281 THR B C 1
ATOM 6206 O O . THR B 1 281 ? 12.391 -35.5 -41.125 1 89.75 281 THR B O 1
ATOM 6209 N N . ASP B 1 282 ? 11.883 -37.656 -41.281 1 87.69 282 ASP B N 1
ATOM 6210 C CA . ASP B 1 282 ? 10.953 -37.438 -42.406 1 87.69 282 ASP B CA 1
ATOM 6211 C C . ASP B 1 282 ? 9.547 -37.156 -41.875 1 87.69 282 ASP B C 1
ATOM 6213 O O . ASP B 1 282 ? 8.625 -37.906 -42.125 1 87.69 282 ASP B O 1
ATOM 6217 N N . PHE B 1 283 ? 9.414 -36.125 -41.094 1 87.75 283 PHE B N 1
ATOM 6218 C CA . PHE B 1 283 ? 8.102 -35.781 -40.562 1 87.75 283 PHE B CA 1
ATOM 6219 C C . PHE B 1 283 ? 7.602 -34.469 -41.188 1 87.75 283 PHE B C 1
ATOM 6221 O O . PHE B 1 283 ? 8.398 -33.688 -41.688 1 87.75 283 PHE B O 1
ATOM 6228 N N . VAL B 1 284 ? 6.285 -34.344 -41.281 1 88.94 284 VAL B N 1
ATOM 6229 C CA . VAL B 1 284 ? 5.617 -33.156 -41.812 1 88.94 284 VAL B CA 1
ATOM 6230 C C . VAL B 1 284 ? 4.832 -32.469 -40.688 1 88.94 284 VAL B C 1
ATOM 6232 O O . VAL B 1 284 ? 4.09 -33.125 -39.938 1 88.94 284 VAL B O 1
ATOM 6235 N N . TYR B 1 285 ? 5.109 -31.172 -40.531 1 91.12 285 TYR B N 1
ATOM 6236 C CA . TYR B 1 285 ? 4.348 -30.438 -39.531 1 91.12 285 TYR B CA 1
ATOM 6237 C C . TYR B 1 285 ? 2.986 -30.031 -40.094 1 91.12 285 TYR B C 1
ATOM 6239 O O . TYR B 1 285 ? 2.902 -29.25 -41.031 1 91.12 285 TYR B O 1
ATOM 6247 N N . HIS B 1 286 ? 1.933 -30.5 -39.5 1 87.56 286 HIS B N 1
ATOM 6248 C CA . HIS B 1 286 ? 0.594 -30.125 -39.938 1 87.56 286 HIS B CA 1
ATOM 6249 C C . HIS B 1 286 ? -0.253 -29.625 -38.781 1 87.56 286 HIS B C 1
ATOM 6251 O O . HIS B 1 286 ? -1.47 -29.828 -38.75 1 87.56 286 HIS B O 1
ATOM 6257 N N . GLY B 1 287 ? 0.448 -29.062 -37.781 1 90.19 287 GLY B N 1
ATOM 6258 C CA . GLY B 1 287 ? -0.249 -28.422 -36.688 1 90.19 287 GLY B CA 1
ATOM 6259 C C . GLY B 1 287 ? -0.11 -29.172 -35.375 1 90.19 287 GLY B C 1
ATOM 6260 O O . GLY B 1 287 ? 0.532 -30.219 -35.312 1 90.19 287 GLY B O 1
ATOM 6261 N N . ASP B 1 288 ? -0.602 -28.531 -34.312 1 94.31 288 ASP B N 1
ATOM 6262 C CA . ASP B 1 288 ? -0.686 -29.125 -33 1 94.31 288 ASP B CA 1
ATOM 6263 C C . ASP B 1 288 ? -2.127 -29.484 -32.656 1 94.31 288 ASP B C 1
ATOM 6265 O O . ASP B 1 288 ? -3.066 -28.828 -33.094 1 94.31 288 ASP B O 1
ATOM 6269 N N . GLY B 1 289 ? -2.246 -30.531 -31.859 1 95.25 289 GLY B N 1
ATOM 6270 C CA . GLY B 1 289 ? -3.582 -30.953 -31.469 1 95.25 289 GLY B CA 1
ATOM 6271 C C . GLY B 1 289 ? -3.58 -32.031 -30.391 1 95.25 289 GLY B C 1
ATOM 6272 O O . GLY B 1 289 ? -2.525 -32.562 -30.031 1 95.25 289 GLY B O 1
ATOM 6273 N N . VAL B 1 290 ? -4.711 -32.25 -29.859 1 97.44 290 VAL B N 1
ATOM 6274 C CA . VAL B 1 290 ? -4.957 -33.344 -28.891 1 97.44 290 VAL B CA 1
ATOM 6275 C C . VAL B 1 290 ? -5.859 -34.406 -29.516 1 97.44 290 VAL B C 1
ATOM 6277 O O . VAL B 1 290 ? -6.934 -34.094 -30.031 1 97.44 290 VAL B O 1
ATOM 6280 N N . SER B 1 291 ? -5.449 -35.625 -29.406 1 97.75 291 SER B N 1
ATOM 6281 C CA . SER B 1 291 ? -6.168 -36.719 -30.062 1 97.75 291 SER B CA 1
ATOM 6282 C C . SER B 1 291 ? -6.902 -37.562 -29.047 1 97.75 291 SER B C 1
ATOM 6284 O O . SER B 1 291 ? -6.383 -37.844 -27.969 1 97.75 291 SER B O 1
ATOM 6286 N N . VAL B 1 292 ? -8.07 -38.031 -29.5 1 98.44 292 VAL B N 1
ATOM 6287 C CA . VAL B 1 292 ? -8.875 -38.906 -28.672 1 98.44 292 VAL B CA 1
ATOM 6288 C C . VAL B 1 292 ? -9.047 -40.25 -29.375 1 98.44 292 VAL B C 1
ATOM 6290 O O . VAL B 1 292 ? -9.367 -40.312 -30.578 1 98.44 292 VAL B O 1
ATOM 6293 N N . PHE B 1 293 ? -8.852 -41.312 -28.641 1 98.5 293 PHE B N 1
ATOM 6294 C CA . PHE B 1 293 ? -9.117 -42.656 -29.094 1 98.5 293 PHE B CA 1
ATOM 6295 C C . PHE B 1 293 ? -10.211 -43.312 -28.25 1 98.5 293 PHE B C 1
ATOM 6297 O O . PHE B 1 293 ? -10.188 -43.219 -27.016 1 98.5 293 PHE B O 1
ATOM 6304 N N . LYS B 1 294 ? -11.117 -43.875 -28.906 1 98.5 294 LYS B N 1
ATOM 6305 C CA . LYS B 1 294 ? -12.086 -44.719 -28.219 1 98.5 294 LYS B CA 1
ATOM 6306 C C . LYS B 1 294 ? -11.594 -46.156 -28.125 1 98.5 294 LYS B C 1
ATOM 6308 O O . LYS B 1 294 ? -10.969 -46.656 -29.062 1 98.5 294 LYS B O 1
ATOM 6313 N N . ILE B 1 295 ? -11.852 -46.781 -27 1 98.56 295 ILE B N 1
ATOM 6314 C CA . ILE B 1 295 ? -11.375 -48.156 -26.797 1 98.56 295 ILE B CA 1
ATOM 6315 C C . ILE B 1 295 ? -12.516 -49.125 -27.031 1 98.56 295 ILE B C 1
ATOM 6317 O O . ILE B 1 295 ? -13.602 -48.969 -26.469 1 98.56 295 ILE B O 1
ATOM 6321 N N . ASN B 1 296 ? -12.289 -50.062 -27.812 1 97.69 296 ASN B N 1
ATOM 6322 C CA . ASN B 1 296 ? -13.336 -51.031 -28.062 1 97.69 296 ASN B CA 1
ATOM 6323 C C . ASN B 1 296 ? -13.312 -52.156 -27.016 1 97.69 296 ASN B C 1
ATOM 6325 O O . ASN B 1 296 ? -12.508 -52.125 -26.078 1 97.69 296 ASN B O 1
ATOM 6329 N N . ARG B 1 297 ? -14.109 -53.188 -27.188 1 94.94 297 ARG B N 1
ATOM 6330 C CA . ARG B 1 297 ? -14.32 -54.219 -26.188 1 94.94 297 ARG B CA 1
ATOM 6331 C C . ARG B 1 297 ? -13.086 -55.094 -26.047 1 94.94 297 ARG B C 1
ATOM 6333 O O . ARG B 1 297 ? -12.906 -55.781 -25.016 1 94.94 297 ARG B O 1
ATOM 6340 N N . LYS B 1 298 ? -12.227 -55.094 -27.062 1 97.12 298 LYS B N 1
ATOM 6341 C CA . LYS B 1 298 ? -11.023 -55.938 -27.047 1 97.12 298 LYS B CA 1
ATOM 6342 C C . LYS B 1 298 ? -9.82 -55.156 -26.531 1 97.12 298 LYS B C 1
ATOM 6344 O O . LYS B 1 298 ? -8.695 -55.656 -26.547 1 97.12 298 LYS B O 1
ATOM 6349 N N . GLY B 1 299 ? -10.062 -53.938 -26.141 1 98.19 299 GLY B N 1
ATOM 6350 C CA . GLY B 1 299 ? -8.992 -53.125 -25.594 1 98.19 299 GLY B CA 1
ATOM 6351 C C . GLY B 1 299 ? -8.195 -52.406 -26.672 1 98.19 299 GLY B C 1
ATOM 6352 O O . GLY B 1 299 ? -7.156 -51.812 -26.375 1 98.19 299 GLY B O 1
ATOM 6353 N N . ALA B 1 300 ? -8.625 -52.438 -27.906 1 98.56 300 ALA B N 1
ATOM 6354 C CA . ALA B 1 300 ? -7.906 -51.812 -29.016 1 98.56 300 ALA B CA 1
ATOM 6355 C C . ALA B 1 300 ? -8.219 -50.344 -29.125 1 98.56 300 ALA B C 1
ATOM 6357 O O . ALA B 1 300 ? -9.344 -49.906 -28.844 1 98.56 300 ALA B O 1
ATOM 6358 N N . LEU B 1 301 ? -7.258 -49.625 -29.578 1 98.25 301 LEU B N 1
ATOM 6359 C CA . LEU B 1 301 ? -7.414 -48.219 -29.859 1 98.25 301 LEU B CA 1
ATOM 6360 C C . LEU B 1 301 ? -8.148 -48 -31.188 1 98.25 301 LEU B C 1
ATOM 6362 O O . LEU B 1 301 ? -7.844 -48.625 -32.188 1 98.25 301 LEU B O 1
ATOM 6366 N N . VAL B 1 302 ? -9.07 -47.062 -31.141 1 98.12 302 VAL B N 1
ATOM 6367 C CA . VAL B 1 302 ? -9.773 -46.625 -32.344 1 98.12 302 VAL B CA 1
ATOM 6368 C C . VAL B 1 302 ? -9.75 -45.125 -32.469 1 98.12 302 VAL B C 1
ATOM 6370 O O . VAL B 1 302 ? -10.289 -44.406 -31.609 1 98.12 302 VAL B O 1
ATOM 6373 N N . PRO B 1 303 ? -9.055 -44.625 -33.594 1 97.38 303 PRO B N 1
ATOM 6374 C CA . PRO B 1 303 ? -9.094 -43.156 -33.75 1 97.38 303 PRO B CA 1
ATOM 6375 C C . PRO B 1 303 ? -10.516 -42.594 -33.656 1 97.38 303 PRO B C 1
ATOM 6377 O O . PRO B 1 303 ? -11.438 -43.188 -34.25 1 97.38 303 PRO B O 1
ATOM 6380 N N . HIS B 1 304 ? -10.656 -41.438 -32.969 1 97.75 304 HIS B N 1
ATOM 6381 C CA . HIS B 1 304 ? -12.023 -41.031 -32.688 1 97.75 304 HIS B CA 1
ATOM 6382 C C . HIS B 1 304 ? -12.203 -39.531 -32.938 1 97.75 304 HIS B C 1
ATOM 6384 O O . HIS B 1 304 ? -13.164 -39.094 -33.594 1 97.75 304 HIS B O 1
ATOM 6390 N N . PHE B 1 305 ? -11.367 -38.656 -32.375 1 97.44 305 PHE B N 1
ATOM 6391 C CA . PHE B 1 305 ? -11.516 -37.188 -32.5 1 97.44 305 PHE B CA 1
ATOM 6392 C C . PHE B 1 305 ? -10.18 -36.5 -32.312 1 97.44 305 PHE B C 1
ATOM 6394 O O . PHE B 1 305 ? -9.297 -37 -31.594 1 97.44 305 PHE B O 1
ATOM 6401 N N . VAL B 1 306 ? -10.031 -35.312 -32.938 1 97.06 306 VAL B N 1
ATOM 6402 C CA . VAL B 1 306 ? -8.852 -34.469 -32.75 1 97.06 306 VAL B CA 1
ATOM 6403 C C . VAL B 1 306 ? -9.281 -33.031 -32.531 1 97.06 306 VAL B C 1
ATOM 6405 O O . VAL B 1 306 ? -10.102 -32.5 -33.281 1 97.06 306 VAL B O 1
ATOM 6408 N N . LEU B 1 307 ? -8.82 -32.438 -31.469 1 97.25 307 LEU B N 1
ATOM 6409 C CA . LEU B 1 307 ? -8.906 -31 -31.312 1 97.25 307 LEU B CA 1
ATOM 6410 C C . LEU B 1 307 ? -7.645 -30.312 -31.844 1 97.25 307 LEU B C 1
ATOM 6412 O O . LEU B 1 307 ? -6.566 -30.453 -31.266 1 97.25 307 LEU B O 1
ATOM 6416 N N . LYS B 1 308 ? -7.789 -29.547 -32.844 1 95.62 308 LYS B N 1
ATOM 6417 C CA . LYS B 1 308 ? -6.656 -28.875 -33.469 1 95.62 308 LYS B CA 1
ATOM 6418 C C . LYS B 1 308 ? -6.441 -27.484 -32.875 1 95.62 308 LYS B C 1
ATOM 6420 O O . LYS B 1 308 ? -7.406 -26.781 -32.594 1 95.62 308 LYS B O 1
ATOM 6425 N N . ASP B 1 309 ? -5.215 -27.156 -32.719 1 96.12 309 ASP B N 1
ATOM 6426 C CA . ASP B 1 309 ? -4.859 -25.812 -32.281 1 96.12 309 ASP B CA 1
ATOM 6427 C C . ASP B 1 309 ? -5.27 -24.766 -33.312 1 96.12 309 ASP B C 1
ATOM 6429 O O . ASP B 1 309 ? -5.18 -25 -34.5 1 96.12 309 ASP B O 1
ATOM 6433 N N . ASP B 1 310 ? -5.773 -23.688 -32.844 1 95.31 310 ASP B N 1
ATOM 6434 C CA . ASP B 1 310 ? -6.078 -22.531 -33.656 1 95.31 310 ASP B CA 1
ATOM 6435 C C . ASP B 1 310 ? -5.848 -21.219 -32.906 1 95.31 310 ASP B C 1
ATOM 6437 O O . ASP B 1 310 ? -5.121 -21.203 -31.922 1 95.31 310 ASP B O 1
ATOM 6441 N N . GLU B 1 311 ? -6.359 -20.141 -33.438 1 94.12 311 GLU B N 1
ATOM 6442 C CA . GLU B 1 311 ? -6.094 -18.828 -32.844 1 94.12 311 GLU B CA 1
ATOM 6443 C C . GLU B 1 311 ? -6.762 -18.672 -31.5 1 94.12 311 GLU B C 1
ATOM 6445 O O . GLU B 1 311 ? -6.383 -17.797 -30.703 1 94.12 311 GLU B O 1
ATOM 6450 N N . ASN B 1 312 ? -7.691 -19.484 -31.141 1 95.19 312 ASN B N 1
ATOM 6451 C CA . ASN B 1 312 ? -8.461 -19.344 -29.906 1 95.19 312 ASN B CA 1
ATOM 6452 C C . ASN B 1 312 ? -8 -20.344 -28.859 1 95.19 312 ASN B C 1
ATOM 6454 O O . ASN B 1 312 ? -8.547 -20.375 -27.75 1 95.19 312 ASN B O 1
ATOM 6458 N N . THR B 1 313 ? -7.047 -21.203 -29.156 1 97.19 313 THR B N 1
ATOM 6459 C CA . THR B 1 313 ? -6.566 -22.203 -28.219 1 97.19 313 THR B CA 1
ATOM 6460 C C . THR B 1 313 ? -5.059 -22.078 -28 1 97.19 313 THR B C 1
ATOM 6462 O O . THR B 1 313 ? -4.371 -21.438 -28.797 1 97.19 313 THR B O 1
ATOM 6465 N N . LYS B 1 314 ? -4.594 -22.5 -26.922 1 97.38 314 LYS B N 1
ATOM 6466 C CA . LYS B 1 314 ? -3.172 -22.578 -26.594 1 97.38 314 LYS B CA 1
ATOM 6467 C C . LYS B 1 314 ? -2.709 -24.016 -26.469 1 97.38 314 LYS B C 1
ATOM 6469 O O . LYS B 1 314 ? -2.58 -24.531 -25.359 1 97.38 314 LYS B O 1
ATOM 6474 N N . LEU B 1 315 ? -2.354 -24.641 -27.609 1 96.94 315 LEU B N 1
ATOM 6475 C CA . LEU B 1 315 ? -2.016 -26.062 -27.578 1 96.94 315 LEU B CA 1
ATOM 6476 C C . LEU B 1 315 ? -0.636 -26.312 -28.188 1 96.94 315 LEU B C 1
ATOM 6478 O O . LEU B 1 315 ? -0.255 -27.453 -28.438 1 96.94 315 LEU B O 1
ATOM 6482 N N . GLN B 1 316 ? 0.091 -25.25 -28.422 1 94.75 316 GLN B N 1
ATOM 6483 C CA . GLN B 1 316 ? 1.415 -25.406 -29.016 1 94.75 316 GLN B CA 1
ATOM 6484 C C . GLN B 1 316 ? 2.402 -25.969 -27.984 1 94.75 316 GLN B C 1
ATOM 6486 O O . GLN B 1 316 ? 2.582 -25.391 -26.906 1 94.75 316 GLN B O 1
ATOM 6491 N N . GLY B 1 317 ? 2.969 -27.094 -28.406 1 91.62 317 GLY B N 1
ATOM 6492 C CA . GLY B 1 317 ? 3.99 -27.688 -27.562 1 91.62 317 GLY B CA 1
ATOM 6493 C C . GLY B 1 317 ? 3.426 -28.359 -26.328 1 91.62 317 GLY B C 1
ATOM 6494 O O . GLY B 1 317 ? 3.863 -28.062 -25.203 1 91.62 317 GLY B O 1
ATOM 6495 N N . GLN B 1 318 ? 2.52 -29.203 -26.469 1 92.62 318 GLN B N 1
ATOM 6496 C CA . GLN B 1 318 ? 1.918 -29.922 -25.359 1 92.62 318 GLN B CA 1
ATOM 6497 C C . GLN B 1 318 ? 2.943 -30.797 -24.656 1 92.62 318 GLN B C 1
ATOM 6499 O O . GLN B 1 318 ? 3.764 -31.453 -25.312 1 92.62 318 GLN B O 1
ATOM 6504 N N . THR B 1 319 ? 2.855 -30.734 -23.359 1 91.56 319 THR B N 1
ATOM 6505 C CA . THR B 1 319 ? 3.797 -31.547 -22.594 1 91.56 319 THR B CA 1
ATOM 6506 C C . THR B 1 319 ? 3.062 -32.406 -21.578 1 91.56 319 THR B C 1
ATOM 6508 O O . THR B 1 319 ? 3.57 -33.469 -21.172 1 91.56 319 THR B O 1
ATOM 6511 N N . ARG B 1 320 ? 1.963 -31.984 -21.172 1 94.5 320 ARG B N 1
ATOM 6512 C CA . ARG B 1 320 ? 1.201 -32.719 -20.172 1 94.5 320 ARG B CA 1
ATOM 6513 C C . ARG B 1 320 ? -0.299 -32.562 -20.391 1 94.5 320 ARG B C 1
ATOM 6515 O O . ARG B 1 320 ? -0.759 -31.516 -20.859 1 94.5 320 ARG B O 1
ATOM 6522 N N . ILE B 1 321 ? -1.024 -33.594 -20.078 1 97.31 321 ILE B N 1
ATOM 6523 C CA . ILE B 1 321 ? -2.482 -33.562 -20.031 1 97.31 321 ILE B CA 1
ATOM 6524 C C . ILE B 1 321 ? -2.973 -34.219 -18.75 1 97.31 321 ILE B C 1
ATOM 6526 O O . ILE B 1 321 ? -2.627 -35.375 -18.469 1 97.31 321 ILE B O 1
ATOM 6530 N N . GLU B 1 322 ? -3.715 -33.5 -18 1 97.69 322 GLU B N 1
ATOM 6531 C CA . GLU B 1 322 ? -4.258 -34 -16.734 1 97.69 322 GLU B CA 1
ATOM 6532 C C . GLU B 1 322 ? -5.785 -33.938 -16.734 1 97.69 322 GLU B C 1
ATOM 6534 O O . GLU B 1 322 ? -6.379 -33 -17.25 1 97.69 322 GLU B O 1
ATOM 6539 N N . ILE B 1 323 ? -6.383 -35 -16.172 1 98.12 323 ILE B N 1
ATOM 6540 C CA . ILE B 1 323 ? -7.82 -34.969 -15.93 1 98.12 323 ILE B CA 1
ATOM 6541 C C . ILE B 1 323 ? -8.102 -34.156 -14.664 1 98.12 323 ILE B C 1
ATOM 6543 O O . ILE B 1 323 ? -7.695 -34.531 -13.57 1 98.12 323 ILE B O 1
ATOM 6547 N N . VAL B 1 324 ? -8.789 -33.094 -14.805 1 98.19 324 VAL B N 1
ATOM 6548 C CA . VAL B 1 324 ? -9.078 -32.219 -13.688 1 98.19 324 VAL B CA 1
ATOM 6549 C C . VAL B 1 324 ? -10.297 -32.719 -12.922 1 98.19 324 VAL B C 1
ATOM 6551 O O . VAL B 1 324 ? -10.297 -32.75 -11.688 1 98.19 324 VAL B O 1
ATOM 6554 N N . SER B 1 325 ? -11.297 -33 -13.625 1 97.19 325 SER B N 1
ATOM 6555 C CA . SER B 1 325 ? -12.539 -33.562 -13.086 1 97.19 325 SER B CA 1
ATOM 6556 C C . SER B 1 325 ? -13.242 -34.438 -14.117 1 97.19 325 SER B C 1
ATOM 6558 O O . SER B 1 325 ? -13.031 -34.281 -15.32 1 97.19 325 SER B O 1
ATOM 6560 N N . ALA B 1 326 ? -14.008 -35.375 -13.586 1 96.56 326 ALA B N 1
ATOM 6561 C CA . ALA B 1 326 ? -14.758 -36.281 -14.469 1 96.56 326 ALA B CA 1
ATOM 6562 C C . ALA B 1 326 ? -16.078 -36.688 -13.828 1 96.56 326 ALA B C 1
ATOM 6564 O O . ALA B 1 326 ? -16.141 -36.938 -12.625 1 96.56 326 ALA B O 1
ATOM 6565 N N . THR B 1 327 ? -17.094 -36.656 -14.578 1 95.5 327 THR B N 1
ATOM 6566 C CA . THR B 1 327 ? -18.391 -37.281 -14.266 1 95.5 327 THR B CA 1
ATOM 6567 C C . THR B 1 327 ? -18.703 -38.375 -15.25 1 95.5 327 THR B C 1
ATOM 6569 O O . THR B 1 327 ? -17.844 -38.812 -16.031 1 95.5 327 THR B O 1
ATOM 6572 N N . ASP B 1 328 ? -19.938 -38.844 -15.164 1 95.56 328 ASP B N 1
ATOM 6573 C CA . ASP B 1 328 ? -20.328 -39.906 -16.094 1 95.56 328 ASP B CA 1
ATOM 6574 C C . ASP B 1 328 ? -20.531 -39.344 -17.5 1 95.56 328 ASP B C 1
ATOM 6576 O O . ASP B 1 328 ? -20.547 -40.094 -18.484 1 95.56 328 ASP B O 1
ATOM 6580 N N . LYS B 1 329 ? -20.594 -38.062 -17.594 1 96.12 329 LYS B N 1
ATOM 6581 C CA . LYS B 1 329 ? -21 -37.5 -18.859 1 96.12 329 LYS B CA 1
ATOM 6582 C C . LYS B 1 329 ? -19.891 -36.625 -19.469 1 96.12 329 LYS B C 1
ATOM 6584 O O . LYS B 1 329 ? -19.922 -36.344 -20.672 1 96.12 329 LYS B O 1
ATOM 6589 N N . GLU B 1 330 ? -19.047 -36.219 -18.672 1 97.5 330 GLU B N 1
ATOM 6590 C CA . GLU B 1 330 ? -18.031 -35.281 -19.188 1 97.5 330 GLU B CA 1
ATOM 6591 C C . GLU B 1 330 ? -16.781 -35.281 -18.312 1 97.5 330 GLU B C 1
ATOM 6593 O O . GLU B 1 330 ? -16.812 -35.75 -17.172 1 97.5 330 GLU B O 1
ATOM 6598 N N . ALA B 1 331 ? -15.711 -34.812 -18.891 1 98.12 331 ALA B N 1
ATOM 6599 C CA . ALA B 1 331 ? -14.461 -34.594 -18.156 1 98.12 331 ALA B CA 1
ATOM 6600 C C . ALA B 1 331 ? -13.828 -33.25 -18.547 1 98.12 331 ALA B C 1
ATOM 6602 O O . ALA B 1 331 ? -13.977 -32.781 -19.672 1 98.12 331 ALA B O 1
ATOM 6603 N N . VAL B 1 332 ? -13.227 -32.594 -17.578 1 98.38 332 VAL B N 1
ATOM 6604 C CA . VAL B 1 332 ? -12.414 -31.422 -17.828 1 98.38 332 VAL B CA 1
ATOM 6605 C C . VAL B 1 332 ? -10.93 -31.781 -17.797 1 98.38 332 VAL B C 1
ATOM 6607 O O . VAL B 1 332 ? -10.477 -32.438 -16.844 1 98.38 332 VAL B O 1
ATOM 6610 N N . LEU B 1 333 ? -10.227 -31.422 -18.812 1 98.44 333 LEU B N 1
ATOM 6611 C CA . LEU B 1 333 ? -8.797 -31.688 -18.938 1 98.44 333 LEU B CA 1
ATOM 6612 C C . LEU B 1 333 ? -7.996 -30.391 -18.844 1 98.44 333 LEU B C 1
ATOM 6614 O O . LEU B 1 333 ? -8.484 -29.328 -19.234 1 98.44 333 LEU B O 1
ATOM 6618 N N . ALA B 1 334 ? -6.809 -30.484 -18.344 1 98.5 334 ALA B N 1
ATOM 6619 C CA . ALA B 1 334 ? -5.816 -29.422 -18.406 1 98.5 334 ALA B CA 1
ATOM 6620 C C . ALA B 1 334 ? -4.633 -29.828 -19.281 1 98.5 334 ALA B C 1
ATOM 6622 O O . ALA B 1 334 ? -4.012 -30.859 -19.047 1 98.5 334 ALA B O 1
ATOM 6623 N N . VAL B 1 335 ? -4.332 -29.016 -20.25 1 97.88 335 VAL B N 1
ATOM 6624 C CA . VAL B 1 335 ? -3.188 -29.234 -21.125 1 97.88 335 VAL B CA 1
ATOM 6625 C C . VAL B 1 335 ? -2.094 -28.219 -20.828 1 97.88 335 VAL B C 1
ATOM 6627 O O . VAL B 1 335 ? -2.289 -27.016 -21.016 1 97.88 335 VAL B O 1
ATOM 6630 N N . GLY B 1 336 ? -0.987 -28.703 -20.297 1 96.75 336 GLY B N 1
ATOM 6631 C CA . GLY B 1 336 ? 0.182 -27.844 -20.141 1 96.75 336 GLY B CA 1
ATOM 6632 C C . GLY B 1 336 ? 1.003 -27.719 -21.406 1 96.75 336 GLY B C 1
ATOM 6633 O O . GLY B 1 336 ? 1.201 -28.703 -22.125 1 96.75 336 GLY B O 1
ATOM 6634 N N . THR B 1 337 ? 1.47 -26.5 -21.703 1 95.88 337 THR B N 1
ATOM 6635 C CA . THR B 1 337 ? 2.193 -26.266 -22.953 1 95.88 337 THR B CA 1
ATOM 6636 C C . THR B 1 337 ? 3.529 -25.578 -22.688 1 95.88 337 THR B C 1
ATOM 6638 O O . THR B 1 337 ? 3.625 -24.719 -21.812 1 95.88 337 THR B O 1
ATOM 6641 N N . ARG B 1 338 ? 4.488 -25.969 -23.422 1 93.69 338 ARG B N 1
ATOM 6642 C CA . ARG B 1 338 ? 5.812 -25.359 -23.344 1 93.69 338 ARG B CA 1
ATOM 6643 C C . ARG B 1 338 ? 5.898 -24.125 -24.234 1 93.69 338 ARG B C 1
ATOM 6645 O O . ARG B 1 338 ? 6.352 -23.062 -23.781 1 93.69 338 ARG B O 1
ATOM 6652 N N . ASP B 1 339 ? 5.414 -24.156 -25.484 1 93.19 339 ASP B N 1
ATOM 6653 C CA . ASP B 1 339 ? 5.668 -23.109 -26.469 1 93.19 339 ASP B CA 1
ATOM 6654 C C . ASP B 1 339 ? 4.664 -21.969 -26.312 1 93.19 339 ASP B C 1
ATOM 6656 O O . ASP B 1 339 ? 5.016 -20.812 -26.5 1 93.19 339 ASP B O 1
ATOM 6660 N N . ASP B 1 340 ? 3.443 -22.297 -25.906 1 94.81 340 ASP B N 1
ATOM 6661 C CA . ASP B 1 340 ? 2.484 -21.25 -25.562 1 94.81 340 ASP B CA 1
ATOM 6662 C C . ASP B 1 340 ? 2.689 -20.781 -24.125 1 94.81 340 ASP B C 1
ATOM 6664 O O . ASP B 1 340 ? 2.145 -19.75 -23.719 1 94.81 340 ASP B O 1
ATOM 6668 N N . ALA B 1 341 ? 3.416 -21.562 -23.328 1 95.19 341 ALA B N 1
ATOM 6669 C CA . ALA B 1 341 ? 3.578 -21.266 -21.906 1 95.19 341 ALA B CA 1
ATOM 6670 C C . ALA B 1 341 ? 2.225 -21.047 -21.234 1 95.19 341 ALA B C 1
ATOM 6672 O O . ALA B 1 341 ? 1.989 -19.984 -20.641 1 95.19 341 ALA B O 1
ATOM 6673 N N . SER B 1 342 ? 1.391 -22.141 -21.266 1 97 342 SER B N 1
ATOM 6674 C CA . SER B 1 342 ? 0.008 -21.953 -20.828 1 97 342 SER B CA 1
ATOM 6675 C C . SER B 1 342 ? -0.574 -23.234 -20.266 1 97 342 SER B C 1
ATOM 6677 O O . SER B 1 342 ? 0.034 -24.312 -20.375 1 97 342 SER B O 1
ATOM 6679 N N . ILE B 1 343 ? -1.635 -23.047 -19.594 1 98.12 343 ILE B N 1
ATOM 6680 C CA . ILE B 1 343 ? -2.562 -24.125 -19.281 1 98.12 343 ILE B CA 1
ATOM 6681 C C . ILE B 1 343 ? -3.875 -23.906 -20.031 1 98.12 343 ILE B C 1
ATOM 6683 O O . ILE B 1 343 ? -4.586 -22.938 -19.781 1 98.12 343 ILE B O 1
ATOM 6687 N N . GLN B 1 344 ? -4.18 -24.812 -20.938 1 98.31 344 GLN B N 1
ATOM 6688 C CA . GLN B 1 344 ? -5.438 -24.797 -21.672 1 98.31 344 GLN B CA 1
ATOM 6689 C C . GLN B 1 344 ? -6.418 -25.812 -21.109 1 98.31 344 GLN B C 1
ATOM 6691 O O . GLN B 1 344 ? -6.121 -27.016 -21.047 1 98.31 344 GLN B O 1
ATOM 6696 N N . LEU B 1 345 ? -7.547 -25.344 -20.625 1 98.56 345 LEU B N 1
ATOM 6697 C CA . LEU B 1 345 ? -8.594 -26.266 -20.188 1 98.56 345 LEU B CA 1
ATOM 6698 C C . LEU B 1 345 ? -9.477 -26.672 -21.375 1 98.56 345 LEU B C 1
ATOM 6700 O O . LEU B 1 345 ? -9.781 -25.859 -22.25 1 98.56 345 LEU B O 1
ATOM 6704 N N . ILE B 1 346 ? -9.844 -27.969 -21.328 1 98.31 346 ILE B N 1
ATOM 6705 C CA . ILE B 1 346 ? -10.664 -28.562 -22.391 1 98.31 346 ILE B CA 1
ATOM 6706 C C . ILE B 1 346 ? -11.742 -29.438 -21.766 1 98.31 346 ILE B C 1
ATOM 6708 O O . ILE B 1 346 ? -11.516 -30.094 -20.75 1 98.31 346 ILE B O 1
ATOM 6712 N N . LYS B 1 347 ? -12.844 -29.453 -22.422 1 98.19 347 LYS B N 1
ATOM 6713 C CA . LYS B 1 347 ? -13.922 -30.359 -22 1 98.19 347 LYS B CA 1
ATOM 6714 C C . LYS B 1 347 ? -14.047 -31.531 -22.969 1 98.19 347 LYS B C 1
ATOM 6716 O O . LYS B 1 347 ? -14.008 -31.359 -24.188 1 98.19 347 LYS B O 1
ATOM 6721 N N . LEU B 1 348 ? -14.047 -32.75 -22.422 1 98.38 348 LEU B N 1
ATOM 6722 C CA . LEU B 1 348 ? -14.406 -33.938 -23.156 1 98.38 348 LEU B CA 1
ATOM 6723 C C . LEU B 1 348 ? -15.844 -34.344 -22.859 1 98.38 348 LEU B C 1
ATOM 6725 O O . LEU B 1 348 ? -16.203 -34.594 -21.688 1 98.38 348 LEU B O 1
ATOM 6729 N N . ASP B 1 349 ? -16.641 -34.469 -23.859 1 97.5 349 ASP B N 1
ATOM 6730 C CA . ASP B 1 349 ? -18.031 -34.812 -23.609 1 97.5 349 ASP B CA 1
ATOM 6731 C C . ASP B 1 349 ? -18.25 -36.312 -23.734 1 97.5 349 ASP B C 1
ATOM 6733 O O . ASP B 1 349 ? -17.312 -37.062 -24 1 97.5 349 ASP B O 1
ATOM 6737 N N . GLU B 1 350 ? -19.422 -36.781 -23.562 1 96.44 350 GLU B N 1
ATOM 6738 C CA . GLU B 1 350 ? -19.766 -38.188 -23.5 1 96.44 350 GLU B CA 1
ATOM 6739 C C . GLU B 1 350 ? -19.531 -38.875 -24.844 1 96.44 350 GLU B C 1
ATOM 6741 O O . GLU B 1 350 ? -19.312 -40.094 -24.906 1 96.44 350 GLU B O 1
ATOM 6746 N N . ASN B 1 351 ? -19.516 -38.125 -25.922 1 97.12 351 ASN B N 1
ATOM 6747 C CA . ASN B 1 351 ? -19.344 -38.656 -27.266 1 97.12 351 ASN B CA 1
ATOM 6748 C C . ASN B 1 351 ? -17.875 -38.656 -27.672 1 97.12 351 ASN B C 1
ATOM 6750 O O . ASN B 1 351 ? -17.531 -39 -28.797 1 97.12 351 ASN B O 1
ATOM 6754 N N . GLY B 1 352 ? -17.047 -38.281 -26.766 1 97.94 352 GLY B N 1
ATOM 6755 C CA . GLY B 1 352 ? -15.609 -38.344 -27.031 1 97.94 352 GLY B CA 1
ATOM 6756 C C . GLY B 1 352 ? -15.102 -37.156 -27.844 1 97.94 352 GLY B C 1
ATOM 6757 O O . GLY B 1 352 ? -14.109 -37.281 -28.562 1 97.94 352 GLY B O 1
ATOM 6758 N N . ARG B 1 353 ? -15.844 -36.031 -27.766 1 98.25 353 ARG B N 1
ATOM 6759 C CA . ARG B 1 353 ? -15.422 -34.812 -28.469 1 98.25 353 ARG B CA 1
ATOM 6760 C C . ARG B 1 353 ? -14.82 -33.812 -27.5 1 98.25 353 ARG B C 1
ATOM 6762 O O . ARG B 1 353 ? -15.312 -33.656 -26.375 1 98.25 353 ARG B O 1
ATOM 6769 N N . LEU B 1 354 ? -13.766 -33.219 -28.016 1 97.94 354 LEU B N 1
ATOM 6770 C CA . LEU B 1 354 ? -13.102 -32.188 -27.203 1 97.94 354 LEU B CA 1
ATOM 6771 C C . LEU B 1 354 ? -13.578 -30.797 -27.609 1 97.94 354 LEU B C 1
ATOM 6773 O O . LEU B 1 354 ? -13.758 -30.5 -28.797 1 97.94 354 LEU B O 1
ATOM 6777 N N . LYS B 1 355 ? -13.844 -29.984 -26.641 1 97.62 355 LYS B N 1
ATOM 6778 C CA . LYS B 1 355 ? -14.164 -28.562 -26.812 1 97.62 355 LYS B CA 1
ATOM 6779 C C . LYS B 1 355 ? -13.273 -27.703 -25.922 1 97.62 355 LYS B C 1
ATOM 6781 O O . LYS B 1 355 ? -13.148 -27.938 -24.734 1 97.62 355 LYS B O 1
ATOM 6786 N N . PRO B 1 356 ? -12.719 -26.703 -26.547 1 97.62 356 PRO B N 1
ATOM 6787 C CA . PRO B 1 356 ? -11.875 -25.828 -25.734 1 97.62 356 PRO B CA 1
ATOM 6788 C C . PRO B 1 356 ? -12.672 -25 -24.719 1 97.62 356 PRO B C 1
ATOM 6790 O O . PRO B 1 356 ? -13.789 -24.562 -25.031 1 97.62 356 PRO B O 1
ATOM 6793 N N . LEU B 1 357 ? -12.109 -24.828 -23.531 1 97.81 357 LEU B N 1
ATOM 6794 C CA . LEU B 1 357 ? -12.562 -23.875 -22.531 1 97.81 357 LEU B CA 1
ATOM 6795 C C . LEU B 1 357 ? -11.609 -22.688 -22.438 1 97.81 357 LEU B C 1
ATOM 6797 O O . LEU B 1 357 ? -11.141 -22.188 -23.453 1 97.81 357 LEU B O 1
ATOM 6801 N N . ASN B 1 358 ? -11.438 -22.141 -21.219 1 97.62 358 ASN B N 1
ATOM 6802 C CA . ASN B 1 358 ? -10.516 -21.016 -21.062 1 97.62 358 ASN B CA 1
ATOM 6803 C C . ASN B 1 358 ? -9.086 -21.484 -20.797 1 97.62 358 ASN B C 1
ATOM 6805 O O . ASN B 1 358 ? -8.867 -22.656 -20.469 1 97.62 358 ASN B O 1
ATOM 6809 N N . TYR B 1 359 ? -8.148 -20.578 -21.062 1 98.06 359 TYR B N 1
ATOM 6810 C CA . TYR B 1 359 ? -6.742 -20.844 -20.781 1 98.06 359 TYR B CA 1
ATOM 6811 C C . TYR B 1 359 ? -6.137 -19.75 -19.922 1 98.06 359 TYR B C 1
ATOM 6813 O O . TYR B 1 359 ? -6.766 -18.719 -19.688 1 98.06 359 TYR B O 1
ATOM 6821 N N . LEU B 1 360 ? -5.016 -20.031 -19.359 1 98.06 360 LEU B N 1
ATOM 6822 C CA . LEU B 1 360 ? -4.168 -19.062 -18.688 1 98.06 360 LEU B CA 1
ATOM 6823 C C . LEU B 1 360 ? -2.742 -19.109 -19.219 1 98.06 360 LEU B C 1
ATOM 6825 O O . LEU B 1 360 ? -2.123 -20.172 -19.25 1 98.06 360 LEU B O 1
ATOM 6829 N N . GLU B 1 361 ? -2.289 -18.016 -19.719 1 97.5 361 GLU B N 1
ATOM 6830 C CA . GLU B 1 361 ? -0.857 -17.891 -19.969 1 97.5 361 GLU B CA 1
ATOM 6831 C C . GLU B 1 361 ? -0.073 -17.766 -18.672 1 97.5 361 GLU B C 1
ATOM 6833 O O . GLU B 1 361 ? -0.173 -16.75 -17.984 1 97.5 361 GLU B O 1
ATOM 6838 N N . THR B 1 362 ? 0.747 -18.734 -18.391 1 96.12 362 THR B N 1
ATOM 6839 C CA . THR B 1 362 ? 1.295 -18.906 -17.047 1 96.12 362 THR B CA 1
ATOM 6840 C C . THR B 1 362 ? 2.539 -18.047 -16.859 1 96.12 362 THR B C 1
ATOM 6842 O O . THR B 1 362 ? 2.998 -17.844 -15.727 1 96.12 362 THR B O 1
ATOM 6845 N N . GLY B 1 363 ? 3.145 -17.609 -17.922 1 94.75 363 GLY B N 1
ATOM 6846 C CA . GLY B 1 363 ? 4.367 -16.828 -17.844 1 94.75 363 GLY B CA 1
ATOM 6847 C C . GLY B 1 363 ? 5.621 -17.688 -17.859 1 94.75 363 GLY B C 1
ATOM 6848 O O . GLY B 1 363 ? 6.738 -17.156 -17.875 1 94.75 363 GLY B O 1
ATOM 6849 N N . PHE B 1 364 ? 5.441 -18.938 -17.797 1 94.38 364 PHE B N 1
ATOM 6850 C CA . PHE B 1 364 ? 6.566 -19.859 -17.922 1 94.38 364 PHE B CA 1
ATOM 6851 C C . PHE B 1 364 ? 6.156 -21.125 -18.688 1 94.38 364 PHE B C 1
ATOM 6853 O O . PHE B 1 364 ? 4.98 -21.484 -18.688 1 94.38 364 PHE B O 1
ATOM 6860 N N . SER B 1 365 ? 7.137 -21.781 -19.297 1 93.5 365 SER B N 1
ATOM 6861 C CA . SER B 1 365 ? 6.902 -23 -20.062 1 93.5 365 SER B CA 1
ATOM 6862 C C . SER B 1 365 ? 6.645 -24.188 -19.141 1 93.5 365 SER B C 1
ATOM 6864 O O . SER B 1 365 ? 7.457 -24.484 -18.266 1 93.5 365 SER B O 1
ATOM 6866 N N . ILE B 1 366 ? 5.566 -24.812 -19.391 1 90.94 366 ILE B N 1
ATOM 6867 C CA . ILE B 1 366 ? 5.305 -26.047 -18.672 1 90.94 366 ILE B CA 1
ATOM 6868 C C . ILE B 1 366 ? 5.977 -27.219 -19.391 1 90.94 366 ILE B C 1
ATOM 6870 O O . ILE B 1 366 ? 5.715 -27.453 -20.578 1 90.94 366 ILE B O 1
ATOM 6874 N N . TYR B 1 367 ? 6.84 -27.828 -18.844 1 81 367 TYR B N 1
ATOM 6875 C CA . TYR B 1 367 ? 7.523 -28.953 -19.469 1 81 367 TYR B CA 1
ATOM 6876 C C . TYR B 1 367 ? 6.953 -30.281 -18.984 1 81 367 TYR B C 1
ATOM 6878 O O . TYR B 1 367 ? 5.953 -30.766 -19.531 1 81 367 TYR B O 1
ATOM 6886 N N . TYR B 1 368 ? 7.434 -30.922 -17.922 1 68.06 368 TYR B N 1
ATOM 6887 C CA . TYR B 1 368 ? 6.891 -32.188 -17.422 1 68.06 368 TYR B CA 1
ATOM 6888 C C . TYR B 1 368 ? 6.293 -31.984 -16.031 1 68.06 368 TYR B C 1
ATOM 6890 O O . TYR B 1 368 ? 6.098 -32.969 -15.289 1 68.06 368 TYR B O 1
ATOM 6898 N N . GLY B 1 369 ? 6.051 -30.75 -15.812 1 83.75 369 GLY B N 1
ATOM 6899 C CA . GLY B 1 369 ? 5.625 -30.469 -14.445 1 83.75 369 GLY B CA 1
ATOM 6900 C C . GLY B 1 369 ? 4.191 -29.984 -14.359 1 83.75 369 GLY B C 1
ATOM 6901 O O . GLY B 1 369 ? 3.953 -28.797 -14.094 1 83.75 369 GLY B O 1
ATOM 6902 N N . LEU B 1 370 ? 3.141 -30.797 -14.688 1 94.69 370 LEU B N 1
ATOM 6903 C CA . LEU B 1 370 ? 1.746 -30.469 -14.414 1 94.69 370 LEU B CA 1
ATOM 6904 C C . LEU B 1 370 ? 1.025 -31.641 -13.758 1 94.69 370 LEU B C 1
ATOM 6906 O O . LEU B 1 370 ? 1.142 -32.781 -14.211 1 94.69 370 LEU B O 1
ATOM 6910 N N . ARG B 1 371 ? 0.322 -31.344 -12.719 1 97.19 371 ARG B N 1
ATOM 6911 C CA . ARG B 1 371 ? -0.413 -32.344 -11.969 1 97.19 371 ARG B CA 1
ATOM 6912 C C . ARG B 1 371 ? -1.768 -31.812 -11.516 1 97.19 371 ARG B C 1
ATOM 6914 O O . ARG B 1 371 ? -1.867 -30.688 -11.039 1 97.19 371 ARG B O 1
ATOM 6921 N N . SER B 1 372 ? -2.773 -32.625 -11.766 1 98.19 372 SER B N 1
ATOM 6922 C CA . SER B 1 372 ? -4.086 -32.344 -11.203 1 98.19 372 SER B CA 1
ATOM 6923 C C . SER B 1 372 ? -4.281 -33.031 -9.859 1 98.19 372 SER B C 1
ATOM 6925 O O . SER B 1 372 ? -3.84 -34.156 -9.672 1 98.19 372 SER B O 1
ATOM 6927 N N . HIS B 1 373 ? -4.871 -32.344 -8.953 1 98.38 373 HIS B N 1
ATOM 6928 C CA . HIS B 1 373 ? -5.137 -32.875 -7.617 1 98.38 373 HIS B CA 1
ATOM 6929 C C . HIS B 1 373 ? -6.422 -32.281 -7.043 1 98.38 373 HIS B C 1
ATOM 6931 O O . HIS B 1 373 ? -6.652 -31.078 -7.133 1 98.38 373 HIS B O 1
ATOM 6937 N N . GLN B 1 374 ? -7.262 -33.156 -6.5 1 97.94 374 GLN B N 1
ATOM 6938 C CA . GLN B 1 374 ? -8.516 -32.688 -5.926 1 97.94 374 GLN B CA 1
ATOM 6939 C C . GLN B 1 374 ? -8.508 -32.812 -4.406 1 97.94 374 GLN B C 1
ATOM 6941 O O . GLN B 1 374 ? -8.102 -33.844 -3.865 1 97.94 374 GLN B O 1
ATOM 6946 N N . ILE B 1 375 ? -8.836 -31.828 -3.732 1 98.25 375 ILE B N 1
ATOM 6947 C CA . ILE B 1 375 ? -9.078 -31.844 -2.295 1 98.25 375 ILE B CA 1
ATOM 6948 C C . ILE B 1 375 ? -10.523 -31.453 -2.014 1 98.25 375 ILE B C 1
ATOM 6950 O O . ILE B 1 375 ? -10.914 -30.297 -2.219 1 98.25 375 ILE B O 1
ATOM 6954 N N . GLU B 1 376 ? -11.312 -32.438 -1.537 1 96.19 376 GLU B N 1
ATOM 6955 C CA . GLU B 1 376 ? -12.75 -32.219 -1.387 1 96.19 376 GLU B CA 1
ATOM 6956 C C . GLU B 1 376 ? -13.391 -31.781 -2.707 1 96.19 376 GLU B C 1
ATOM 6958 O O . GLU B 1 376 ? -13.266 -32.5 -3.713 1 96.19 376 GLU B O 1
ATOM 6963 N N . ASP B 1 377 ? -13.953 -30.609 -2.766 1 95 377 ASP B N 1
ATOM 6964 C CA . ASP B 1 377 ? -14.656 -30.156 -3.965 1 95 377 ASP B CA 1
ATOM 6965 C C . ASP B 1 377 ? -13.812 -29.172 -4.758 1 95 377 ASP B C 1
ATOM 6967 O O . ASP B 1 377 ? -14.305 -28.516 -5.68 1 95 377 ASP B O 1
ATOM 6971 N N . VAL B 1 378 ? -12.531 -29.094 -4.406 1 97.44 378 VAL B N 1
ATOM 6972 C CA . VAL B 1 378 ? -11.672 -28.094 -5.043 1 97.44 378 VAL B CA 1
ATOM 6973 C C . VAL B 1 378 ? -10.711 -28.797 -6.004 1 97.44 378 VAL B C 1
ATOM 6975 O O . VAL B 1 378 ? -9.984 -29.703 -5.613 1 97.44 378 VAL B O 1
ATOM 6978 N N . ASN B 1 379 ? -10.742 -28.406 -7.258 1 98.44 379 ASN B N 1
ATOM 6979 C CA . ASN B 1 379 ? -9.805 -28.891 -8.266 1 98.44 379 ASN B CA 1
ATOM 6980 C C . ASN B 1 379 ? -8.555 -28.016 -8.344 1 98.44 379 ASN B C 1
ATOM 6982 O O . ASN B 1 379 ? -8.656 -26.812 -8.594 1 98.44 379 ASN B O 1
ATOM 6986 N N . LEU B 1 380 ? -7.422 -28.625 -8.133 1 98.62 380 LEU B N 1
ATOM 6987 C CA . LEU B 1 380 ? -6.152 -27.906 -8.125 1 98.62 380 LEU B CA 1
ATOM 6988 C C . LEU B 1 380 ? -5.238 -28.406 -9.242 1 98.62 380 LEU B C 1
ATOM 6990 O O . LEU B 1 380 ? -5.324 -29.562 -9.641 1 98.62 380 LEU B O 1
ATOM 6994 N N . LEU B 1 381 ? -4.469 -27.516 -9.75 1 98.5 381 LEU B N 1
ATOM 6995 C CA . LEU B 1 381 ? -3.354 -27.828 -10.641 1 98.5 381 LEU B CA 1
ATOM 6996 C C . LEU B 1 381 ? -2.029 -27.375 -10.031 1 98.5 381 LEU B C 1
ATOM 6998 O O . LEU B 1 381 ? -1.961 -26.312 -9.414 1 98.5 381 LEU B O 1
ATOM 7002 N N . ILE B 1 382 ? -1.006 -28.156 -10.156 1 98 382 ILE B N 1
ATOM 7003 C CA . ILE B 1 382 ? 0.353 -27.812 -9.75 1 98 382 ILE B CA 1
ATOM 7004 C C . ILE B 1 382 ? 1.282 -27.859 -10.961 1 98 382 ILE B C 1
ATOM 7006 O O . ILE B 1 382 ? 1.3 -28.844 -11.703 1 98 382 ILE B O 1
ATOM 7010 N N . ALA B 1 383 ? 2.004 -26.812 -11.148 1 96 383 ALA B N 1
ATOM 7011 C CA . ALA B 1 383 ? 2.809 -26.703 -12.359 1 96 383 ALA B CA 1
ATOM 7012 C C . ALA B 1 383 ? 4.227 -26.234 -12.039 1 96 383 ALA B C 1
ATOM 7014 O O . ALA B 1 383 ? 4.438 -25.5 -11.078 1 96 383 ALA B O 1
ATOM 7015 N N . GLY B 1 384 ? 5.129 -26.672 -12.844 1 92.06 384 GLY B N 1
ATOM 7016 C CA . GLY B 1 384 ? 6.527 -26.266 -12.789 1 92.06 384 GLY B CA 1
ATOM 7017 C C . GLY B 1 384 ? 7.152 -26.094 -14.164 1 92.06 384 GLY B C 1
ATOM 7018 O O . GLY B 1 384 ? 6.512 -26.375 -15.18 1 92.06 384 GLY B O 1
ATOM 7019 N N . SER B 1 385 ? 8.344 -25.531 -14.156 1 88 385 SER B N 1
ATOM 7020 C CA . SER B 1 385 ? 8.992 -25.203 -15.422 1 88 385 SER B CA 1
ATOM 7021 C C . SER B 1 385 ? 10.383 -25.828 -15.508 1 88 385 SER B C 1
ATOM 7023 O O . SER B 1 385 ? 10.961 -26.188 -14.484 1 88 385 SER B O 1
ATOM 7025 N N . ASN B 1 386 ? 10.844 -25.984 -16.766 1 81.25 386 ASN B N 1
ATOM 7026 C CA . ASN B 1 386 ? 12.219 -26.406 -16.969 1 81.25 386 ASN B CA 1
ATOM 7027 C C . ASN B 1 386 ? 13.156 -25.219 -17.141 1 81.25 386 ASN B C 1
ATOM 7029 O O . ASN B 1 386 ? 14.305 -25.375 -17.562 1 81.25 386 ASN B O 1
ATOM 7033 N N . ARG B 1 387 ? 12.734 -24.141 -16.766 1 84.62 387 ARG B N 1
ATOM 7034 C CA . ARG B 1 387 ? 13.57 -22.938 -16.781 1 84.62 387 ARG B CA 1
ATOM 7035 C C . ARG B 1 387 ? 14.461 -22.875 -15.539 1 84.62 387 ARG B C 1
ATOM 7037 O O . ARG B 1 387 ? 13.969 -22.719 -14.422 1 84.62 387 ARG B O 1
ATOM 7044 N N . PHE B 1 388 ? 15.734 -22.828 -15.742 1 81.56 388 PHE B N 1
ATOM 7045 C CA . PHE B 1 388 ? 16.688 -22.938 -14.648 1 81.56 388 PHE B CA 1
ATOM 7046 C C . PHE B 1 388 ? 16.672 -21.703 -13.773 1 81.56 388 PHE B C 1
ATOM 7048 O O . PHE B 1 388 ? 17.062 -21.75 -12.602 1 81.56 388 PHE B O 1
ATOM 7055 N N . ASP B 1 389 ? 16.234 -20.641 -14.359 1 83 389 ASP B N 1
ATOM 7056 C CA . ASP B 1 389 ? 16.234 -19.391 -13.594 1 83 389 ASP B CA 1
ATOM 7057 C C . ASP B 1 389 ? 14.945 -19.25 -12.773 1 83 389 ASP B C 1
ATOM 7059 O O . ASP B 1 389 ? 14.875 -18.422 -11.867 1 83 389 ASP B O 1
ATOM 7063 N N . LEU B 1 390 ? 13.906 -19.969 -13.102 1 87.06 390 LEU B N 1
ATOM 7064 C CA . LEU B 1 390 ? 12.617 -19.781 -12.445 1 87.06 390 LEU B CA 1
ATOM 7065 C C . LEU B 1 390 ? 12.648 -20.328 -11.023 1 87.06 390 LEU B C 1
ATOM 7067 O O . LEU B 1 390 ? 12.422 -19.594 -10.062 1 87.06 390 LEU B O 1
ATOM 7071 N N . LYS B 1 391 ? 12.945 -21.641 -10.852 1 88 391 LYS B N 1
ATOM 7072 C CA . LYS B 1 391 ? 13.086 -22.344 -9.57 1 88 391 LYS B CA 1
ATOM 7073 C C . LYS B 1 391 ? 11.836 -22.172 -8.711 1 88 391 LYS B C 1
ATOM 7075 O O . LYS B 1 391 ? 11.93 -21.828 -7.531 1 88 391 LYS B O 1
ATOM 7080 N N . LYS B 1 392 ? 10.727 -22.422 -9.352 1 91.56 392 LYS B N 1
ATOM 7081 C CA . LYS B 1 392 ? 9.469 -22.297 -8.617 1 91.56 392 LYS B CA 1
ATOM 7082 C C . LYS B 1 392 ? 8.445 -23.328 -9.086 1 91.56 392 LYS B C 1
ATOM 7084 O O . LYS B 1 392 ? 8.523 -23.812 -10.219 1 91.56 392 LYS B O 1
ATOM 7089 N N . VAL B 1 393 ? 7.574 -23.656 -8.18 1 95.06 393 VAL B N 1
ATOM 7090 C CA . VAL B 1 393 ? 6.359 -24.406 -8.477 1 95.06 393 VAL B CA 1
ATOM 7091 C C . VAL B 1 393 ? 5.133 -23.562 -8.117 1 95.06 393 VAL B C 1
ATOM 7093 O O . VAL B 1 393 ? 5.145 -22.828 -7.129 1 95.06 393 VAL B O 1
ATOM 7096 N N . ALA B 1 394 ? 4.152 -23.641 -8.938 1 96.25 394 ALA B N 1
ATOM 7097 C CA . ALA B 1 394 ? 2.953 -22.828 -8.742 1 96.25 394 ALA B CA 1
ATOM 7098 C C . ALA B 1 394 ? 1.705 -23.703 -8.664 1 96.25 394 ALA B C 1
ATOM 7100 O O . ALA B 1 394 ? 1.646 -24.781 -9.273 1 96.25 394 ALA B O 1
ATOM 7101 N N . THR B 1 395 ? 0.755 -23.281 -7.891 1 97.81 395 THR B N 1
ATOM 7102 C CA . THR B 1 395 ? -0.535 -23.953 -7.812 1 97.81 395 THR B CA 1
ATOM 7103 C C . THR B 1 395 ? -1.646 -23.062 -8.367 1 97.81 395 THR B C 1
ATOM 7105 O O . THR B 1 395 ? -1.58 -21.844 -8.25 1 97.81 395 THR B O 1
ATOM 7108 N N . TYR B 1 396 ? -2.586 -23.672 -8.938 1 98.25 396 TYR B N 1
ATOM 7109 C CA . TYR B 1 396 ? -3.756 -23.016 -9.5 1 98.25 396 TYR B CA 1
ATOM 7110 C C . TYR B 1 396 ? -5.043 -23.688 -9.031 1 98.25 396 TYR B C 1
ATOM 7112 O O . TYR B 1 396 ? -5.09 -24.906 -8.867 1 98.25 396 TYR B O 1
ATOM 7120 N N . LYS B 1 397 ? -6.07 -22.938 -8.828 1 98.19 397 LYS B N 1
ATOM 7121 C CA . LYS B 1 397 ? -7.43 -23.453 -8.695 1 98.19 397 LYS B CA 1
ATOM 7122 C C . LYS B 1 397 ? -8.188 -23.344 -10.016 1 98.19 397 LYS B C 1
ATOM 7124 O O . LYS B 1 397 ? -8.07 -22.359 -10.727 1 98.19 397 LYS B O 1
ATOM 7129 N N . VAL B 1 398 ? -8.852 -24.344 -10.336 1 98.31 398 VAL B N 1
ATOM 7130 C CA . VAL B 1 398 ? -9.758 -24.297 -11.477 1 98.31 398 VAL B CA 1
ATOM 7131 C C . VAL B 1 398 ? -11.148 -23.859 -11.016 1 98.31 398 VAL B C 1
ATOM 7133 O O . VAL B 1 398 ? -11.844 -24.625 -10.352 1 98.31 398 VAL B O 1
ATOM 7136 N N . LEU B 1 399 ? -11.531 -22.656 -11.375 1 97.12 399 LEU B N 1
ATOM 7137 C CA . LEU B 1 399 ? -12.773 -22.031 -10.922 1 97.12 399 LEU B CA 1
ATOM 7138 C C . LEU B 1 399 ? -13.539 -21.422 -12.086 1 97.12 399 LEU B C 1
ATOM 7140 O O . LEU B 1 399 ? -12.977 -21.234 -13.172 1 97.12 399 LEU B O 1
ATOM 7144 N N . PRO B 1 400 ? -14.859 -21.25 -11.828 1 96.88 400 PRO B N 1
ATOM 7145 C CA . PRO B 1 400 ? -15.578 -20.484 -12.852 1 96.88 400 PRO B CA 1
ATOM 7146 C C . PRO B 1 400 ? -14.891 -19.156 -13.188 1 96.88 400 PRO B C 1
ATOM 7148 O O . PRO B 1 400 ? -14.375 -18.484 -12.297 1 96.88 400 PRO B O 1
ATOM 7151 N N . LYS B 1 401 ? -14.883 -18.906 -14.391 1 96.69 401 LYS B N 1
ATOM 7152 C CA . LYS B 1 401 ? -14.234 -17.672 -14.844 1 96.69 401 LYS B CA 1
ATOM 7153 C C . LYS B 1 401 ? -14.891 -16.453 -14.234 1 96.69 401 LYS B C 1
ATOM 7155 O O . LYS B 1 401 ? -16.125 -16.328 -14.219 1 96.69 401 LYS B O 1
ATOM 7160 N N . ILE B 1 402 ? -14.086 -15.547 -13.727 1 94.75 402 ILE B N 1
ATOM 7161 C CA . ILE B 1 402 ? -14.562 -14.289 -13.156 1 94.75 402 ILE B CA 1
ATOM 7162 C C . ILE B 1 402 ? -14.742 -13.258 -14.266 1 94.75 402 ILE B C 1
ATOM 7164 O O . ILE B 1 402 ? -13.828 -13.016 -15.062 1 94.75 402 ILE B O 1
ATOM 7168 N N . ASP B 1 403 ? -15.891 -12.719 -14.312 1 93.19 403 ASP B N 1
ATOM 7169 C CA . ASP B 1 403 ? -16.141 -11.648 -15.281 1 93.19 403 ASP B CA 1
ATOM 7170 C C . ASP B 1 403 ? -15.508 -10.336 -14.82 1 93.19 403 ASP B C 1
ATOM 7172 O O . ASP B 1 403 ? -16.047 -9.664 -13.938 1 93.19 403 ASP B O 1
ATOM 7176 N N . ARG B 1 404 ? -14.469 -9.977 -15.461 1 93.31 404 ARG B N 1
ATOM 7177 C CA . ARG B 1 404 ? -13.742 -8.773 -15.078 1 93.31 404 ARG B CA 1
ATOM 7178 C C . ARG B 1 404 ? -14.266 -7.559 -15.836 1 93.31 404 ARG B C 1
ATOM 7180 O O . ARG B 1 404 ? -13.938 -6.418 -15.5 1 93.31 404 ARG B O 1
ATOM 7187 N N . GLY B 1 405 ? -15.062 -7.746 -16.734 1 92.06 405 GLY B N 1
ATOM 7188 C CA . GLY B 1 405 ? -15.523 -6.621 -17.547 1 92.06 405 GLY B CA 1
ATOM 7189 C C . GLY B 1 405 ? -14.383 -5.84 -18.172 1 92.06 405 GLY B C 1
ATOM 7190 O O . GLY B 1 405 ? -13.508 -6.418 -18.828 1 92.06 405 GLY B O 1
ATOM 7191 N N . GLU B 1 406 ? -14.406 -4.555 -18.031 1 93.19 406 GLU B N 1
ATOM 7192 C CA . GLU B 1 406 ? -13.367 -3.691 -18.578 1 93.19 406 GLU B CA 1
ATOM 7193 C C . GLU B 1 406 ? -12.375 -3.264 -17.516 1 93.19 406 GLU B C 1
ATOM 7195 O O . GLU B 1 406 ? -11.641 -2.287 -17.688 1 93.19 406 GLU B O 1
ATOM 7200 N N . LYS B 1 407 ? -12.328 -3.936 -16.453 1 96.62 407 LYS B N 1
ATOM 7201 C CA . LYS B 1 407 ? -11.445 -3.586 -15.344 1 96.62 407 LYS B CA 1
ATOM 7202 C C . LYS B 1 407 ? -9.992 -3.896 -15.688 1 96.62 407 LYS B C 1
ATOM 7204 O O . LYS B 1 407 ? -9.711 -4.762 -16.516 1 96.62 407 LYS B O 1
ATOM 7209 N N . VAL B 1 408 ? -9.125 -3.176 -15.062 1 97.44 408 VAL B N 1
ATOM 7210 C CA . VAL B 1 408 ? -7.695 -3.436 -15.133 1 97.44 408 VAL B CA 1
ATOM 7211 C C . VAL B 1 408 ? -7.176 -3.836 -13.75 1 97.44 408 VAL B C 1
ATOM 7213 O O . VAL B 1 408 ? -7.855 -3.639 -12.742 1 97.44 408 VAL B O 1
ATOM 7216 N N . LEU B 1 409 ? -6.051 -4.43 -13.773 1 98.06 409 LEU B N 1
ATOM 7217 C CA . LEU B 1 409 ? -5.434 -4.859 -12.523 1 98.06 409 LEU B CA 1
ATOM 7218 C C . LEU B 1 409 ? -4.344 -3.879 -12.094 1 98.06 409 LEU B C 1
ATOM 7220 O O . LEU B 1 409 ? -3.438 -3.572 -12.867 1 98.06 409 LEU B O 1
ATOM 7224 N N . ARG B 1 410 ? -4.5 -3.348 -10.883 1 98.19 410 ARG B N 1
ATOM 7225 C CA . ARG B 1 410 ? -3.426 -2.59 -10.25 1 98.19 410 ARG B CA 1
ATOM 7226 C C . ARG B 1 410 ? -2.537 -3.502 -9.406 1 98.19 410 ARG B C 1
ATOM 7228 O O . ARG B 1 410 ? -3.031 -4.27 -8.578 1 98.19 410 ARG B O 1
ATOM 7235 N N . HIS B 1 411 ? -1.296 -3.455 -9.719 1 98.56 411 HIS B N 1
ATOM 7236 C CA . HIS B 1 411 ? -0.262 -4.109 -8.922 1 98.56 411 HIS B CA 1
ATOM 7237 C C . HIS B 1 411 ? 0.602 -3.084 -8.195 1 98.56 411 HIS B C 1
ATOM 7239 O O . HIS B 1 411 ? 1.445 -2.428 -8.805 1 98.56 411 HIS B O 1
ATOM 7245 N N . ILE B 1 412 ? 0.399 -2.959 -6.883 1 98.75 412 ILE B N 1
ATOM 7246 C CA . ILE B 1 412 ? 1.064 -1.921 -6.105 1 98.75 412 ILE B CA 1
ATOM 7247 C C . ILE B 1 412 ? 2.15 -2.545 -5.234 1 98.75 412 ILE B C 1
ATOM 7249 O O . ILE B 1 412 ? 1.87 -3.424 -4.414 1 98.75 412 ILE B O 1
ATOM 7253 N N . VAL B 1 413 ? 3.359 -2.057 -5.395 1 98.62 413 VAL B N 1
ATOM 7254 C CA . VAL B 1 413 ? 4.512 -2.525 -4.633 1 98.62 413 VAL B CA 1
ATOM 7255 C C . VAL B 1 413 ? 5.051 -1.396 -3.76 1 98.62 413 VAL B C 1
ATOM 7257 O O . VAL B 1 413 ? 5.441 -0.342 -4.27 1 98.62 413 VAL B O 1
ATOM 7260 N N . ASN B 1 414 ? 5.004 -1.551 -2.473 1 98.75 414 ASN B N 1
ATOM 7261 C CA . ASN B 1 414 ? 5.602 -0.634 -1.508 1 98.75 414 ASN B CA 1
ATOM 7262 C C . ASN B 1 414 ? 6.898 -1.196 -0.929 1 98.75 414 ASN B C 1
ATOM 7264 O O . ASN B 1 414 ? 6.938 -2.35 -0.495 1 98.75 414 ASN B O 1
ATOM 7268 N N . LEU B 1 415 ? 7.965 -0.372 -0.927 1 98.56 415 LEU B N 1
ATOM 7269 C CA . LEU B 1 415 ? 9.273 -0.867 -0.522 1 98.56 415 LEU B CA 1
ATOM 7270 C C . LEU B 1 415 ? 9.867 -0.003 0.588 1 98.56 415 LEU B C 1
ATOM 7272 O O . LEU B 1 415 ? 9.656 1.212 0.611 1 98.56 415 LEU B O 1
ATOM 7276 N N . LYS B 1 416 ? 10.484 -0.625 1.49 1 98.44 416 LYS B N 1
ATOM 7277 C CA . LYS B 1 416 ? 11.422 -0.025 2.434 1 98.44 416 LYS B CA 1
ATOM 7278 C C . LYS B 1 416 ? 12.844 -0.522 2.188 1 98.44 416 LYS B C 1
ATOM 7280 O O . LYS B 1 416 ? 13.07 -1.729 2.094 1 98.44 416 LYS B O 1
ATOM 7285 N N . TYR B 1 417 ? 13.773 0.349 1.964 1 98.06 417 TYR B N 1
ATOM 7286 C CA . TYR B 1 417 ? 15.172 -0.034 1.774 1 98.06 417 TYR B CA 1
ATOM 7287 C C . TYR B 1 417 ? 15.898 -0.118 3.109 1 98.06 417 TYR B C 1
ATOM 7289 O O . TYR B 1 417 ? 15.516 0.54 4.078 1 98.06 417 TYR B O 1
ATOM 7297 N N . LYS B 1 418 ? 16.891 -0.91 3.098 1 97.69 418 LYS B N 1
ATOM 7298 C CA . LYS B 1 418 ? 17.734 -1.002 4.289 1 97.69 418 LYS B CA 1
ATOM 7299 C C . LYS B 1 418 ? 18.422 0.325 4.578 1 97.69 418 LYS B C 1
ATOM 7301 O O . LYS B 1 418 ? 18.719 1.095 3.658 1 97.69 418 LYS B O 1
ATOM 7306 N N . GLU B 1 419 ? 18.703 0.565 5.828 1 95.94 419 GLU B N 1
ATOM 7307 C CA . GLU B 1 419 ? 19.344 1.812 6.246 1 95.94 419 GLU B CA 1
ATOM 7308 C C . GLU B 1 419 ? 20.719 1.976 5.598 1 95.94 419 GLU B C 1
ATOM 7310 O O . GLU B 1 419 ? 21.141 3.096 5.305 1 95.94 419 GLU B O 1
ATOM 7315 N N . GLU B 1 420 ? 21.359 0.839 5.336 1 96.62 420 GLU B N 1
ATOM 7316 C CA . GLU B 1 420 ? 22.719 0.864 4.812 1 96.62 420 GLU B CA 1
ATOM 7317 C C . GLU B 1 420 ? 22.734 1.061 3.301 1 96.62 420 GLU B C 1
ATOM 7319 O O . GLU B 1 420 ? 23.797 1.279 2.703 1 96.62 420 GLU B O 1
ATOM 7324 N N . ALA B 1 421 ? 21.562 0.901 2.746 1 97.12 421 ALA B N 1
ATOM 7325 C CA . ALA B 1 421 ? 21.531 1.09 1.298 1 97.12 421 ALA B CA 1
ATOM 7326 C C . ALA B 1 421 ? 21.875 2.525 0.923 1 97.12 421 ALA B C 1
ATOM 7328 O O . ALA B 1 421 ? 21.344 3.477 1.496 1 97.12 421 ALA B O 1
ATOM 7329 N N . SER B 1 422 ? 22.797 2.746 -0.041 1 97.19 422 SER B N 1
ATOM 7330 C CA . SER B 1 422 ? 23.203 4.078 -0.479 1 97.19 422 SER B CA 1
ATOM 7331 C C . SER B 1 422 ? 22.156 4.688 -1.415 1 97.19 422 SER B C 1
ATOM 7333 O O . SER B 1 422 ? 21.344 3.967 -2.002 1 97.19 422 SER B O 1
ATOM 7335 N N . LYS B 1 423 ? 22.234 5.965 -1.591 1 95.94 423 LYS B N 1
ATOM 7336 C CA . LYS B 1 423 ? 21.328 6.652 -2.518 1 95.94 423 LYS B CA 1
ATOM 7337 C C . LYS B 1 423 ? 21.547 6.168 -3.949 1 95.94 423 LYS B C 1
ATOM 7339 O O . LYS B 1 423 ? 20.594 6.02 -4.707 1 95.94 423 LYS B O 1
ATOM 7344 N N . ALA B 1 424 ? 22.766 5.938 -4.246 1 96.81 424 ALA B N 1
ATOM 7345 C CA . ALA B 1 424 ? 23.078 5.457 -5.586 1 96.81 424 ALA B CA 1
ATOM 7346 C C . ALA B 1 424 ? 22.438 4.098 -5.852 1 96.81 424 ALA B C 1
ATOM 7348 O O . ALA B 1 424 ? 21.922 3.852 -6.941 1 96.81 424 ALA B O 1
ATOM 7349 N N . GLN B 1 425 ? 22.516 3.199 -4.852 1 96.56 425 GLN B N 1
ATOM 7350 C CA . GLN B 1 425 ? 21.906 1.882 -4.977 1 96.56 425 GLN B CA 1
ATOM 7351 C C . GLN B 1 425 ? 20.391 1.994 -5.152 1 96.56 425 GLN B C 1
ATOM 7353 O O . GLN B 1 425 ? 19.797 1.301 -5.988 1 96.56 425 GLN B O 1
ATOM 7358 N N . ILE B 1 426 ? 19.828 2.85 -4.395 1 97.56 426 ILE B N 1
ATOM 7359 C CA . ILE B 1 426 ? 18.391 3.045 -4.441 1 97.56 426 ILE B CA 1
ATOM 7360 C C . ILE B 1 426 ? 18 3.646 -5.789 1 97.56 426 ILE B C 1
ATOM 7362 O O . ILE B 1 426 ? 17.031 3.201 -6.418 1 97.56 426 ILE B O 1
ATOM 7366 N N . ASP B 1 427 ? 18.719 4.637 -6.258 1 97.12 427 ASP B N 1
ATOM 7367 C CA . ASP B 1 427 ? 18.453 5.254 -7.551 1 97.12 427 ASP B CA 1
ATOM 7368 C C . ASP B 1 427 ? 18.531 4.23 -8.68 1 97.12 427 ASP B C 1
ATOM 7370 O O . ASP B 1 427 ? 17.719 4.238 -9.602 1 97.12 427 ASP B O 1
ATOM 7374 N N . GLU B 1 428 ? 19.516 3.434 -8.586 1 96.31 428 GLU B N 1
ATOM 7375 C CA . GLU B 1 428 ? 19.656 2.375 -9.578 1 96.31 428 GLU B CA 1
ATOM 7376 C C . GLU B 1 428 ? 18.469 1.41 -9.531 1 96.31 428 GLU B C 1
ATOM 7378 O O . GLU B 1 428 ? 17.953 1.007 -10.57 1 96.31 428 GLU B O 1
ATOM 7383 N N . ALA B 1 429 ? 18.109 1.008 -8.336 1 96.25 429 ALA B N 1
ATOM 7384 C CA . ALA B 1 429 ? 16.969 0.108 -8.164 1 96.25 429 ALA B CA 1
ATOM 7385 C C . ALA B 1 429 ? 15.703 0.704 -8.773 1 96.25 429 ALA B C 1
ATOM 7387 O O . ALA B 1 429 ? 14.961 0.013 -9.477 1 96.25 429 ALA B O 1
ATOM 7388 N N . VAL B 1 430 ? 15.5 1.976 -8.523 1 97.06 430 VAL B N 1
ATOM 7389 C CA . VAL B 1 430 ? 14.32 2.668 -9.039 1 97.06 430 VAL B CA 1
ATOM 7390 C C . VAL B 1 430 ? 14.352 2.695 -10.562 1 97.06 430 VAL B C 1
ATOM 7392 O O . VAL B 1 430 ? 13.344 2.424 -11.219 1 97.06 430 VAL B O 1
ATOM 7395 N N . THR B 1 431 ? 15.516 2.959 -11.117 1 96.62 431 THR B N 1
ATOM 7396 C CA . THR B 1 431 ? 15.672 3.043 -12.562 1 96.62 431 THR B CA 1
ATOM 7397 C C . THR B 1 431 ? 15.398 1.691 -13.211 1 96.62 431 THR B C 1
ATOM 7399 O O . THR B 1 431 ? 14.703 1.615 -14.234 1 96.62 431 THR B O 1
ATOM 7402 N N . VAL B 1 432 ? 15.922 0.674 -12.641 1 95.38 432 VAL B N 1
ATOM 7403 C CA . VAL B 1 432 ? 15.734 -0.667 -13.188 1 95.38 432 VAL B CA 1
ATOM 7404 C C . VAL B 1 432 ? 14.25 -1.043 -13.125 1 95.38 432 VAL B C 1
ATOM 7406 O O . VAL B 1 432 ? 13.711 -1.619 -14.07 1 95.38 432 VAL B O 1
ATOM 7409 N N . PHE B 1 433 ? 13.641 -0.74 -12.023 1 96.5 433 PHE B N 1
ATOM 7410 C CA . PHE B 1 433 ? 12.219 -1.018 -11.867 1 96.5 433 PHE B CA 1
ATOM 7411 C C . PHE B 1 433 ? 11.398 -0.274 -12.914 1 96.5 433 PHE B C 1
ATOM 7413 O O . PHE B 1 433 ? 10.547 -0.864 -13.57 1 96.5 433 PHE B O 1
ATOM 7420 N N . GLU B 1 434 ? 11.672 0.932 -13.078 1 94.19 434 GLU B N 1
ATOM 7421 C CA . GLU B 1 434 ? 10.938 1.757 -14.031 1 94.19 434 GLU B CA 1
ATOM 7422 C C . GLU B 1 434 ? 11.125 1.241 -15.461 1 94.19 434 GLU B C 1
ATOM 7424 O O . GLU B 1 434 ? 10.203 1.328 -16.281 1 94.19 434 GLU B O 1
ATOM 7429 N N . ASN B 1 435 ? 12.234 0.718 -15.766 1 95.25 435 ASN B N 1
ATOM 7430 C CA . ASN B 1 435 ? 12.57 0.292 -17.125 1 95.25 435 ASN B CA 1
ATOM 7431 C C . ASN B 1 435 ? 12.039 -1.108 -17.406 1 95.25 435 ASN B C 1
ATOM 7433 O O . ASN B 1 435 ? 12.188 -1.61 -18.531 1 95.25 435 ASN B O 1
ATOM 7437 N N . LEU B 1 436 ? 11.398 -1.782 -16.469 1 96.31 436 LEU B N 1
ATOM 7438 C CA . LEU B 1 436 ? 10.859 -3.121 -16.672 1 96.31 436 LEU B CA 1
ATOM 7439 C C . LEU B 1 436 ? 9.883 -3.141 -17.844 1 96.31 436 LEU B C 1
ATOM 7441 O O . LEU B 1 436 ? 9.758 -4.152 -18.531 1 96.31 436 LEU B O 1
ATOM 7445 N N . LYS B 1 437 ? 9.164 -2.061 -18.016 1 95.81 437 LYS B N 1
ATOM 7446 C CA . LYS B 1 437 ? 8.156 -1.976 -19.078 1 95.81 437 LYS B CA 1
ATOM 7447 C C . LYS B 1 437 ? 8.797 -2.135 -20.453 1 95.81 437 LYS B C 1
ATOM 7449 O O . LYS B 1 437 ? 8.125 -2.504 -21.422 1 95.81 437 LYS B O 1
ATOM 7454 N N . ASN B 1 438 ? 10.086 -1.813 -20.578 1 96.81 438 ASN B N 1
ATOM 7455 C CA . ASN B 1 438 ? 10.805 -1.978 -21.828 1 96.81 438 ASN B CA 1
ATOM 7456 C C . ASN B 1 438 ? 11.016 -3.451 -22.172 1 96.81 438 ASN B C 1
ATOM 7458 O O . ASN B 1 438 ? 11.117 -3.814 -23.344 1 96.81 438 ASN B O 1
ATOM 7462 N N . ASP B 1 439 ? 11.023 -4.309 -21.188 1 97 439 ASP B N 1
ATOM 7463 C CA . ASP B 1 439 ? 11.289 -5.73 -21.375 1 97 439 ASP B CA 1
ATOM 7464 C C . ASP B 1 439 ? 10 -6.547 -21.297 1 97 439 ASP B C 1
ATOM 7466 O O . ASP B 1 439 ? 9.914 -7.641 -21.859 1 97 439 ASP B O 1
ATOM 7470 N N . ILE B 1 440 ? 9.031 -6.016 -20.641 1 97.88 440 ILE B N 1
ATOM 7471 C CA . ILE B 1 440 ? 7.785 -6.742 -20.422 1 97.88 440 ILE B CA 1
ATOM 7472 C C . ILE B 1 440 ? 6.613 -5.934 -20.969 1 97.88 440 ILE B C 1
ATOM 7474 O O . ILE B 1 440 ? 5.973 -5.176 -20.234 1 97.88 440 ILE B O 1
ATOM 7478 N N . PRO B 1 441 ? 6.277 -6.152 -22.141 1 97.25 441 PRO B N 1
ATOM 7479 C CA . PRO B 1 441 ? 5.242 -5.352 -22.797 1 97.25 441 PRO B CA 1
ATOM 7480 C C . PRO B 1 441 ? 3.881 -5.477 -22.125 1 97.25 441 PRO B C 1
ATOM 7482 O O . PRO B 1 441 ? 3.006 -4.629 -22.328 1 97.25 441 PRO B O 1
ATOM 7485 N N . GLU B 1 442 ? 3.672 -6.535 -21.312 1 97.56 442 GLU B N 1
ATOM 7486 C CA . GLU B 1 442 ? 2.404 -6.746 -20.609 1 97.56 442 GLU B CA 1
ATOM 7487 C C . GLU B 1 442 ? 2.178 -5.684 -19.547 1 97.56 442 GLU B C 1
ATOM 7489 O O . GLU B 1 442 ? 1.063 -5.535 -19.031 1 97.56 442 GLU B O 1
ATOM 7494 N N . ILE B 1 443 ? 3.209 -4.969 -19.172 1 97.81 443 ILE B N 1
ATOM 7495 C CA . ILE B 1 443 ? 3.043 -3.816 -18.297 1 97.81 443 ILE B CA 1
ATOM 7496 C C . ILE B 1 443 ? 2.48 -2.639 -19.094 1 97.81 443 ILE B C 1
ATOM 7498 O O . ILE B 1 443 ? 3.207 -1.983 -19.844 1 97.81 443 ILE B O 1
ATOM 7502 N N . GLU B 1 444 ? 1.266 -2.35 -18.891 1 96.31 444 GLU B N 1
ATOM 7503 C CA . GLU B 1 444 ? 0.626 -1.275 -19.641 1 96.31 444 GLU B CA 1
ATOM 7504 C C . GLU B 1 444 ? 1.107 0.094 -19.172 1 96.31 444 GLU B C 1
ATOM 7506 O O . GLU B 1 444 ? 1.277 1.011 -19.969 1 96.31 444 GLU B O 1
ATOM 7511 N N . LYS B 1 445 ? 1.156 0.23 -17.922 1 95.25 445 LYS B N 1
ATOM 7512 C CA . LYS B 1 445 ? 1.585 1.479 -17.297 1 95.25 445 LYS B CA 1
ATOM 7513 C C . LYS B 1 445 ? 2.375 1.211 -16.016 1 95.25 445 LYS B C 1
ATOM 7515 O O . LYS B 1 445 ? 2.074 0.269 -15.281 1 95.25 445 LYS B O 1
ATOM 7520 N N . ILE B 1 446 ? 3.391 2.039 -15.781 1 96.88 446 ILE B N 1
ATOM 7521 C CA . ILE B 1 446 ? 4.125 2.004 -14.516 1 96.88 446 ILE B CA 1
ATOM 7522 C C . ILE B 1 446 ? 4.324 3.424 -14 1 96.88 446 ILE B C 1
ATOM 7524 O O . ILE B 1 446 ? 4.676 4.328 -14.758 1 96.88 446 ILE B O 1
ATOM 7528 N N . GLU B 1 447 ? 3.99 3.711 -12.797 1 96.94 447 GLU B N 1
ATOM 7529 C CA . GLU B 1 447 ? 4.285 4.953 -12.094 1 96.94 447 GLU B CA 1
ATOM 7530 C C . GLU B 1 447 ? 4.867 4.676 -10.711 1 96.94 447 GLU B C 1
ATOM 7532 O O . GLU B 1 447 ? 4.723 3.574 -10.18 1 96.94 447 GLU B O 1
ATOM 7537 N N . TRP B 1 448 ? 5.551 5.656 -10.164 1 97.19 448 TRP B N 1
ATOM 7538 C CA . TRP B 1 448 ? 6.125 5.488 -8.836 1 97.19 448 TRP B CA 1
ATOM 7539 C C . TRP B 1 448 ? 6.387 6.844 -8.18 1 97.19 448 TRP B C 1
ATOM 7541 O O . TRP B 1 448 ? 6.266 7.887 -8.828 1 97.19 448 TRP B O 1
ATOM 7551 N N . GLY B 1 449 ? 6.641 6.824 -6.887 1 97.62 449 GLY B N 1
ATOM 7552 C CA . GLY B 1 449 ? 7.059 8.016 -6.164 1 97.62 449 GLY B CA 1
ATOM 7553 C C . GLY B 1 449 ? 7.512 7.723 -4.746 1 97.62 449 GLY B C 1
ATOM 7554 O O . GLY B 1 449 ? 7.453 6.582 -4.293 1 97.62 449 GLY B O 1
ATOM 7555 N N . VAL B 1 450 ? 8.055 8.773 -4.156 1 97.75 450 VAL B N 1
ATOM 7556 C CA . VAL B 1 450 ? 8.531 8.703 -2.777 1 97.75 450 VAL B CA 1
ATOM 7557 C C . VAL B 1 450 ? 7.434 9.18 -1.827 1 97.75 450 VAL B C 1
ATOM 7559 O O . VAL B 1 450 ? 6.789 10.203 -2.078 1 97.75 450 VAL B O 1
ATOM 7562 N N . ASN B 1 451 ? 7.262 8.391 -0.759 1 98.38 451 ASN B N 1
ATOM 7563 C CA . ASN B 1 451 ? 6.207 8.688 0.205 1 98.38 451 ASN B CA 1
ATOM 7564 C C . ASN B 1 451 ? 6.43 10.031 0.887 1 98.38 451 ASN B C 1
ATOM 7566 O O . ASN B 1 451 ? 7.535 10.328 1.347 1 98.38 451 ASN B O 1
ATOM 7570 N N . ASP B 1 452 ? 5.395 10.836 0.929 1 96.31 452 ASP B N 1
ATOM 7571 C CA . ASP B 1 452 ? 5.504 12.055 1.722 1 96.31 452 ASP B CA 1
ATOM 7572 C C . ASP B 1 452 ? 4.27 12.25 2.602 1 96.31 452 ASP B C 1
ATOM 7574 O O . ASP B 1 452 ? 3.943 13.375 2.984 1 96.31 452 ASP B O 1
ATOM 7578 N N . SER B 1 453 ? 3.533 11.109 2.852 1 96.81 453 SER B N 1
ATOM 7579 C CA . SER B 1 453 ? 2.396 11.164 3.764 1 96.81 453 SER B CA 1
ATOM 7580 C C . SER B 1 453 ? 2.836 11.547 5.172 1 96.81 453 SER B C 1
ATOM 7582 O O . SER B 1 453 ? 3.848 11.055 5.668 1 96.81 453 SER B O 1
ATOM 7584 N N . LYS B 1 454 ? 2.059 12.398 5.809 1 95.31 454 LYS B N 1
ATOM 7585 C CA . LYS B 1 454 ? 2.371 12.805 7.176 1 95.31 454 LYS B CA 1
ATOM 7586 C C . LYS B 1 454 ? 1.376 12.211 8.172 1 95.31 454 LYS B C 1
ATOM 7588 O O . LYS B 1 454 ? 1.314 12.633 9.328 1 95.31 454 LYS B O 1
ATOM 7593 N N . GLU B 1 455 ? 0.623 11.273 7.723 1 94.31 455 GLU B N 1
ATOM 7594 C CA . GLU B 1 455 ? -0.386 10.648 8.57 1 94.31 455 GLU B CA 1
ATOM 7595 C C . GLU B 1 455 ? 0.247 9.648 9.531 1 94.31 455 GLU B C 1
ATOM 7597 O O . GLU B 1 455 ? -0.405 9.188 10.477 1 94.31 455 GLU B O 1
ATOM 7602 N N . GLY B 1 456 ? 1.463 9.305 9.273 1 92.81 456 GLY B N 1
ATOM 7603 C CA . GLY B 1 456 ? 2.176 8.43 10.188 1 92.81 456 GLY B CA 1
ATOM 7604 C C . GLY B 1 456 ? 1.785 6.969 10.039 1 92.81 456 GLY B C 1
ATOM 7605 O O . GLY B 1 456 ? 1.972 6.176 10.969 1 92.81 456 GLY B O 1
ATOM 7606 N N . ALA B 1 457 ? 1.249 6.59 8.898 1 96.19 457 ALA B N 1
ATOM 7607 C CA . ALA B 1 457 ? 0.745 5.23 8.719 1 96.19 457 ALA B CA 1
ATOM 7608 C C . ALA B 1 457 ? 1.462 4.527 7.57 1 96.19 457 ALA B C 1
ATOM 7610 O O . ALA B 1 457 ? 0.866 3.707 6.867 1 96.19 457 ALA B O 1
ATOM 7611 N N . SER B 1 458 ? 2.703 4.859 7.273 1 97.62 458 SER B N 1
ATOM 7612 C CA . SER B 1 458 ? 3.436 4.289 6.148 1 97.62 458 SER B CA 1
ATOM 7613 C C . SER B 1 458 ? 4.219 3.049 6.574 1 97.62 458 SER B C 1
ATOM 7615 O O . SER B 1 458 ? 4.723 2.309 5.727 1 97.62 458 SER B O 1
ATOM 7617 N N . LYS B 1 459 ? 4.379 2.809 7.898 1 96.38 459 LYS B N 1
ATOM 7618 C CA . LYS B 1 459 ? 5.098 1.677 8.477 1 96.38 459 LYS B CA 1
ATOM 7619 C C . LYS B 1 459 ? 6.543 1.642 7.996 1 96.38 459 LYS B C 1
ATOM 7621 O O . LYS B 1 459 ? 7.102 0.566 7.766 1 96.38 459 LYS B O 1
ATOM 7626 N N . GLY B 1 460 ? 7.07 2.793 7.723 1 96.69 460 GLY B N 1
ATOM 7627 C CA . GLY B 1 460 ? 8.469 2.91 7.352 1 96.69 460 GLY B CA 1
ATOM 7628 C C . GLY B 1 460 ? 8.711 2.686 5.871 1 96.69 460 GLY B C 1
ATOM 7629 O O . GLY B 1 460 ? 9.836 2.846 5.387 1 96.69 460 GLY B O 1
ATOM 7630 N N . LEU B 1 461 ? 7.707 2.287 5.098 1 98.5 461 LEU B N 1
ATOM 7631 C CA . LEU B 1 461 ? 7.844 2.152 3.65 1 98.5 461 LEU B CA 1
ATOM 7632 C C . LEU B 1 461 ? 8.078 3.512 2.998 1 98.5 461 LEU B C 1
ATOM 7634 O O . LEU B 1 461 ? 7.48 4.512 3.404 1 98.5 461 LEU B O 1
ATOM 7638 N N . THR B 1 462 ? 8.891 3.557 1.909 1 98.12 462 THR B N 1
ATOM 7639 C CA . THR B 1 462 ? 9.336 4.855 1.416 1 98.12 462 THR B CA 1
ATOM 7640 C C . THR B 1 462 ? 8.992 5.02 -0.062 1 98.12 462 THR B C 1
ATOM 7642 O O . THR B 1 462 ? 8.867 6.141 -0.555 1 98.12 462 THR B O 1
ATOM 7645 N N . HIS B 1 463 ? 8.953 3.908 -0.796 1 98.44 463 HIS B N 1
ATOM 7646 C CA . HIS B 1 463 ? 8.719 3.973 -2.234 1 98.44 463 HIS B CA 1
ATOM 7647 C C . HIS B 1 463 ? 7.5 3.145 -2.633 1 98.44 463 HIS B C 1
ATOM 7649 O O . HIS B 1 463 ? 7.293 2.049 -2.105 1 98.44 463 HIS B O 1
ATOM 7655 N N . THR B 1 464 ? 6.742 3.664 -3.514 1 98.62 464 THR B N 1
ATOM 7656 C CA . THR B 1 464 ? 5.598 2.951 -4.066 1 98.62 464 THR B CA 1
ATOM 7657 C C . THR B 1 464 ? 5.688 2.879 -5.59 1 98.62 464 THR B C 1
ATOM 7659 O O . THR B 1 464 ? 5.93 3.891 -6.25 1 98.62 464 THR B O 1
ATOM 7662 N N . PHE B 1 465 ? 5.57 1.706 -6.148 1 98.31 465 PHE B N 1
ATOM 7663 C CA . PHE B 1 465 ? 5.434 1.461 -7.578 1 98.31 465 PHE B CA 1
ATOM 7664 C C . PHE B 1 465 ? 4.051 0.904 -7.898 1 98.31 465 PHE B C 1
ATOM 7666 O O . PHE B 1 465 ? 3.588 -0.035 -7.25 1 98.31 465 PHE B O 1
ATOM 7673 N N . THR B 1 466 ? 3.377 1.515 -8.836 1 98.06 466 THR B N 1
ATOM 7674 C CA . THR B 1 466 ? 2.08 1.027 -9.297 1 98.06 466 THR B CA 1
ATOM 7675 C C . THR B 1 466 ? 2.148 0.612 -10.766 1 98.06 466 THR B C 1
ATOM 7677 O O . THR B 1 466 ? 2.455 1.432 -11.633 1 98.06 466 THR B O 1
ATOM 7680 N N . LEU B 1 467 ? 1.929 -0.635 -10.984 1 97.94 467 LEU B N 1
ATOM 7681 C CA . LEU B 1 467 ? 1.848 -1.174 -12.336 1 97.94 467 LEU B CA 1
ATOM 7682 C C . LEU B 1 467 ? 0.402 -1.479 -12.711 1 97.94 467 LEU B C 1
ATOM 7684 O O . LEU B 1 467 ? -0.403 -1.853 -11.859 1 97.94 467 LEU B O 1
ATOM 7688 N N . THR B 1 468 ? 0.078 -1.385 -13.984 1 97.62 468 THR B N 1
ATOM 7689 C CA . THR B 1 468 ? -1.25 -1.696 -14.5 1 97.62 468 THR B CA 1
ATOM 7690 C C . THR B 1 468 ? -1.179 -2.818 -15.531 1 97.62 468 THR B C 1
ATOM 7692 O O . THR B 1 468 ? -0.354 -2.775 -16.453 1 97.62 468 THR B O 1
ATOM 7695 N N . PHE B 1 469 ? -2.023 -3.824 -15.328 1 97.88 469 PHE B N 1
ATOM 7696 C CA . PHE B 1 469 ? -2.133 -4.941 -16.266 1 97.88 469 PHE B CA 1
ATOM 7697 C C . PHE B 1 469 ? -3.543 -5.035 -16.828 1 97.88 469 PHE B C 1
ATOM 7699 O O . PHE B 1 469 ? -4.52 -4.738 -16.141 1 97.88 469 PHE B O 1
ATOM 7706 N N . LYS B 1 470 ? -3.674 -5.516 -18.031 1 96.75 470 LYS B N 1
ATOM 7707 C CA . LYS B 1 470 ? -4.961 -5.562 -18.719 1 96.75 470 LYS B CA 1
ATOM 7708 C C . LYS B 1 470 ? -5.797 -6.75 -18.25 1 96.75 470 LYS B C 1
ATOM 7710 O O . LYS B 1 470 ? -7.027 -6.699 -18.281 1 96.75 470 LYS B O 1
ATOM 7715 N N . ASP B 1 471 ? -5.117 -7.828 -17.875 1 95.94 471 ASP B N 1
ATOM 7716 C CA . ASP B 1 471 ? -5.844 -9.031 -17.5 1 95.94 471 ASP B CA 1
ATOM 7717 C C . ASP B 1 471 ? -4.965 -9.977 -16.672 1 95.94 471 ASP B C 1
ATOM 7719 O O . ASP B 1 471 ? -3.82 -9.648 -16.359 1 95.94 471 ASP B O 1
ATOM 7723 N N . ASP B 1 472 ? -5.5 -11.18 -16.328 1 95.5 472 ASP B N 1
ATOM 7724 C CA . ASP B 1 472 ? -4.805 -12.188 -15.523 1 95.5 472 ASP B CA 1
ATOM 7725 C C . ASP B 1 472 ? -3.541 -12.672 -16.234 1 95.5 472 ASP B C 1
ATOM 7727 O O . ASP B 1 472 ? -2.506 -12.875 -15.594 1 95.5 472 ASP B O 1
ATOM 7731 N N . HIS B 1 473 ? -3.586 -12.852 -17.531 1 97.38 473 HIS B N 1
ATOM 7732 C CA . HIS B 1 473 ? -2.449 -13.344 -18.297 1 97.38 473 HIS B CA 1
ATOM 7733 C C . HIS B 1 473 ? -1.237 -12.43 -18.125 1 97.38 473 HIS B C 1
ATOM 7735 O O . HIS B 1 473 ? -0.128 -12.914 -17.875 1 97.38 473 HIS B O 1
ATOM 7741 N N . ALA B 1 474 ? -1.524 -11.172 -18.219 1 98 474 ALA B N 1
ATOM 7742 C CA . ALA B 1 474 ? -0.451 -10.188 -18.188 1 98 474 ALA B CA 1
ATOM 7743 C C . ALA B 1 474 ? 0.261 -10.195 -16.828 1 98 474 ALA B C 1
ATOM 7745 O O . ALA B 1 474 ? 1.49 -10.125 -16.766 1 98 474 ALA B O 1
ATOM 7746 N N . ARG B 1 475 ? -0.506 -10.234 -15.781 1 97.69 475 ARG B N 1
ATOM 7747 C CA . ARG B 1 475 ? 0.117 -10.289 -14.461 1 97.69 475 ARG B CA 1
ATOM 7748 C C . ARG B 1 475 ? 0.982 -11.539 -14.32 1 97.69 475 ARG B C 1
ATOM 7750 O O . ARG B 1 475 ? 2.092 -11.469 -13.789 1 97.69 475 ARG B O 1
ATOM 7757 N N . GLU B 1 476 ? 0.441 -12.688 -14.742 1 97.19 476 GLU B N 1
ATOM 7758 C CA . GLU B 1 476 ? 1.202 -13.93 -14.633 1 97.19 476 GLU B CA 1
ATOM 7759 C C . GLU B 1 476 ? 2.506 -13.844 -15.414 1 97.19 476 GLU B C 1
ATOM 7761 O O . GLU B 1 476 ? 3.562 -14.242 -14.922 1 97.19 476 GLU B O 1
ATOM 7766 N N . ILE B 1 477 ? 2.426 -13.375 -16.609 1 97.56 477 ILE B N 1
ATOM 7767 C CA . ILE B 1 477 ? 3.609 -13.234 -17.453 1 97.56 477 ILE B CA 1
ATOM 7768 C C . ILE B 1 477 ? 4.633 -12.344 -16.75 1 97.56 477 ILE B C 1
ATOM 7770 O O . ILE B 1 477 ? 5.816 -12.68 -16.672 1 97.56 477 ILE B O 1
ATOM 7774 N N . TYR B 1 478 ? 4.168 -11.312 -16.25 1 97.62 478 TYR B N 1
ATOM 7775 C CA . TYR B 1 478 ? 5.039 -10.398 -15.508 1 97.62 478 TYR B CA 1
ATOM 7776 C C . TYR B 1 478 ? 5.703 -11.109 -14.336 1 97.62 478 TYR B C 1
ATOM 7778 O O . TYR B 1 478 ? 6.918 -11.023 -14.156 1 97.62 478 TYR B O 1
ATOM 7786 N N . LEU B 1 479 ? 4.934 -11.766 -13.5 1 96.5 479 LEU B N 1
ATOM 7787 C CA . LEU B 1 479 ? 5.383 -12.375 -12.25 1 96.5 479 LEU B CA 1
ATOM 7788 C C . LEU B 1 479 ? 6.539 -13.336 -12.5 1 96.5 479 LEU B C 1
ATOM 7790 O O . LEU B 1 479 ? 7.473 -13.422 -11.695 1 96.5 479 LEU B O 1
ATOM 7794 N N . PHE B 1 480 ? 6.488 -13.992 -13.633 1 95.38 480 PHE B N 1
ATOM 7795 C CA . PHE B 1 480 ? 7.461 -15.062 -13.852 1 95.38 480 PHE B CA 1
ATOM 7796 C C . PHE B 1 480 ? 8.414 -14.695 -14.984 1 95.38 480 PHE B C 1
ATOM 7798 O O . PHE B 1 480 ? 9.195 -15.539 -15.438 1 95.38 480 PHE B O 1
ATOM 7805 N N . HIS B 1 481 ? 8.375 -13.508 -15.461 1 95.81 481 HIS B N 1
ATOM 7806 C CA . HIS B 1 481 ? 9.25 -13.039 -16.531 1 95.81 481 HIS B CA 1
ATOM 7807 C C . HIS B 1 481 ? 10.703 -12.977 -16.062 1 95.81 481 HIS B C 1
ATOM 7809 O O . HIS B 1 481 ? 10.977 -12.594 -14.93 1 95.81 481 HIS B O 1
ATOM 7815 N N . GLU B 1 482 ? 11.594 -13.266 -16.969 1 94.38 482 GLU B N 1
ATOM 7816 C CA . GLU B 1 482 ? 13.016 -13.281 -16.641 1 94.38 482 GLU B CA 1
ATOM 7817 C C . GLU B 1 482 ? 13.484 -11.922 -16.156 1 94.38 482 GLU B C 1
ATOM 7819 O O . GLU B 1 482 ? 14.289 -11.836 -15.219 1 94.38 482 GLU B O 1
ATOM 7824 N N . ALA B 1 483 ? 13 -10.875 -16.766 1 96.31 483 ALA B N 1
ATOM 7825 C CA . ALA B 1 483 ? 13.391 -9.523 -16.375 1 96.31 483 ALA B CA 1
ATOM 7826 C C . ALA B 1 483 ? 12.922 -9.203 -14.961 1 96.31 483 ALA B C 1
ATOM 7828 O O . ALA B 1 483 ? 13.625 -8.531 -14.203 1 96.31 483 ALA B O 1
ATOM 7829 N N . HIS B 1 484 ? 11.727 -9.547 -14.602 1 96.56 484 HIS B N 1
ATOM 7830 C CA . HIS B 1 484 ? 11.219 -9.336 -13.25 1 96.56 484 HIS B CA 1
ATOM 7831 C C . HIS B 1 484 ? 12.031 -10.117 -12.227 1 96.56 484 HIS B C 1
ATOM 7833 O O . HIS B 1 484 ? 12.391 -9.586 -11.172 1 96.56 484 HIS B O 1
ATOM 7839 N N . ILE B 1 485 ? 12.328 -11.367 -12.547 1 93.5 485 ILE B N 1
ATOM 7840 C CA . ILE B 1 485 ? 13.125 -12.203 -11.656 1 93.5 485 ILE B CA 1
ATOM 7841 C C . ILE B 1 485 ? 14.508 -11.594 -11.469 1 93.5 485 ILE B C 1
ATOM 7843 O O . ILE B 1 485 ? 15.023 -11.547 -10.344 1 93.5 485 ILE B O 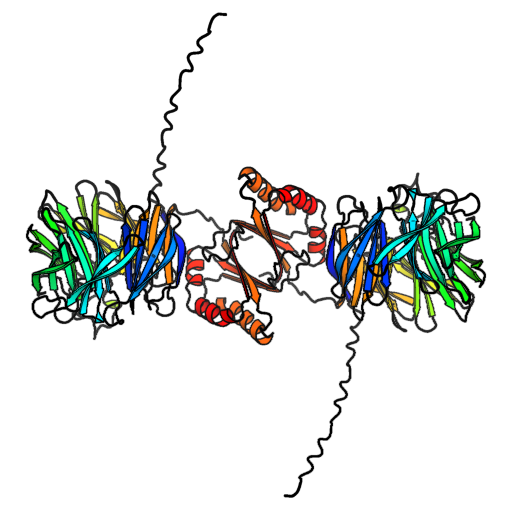1
ATOM 7847 N N . ALA B 1 486 ? 15.078 -11.141 -12.547 1 94.12 486 ALA B N 1
ATOM 7848 C CA . ALA B 1 486 ? 16.375 -10.492 -12.469 1 94.12 486 ALA B CA 1
ATOM 7849 C C . ALA B 1 486 ? 16.328 -9.266 -11.562 1 94.12 486 ALA B C 1
ATOM 7851 O O . ALA B 1 486 ? 17.25 -9.016 -10.781 1 94.12 486 ALA B O 1
ATOM 7852 N N . LEU B 1 487 ? 15.297 -8.484 -11.664 1 95.19 487 LEU B N 1
ATOM 7853 C CA . LEU B 1 487 ? 15.109 -7.312 -10.812 1 95.19 487 LEU B CA 1
ATOM 7854 C C . LEU B 1 487 ? 15.055 -7.719 -9.344 1 95.19 487 LEU B C 1
ATOM 7856 O O . LEU B 1 487 ? 15.734 -7.117 -8.508 1 95.19 487 LEU B O 1
ATOM 7860 N N . VAL B 1 488 ? 14.234 -8.688 -9.031 1 93.88 488 VAL B N 1
ATOM 7861 C CA . VAL B 1 488 ? 14.062 -9.148 -7.66 1 93.88 488 VAL B CA 1
ATOM 7862 C C . VAL B 1 488 ? 15.398 -9.594 -7.09 1 93.88 488 VAL B C 1
ATOM 7864 O O . VAL B 1 488 ? 15.742 -9.266 -5.949 1 93.88 488 VAL B O 1
ATOM 7867 N N . ASN B 1 489 ? 16.141 -10.281 -7.891 1 92.25 489 ASN B N 1
ATOM 7868 C CA . ASN B 1 489 ? 17.453 -10.75 -7.453 1 92.25 489 ASN B CA 1
ATOM 7869 C C . ASN B 1 489 ? 18.422 -9.594 -7.227 1 92.25 489 ASN B C 1
ATOM 7871 O O . ASN B 1 489 ? 19.234 -9.625 -6.297 1 92.25 489 ASN B O 1
ATOM 7875 N N . LYS B 1 490 ? 18.328 -8.648 -8.047 1 93.06 490 LYS B N 1
ATOM 7876 C CA . LYS B 1 490 ? 19.234 -7.504 -7.98 1 93.06 490 LYS B CA 1
ATOM 7877 C C . LYS B 1 490 ? 18.953 -6.641 -6.754 1 93.06 490 LYS B C 1
ATOM 7879 O O . LYS B 1 490 ? 19.875 -6.215 -6.055 1 93.06 490 LYS B O 1
ATOM 7884 N N . ILE B 1 491 ? 17.719 -6.391 -6.465 1 94.56 491 ILE B N 1
ATOM 7885 C CA . ILE B 1 491 ? 17.406 -5.391 -5.449 1 94.56 491 ILE B CA 1
ATOM 7886 C C . ILE B 1 491 ? 17.125 -6.078 -4.117 1 94.56 491 ILE B C 1
ATOM 7888 O O . ILE B 1 491 ? 17.109 -5.43 -3.066 1 94.56 491 ILE B O 1
ATOM 7892 N N . GLY B 1 492 ? 16.906 -7.34 -4.129 1 94.56 492 GLY B N 1
ATOM 7893 C CA . GLY B 1 492 ? 16.609 -8.109 -2.932 1 94.56 492 GLY B CA 1
ATOM 7894 C C . GLY B 1 492 ? 17.531 -7.805 -1.775 1 94.56 492 GLY B C 1
ATOM 7895 O O . GLY B 1 492 ? 17.094 -7.527 -0.662 1 94.56 492 GLY B O 1
ATOM 7896 N N . PRO B 1 493 ? 18.75 -7.75 -2 1 95.81 493 PRO B N 1
ATOM 7897 C CA . PRO B 1 493 ? 19.719 -7.59 -0.915 1 95.81 493 PRO B CA 1
ATOM 7898 C C . PRO B 1 493 ? 19.594 -6.246 -0.201 1 95.81 493 PRO B C 1
ATOM 7900 O O . PRO B 1 493 ? 20.062 -6.09 0.926 1 95.81 493 PRO B O 1
ATOM 7903 N N . ILE B 1 494 ? 19.031 -5.238 -0.798 1 97.31 494 ILE B N 1
ATOM 7904 C CA . ILE B 1 494 ? 18.984 -3.924 -0.166 1 97.31 494 ILE B CA 1
ATOM 7905 C C . ILE B 1 494 ? 17.562 -3.625 0.298 1 97.31 494 ILE B C 1
ATOM 7907 O O . ILE B 1 494 ? 17.281 -2.527 0.78 1 97.31 494 ILE B O 1
ATOM 7911 N N . ILE B 1 495 ? 16.672 -4.535 0.186 1 97.88 495 ILE B N 1
ATOM 7912 C CA . ILE B 1 495 ? 15.281 -4.355 0.605 1 97.88 495 ILE B CA 1
ATOM 7913 C C . ILE B 1 495 ? 15.125 -4.762 2.068 1 97.88 495 ILE B C 1
ATOM 7915 O O . ILE B 1 495 ? 15.602 -5.824 2.477 1 97.88 495 ILE B O 1
ATOM 7919 N N . ALA B 1 496 ? 14.531 -3.914 2.836 1 98.06 496 ALA B N 1
ATOM 7920 C CA . ALA B 1 496 ? 14.25 -4.207 4.238 1 98.06 496 ALA B CA 1
ATOM 7921 C C . ALA B 1 496 ? 12.828 -4.723 4.422 1 98.06 496 ALA B C 1
ATOM 7923 O O . ALA B 1 496 ? 12.562 -5.531 5.312 1 98.06 496 ALA B O 1
ATOM 7924 N N . ASP B 1 497 ? 11.914 -4.238 3.652 1 98 497 ASP B N 1
ATOM 7925 C CA . ASP B 1 497 ? 10.516 -4.621 3.773 1 98 497 ASP B CA 1
ATOM 7926 C C . ASP B 1 497 ? 9.773 -4.41 2.455 1 98 497 ASP B C 1
ATOM 7928 O O . ASP B 1 497 ? 10.18 -3.584 1.633 1 98 497 ASP B O 1
ATOM 7932 N N . VAL B 1 498 ? 8.719 -5.211 2.23 1 97.94 498 VAL B N 1
ATOM 7933 C CA . VAL B 1 498 ? 7.934 -5.156 1.002 1 97.94 498 VAL B CA 1
ATOM 7934 C C . VAL B 1 498 ? 6.457 -5.391 1.32 1 97.94 498 VAL B C 1
ATOM 7936 O O . VAL B 1 498 ? 6.125 -6.184 2.205 1 97.94 498 VAL B O 1
ATOM 7939 N N . LEU B 1 499 ? 5.605 -4.664 0.733 1 98.5 499 LEU B N 1
ATOM 7940 C CA . LEU B 1 499 ? 4.156 -4.852 0.767 1 98.5 499 LEU B CA 1
ATOM 7941 C C . LEU B 1 499 ? 3.566 -4.773 -0.637 1 98.5 499 LEU B C 1
ATOM 7943 O O . LEU B 1 499 ? 3.807 -3.807 -1.364 1 98.5 499 LEU B O 1
ATOM 7947 N N . VAL B 1 500 ? 2.818 -5.797 -1.011 1 98.56 500 VAL B N 1
ATOM 7948 C CA . VAL B 1 500 ? 2.262 -5.871 -2.357 1 98.56 500 VAL B CA 1
ATOM 7949 C C . VAL B 1 500 ? 0.749 -6.059 -2.283 1 98.56 500 VAL B C 1
ATOM 7951 O O . VAL B 1 500 ? 0.26 -6.918 -1.545 1 98.56 500 VAL B O 1
ATOM 7954 N N . MET B 1 501 ? 0.028 -5.285 -3.027 1 98.56 501 MET B N 1
ATOM 7955 C CA . MET B 1 501 ? -1.42 -5.391 -3.189 1 98.56 501 MET B CA 1
ATOM 7956 C C . MET B 1 501 ? -1.8 -5.445 -4.664 1 98.56 501 MET B C 1
ATOM 7958 O O . MET B 1 501 ? -1.234 -4.719 -5.484 1 98.56 501 MET B O 1
ATOM 7962 N N . ASP B 1 502 ? -2.742 -6.316 -5.016 1 98.5 502 ASP B N 1
ATOM 7963 C CA . ASP B 1 502 ? -3.346 -6.379 -6.34 1 98.5 502 ASP B CA 1
ATOM 7964 C C . ASP B 1 502 ? -4.855 -6.176 -6.27 1 98.5 502 ASP B C 1
ATOM 7966 O O . ASP B 1 502 ? -5.539 -6.832 -5.48 1 98.5 502 ASP B O 1
ATOM 7970 N N . TYR B 1 503 ? -5.32 -5.297 -7.086 1 98 503 TYR B N 1
ATOM 7971 C CA . TYR B 1 503 ? -6.773 -5.18 -7.102 1 98 503 TYR B CA 1
ATOM 7972 C C . TYR B 1 503 ? -7.273 -4.785 -8.484 1 98 503 TYR B C 1
ATOM 7974 O O . TYR B 1 503 ? -6.535 -4.18 -9.273 1 98 503 TYR B O 1
ATOM 7982 N N . TRP B 1 504 ? -8.5 -5.18 -8.781 1 97.69 504 TRP B N 1
ATOM 7983 C CA . TRP B 1 504 ? -9.156 -4.887 -10.055 1 97.69 504 TRP B CA 1
ATOM 7984 C C . TRP B 1 504 ? -10 -3.617 -9.945 1 97.69 504 TRP B C 1
ATOM 7986 O O . TRP B 1 504 ? -10.719 -3.422 -8.961 1 97.69 504 TRP B O 1
ATOM 7996 N N . THR B 1 505 ? -9.836 -2.721 -10.914 1 96.75 505 THR B N 1
ATOM 7997 C CA . THR B 1 505 ? -10.594 -1.473 -10.898 1 96.75 505 THR B CA 1
ATOM 7998 C C . THR B 1 505 ? -10.906 -1.012 -12.32 1 96.75 505 THR B C 1
ATOM 8000 O O . THR B 1 505 ? -10.297 -1.483 -13.281 1 96.75 505 THR B O 1
ATOM 8003 N N . GLU B 1 506 ? -11.953 -0.123 -12.375 1 91.88 506 GLU B N 1
ATOM 8004 C CA . GLU B 1 506 ? -12.305 0.438 -13.68 1 91.88 506 GLU B CA 1
ATOM 8005 C C . GLU B 1 506 ? -11.336 1.549 -14.078 1 91.88 506 GLU B C 1
ATOM 8007 O O . GLU B 1 506 ? -10.906 2.34 -13.242 1 91.88 506 GLU B O 1
ATOM 8012 N N . GLU B 1 507 ? -10.922 1.464 -15.305 1 78.88 507 GLU B N 1
ATOM 8013 C CA . GLU B 1 507 ? -10.055 2.531 -15.789 1 78.88 507 GLU B CA 1
ATOM 8014 C C . GLU B 1 507 ? -10.867 3.74 -16.25 1 78.88 507 GLU B C 1
ATOM 8016 O O . GLU B 1 507 ? -11.875 3.59 -16.938 1 78.88 507 GLU B O 1
ATOM 8021 N N . TRP B 1 508 ? -10.719 4.895 -15.57 1 61.78 508 TRP B N 1
ATOM 8022 C CA . TRP B 1 508 ? -11.414 6.094 -16.016 1 61.78 508 TRP B CA 1
ATOM 8023 C C . TRP B 1 508 ? -10.57 6.879 -17.016 1 61.78 508 TRP B C 1
ATOM 8025 O O . TRP B 1 508 ? -9.336 6.82 -16.969 1 61.78 508 TRP B O 1
#

Sequence (1016 aa):
MNIIKISIVFIALLLSQISWSQSSDDVMPYLQDFKSVSANNTVTITSYEKDGSHYVYAGGFGGIDIFSLDKEGKLTPIGTQELYKQEGPARGMVAGSIKGTDFLFVANKYGNAIETFKILDNGTLEQVSLTMDTDGTHLGIAITLQIVHMQKASYLFIGGLEETPGLSSFKIQPDGKLTHIQSMADDDKIYTDGIIGMYTHKIKGKTFLYTGGFQDNGVSSFRVYENGSFKNINNIGDNTTDRYLTGAYPVTGVNLGENYYVIVGHRHHKYYERNGFIKNTDFVYHGDGVSVFKINRKGALVPHFVLKDDENTKLQGQTRIEIVSATDKEAVLAVGTRDDASIQLIKLDENGRLKPLNYLETGFSIYYGLRSHQIEDVNLLIAGSNRFDLKKVATYKVLPKIDRGEKVLRHIVNLKYKEEASKAQIDEAVTVFENLKNDIPEIEKIEWGVNDSKEGASKGLTHTFTLTFKDDHAREIYLFHEAHIALVNKIGPIIADVLVMDYWTEEWMNIIKISIVFIALLLSQISWSQSSDDVMPYLQDFKSVSANNTVTITSYEKDGSHYVYAGGFGGIDIFSLDKEGKLTPIGTQELYKQEGPARGMVAGSIKGTDFLFVANKYGNAIETFKILDNGTLEQVSLTMDTDGTHLGIAITLQIVHMQKASYLFIGGLEETPGLSSFKIQPDGKLTHIQSMADDDKIYTDGIIGMYTHKIKGKTFLYTGGFQDNGVSSFRVYENGSFKNINNIGDNTTDRYLTGAYPVTGVNLGENYYVIVGHRHHKYYERNGFIKNTDFVYHGDGVSVFKINRKGALVPHFVLKDDENTKLQGQTRIEIVSATDKEAVLAVGTRDDASIQLIKLDENGRLKPLNYLETGFSIYYGLRSHQIEDVNLLIAGSNRFDLKKVATYKVLPKIDRGEKVLRHIVNLKYKEEASKAQIDEAVTVFENLKNDIPEIEKIEWGVNDSKEGASKGLTHTFTLTFKDDHAREIYLFHEAHIALVNKIGPIIADVLVMDYWTEEW

InterPro domains:
  IPR011008 Dimeric alpha-beta barrel [SSF54909] (409-504)
  IPR013097 Stress responsive alpha+beta-barrel [PF07876] (409-504)
  IPR013097 Stress responsive alpha+beta-barrel [PS51502] (409-503)
  IPR013097 Stress responsive alpha+beta-barrel [SM00886] (409-505)
  IPR015943 WD40/YVTN repeat-like-containing domain superfamily [G3DSA:2.130.10.10] (20-363)
  IPR044662 Stress-response A/B barrel domain-containing protein HS1/DABB1-like [PTHR33178] (406-505)

Organism: NCBI:txid616991

Radius of gyration: 42.15 Å; Cα contacts (8 Å, |Δi|>4): 2921; chains: 2; bounding box: 122×122×85 Å

Nearest PDB structures (foldseek):
  7w6e-assembly1_A  TM=9.168E-01  e=9.266E-08  Cannabis sativa
  5b0c-assembly1_B  TM=9.210E-01  e=1.533E-07  Cannabis sativa
  5b0d-assembly1_A  TM=9.097E-01  e=1.696E-07  Cannabis sativa
  5b0f-assembly1_B  TM=9.218E-01  e=3.264E-07  Cannabis sativa
  5b0e-assembly1_A  TM=9.034E-01  e=3.264E-07  Cannabis sativa

Secondary structure (DSSP, 8-state):
-----------------------GGGEEEEEEEEEE-SSEEEEEEEEEEETTEEEEEEEEESEEEEEEE-TT--EEEEEEEEPGGGT--EEEEEEEEETTEEEEEEEETTTTEEEEEEEPTTS-EEEEEEEE--TTT--SSEEEEEEEE-SS-EEEEEEE-SSS-EEEEEEE-TTS-EEEEEEEE--SSS--TTEEEEEEEEETTEEEEEEEETTTTEEEEEEE-TTS-EEEEEEEE--SSS---TTEEEEEEEEETTEEEEEEEE--GGGS-TTTT-S---------EEEEEEE-TTS-EEEEEEEEP-TT---TTEEEEEEEEE-SSEEEEEEEETTTTEEEEEEEETTS-EEEEEEEE-SS-EEEEEEEEEETTEEEEEEEE--TTT-EEEEEEEEEPP--TTEEEEEEEEEEE-TT--HHHHHHHHHHHHTHHHH-TT--EEEEEE----SS-STT--EEEEEEESSHHHHHHHHH-HHHHHHHHHHGGGEEEEEEEEEEEE--/-----------------------GGGEEEEEEEEEE-SSEEEEEEEEEEETTEEEEEEEEESEEEEEEE-TT--EEEEEEEEPGGGT--EEEEEEEEETTEEEEEEEETTTTEEEEEEE-TTS-EEEEEEEE--TTT--SEEEEEEEEE-SS-EEEEEEEESSS-EEEEEEEPTTS-EEEEEEEE--SSS--TTEEEEEEEEETTEEEEEEEETTTTEEEEEEE-TTS-EEEEEEEE--SSS---TTEEEEEEEEETTEEEEEEEE--GGGS-TTTT-S---------EEEEEEE-TTS-EEEEEEEE--TT---TTEEEEEEEEE-SSEEEEEEEETTTTEEEEEEEETTS-EEEEEEEE-SS-EEEEEEEEEETTEEEEEEEE--TTT-EEEEEEEEEPP--TTEEEEEEEEEEE-TT--HHHHHHHHHHHHTHHHH-TT--EEEEEE----SS-STT--EEEEEEESSHHHHHHHHH-HHHHHHHHHHGGGEEEEEEEEEEEE--

Solvent-accessible surface area (backbone atoms only — not comparable to full-atom values): 51506 Å² total; per-residue (Å²): 133,83,75,77,76,74,76,76,76,77,77,76,72,75,74,71,74,73,70,76,71,72,68,80,75,46,36,28,64,40,80,40,24,65,44,79,46,85,24,51,17,22,38,14,40,38,64,47,76,56,96,90,40,36,33,35,41,38,15,5,33,32,18,30,34,33,26,38,46,50,78,76,35,44,73,42,82,76,49,72,44,79,40,70,88,47,46,24,32,27,47,15,59,44,62,51,72,46,95,86,40,42,33,38,40,32,19,24,34,72,51,32,27,40,38,24,22,39,48,44,96,85,64,48,76,42,80,61,32,77,46,68,57,47,94,76,45,34,33,42,37,30,34,26,55,43,80,45,80,48,92,86,44,39,29,40,36,39,18,3,44,48,99,40,21,7,44,22,26,22,39,52,43,86,72,50,41,75,43,83,65,40,58,44,71,46,53,98,73,49,24,25,31,23,18,43,25,53,36,72,51,74,57,94,88,40,42,29,40,37,37,13,0,28,64,56,12,11,31,27,21,26,43,46,46,80,84,50,41,69,43,79,68,41,62,48,68,46,55,92,79,79,48,46,15,46,21,9,18,20,32,33,66,53,64,27,68,92,40,41,38,40,38,31,28,16,35,46,58,83,84,46,63,60,88,63,89,45,79,68,64,90,70,76,90,81,74,39,31,39,23,29,24,37,46,49,98,86,53,31,77,34,91,68,34,65,42,66,51,51,94,85,50,55,41,42,39,26,35,32,62,31,72,57,44,73,47,59,51,35,32,37,33,38,30,27,4,35,74,55,12,22,40,24,29,31,36,34,41,61,86,53,44,69,42,81,48,36,61,32,42,52,33,48,36,22,44,43,10,58,32,52,48,71,46,90,93,39,38,33,37,37,37,19,23,63,44,71,84,67,29,43,40,35,20,25,38,59,37,68,57,77,86,59,81,80,31,30,33,39,40,35,41,35,32,17,64,33,87,81,52,48,70,67,57,51,51,48,47,51,50,54,59,67,49,43,46,81,78,36,73,52,44,72,42,77,50,49,30,57,49,70,57,54,81,78,32,42,87,75,41,41,38,40,38,42,35,32,21,69,47,72,41,30,48,31,28,48,71,51,25,70,68,49,49,50,48,52,65,67,43,48,83,43,50,65,45,68,40,39,46,22,26,54,32,75,76,127,132,83,75,77,74,74,75,76,75,78,75,76,75,73,73,72,74,72,70,76,71,72,68,82,76,43,34,26,65,39,79,41,25,66,44,77,46,85,25,53,17,22,39,16,39,37,64,47,76,57,96,88,40,37,34,36,42,39,15,6,33,32,18,30,32,32,26,39,47,51,79,75,36,45,72,40,82,74,51,72,43,76,39,68,89,47,46,24,33,28,48,13,59,44,63,52,71,46,96,85,40,43,33,37,40,32,19,23,34,72,52,32,27,39,38,25,22,38,48,44,96,85,64,50,76,42,80,60,30,77,45,69,57,46,95,77,48,35,32,45,32,30,34,24,56,42,82,45,81,48,92,86,44,40,29,41,36,42,18,3,32,86,83,38,20,8,44,23,26,22,38,52,43,84,72,49,41,74,42,83,67,40,58,44,71,47,52,97,73,48,24,25,34,25,17,43,24,54,36,73,52,75,57,95,88,40,41,28,41,36,36,12,0,28,65,54,12,12,31,27,21,26,43,46,46,79,83,50,43,71,44,80,68,42,60,49,66,45,56,92,78,78,47,48,15,46,20,9,17,22,31,33,65,52,64,28,69,93,42,40,38,39,39,31,27,16,33,46,58,82,82,45,64,60,91,63,89,46,79,68,65,89,69,78,91,83,74,41,30,41,25,30,24,38,45,49,97,85,53,31,77,34,91,68,35,66,41,67,52,51,96,86,50,56,41,42,41,26,36,31,64,32,71,56,46,71,46,59,50,34,32,36,33,37,31,28,4,36,73,54,12,22,40,25,31,32,36,34,41,61,85,54,44,68,41,81,47,35,62,33,42,52,32,49,35,20,41,44,9,57,32,53,49,71,46,91,93,39,38,33,37,39,37,18,22,64,44,71,82,66,28,41,39,36,22,26,38,59,37,69,57,78,85,60,81,80,33,30,34,39,41,36,41,35,34,17,64,33,88,82,51,47,69,66,57,49,52,49,47,52,50,54,58,67,50,43,47,79,78,37,74,50,46,72,42,77,50,51,30,56,51,70,56,52,82,77,33,42,86,76,41,42,37,40,38,42,33,33,20,72,46,72,41,32,48,31,28,48,71,53,25,69,68,50,49,51,49,50,64,66,43,49,84,42,51,62,45,70,38,38,46,22,27,55,33,74,77,128

Foldseek 3Di:
DDPPVPPPPPPPPPPPPPPPPADPFAKEWDFQDKDFFPAFFFQAKDWDDDPQWIKIWTFHFQWIWIWTADLSGDTHTDDIDGDDVRGFGQQEWDWDDWPHWIWIWTQGQVQQWIWIWTQDPSRDTDTQDIGHDDPFFLQHRWHYWDWDDADPFIWIWTAHAPDWTWIWIWTQDPRGDTHGDDIDTDDLFAQRHQWNEKEWDDAPRWIKMKTAHQLQQWIWMWTADRSGDIGTDHIDHDDQPFAQRNRKDDWYWDAAANWTKIKIFHQHCVVDDLPDSHDDNPDDDDAGWMWMWTADNVRDTHGAEIDGDDPQWDGHAWADKEFQDDDNFKTKIWTFHFPQQKTWIWMQGNRGYIDTHDMANQLHHFHRYWYWDDNVPWIKIKTIHNDSLQSMIIMITIHRDDCQDQWKKKKKKWFAWAPPDDPVLVVVLVVLVQCVCVVQVQFPDKDKDFDDDPPPPSVRTTMMMITIGRDRRSVSSCVRPPSNSVSCVSRVVGTDDMDIDMDIDHDD/DPPPVPPPPPPPPPPPPPPPPAPPFAKEWDFQDKDFFPAQFFQAKDWDDDPQWIKIWTFHFQWIWIWTADLSGDTDTDDIDGDDVRGFGQQEWDWDDWPHWIWIWTQGQVQQWIWIWTQDPSRDTDTQDIGHDDPFFQQHRWHYWDWDDADPFIWIWTAHEDDWTWIWIWTQDPRGDTHGDDTDTDDLFAQRHQWAEKEWDAAPRWIKMKTAHQLQQWIWMWTADRSGDIGTDHIDHDDDPFAQRNRKDDWYWDAAANWTKIKIFHQHCVVDDLPDRHDDNPDDDDAGWMWMWTADNVRDTHGAHIDTDDPQWDGHAWADKEFQDDDNFKTKIWTFHFPQQKTWIWMQGNRRYIDTHDMANQLHHFHNYWYWDDNVPWIKIKTIHNDSLQSMIIMITIHRDDCQDQWKKKKKKWFAWAPPDDPVLVVVLVVLVQCVCVVQVQFPDKDKDFDDDPPPPSVRTTMMMITIGRDSRSVSSCVRPPSNSVSCVSRVVGTDDMDIDMDIDHDD